Protein 5J72 (pdb70)

Radius of gyration: 35.07 Å; Cα contacts (8 Å, |Δi|>4): 3189; chains: 2; bounding box: 92×95×74 Å

InterPro domains:
  IPR002508 N-acetylmuramoyl-L-alanine amidase, catalytic domain [PF01520] (491-671)
  IPR002508 N-acetylmuramoyl-L-alanine amidase, catalytic domain [SM00646] (552-675)
  IPR002508 N-acetylmuramoyl-L-alanine amidase, catalytic domain [cd02696] (490-670)
  IPR007253 Cell wall binding repeat 2 [PF04122] (172-257)
  IPR007253 Cell wall binding repeat 2 [PF04122] (272-361)
  IPR007253 Cell wall binding repeat 2 [PF04122] (377-457)
  IPR048586 N-acetylmuramoyl-L-alanine amidase Cwp6-like, N-terminal domain [PF21465] (40-147)
  IPR051922 Bacterial Sporulation-Associated [PTHR30032] (166-672)

Organism: Clostridioides difficile (strain 630) (NCBI:txid272563)

Foldseek 3Di:
DQKDKAWLAQEAAAFFKIKIKMAGPDDDQAQWKKWWWDFVHRIFIWIFGQDVVVNIGIDMGTNNDDDPDGFKIWTAWMWGHHPPDIDIQGPVNVVVVPDDRVLRIHGHDYWDFDAPDPPDHDDDDTQTFFAEAEQADPDLQSSLLSLQCRNQVVAAQEEEEFAQVVCLLCLFVLLLCLLRLYFYGYQHLQARDPSRLVSCLSRQHQEYEYQADSVGHNVNHVVRNCVSPVHHYHYQHDPASQVSLLSSQVVLCVRPAAAEEEEWASPPGSLLSLLCLLVCNLVSHTYHHDAQQARDPVSLVVLLVRAHAYYAYREDCVTHNQNHLVSVVVRYVYRHPVRYQYALDSQLSSQRSCVPRVVDQEAQEEEEEEPPDRSQSSRCRSSSSSSVYGYHYYHQQARQLSCQVSLQAHAYNYYYYRYDRRDPLHSRQSRSSRHDGNHDRPSRQVSDVDAAEEEEEQPFFDPGQADWAPPLNIDTFSVLSLLLRSLLCRLLSVVPHGYHYLDNDGDGDDLVSSQVVLQVVVGQEYEYETAAADALPDKFKEKEFWPVQVVHDLRLQLRVLLLVLLCVQDVIDSPYYHFDDDVVRGGPDSSRRRHPHTYMYIRLIHNNHRSRVVQVSDSNSSSSSSNSSSVSVVVRPD/DQKDWAWLAQEAAAFAKIKIKMAGNDDDQAQKKKWWKDFPHRIFIWIFGQDVVVRITIDMGTRNDDDPDGFKIWTAWMWGHHPPDIHIQGPVNVVVSPFDRVLRIHGHDYKDQPVPDDDDDPPSNRQIFQAEAEQADPDLQSSLLSLCCGRQVVAFQEEEEWALVVQLLLLWVLLLCLLRLYFYGYAHQQARDVSSLVSCLSRQYAEYEYGEDCRTHHPNHVVNNCVSHPYDYHYQYDPDSQVSQLSSQVVLCVRPAAQEEEEWASVPGSLLSLLCLLVCNLVSHTYHHDAQQARDPVSLVVLQPRQHQYYAYREDNVTHNQNHLVSCVVRYVYRHPVRYQYALDSQLSSLSSCVPRVVDQEAQEEEEEEPPDRSQSSRNNNSSSSSVYGYHYYHQFARQLSNVVNLQAHAYNYYYYRYDRRDPLHSRLSRSSRHDGNHDPPSSQDTLPPAFEEEEEQPFFAPGQDAWACALNIDTFSVLSLLLSSLLQVLLVVVVHGYHYLDNHGDGDDLVSSQVVCQVSVGQEYEYETAAQSNHFDKFKEKEWWPVQVVHDQRLQLRVLLLVLLVVQDVIDRPYYYFDDDPVRGGPDSSRRSHPHTYMYIRNIHNHYRVRVVQVNDSNSSSSSSNSSSVSVVVRPD

Solvent-accessible surface area: 48685 Å² total; per-residue (Å²): 135,82,5,77,2,54,11,15,22,32,4,0,20,17,18,1,129,0,68,3,33,0,85,13,172,122,186,30,132,12,120,14,0,21,0,40,3,57,1,80,61,35,66,8,110,7,67,0,84,68,44,140,194,58,66,6,8,64,20,63,0,59,1,50,68,22,11,30,70,92,54,42,1,59,2,45,20,0,90,10,44,10,188,127,134,94,116,79,11,78,94,126,54,0,94,95,62,67,20,91,15,115,25,10,26,0,40,8,60,68,45,76,18,66,32,118,66,76,178,88,63,95,60,86,48,68,24,37,5,2,10,63,78,98,5,25,21,98,67,68,18,56,3,1,12,60,3,0,77,22,10,10,82,60,17,16,74,50,0,0,0,1,10,0,112,84,7,22,50,0,4,3,0,1,0,0,0,13,19,23,58,0,1,3,0,0,0,39,99,61,51,13,35,118,22,0,69,47,2,0,102,82,3,112,7,67,37,0,3,0,2,7,65,95,43,8,0,13,113,143,0,8,54,76,0,83,86,7,24,133,6,101,40,56,86,15,25,12,129,50,40,12,68,11,0,12,52,1,0,82,27,0,48,164,106,62,109,1,47,39,0,1,0,0,13,2,131,73,2,49,38,18,0,6,8,0,2,3,30,0,1,46,34,61,14,0,1,0,6,0,69,98,59,40,3,41,119,41,3,59,77,43,0,47,96,42,45,1,84,45,0,36,0,0,2,13,73,128,12,0,15,86,137,0,14,69,40,0,37,153,35,9,167,69,1,72,73,177,7,56,12,35,26,20,36,90,16,33,5,1,6,32,2,2,117,60,22,13,87,94,138,120,11,26,1,1,0,0,0,23,3,70,40,23,1,5,1,2,2,0,0,3,2,0,5,32,2,99,1,1,10,0,2,0,25,80,84,26,6,0,1,19,0,12,35,14,6,17,91,14,22,4,55,3,0,3,11,1,2,81,33,11,107,122,41,4,10,62,4,0,0,9,13,1,19,61,53,53,4,41,31,7,26,28,11,38,38,37,119,84,52,82,30,0,0,0,0,0,0,44,1,23,52,25,32,19,28,75,23,71,43,53,86,46,5,51,6,23,112,30,0,24,67,0,0,14,1,0,0,12,35,0,12,49,104,49,12,17,0,4,10,0,7,21,47,80,75,48,4,12,22,5,17,6,3,21,8,0,42,10,18,121,4,56,0,0,0,0,0,18,5,23,45,70,97,48,85,14,39,0,0,8,0,38,10,14,42,162,10,119,151,45,29,68,1,61,70,0,0,49,31,0,15,134,67,0,49,88,125,9,137,11,109,86,76,21,45,62,24,122,62,6,150,83,44,123,12,26,22,41,2,5,46,54,7,115,56,32,0,0,7,0,23,0,0,6,0,25,17,128,63,2,0,52,57,1,71,63,60,103,76,10,35,38,0,0,34,8,0,0,34,0,0,30,42,29,13,176,92,61,5,80,3,54,10,16,21,37,5,1,19,15,20,1,110,1,66,1,24,0,104,17,168,129,178,36,116,12,87,16,0,5,0,42,3,63,1,81,68,44,72,6,114,8,66,0,88,71,53,147,198,68,84,0,8,61,20,74,0,51,1,45,69,24,11,35,57,101,57,48,0,84,2,43,15,0,70,10,32,12,180,137,125,110,110,80,10,76,92,134,54,0,94,95,42,42,7,97,22,165,23,9,30,0,39,10,60,63,50,87,24,47,16,136,93,87,111,74,53,40,26,40,17,48,23,20,3,2,9,64,78,92,4,27,21,98,70,66,17,60,3,1,15,59,2,0,68,24,12,11,70,56,16,14,69,51,0,0,0,0,6,0,112,90,8,20,37,1,1,3,0,1,0,0,0,14,22,18,68,0,0,2,0,0,0,40,96,53,50,10,35,118,24,0,79,46,4,0,102,81,3,119,7,64,39,0,5,0,0,6,61,94,49,11,0,14,111,140,0,11,57,73,0,95,98,10,14,146,6,106,42,60,81,13,26,10,130,57,60,7,67,12,0,17,55,1,0,77,26,0,47,155,108,60,111,2,39,34,0,1,0,0,12,0,146,69,2,48,37,16,0,2,5,0,2,3,32,0,1,52,36,60,12,0,2,0,2,0,66,93,57,38,2,40,122,44,2,38,86,31,0,54,88,38,56,2,78,46,0,35,0,0,2,8,66,98,9,0,16,73,130,0,13,91,23,0,38,147,31,10,156,90,1,55,73,178,25,58,10,36,15,18,41,92,18,36,4,0,6,42,2,1,135,69,22,14,87,97,109,122,13,27,1,0,0,0,0,23,4,71,43,20,1,6,1,2,2,0,0,3,2,0,7,33,3,108,0,0,8,0,0,0,20,76,76,35,10,1,5,22,0,11,55,7,6,20,62,7,22,4,58,4,0,4,11,2,2,83,27,13,102,119,61,5,10,36,3,0,0,6,8,0,19,66,56,70,5,51,51,41,30,34,17,62,48,48,114,102,27,88,32,0,0,0,1,0,1,43,1,19,58,12,32,15,8,51,23,68,37,54,83,46,4,50,5,23,112,29,0,23,68,0,0,11,6,0,0,12,41,0,28,68,105,39,12,18,3,5,16,7,4,21,30,82,88,50,13,5,21,5,32,5,6,16,33,0,30,10,15,94,4,56,0,0,0,0,0,20,5,18,12,105,108,26,54,43,47,0,0,10,0,41,14,9,35,153,15,116,136,45,29,64,0,66,68,0,0,57,29,0,17,104,56,0,50,99,128,11,137,12,111,85,79,20,47,66,46,114,56,8,147,96,40,115,12,23,20,37,4,4,47,57,7,110,57,37,0,0,6,0,24,0,0,14,0,34,24,125,62,4,0,56,60,1,79,61,65,83,76,12,59,38,0,0,33,10,0,0,37,0,0,24,31,28,13,171

B-factor: mean 33.11, std 17.33, range [12.76, 166.56]

Nearest PDB structures (foldseek):
  5j72-assembly1_A  TM=1.002E+00  e=0.000E+00  Clostridioides difficile 630
  7acy-assembly1_D  TM=8.747E-01  e=2.772E-23  Clostridioides difficile 630
  7acx-assembly2_D  TM=8.332E-01  e=4.360E-23  Clostridioides difficile
  4rn7-assembly1_A  TM=9.007E-01  e=1.044E-15  Clostridioides difficile 630
  5emi-assembly1_A  TM=9.213E-01  e=2.733E-15  Nostoc punctiforme PCC 73102

Sequence (1276 aa):
SDININLQRKSVVLGSKSNASVKFKEKLNADSITLNFMCYDMPLEATLNYNEKTDSYEGVINYNNKDPEYLNVWELQSIKINGKDEQKVLNKEDLESMGLNLKDYDVTQEFIISDANSTKAVNEYMRKTSAPVKKLAGATRFETAVEISKQGWKDGSSKVVIVNGELAADGITATPLASTYDAPILLANKDDIPESTKAELKRLNPSDVIIIGDDGSVSQKAVSQIKSAVNVNVTRIGGVDRHETSLLIAKEIDKYHDVNKIYIANGYAGEYDALNISSKAGEDQQPIILANKDSVPQGTYNWLSSQGLEEAYYIGGSQSLSSKIIDQISKIAKNNGTSKNRVSGADRHETNANVIKTFYPDKELSAMLVAKSDIIVDSITAGPLAAKLKAPILITPKTYVSAYHSTNLSEKTAETVYQIGDGMKDSVINSIASSLSKHNAPTEPDNSGSAAGKTVVIDPGHGGSDSGATSGLNGGAQEKKYTLNTALATTEYLRSKGINVVMTRDTDKTMALGERTALSNTIKPDLFTSIHYNASNGSGNGVEIYYKVKDKNGGTTKTAASNILKRILEKFNMKNRGIKTRTLDNGKDYLYVLRNNNYPAILVECAFIDNKSDMDKLNTAEEKVKTMGTQIGIGIEDTVKSDININLQRKSVVLGSKSNASVKKFKEKLNADSITLNFMCYDMPLEATLNYNEKTDSYEGVINYNKDPEYLNVWELQSIKINGKDEQKVLNKEDLESMGLNLKDYDVTQEFIISDANSTKAVNEYMRKTSAPVKKLAGATRFETAVEISKQGWKDGSSKVVIVNGELAADGITATPLASSTYDAPILLANKDDIPESTKAELKRLNPSDVIIIGDDGSVSQKAVSQIKSAVNVNVTRIGGVDRHETSLLIAKEIDKYHDVNKIYIANGYAGEYDALNISSKAGEDQQPIILANKDSVPQGTYNWLSSQGLEEAYYIGGSQSLSSKIIDQISKIAKNGTSKNRVSGADRHETNANVIKTFYPDKELSAMLVAKSDIIVDSITAGPLAAKLKAPILITPKTYVSAYHSTNLSEKTAETVYQIGDGMKDSVINNSIASSLSKHNAPTEPDNSGSAAGKTVVIDPGHGGSDSGATSGLNGGAQEKKYTLNTALATTEYLRSKGINNVVMTRDTDKTMALGERTALSNTIKPDLFTSIHYNASNGSGNGVEIYYKVKDKNGGTTKTAASNILKRILEKFNMKNRGIKTRTLDNGKDYLYVLRNNNYPAILVECAFIDNKSDMDKLNTAEKVKTMGTQIGIGIEDTVK

Structure (mmCIF, N/CA/C/O backbone):
data_5J72
#
_entry.id   5J72
#
_cell.length_a   91.357
_cell.length_b   212.916
_cell.length_c   84.931
_cell.angle_alpha   90.000
_cell.angle_beta   90.000
_cell.angle_gamma   90.000
#
_symmetry.space_group_name_H-M   'P 21 21 2'
#
loop_
_entity.id
_entity.type
_entity.pdbx_description
1 polymer 'Putative N-acetylmuramoyl-L-alanine amidase,autolysin cwp6'
2 non-polymer 'CALCIUM ION'
3 non-polymer 'SODIUM ION'
4 non-polymer 'CHLORIDE ION'
5 non-polymer 'ZINC ION'
6 non-polymer 'CITRIC ACID'
7 water water
#
loop_
_atom_site.group_PDB
_atom_site.id
_atom_site.type_symbol
_atom_site.label_atom_id
_atom_site.label_alt_id
_atom_site.label_comp_id
_atom_site.label_asym_id
_atom_site.label_entity_id
_atom_site.label_seq_id
_atom_site.pdbx_PDB_ins_code
_atom_site.Cartn_x
_atom_site.Cartn_y
_atom_site.Cartn_z
_atom_site.occupancy
_atom_site.B_iso_or_equiv
_atom_site.auth_seq_id
_atom_site.auth_comp_id
_atom_site.auth_asym_id
_atom_site.auth_atom_id
_atom_site.pdbx_PDB_model_num
ATOM 1 N N . SER A 1 1 ? 41.064 109.221 12.538 1.00 53.97 10 SER A N 1
ATOM 2 C CA . SER A 1 1 ? 40.019 110.161 12.151 1.00 48.38 10 SER A CA 1
ATOM 3 C C . SER A 1 1 ? 39.270 110.747 13.347 1.00 41.27 10 SER A C 1
ATOM 4 O O . SER A 1 1 ? 39.435 110.298 14.463 1.00 40.18 10 SER A O 1
ATOM 7 N N . ASP A 1 2 ? 38.500 111.756 13.125 1.00 36.20 11 ASP A N 1
ATOM 8 C CA . ASP A 1 2 ? 37.763 112.400 14.201 1.00 40.07 11 ASP A CA 1
ATOM 9 C C . ASP A 1 2 ? 36.739 111.476 14.820 1.00 33.87 11 ASP A C 1
ATOM 10 O O . ASP A 1 2 ? 36.501 111.558 16.028 1.00 31.33 11 ASP A O 1
ATOM 15 N N . ILE A 1 3 ? 36.146 110.591 13.989 1.00 29.92 12 ILE A N 1
ATOM 16 C CA . ILE A 1 3 ? 35.147 109.651 14.467 1.00 25.85 12 ILE A CA 1
ATOM 17 C C . ILE A 1 3 ? 35.268 108.370 13.698 1.00 27.86 12 ILE A C 1
ATOM 18 O O . ILE A 1 3 ? 35.417 108.416 12.465 1.00 28.99 12 ILE A O 1
ATOM 23 N N . ASN A 1 4 ? 35.235 107.241 14.377 1.00 22.93 13 ASN A N 1
ATOM 24 C CA . ASN A 1 4 ? 35.316 105.978 13.654 1.00 19.99 13 ASN A CA 1
ATOM 25 C C . ASN A 1 4 ? 34.155 105.130 14.186 1.00 21.59 13 ASN A C 1
ATOM 26 O O . ASN A 1 4 ? 34.002 105.038 15.410 1.00 22.60 13 ASN A O 1
ATOM 31 N N . ILE A 1 5 ? 33.350 104.543 13.325 1.00 19.86 14 ILE A N 1
ATOM 32 C CA . ILE A 1 5 ? 32.246 103.708 13.825 1.00 21.33 14 ILE A CA 1
ATOM 33 C C . ILE A 1 5 ? 32.516 102.246 13.353 1.00 23.52 14 ILE A C 1
ATOM 34 O O . ILE A 1 5 ? 32.532 101.996 12.147 1.00 24.23 14 ILE A O 1
ATOM 39 N N . ASN A 1 6 ? 32.619 101.332 14.255 1.00 17.72 15 ASN A N 1
ATOM 40 C CA . ASN A 1 6 ? 32.915 99.939 13.870 1.00 17.09 15 ASN A CA 1
ATOM 41 C C . ASN A 1 6 ? 31.732 99.038 14.215 1.00 18.79 15 ASN A C 1
ATOM 42 O O . ASN A 1 6 ? 31.502 98.785 15.410 1.00 21.75 15 ASN A O 1
ATOM 47 N N . LEU A 1 7 ? 30.996 98.583 13.189 1.00 17.84 16 LEU A N 1
ATOM 48 C CA . LEU A 1 7 ? 29.827 97.720 13.402 1.00 15.79 16 LEU A CA 1
ATOM 49 C C . LEU A 1 7 ? 30.251 96.275 13.104 1.00 17.49 16 LEU A C 1
ATOM 50 O O . LEU A 1 7 ? 30.941 96.020 12.111 1.00 20.02 16 LEU A O 1
ATOM 55 N N . GLN A 1 8 ? 29.845 95.359 13.952 1.00 17.83 17 GLN A N 1
ATOM 56 C CA . GLN A 1 8 ? 30.277 93.943 13.713 1.00 19.34 17 GLN A CA 1
ATOM 57 C C . GLN A 1 8 ? 29.627 93.277 12.478 1.00 21.89 17 GLN A C 1
ATOM 58 O O . GLN A 1 8 ? 30.320 92.607 11.676 1.00 20.45 17 GLN A O 1
ATOM 64 N N . ARG A 1 9 ? 28.300 93.491 12.282 1.00 20.84 18 ARG A N 1
ATOM 65 C CA . ARG A 1 9 ? 27.516 92.800 11.217 1.00 21.67 18 ARG A CA 1
ATOM 66 C C . ARG A 1 9 ? 26.825 93.766 10.332 1.00 20.23 18 ARG A C 1
ATOM 67 O O . ARG A 1 9 ? 26.290 94.742 10.829 1.00 20.08 18 ARG A O 1
ATOM 75 N N . LYS A 1 10 ? 26.814 93.515 8.999 1.00 19.22 19 LYS A N 1
ATOM 76 C CA . LYS A 1 10 ? 26.122 94.391 8.071 1.00 20.31 19 LYS A CA 1
ATOM 77 C C . LYS A 1 10 ? 24.894 93.658 7.484 1.00 17.35 19 LY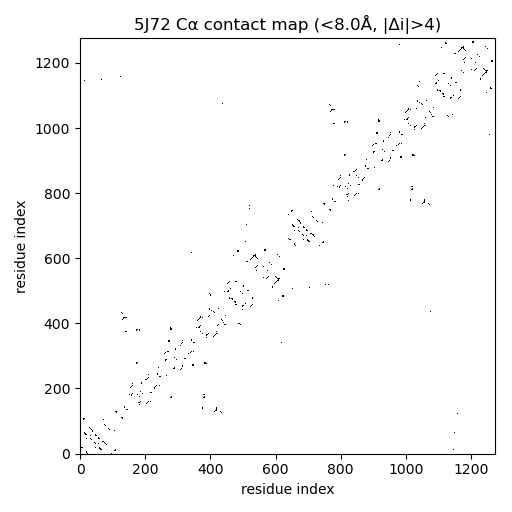S A C 1
ATOM 78 O O . LYS A 1 10 ? 24.088 94.245 6.757 1.00 18.92 19 LYS A O 1
ATOM 84 N N . SER A 1 11 ? 24.768 92.367 7.790 1.00 17.43 20 SER A N 1
ATOM 85 C CA . SER A 1 11 ? 23.596 91.564 7.374 1.00 18.65 20 SER A CA 1
ATOM 86 C C . SER A 1 11 ? 23.075 90.895 8.652 1.00 20.64 20 SER A C 1
ATOM 87 O O . SER A 1 11 ? 23.858 90.212 9.351 1.00 19.73 20 SER A O 1
ATOM 90 N N . VAL A 1 12 ? 21.801 91.103 9.014 1.00 17.57 21 VAL A N 1
ATOM 91 C CA . VAL A 1 12 ? 21.261 90.557 10.259 1.00 17.32 21 VAL A CA 1
ATOM 92 C C . VAL A 1 12 ? 19.854 89.950 9.996 1.00 15.00 21 VAL A C 1
ATOM 93 O O . VAL A 1 12 ? 19.418 89.956 8.847 1.00 15.71 21 VAL A O 1
ATOM 97 N N . VAL A 1 13 ? 19.217 89.460 11.037 1.00 15.75 22 VAL A N 1
ATOM 98 C CA . VAL A 1 13 ? 17.819 88.990 10.942 1.00 15.14 22 VAL A CA 1
ATOM 99 C C . VAL A 1 13 ? 17.189 89.505 12.236 1.00 16.76 22 VAL A C 1
ATOM 100 O O . VAL A 1 13 ? 17.859 89.991 13.118 1.00 16.76 22 VAL A O 1
ATOM 104 N N . LEU A 1 14 ? 15.874 89.381 12.368 1.00 17.83 23 LEU A N 1
ATOM 105 C CA . LEU A 1 14 ? 15.203 89.785 13.617 1.00 17.65 23 LEU A CA 1
ATOM 106 C C . LEU A 1 14 ? 15.787 89.007 14.775 1.00 17.08 23 LEU A C 1
ATOM 107 O O . LEU A 1 14 ? 15.876 87.743 14.694 1.00 17.66 23 LEU A O 1
ATOM 112 N N . GLY A 1 15 ? 16.218 89.707 15.828 1.00 18.41 24 GLY A N 1
ATOM 113 C CA . GLY A 1 15 ? 16.806 89.072 16.991 1.00 22.16 24 GLY A CA 1
ATOM 114 C C . GLY A 1 15 ? 18.339 89.061 16.955 1.00 22.36 24 GLY A C 1
ATOM 115 O O . GLY A 1 15 ? 18.960 88.664 17.933 1.00 20.57 24 GLY A O 1
ATOM 116 N N . SER A 1 16 ? 18.973 89.461 15.845 1.00 19.45 25 SER A N 1
ATOM 117 C CA . SER A 1 16 ? 20.472 89.453 15.858 1.00 18.87 25 SER A CA 1
ATOM 118 C C . SER A 1 16 ? 21.025 90.440 16.846 1.00 19.91 25 SER A C 1
ATOM 119 O O . SER A 1 16 ? 20.387 91.439 17.224 1.00 18.41 25 SER A O 1
ATOM 122 N N . LYS A 1 17 ? 22.292 90.203 17.234 1.00 16.97 26 LYS A N 1
ATOM 123 C CA . LYS A 1 17 ? 23.028 91.128 18.108 1.00 18.69 26 LYS A CA 1
ATOM 124 C C . LYS A 1 17 ? 24.282 91.510 17.333 1.00 18.67 26 LYS A C 1
ATOM 125 O O . LYS A 1 17 ? 24.819 90.665 16.624 1.00 20.18 26 LYS A O 1
ATOM 131 N N . SER A 1 18 ? 24.694 92.750 17.409 1.00 16.83 27 SER A N 1
ATOM 132 C CA . SER A 1 18 ? 25.891 93.162 16.697 1.00 19.33 27 SER A CA 1
ATOM 133 C C . SER A 1 18 ? 26.721 94.073 17.611 1.00 21.53 27 SER A C 1
ATOM 134 O O . SER A 1 18 ? 26.214 95.091 18.114 1.00 20.66 27 SER A O 1
ATOM 137 N N . ASN A 1 19 ? 28.009 93.738 17.831 1.00 18.48 28 ASN A N 1
ATOM 138 C CA . ASN A 1 19 ? 28.787 94.629 18.665 1.00 19.72 28 ASN A CA 1
ATOM 139 C C . ASN A 1 19 ? 29.102 95.927 17.921 1.00 21.40 28 ASN A C 1
ATOM 140 O O . ASN A 1 19 ? 29.442 95.895 16.733 1.00 21.82 28 ASN A O 1
ATOM 145 N N . ALA A 1 20 ? 29.049 97.055 18.623 1.00 20.80 29 ALA A N 1
ATOM 146 C CA . ALA A 1 20 ? 29.374 98.349 18.000 1.00 20.40 29 ALA A CA 1
ATOM 147 C C . ALA A 1 20 ? 30.385 99.079 18.855 1.00 22.19 29 ALA A C 1
ATOM 148 O O . ALA A 1 20 ? 30.303 99.071 20.094 1.00 22.17 29 ALA A O 1
ATOM 150 N N . SER A 1 21 ? 31.306 99.726 18.201 1.00 22.52 30 SER A N 1
ATOM 151 C CA . SER A 1 21 ? 32.324 100.486 18.882 1.00 26.08 30 SER A CA 1
ATOM 152 C C . SER A 1 21 ? 32.490 101.829 18.141 1.00 25.60 30 SER A C 1
ATOM 153 O O . SER A 1 21 ? 32.709 101.823 16.914 1.00 27.82 30 SER A O 1
ATOM 156 N N . VAL A 1 22 ? 32.360 102.954 18.855 1.00 21.91 31 VAL A N 1
ATOM 157 C CA . VAL A 1 22 ? 32.570 104.277 18.307 1.00 21.90 31 VAL A CA 1
ATOM 158 C C . VAL A 1 22 ? 33.737 104.982 19.045 1.00 23.33 31 VAL A C 1
ATOM 159 O O . VAL A 1 22 ? 33.745 105.056 20.278 1.00 21.15 31 VAL A O 1
ATOM 163 N N . LYS A 1 23 ? 34.697 105.506 18.285 1.00 22.34 32 LYS A N 1
ATOM 164 C CA . LYS A 1 23 ? 35.849 106.161 18.896 1.00 21.55 32 LYS A CA 1
ATOM 165 C C . LYS A 1 23 ? 35.900 107.581 18.425 1.00 23.38 32 LYS A C 1
ATOM 166 O O . LYS A 1 23 ? 35.805 107.795 17.201 1.00 24.53 32 LYS A O 1
ATOM 172 N N . PHE A 1 24 ? 36.004 108.549 19.331 1.00 22.59 33 PHE A N 1
ATOM 173 C CA . PHE A 1 24 ? 36.099 109.962 18.946 1.00 23.51 33 PHE A CA 1
ATOM 174 C C . PHE A 1 24 ? 37.520 110.475 19.245 1.00 26.10 33 PHE A C 1
ATOM 175 O O . PHE A 1 24 ? 38.053 110.118 20.293 1.00 26.63 33 PHE A O 1
ATOM 183 N N . LYS A 1 25 ? 38.072 111.297 18.380 1.00 28.96 34 LYS A N 1
ATOM 184 C CA . LYS A 1 25 ? 39.384 111.894 18.651 1.00 37.19 34 LYS A CA 1
ATOM 185 C C . LYS A 1 25 ? 39.212 112.822 19.887 1.00 35.17 34 LYS A C 1
ATOM 186 O O . LYS A 1 25 ? 40.036 112.841 20.802 1.00 34.82 34 LYS A O 1
ATOM 192 N N . GLU A 1 26 ? 38.119 113.565 19.908 1.00 28.38 35 GLU A N 1
ATOM 193 C CA . GLU A 1 26 ? 37.825 114.481 20.984 1.00 28.83 35 GLU A CA 1
ATOM 194 C C . GLU A 1 26 ? 37.411 113.776 22.304 1.00 33.54 35 GLU A C 1
ATOM 195 O O . GLU A 1 26 ? 36.722 112.747 22.269 1.00 31.69 35 GLU A O 1
ATOM 201 N N . LYS A 1 27 ? 37.840 114.307 23.465 1.00 31.10 36 LYS A N 1
ATOM 202 C CA . LYS A 1 27 ? 37.411 113.768 24.774 1.00 34.21 36 LYS A CA 1
ATOM 203 C C . LYS A 1 27 ? 36.047 114.456 25.011 1.00 35.63 36 LYS A C 1
ATOM 204 O O . LYS A 1 27 ? 35.948 115.682 25.035 1.00 34.15 36 LYS A O 1
ATOM 210 N N . LEU A 1 28 ? 34.974 113.661 25.143 1.00 33.98 37 LEU A N 1
ATOM 211 C CA . LEU A 1 28 ? 33.629 114.252 25.223 1.00 32.55 37 LEU A CA 1
ATOM 212 C C . LEU A 1 28 ? 33.101 114.510 26.602 1.00 32.83 37 LEU A C 1
ATOM 213 O O . LEU A 1 28 ? 32.079 115.205 26.713 1.00 35.34 37 LEU A O 1
ATOM 218 N N . ASN A 1 29 ? 33.714 113.973 27.628 1.00 30.95 38 ASN A N 1
ATOM 219 C CA . ASN A 1 29 ? 33.176 114.175 28.976 1.00 35.68 38 ASN A CA 1
ATOM 220 C C . ASN A 1 29 ? 31.758 113.586 29.051 1.00 33.83 38 ASN A C 1
ATOM 221 O O . ASN A 1 29 ? 30.815 114.230 29.491 1.00 33.33 38 ASN A O 1
ATOM 226 N N . ALA A 1 30 ? 31.613 112.348 28.629 1.00 31.24 39 ALA A N 1
ATOM 227 C CA . ALA A 1 30 ? 30.287 111.724 28.639 1.00 28.45 39 ALA A CA 1
ATOM 228 C C . ALA A 1 30 ? 30.471 110.242 28.805 1.00 26.50 39 ALA A C 1
ATOM 229 O O . ALA A 1 30 ? 31.304 109.635 28.126 1.00 26.59 39 ALA A O 1
ATOM 231 N N . ASP A 1 31 ? 29.682 109.644 29.688 1.00 24.70 40 ASP A N 1
ATOM 232 C CA . ASP A 1 31 ? 29.776 108.229 29.939 1.00 26.52 40 ASP A CA 1
ATOM 233 C C . ASP A 1 31 ? 29.165 107.336 28.850 1.00 25.82 40 ASP A C 1
ATOM 234 O O . ASP A 1 31 ? 29.438 106.140 28.824 1.00 23.50 40 ASP A O 1
ATOM 239 N N . SER A 1 32 ? 28.328 107.899 27.958 1.00 23.87 41 SER A N 1
ATOM 240 C CA . SER A 1 32 ? 27.719 107.056 26.919 1.00 21.11 41 SER A CA 1
ATOM 241 C C . SER A 1 32 ? 27.263 107.913 25.774 1.00 20.58 41 SER A C 1
ATOM 242 O O . SER A 1 32 ? 27.187 109.147 25.922 1.00 19.11 41 SER A O 1
ATOM 245 N N . ILE A 1 33 ? 26.982 107.275 24.640 1.00 20.04 42 ILE A N 1
ATOM 246 C CA . ILE A 1 33 ? 26.394 107.924 23.451 1.00 18.77 42 ILE A CA 1
ATOM 247 C C . ILE A 1 33 ? 25.276 107.017 22.982 1.00 17.80 42 ILE A C 1
ATOM 248 O O . ILE A 1 33 ? 25.272 105.831 23.295 1.00 19.93 42 ILE A O 1
ATOM 253 N N . THR A 1 34 ? 24.327 107.565 22.218 1.00 20.08 43 THR A N 1
ATOM 254 C CA . THR A 1 34 ? 23.219 106.807 21.695 1.00 18.39 43 THR A CA 1
ATOM 255 C C . THR A 1 34 ? 23.187 106.965 20.191 1.00 17.89 43 THR A C 1
ATOM 256 O O . THR A 1 34 ? 23.179 108.076 19.686 1.00 19.61 43 THR A O 1
ATOM 260 N N . LEU A 1 35 ? 23.181 105.841 19.483 1.00 13.07 44 LEU A N 1
ATOM 261 C CA . LEU A 1 35 ? 23.125 105.859 18.010 1.00 15.02 44 LEU A CA 1
ATOM 262 C C . LEU A 1 35 ? 21.662 105.686 17.671 1.00 18.43 44 LEU A C 1
ATOM 263 O O . LEU A 1 35 ? 21.000 104.798 18.287 1.00 19.48 44 LEU A O 1
ATOM 268 N N . ASN A 1 36 ? 21.150 106.491 16.728 1.00 16.97 45 ASN A N 1
ATOM 269 C CA . ASN A 1 36 ? 19.758 106.332 16.314 1.00 15.73 45 ASN A CA 1
ATOM 270 C C . ASN A 1 36 ? 19.785 105.929 14.855 1.00 15.16 45 ASN A C 1
ATOM 271 O O . ASN A 1 36 ? 20.470 106.536 14.044 1.00 17.30 45 ASN A O 1
ATOM 276 N N . PHE A 1 37 ? 19.036 104.853 14.523 1.00 14.61 46 PHE A N 1
ATOM 277 C CA . PHE A 1 37 ? 18.920 104.414 13.120 1.00 14.72 46 PHE A CA 1
ATOM 278 C C . PHE A 1 37 ? 17.450 104.450 12.744 1.00 16.86 46 PHE A C 1
ATOM 279 O O . PHE A 1 37 ? 16.598 104.412 13.641 1.00 17.18 46 PHE A O 1
ATOM 287 N N . MET A 1 38 ? 17.138 104.447 11.427 1.00 16.65 47 MET A N 1
ATOM 288 C CA . MET A 1 38 ? 15.736 104.338 11.031 1.00 17.50 47 MET A CA 1
ATOM 289 C C . MET A 1 38 ? 15.656 103.422 9.857 1.00 17.38 47 MET A C 1
ATOM 290 O O . MET A 1 38 ? 16.573 103.400 9.019 1.00 17.81 47 MET A O 1
ATOM 298 N N . CYS A 1 39 ? 14.569 102.654 9.788 1.00 17.01 48 CYS A N 1
ATOM 299 C CA . CYS A 1 39 ? 14.309 101.878 8.588 1.00 17.72 48 CYS A CA 1
ATOM 300 C C . CYS A 1 39 ? 12.849 102.382 8.198 1.00 19.39 48 CYS A C 1
ATOM 301 O O . CYS A 1 39 ? 11.899 102.046 8.902 1.00 17.32 48 CYS A O 1
ATOM 304 N N . TYR A 1 40 ? 12.737 103.184 7.114 1.00 19.06 49 TYR A N 1
ATOM 305 C CA . TYR A 1 40 ? 11.470 103.849 6.699 1.00 19.67 49 TYR A CA 1
ATOM 306 C C . TYR A 1 40 ? 11.032 104.680 7.906 1.00 21.82 49 TYR A C 1
ATOM 307 O O . TYR A 1 40 ? 11.817 105.545 8.311 1.00 21.98 49 TYR A O 1
ATOM 316 N N . ASP A 1 41 ? 9.881 104.429 8.522 1.00 19.23 50 ASP A N 1
ATOM 317 C CA . ASP A 1 41 ? 9.489 105.255 9.670 1.00 20.97 50 ASP A CA 1
ATOM 318 C C . ASP A 1 41 ? 9.705 104.599 11.017 1.00 23.82 50 ASP A C 1
ATOM 319 O O . ASP A 1 41 ? 9.196 105.068 12.034 1.00 23.07 50 ASP A O 1
ATOM 324 N N . MET A 1 42 ? 10.497 103.494 11.083 1.00 21.34 51 MET A N 1
ATOM 325 C CA . MET A 1 42 ? 10.666 102.820 12.374 1.00 15.93 51 MET A CA 1
ATOM 326 C C . MET A 1 42 ? 12.083 103.079 12.951 1.00 19.15 51 MET A C 1
ATOM 327 O O . MET A 1 42 ? 13.060 102.894 12.265 1.00 17.86 51 MET A O 1
ATOM 332 N N . PRO A 1 43 ? 12.175 103.495 14.200 1.00 20.52 52 PRO A N 1
ATOM 333 C CA . PRO A 1 43 ? 13.476 103.776 14.846 1.00 20.85 52 PRO A CA 1
ATOM 334 C C . PRO A 1 43 ? 14.049 102.571 15.559 1.00 21.91 52 PRO A C 1
ATOM 335 O O . PRO A 1 43 ? 13.325 101.667 16.001 1.00 19.64 52 PRO A O 1
ATOM 339 N N . LEU A 1 44 ? 15.363 102.562 15.687 1.00 17.24 53 LEU A N 1
ATOM 340 C CA . LEU A 1 44 ? 16.094 101.504 16.407 1.00 18.19 53 LEU A CA 1
ATOM 341 C C . LEU A 1 44 ? 17.240 102.257 17.100 1.00 18.70 53 LEU A C 1
ATOM 342 O O . LEU A 1 44 ? 17.889 103.077 16.446 1.00 17.85 53 LEU A O 1
ATOM 347 N N . GLU A 1 45 ? 17.483 102.051 18.357 1.00 16.95 54 GLU A N 1
ATOM 348 C CA . GLU A 1 45 ? 18.595 102.772 18.966 1.00 19.75 54 GLU A CA 1
ATOM 349 C C . GLU A 1 45 ? 19.476 101.819 19.776 1.00 20.92 54 GLU A C 1
ATOM 350 O O . GLU A 1 45 ? 19.081 100.692 20.088 1.00 17.90 54 GLU A O 1
ATOM 361 N N . ALA A 1 46 ? 20.715 102.270 20.047 1.00 18.45 55 ALA A N 1
ATOM 362 C CA . ALA A 1 46 ? 21.651 101.475 20.855 1.00 20.20 55 ALA A CA 1
ATOM 363 C C . ALA A 1 46 ? 22.463 102.440 21.687 1.00 19.86 55 ALA A C 1
ATOM 364 O O . ALA A 1 46 ? 22.912 103.489 21.169 1.00 19.50 55 ALA A O 1
ATOM 366 N N . THR A 1 47 ? 22.661 102.124 22.974 1.00 20.70 56 THR A N 1
ATOM 367 C CA . THR A 1 47 ? 23.465 103.009 23.826 1.00 22.30 56 THR A CA 1
ATOM 368 C C . THR A 1 47 ? 24.822 102.354 24.026 1.00 22.49 56 THR A C 1
ATOM 369 O O . THR A 1 47 ? 24.883 101.179 24.358 1.00 23.75 56 THR A O 1
ATOM 373 N N . LEU A 1 48 ? 25.912 103.110 23.780 1.00 19.37 57 LEU A N 1
ATOM 374 C CA . LEU A 1 48 ? 27.277 102.571 23.890 1.00 18.24 57 LEU A CA 1
ATOM 375 C C . LEU A 1 48 ? 27.945 103.269 25.056 1.00 20.69 57 LEU A C 1
ATOM 376 O O . LEU A 1 48 ? 27.915 104.504 25.128 1.00 21.39 57 LEU A O 1
ATOM 381 N N . ASN A 1 49 ? 28.540 102.502 25.972 1.00 21.35 58 ASN A N 1
ATOM 382 C CA . ASN A 1 49 ? 29.176 103.064 27.172 1.00 21.90 58 ASN A CA 1
ATOM 383 C C . ASN A 1 49 ? 30.668 103.214 27.030 1.00 22.22 58 ASN A C 1
ATOM 384 O O . ASN A 1 49 ? 31.316 102.342 26.482 1.00 23.10 58 ASN A O 1
ATOM 389 N N . TYR A 1 50 ? 31.204 104.310 27.564 1.00 24.40 59 TYR A N 1
ATOM 390 C CA . TYR A 1 50 ? 32.616 104.597 27.482 1.00 23.34 59 TYR A CA 1
ATOM 391 C C . TYR A 1 50 ? 33.473 103.543 28.203 1.00 24.93 59 TYR A C 1
ATOM 392 O O . TYR A 1 50 ? 33.202 103.199 29.358 1.00 27.23 59 TYR A O 1
ATOM 401 N N . ASN A 1 51 ? 34.500 103.072 27.532 1.00 26.72 60 ASN A N 1
ATOM 402 C CA . ASN A 1 51 ? 35.398 102.073 28.112 1.00 28.94 60 ASN A CA 1
ATOM 403 C C . ASN A 1 51 ? 36.773 102.761 28.156 1.00 32.31 60 ASN A C 1
ATOM 404 O O . ASN A 1 51 ? 37.375 102.977 27.114 1.00 34.32 60 ASN A O 1
ATOM 409 N N . GLU A 1 52 ? 37.244 103.134 29.369 1.00 38.74 61 GLU A N 1
ATOM 410 C CA . GLU A 1 52 ? 38.551 103.805 29.507 1.00 47.27 61 GLU A CA 1
ATOM 411 C C . GLU A 1 52 ? 39.674 102.922 29.069 1.00 49.05 61 GLU A C 1
ATOM 412 O O . GLU A 1 52 ? 40.652 103.439 28.550 1.00 52.51 61 GLU A O 1
ATOM 418 N N . LYS A 1 53 ? 39.560 101.625 29.203 1.00 49.54 62 LYS A N 1
ATOM 419 C CA . LYS A 1 53 ? 40.659 100.796 28.724 1.00 54.54 62 LYS A CA 1
ATOM 420 C C . LYS A 1 53 ? 40.918 101.108 27.255 1.00 55.23 62 LYS A C 1
ATOM 421 O O . LYS A 1 53 ? 42.054 101.306 26.861 1.00 53.46 62 LYS A O 1
ATOM 427 N N . THR A 1 54 ? 39.854 101.174 26.430 1.00 49.71 63 THR A N 1
ATOM 428 C CA . THR A 1 54 ? 40.048 101.388 25.008 1.00 41.13 63 THR A CA 1
ATOM 429 C C . THR A 1 54 ? 39.781 102.824 24.547 1.00 37.16 63 THR A C 1
ATOM 430 O O . THR A 1 54 ? 39.955 103.079 23.362 1.00 36.64 63 THR A O 1
ATOM 434 N N . ASP A 1 55 ? 39.353 103.743 25.433 1.00 34.09 64 ASP A N 1
ATOM 435 C CA . ASP A 1 55 ? 39.043 105.116 24.999 1.00 34.87 64 ASP A CA 1
ATOM 436 C C . ASP A 1 55 ? 37.962 105.070 23.831 1.00 32.62 64 ASP A C 1
ATOM 437 O O . ASP A 1 55 ? 38.054 105.795 22.846 1.00 29.43 64 ASP A O 1
ATOM 442 N N . SER A 1 56 ? 36.985 104.199 23.969 1.00 28.83 65 SER A N 1
ATOM 443 C CA . SER A 1 56 ? 35.942 103.971 22.923 1.00 29.82 65 SER A CA 1
ATOM 444 C C . SER A 1 56 ? 34.561 103.801 23.584 1.00 29.15 65 SER A C 1
ATOM 445 O O . SER A 1 56 ? 34.500 103.440 24.742 1.00 25.06 65 SER A O 1
ATOM 448 N N . TYR A 1 57 ? 33.485 104.046 22.838 1.00 24.53 66 TYR A N 1
ATOM 449 C CA . TYR A 1 57 ? 32.139 103.820 23.372 1.00 21.25 66 TYR A CA 1
ATOM 450 C C . TYR A 1 57 ? 31.771 102.422 22.794 1.00 20.97 66 TYR A C 1
ATOM 451 O O . TYR A 1 57 ? 31.825 102.227 21.562 1.00 22.29 66 TYR A O 1
ATOM 460 N N . GLU A 1 58 ? 31.403 101.479 23.655 1.00 20.76 67 GLU A N 1
ATOM 461 C CA . GLU A 1 58 ? 31.161 100.116 23.210 1.00 21.01 67 GLU A CA 1
ATOM 462 C C . GLU A 1 58 ? 29.816 99.615 23.679 1.00 21.80 67 GLU A C 1
ATOM 463 O O . GLU A 1 58 ? 29.381 99.951 24.792 1.00 21.52 67 GLU A O 1
ATOM 469 N N . GLY A 1 59 ? 29.159 98.807 22.871 1.00 20.33 68 GLY A N 1
ATOM 470 C CA . GLY A 1 59 ? 27.888 98.258 23.308 1.00 18.71 68 GLY A CA 1
ATOM 471 C C . GLY A 1 59 ? 27.419 97.323 22.234 1.00 23.64 68 GLY A C 1
ATOM 472 O O . GLY A 1 59 ? 28.163 96.939 21.302 1.00 21.96 68 GLY A O 1
ATOM 473 N N . VAL A 1 60 ? 26.124 96.961 22.334 1.00 19.97 69 VAL A N 1
ATOM 474 C CA . VAL A 1 60 ? 25.569 96.003 21.402 1.00 19.43 69 VAL A CA 1
ATOM 475 C C . VAL A 1 60 ? 24.300 96.530 20.724 1.00 20.92 69 VAL A C 1
ATOM 476 O O . VAL A 1 60 ? 23.482 97.093 21.436 1.00 21.90 69 VAL A O 1
ATOM 480 N N . ILE A 1 61 ? 24.140 96.408 19.408 1.00 17.57 70 ILE A N 1
ATOM 481 C CA . ILE A 1 61 ? 22.880 96.809 18.784 1.00 16.54 70 ILE A CA 1
ATOM 482 C C . ILE A 1 61 ? 22.019 95.514 18.799 1.00 20.13 70 ILE A C 1
ATOM 483 O O . ILE A 1 61 ? 22.498 94.456 18.393 1.00 20.63 70 ILE A O 1
ATOM 488 N N . ASN A 1 62 ? 20.764 95.594 19.289 1.00 17.38 71 ASN A N 1
ATOM 489 C CA . ASN A 1 62 ? 19.872 94.426 19.320 1.00 18.33 71 ASN A CA 1
ATOM 490 C C . ASN A 1 62 ? 18.814 94.664 18.229 1.00 17.60 71 ASN A C 1
ATOM 491 O O . ASN A 1 62 ? 18.009 95.572 18.401 1.00 18.65 71 ASN A O 1
ATOM 496 N N . TYR A 1 63 ? 18.833 93.909 17.159 1.00 16.81 72 TYR A N 1
ATOM 497 C CA . TYR A 1 63 ? 17.923 94.103 16.052 1.00 14.95 72 TYR A CA 1
ATOM 498 C C . TYR A 1 63 ? 16.572 93.399 16.395 1.00 18.07 72 TYR A C 1
ATOM 499 O O . TYR A 1 63 ? 16.195 92.425 15.749 1.00 19.78 72 TYR A O 1
ATOM 508 N N A ASN A 1 64 ? 15.873 93.904 17.381 0.48 18.01 73 ASN A N 1
ATOM 509 N N B ASN A 1 64 ? 15.957 94.107 17.347 0.52 14.43 73 ASN A N 1
ATOM 510 C CA A ASN A 1 64 ? 14.640 93.244 17.758 0.48 17.64 73 ASN A CA 1
ATOM 511 C CA B ASN A 1 64 ? 14.719 93.518 17.825 0.52 18.50 73 ASN A CA 1
ATOM 512 C C A ASN A 1 64 ? 13.398 93.980 17.230 0.48 19.06 73 ASN A C 1
ATOM 513 C C B ASN A 1 64 ? 13.489 94.268 17.326 0.52 19.41 73 ASN A C 1
ATOM 514 O O A ASN A 1 64 ? 12.309 93.726 17.758 0.48 18.84 73 ASN A O 1
ATOM 515 O O B ASN A 1 64 ? 12.465 94.220 18.001 0.52 20.34 73 ASN A O 1
ATOM 524 N N . LYS A 1 65 ? 13.549 94.889 16.221 1.00 18.59 74 LYS A N 1
ATOM 525 C CA . LYS A 1 65 ? 12.383 95.581 15.638 1.00 19.21 74 LYS A CA 1
ATOM 526 C C . LYS A 1 65 ? 12.137 95.015 14.246 1.00 21.52 74 LYS A C 1
ATOM 527 O O . LYS A 1 65 ? 13.082 94.785 13.495 1.00 19.58 74 LYS A O 1
ATOM 533 N N . ASP A 1 66 ? 10.862 94.783 13.881 1.00 17.93 75 ASP A N 1
ATOM 534 C CA . ASP A 1 66 ? 10.517 94.220 12.584 1.00 16.50 75 ASP A CA 1
ATOM 535 C C . ASP A 1 66 ? 9.881 95.314 11.733 1.00 20.38 75 ASP A C 1
ATOM 536 O O . ASP A 1 66 ? 8.744 95.700 11.960 1.00 19.49 75 ASP A O 1
ATOM 541 N N . PRO A 1 67 ? 10.571 95.828 10.713 1.00 20.07 76 PRO A N 1
ATOM 542 C CA . PRO A 1 67 ? 10.023 96.909 9.893 1.00 21.24 76 PRO A CA 1
ATOM 543 C C . PRO A 1 67 ? 8.870 96.526 8.972 1.00 18.31 76 PRO A C 1
ATOM 544 O O . PRO A 1 67 ? 8.890 95.481 8.347 1.00 20.16 76 PRO A O 1
ATOM 548 N N . GLU A 1 68 ? 7.863 97.414 8.913 1.00 18.63 77 GLU A N 1
ATOM 549 C CA . GLU A 1 68 ? 6.679 97.172 8.063 1.00 16.02 77 GLU A CA 1
ATOM 550 C C . GLU A 1 68 ? 7.022 97.310 6.586 1.00 15.30 77 GLU A C 1
ATOM 551 O O . GLU A 1 68 ? 6.376 96.689 5.724 1.00 18.15 77 GLU A O 1
ATOM 557 N N . TYR A 1 69 ? 8.057 98.126 6.297 1.00 17.18 78 TYR A N 1
ATOM 558 C CA . TYR A 1 69 ? 8.410 98.346 4.890 1.00 15.36 78 TYR A CA 1
ATOM 559 C C . TYR A 1 69 ? 9.885 98.720 4.871 1.00 14.44 78 TYR A C 1
ATOM 560 O O . TYR A 1 69 ? 10.337 99.435 5.794 1.00 16.03 78 TYR A O 1
ATOM 569 N N . LEU A 1 70 ? 10.587 98.245 3.806 1.00 15.36 79 LEU A N 1
ATOM 570 C CA . LEU A 1 70 ? 12.058 98.390 3.644 1.00 14.39 79 LEU A CA 1
ATOM 571 C C . LEU A 1 70 ? 12.756 97.506 4.689 1.00 17.53 79 LEU A C 1
ATOM 572 O O . LEU A 1 70 ? 12.147 96.976 5.632 1.00 15.84 79 LEU A O 1
ATOM 577 N N . ASN A 1 71 ? 14.055 97.291 4.499 1.00 15.51 80 ASN A N 1
ATOM 578 C CA . ASN A 1 71 ? 14.759 96.425 5.437 1.00 16.00 80 ASN A CA 1
ATOM 579 C C . ASN A 1 71 ? 16.214 96.828 5.585 1.00 18.94 80 ASN A C 1
ATOM 580 O O . ASN A 1 71 ? 17.094 95.968 5.852 1.00 18.65 80 ASN A O 1
ATOM 585 N N . VAL A 1 72 ? 16.486 98.129 5.446 1.00 16.32 81 VAL A N 1
ATOM 586 C CA . VAL A 1 72 ? 17.878 98.584 5.653 1.00 15.66 81 VAL A CA 1
ATOM 587 C C . VAL A 1 72 ? 17.855 99.644 6.757 1.00 17.92 81 VAL A C 1
ATOM 588 O O . VAL A 1 72 ? 17.140 100.660 6.617 1.00 17.57 81 VAL A O 1
ATOM 592 N N . TRP A 1 73 ? 18.591 99.417 7.832 1.00 16.77 82 TRP A N 1
ATOM 593 C CA . TRP A 1 73 ? 18.699 100.345 8.929 1.00 17.20 82 TRP A CA 1
ATOM 594 C C . TRP A 1 73 ? 19.740 101.388 8.561 1.00 17.37 82 TRP A C 1
ATOM 595 O O . TRP A 1 73 ? 20.875 101.015 8.256 1.00 17.03 82 TRP A O 1
ATOM 606 N N . GLU A 1 74 ? 19.377 102.673 8.604 1.00 17.27 83 GLU A N 1
ATOM 607 C CA . GLU A 1 74 ? 20.291 103.767 8.201 1.00 18.70 83 GLU A CA 1
ATOM 608 C C . GLU A 1 74 ? 20.581 104.624 9.393 1.00 19.11 83 GLU A C 1
ATOM 609 O O . GLU A 1 74 ? 19.665 105.024 10.119 1.00 19.12 83 GLU A O 1
ATOM 615 N N . LEU A 1 75 ? 21.849 104.908 9.627 1.00 16.00 84 LEU A N 1
ATOM 616 C CA . LEU A 1 75 ? 22.227 105.705 10.804 1.00 16.46 84 LEU A CA 1
ATOM 617 C C . LEU A 1 75 ? 21.768 107.164 10.637 1.00 16.53 84 LEU A C 1
ATOM 618 O O . LEU A 1 75 ? 22.043 107.774 9.603 1.00 17.58 84 LEU A O 1
ATOM 623 N N . GLN A 1 76 ? 21.056 107.723 11.634 1.00 15.97 85 GLN A N 1
ATOM 624 C CA . GLN A 1 76 ? 20.565 109.129 11.567 1.00 15.25 85 GLN A CA 1
ATOM 625 C C . GLN A 1 76 ? 21.353 110.095 12.427 1.00 16.88 85 GLN A C 1
ATOM 626 O O . GLN A 1 76 ? 21.531 111.243 12.026 1.00 18.88 85 GLN A O 1
ATOM 632 N N . SER A 1 77 ? 21.816 109.665 13.565 1.00 17.43 86 SER A N 1
ATOM 633 C CA . SER A 1 77 ? 22.434 110.606 14.464 1.00 18.94 86 SER A CA 1
ATOM 634 C C . SER A 1 77 ? 23.100 109.939 15.626 1.00 20.29 86 SER A C 1
ATOM 635 O O . SER A 1 77 ? 22.887 108.758 15.913 1.00 18.54 86 SER A O 1
ATOM 638 N N . ILE A 1 78 ? 23.937 110.718 16.326 1.00 18.34 87 ILE A N 1
ATOM 639 C CA . ILE A 1 78 ? 24.553 110.245 17.559 1.00 17.69 87 ILE A CA 1
ATOM 640 C C . ILE A 1 78 ? 24.293 111.280 18.611 1.00 18.53 87 ILE A C 1
ATOM 641 O O . ILE A 1 78 ? 24.569 112.468 18.374 1.00 19.62 87 ILE A O 1
ATOM 646 N N . LYS A 1 79 ? 23.771 110.864 19.768 1.00 18.75 88 LYS A N 1
ATOM 647 C CA . LYS A 1 79 ? 23.539 111.813 20.823 1.00 19.42 88 LYS A CA 1
ATOM 648 C C . LYS A 1 79 ? 24.607 111.555 21.902 1.00 19.79 88 LYS A C 1
ATOM 649 O O . LYS A 1 79 ? 24.765 110.400 22.311 1.00 20.86 88 LYS A O 1
ATOM 655 N N . ILE A 1 80 ? 25.306 112.595 22.328 1.00 20.05 89 ILE A N 1
ATOM 656 C CA . ILE A 1 80 ? 26.328 112.460 23.372 1.00 20.03 89 ILE A CA 1
ATOM 657 C C . ILE A 1 80 ? 25.687 112.740 24.708 1.00 23.45 89 ILE A C 1
ATOM 658 O O . ILE A 1 80 ? 25.209 113.852 24.940 1.00 24.74 89 ILE A O 1
ATOM 663 N N . ASN A 1 81 ? 25.654 111.741 25.564 1.00 21.23 90 ASN A N 1
ATOM 664 C CA . ASN A 1 81 ? 24.940 111.893 26.836 1.00 24.14 90 ASN A CA 1
ATOM 665 C C . ASN A 1 81 ? 25.832 112.514 27.971 1.00 26.71 90 ASN A C 1
ATOM 666 O O . ASN A 1 81 ? 26.066 111.818 28.959 1.00 30.68 90 ASN A O 1
ATOM 671 N N . GLY A 1 82 ? 26.316 113.745 27.850 1.00 29.07 91 GLY A N 1
ATOM 672 C CA . GLY A 1 82 ? 27.073 114.345 28.958 1.00 33.22 91 GLY A CA 1
ATOM 673 C C . GLY A 1 82 ? 26.190 114.578 30.178 1.00 37.74 91 GLY A C 1
ATOM 674 O O . GLY A 1 82 ? 24.966 114.640 30.065 1.00 41.10 91 GLY A O 1
ATOM 675 N N . LYS A 1 83 ? 26.794 114.718 31.356 1.00 44.19 92 LYS A N 1
ATOM 676 C CA . LYS A 1 83 ? 26.045 114.961 32.606 1.00 52.80 92 LYS A CA 1
ATOM 677 C C . LYS A 1 83 ? 25.342 116.320 32.570 1.00 55.60 92 LYS A C 1
ATOM 678 O O . LYS A 1 83 ? 24.145 116.409 32.870 1.00 54.42 92 LYS A O 1
ATOM 684 N N . ASP A 1 84 ? 26.089 117.374 32.183 1.00 53.56 93 ASP A N 1
ATOM 685 C CA . ASP A 1 84 ? 25.519 118.713 32.140 1.00 54.24 93 ASP A CA 1
ATOM 686 C C . ASP A 1 84 ? 25.121 119.161 30.758 1.00 54.95 93 ASP A C 1
ATOM 687 O O . ASP A 1 84 ? 24.219 119.983 30.629 1.00 55.81 93 ASP A O 1
ATOM 692 N N . GLU A 1 85 ? 25.785 118.657 29.728 1.00 51.64 94 GLU A N 1
ATOM 693 C CA . GLU A 1 85 ? 25.438 119.056 28.380 1.00 47.01 94 GLU A CA 1
ATOM 694 C C . GLU A 1 85 ? 25.259 117.838 27.478 1.00 42.40 94 GLU A C 1
ATOM 695 O O . GLU A 1 85 ? 25.985 116.847 27.623 1.00 36.49 94 GLU A O 1
ATOM 701 N N . GLN A 1 86 ? 24.279 117.896 26.565 1.00 32.26 95 GLN A N 1
ATOM 702 C CA . GLN A 1 86 ? 24.080 116.803 25.636 1.00 27.39 95 GLN A CA 1
ATOM 703 C C . GLN A 1 86 ? 24.247 117.425 24.274 1.00 32.19 95 GLN A C 1
ATOM 704 O O . GLN A 1 86 ? 23.806 118.567 24.073 1.00 39.00 95 GLN A O 1
ATOM 710 N N . LYS A 1 87 ? 24.882 116.787 23.386 1.00 28.02 96 LYS A N 1
ATOM 711 C CA . LYS A 1 87 ? 25.065 117.354 22.071 1.00 25.45 96 LYS A CA 1
ATOM 712 C C . LYS A 1 87 ? 24.563 116.308 21.100 1.00 23.40 96 LYS A C 1
ATOM 713 O O . LYS A 1 87 ? 24.782 115.128 21.362 1.00 23.03 96 LYS A O 1
ATOM 719 N N . VAL A 1 88 ? 23.907 116.701 20.017 1.00 21.04 97 VAL A N 1
ATOM 720 C CA . VAL A 1 88 ? 23.435 115.719 19.052 1.00 19.49 97 VAL A CA 1
ATOM 721 C C . VAL A 1 88 ? 24.064 116.009 17.739 1.00 18.73 97 VAL A C 1
ATOM 722 O O . VAL A 1 88 ? 24.042 117.165 17.269 1.00 20.76 97 VAL A O 1
ATOM 726 N N . LEU A 1 89 ? 24.674 114.983 17.147 1.00 16.39 98 LEU A N 1
ATOM 727 C CA . LEU A 1 89 ? 25.224 115.111 15.816 1.00 16.30 98 LEU A CA 1
ATOM 728 C C . LEU A 1 89 ? 24.181 114.515 14.858 1.00 19.18 98 LEU A C 1
ATOM 729 O O . LEU A 1 89 ? 23.939 113.281 14.910 1.00 18.93 98 LEU A O 1
ATOM 734 N N . ASN A 1 90 ? 23.564 115.332 13.998 1.00 19.65 99 ASN A N 1
ATOM 735 C CA . ASN A 1 90 ? 22.601 114.744 13.068 1.00 20.07 99 ASN A CA 1
ATOM 736 C C . ASN A 1 90 ? 23.303 114.358 11.753 1.00 19.53 99 ASN A C 1
ATOM 737 O O . ASN A 1 90 ? 24.550 114.428 11.683 1.00 18.28 99 ASN A O 1
ATOM 742 N N . LYS A 1 91 ? 22.549 113.930 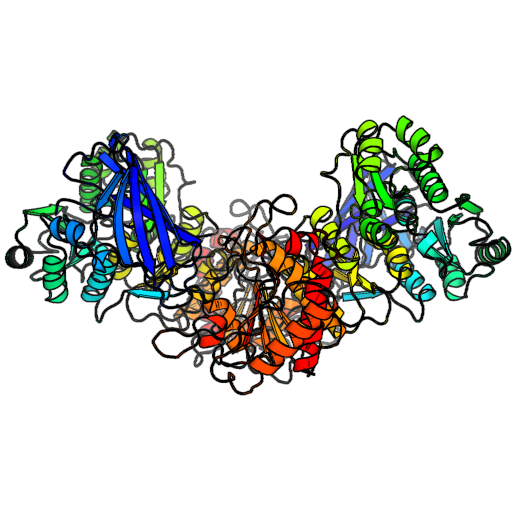10.740 1.00 18.55 100 LYS A N 1
ATOM 743 C CA . LYS A 1 91 ? 23.203 113.466 9.470 1.00 20.20 100 LYS A CA 1
ATOM 744 C C . LYS A 1 91 ? 24.119 114.443 8.894 1.00 22.40 100 LYS A C 1
ATOM 745 O O . LYS A 1 91 ? 25.240 114.099 8.505 1.00 21.49 100 LYS A O 1
ATOM 751 N N . GLU A 1 92 ? 23.663 115.708 8.797 1.00 22.53 101 GLU A N 1
ATOM 752 C CA . GLU A 1 92 ? 24.548 116.729 8.218 1.00 22.52 101 GLU A CA 1
ATOM 753 C C . GLU A 1 92 ? 25.793 116.927 9.043 1.00 21.13 101 GLU A C 1
ATOM 754 O O . GLU A 1 92 ? 26.875 117.103 8.475 1.00 23.68 101 GLU A O 1
ATOM 760 N N . ASP A 1 93 ? 25.702 116.907 10.365 1.00 20.19 102 ASP A N 1
ATOM 761 C CA . ASP A 1 93 ? 26.921 117.095 11.184 1.00 18.80 102 ASP A CA 1
ATOM 762 C C . ASP A 1 93 ? 27.843 115.916 10.955 1.00 22.13 102 ASP A C 1
ATOM 763 O O . ASP A 1 93 ? 29.060 116.086 10.834 1.00 23.10 102 ASP A O 1
ATOM 768 N N . LEU A 1 94 ? 27.284 114.694 10.943 1.00 18.13 103 LEU A N 1
ATOM 769 C CA . LEU A 1 94 ? 28.147 113.524 10.776 1.00 19.79 103 LEU A CA 1
ATOM 770 C C . LEU A 1 94 ? 28.856 113.555 9.392 1.00 20.86 103 LEU A C 1
ATOM 771 O O . LEU A 1 94 ? 30.044 113.192 9.316 1.00 22.79 103 LEU A O 1
ATOM 776 N N . GLU A 1 95 ? 28.156 113.973 8.348 1.00 21.11 104 GLU A N 1
ATOM 777 C CA . GLU A 1 95 ? 28.743 114.081 7.016 1.00 23.14 104 GLU A CA 1
ATOM 778 C C . GLU A 1 95 ? 29.793 115.195 7.003 1.00 28.00 104 GLU A C 1
ATOM 779 O O . GLU A 1 95 ? 30.791 115.065 6.299 1.00 28.20 104 GLU A O 1
ATOM 785 N N . SER A 1 96 ? 29.582 116.273 7.813 1.00 24.63 105 SER A N 1
ATOM 786 C CA . SER A 1 96 ? 30.547 117.375 7.896 1.00 26.02 105 SER A CA 1
ATOM 787 C C . SER A 1 96 ? 31.825 116.872 8.570 1.00 26.24 105 SER A C 1
ATOM 788 O O . SER A 1 96 ? 32.885 117.465 8.387 1.00 25.28 105 SER A O 1
ATOM 791 N N . MET A 1 97 ? 31.722 115.800 9.356 1.00 27.38 106 MET A N 1
ATOM 792 C CA . MET A 1 97 ? 32.906 115.248 10.041 1.00 29.03 106 MET A CA 1
ATOM 793 C C . MET A 1 97 ? 33.548 114.135 9.253 1.00 30.33 106 MET A C 1
ATOM 794 O O . MET A 1 97 ? 34.356 113.394 9.815 1.00 31.02 106 MET A O 1
ATOM 799 N N . GLY A 1 98 ? 33.227 114.014 8.001 1.00 27.41 107 GLY A N 1
ATOM 800 C CA . GLY A 1 98 ? 33.902 113.023 7.185 1.00 34.64 107 GLY A CA 1
ATOM 801 C C . GLY A 1 98 ? 33.230 111.660 6.989 1.00 32.73 107 GLY A C 1
ATOM 802 O O . GLY A 1 98 ? 33.779 110.820 6.281 1.00 32.73 107 GLY A O 1
ATOM 803 N N . LEU A 1 99 ? 32.079 111.423 7.571 1.00 24.57 108 LEU A N 1
ATOM 804 C CA . LEU A 1 99 ? 31.486 110.092 7.411 1.00 22.48 108 LEU A CA 1
ATOM 805 C C . LEU A 1 99 ? 30.661 109.992 6.219 1.00 24.61 108 LEU A C 1
ATOM 806 O O . LEU A 1 99 ? 30.036 110.970 5.803 1.00 23.73 108 LEU A O 1
ATOM 811 N N . ASN A 1 100 ? 30.634 108.795 5.600 1.00 22.19 109 ASN A N 1
ATOM 812 C CA . ASN A 1 100 ? 29.726 108.560 4.505 1.00 24.05 109 ASN A CA 1
ATOM 813 C C . ASN A 1 100 ? 28.687 107.604 5.131 1.00 24.64 109 ASN A C 1
ATOM 814 O O . ASN A 1 100 ? 28.982 106.419 5.310 1.00 22.26 109 ASN A O 1
ATOM 819 N N . LEU A 1 101 ? 27.499 108.104 5.474 1.00 23.85 110 LEU A N 1
ATOM 820 C CA . LEU A 1 101 ? 26.560 107.280 6.253 1.00 22.68 110 LEU A CA 1
ATOM 821 C C . LEU A 1 101 ? 26.109 105.987 5.624 1.00 17.37 110 LEU A C 1
ATOM 822 O O . LEU A 1 101 ? 25.808 105.043 6.362 1.00 18.86 110 LEU A O 1
ATOM 827 N N . LYS A 1 102 ? 26.078 105.881 4.294 1.00 19.52 111 LYS A N 1
ATOM 828 C CA . LYS A 1 102 ? 25.692 104.638 3.724 1.00 21.61 111 LYS A CA 1
ATOM 829 C C . LYS A 1 102 ? 26.689 103.521 4.059 1.00 20.96 111 LYS A C 1
ATOM 830 O O . LYS A 1 102 ? 26.326 102.333 3.963 1.00 18.54 111 LYS A O 1
ATOM 836 N N . ASP A 1 103 ? 27.916 103.879 4.422 1.00 17.24 112 ASP A N 1
ATOM 837 C CA . ASP A 1 103 ? 28.858 102.810 4.780 1.00 19.31 112 ASP A CA 1
ATOM 838 C C . ASP A 1 103 ? 28.375 102.025 6.025 1.00 20.33 112 ASP A C 1
ATOM 839 O O . ASP A 1 103 ? 28.909 100.923 6.293 1.00 20.41 112 ASP A O 1
ATOM 844 N N . TYR A 1 104 ? 27.430 102.571 6.802 1.00 18.04 113 TYR A N 1
ATOM 845 C CA . TYR A 1 104 ? 26.974 101.866 8.009 1.00 18.03 113 TYR A CA 1
ATOM 846 C C . TYR A 1 104 ? 25.592 101.195 7.831 1.00 18.40 113 TYR A C 1
ATOM 847 O O . TYR A 1 104 ? 25.064 100.678 8.799 1.00 18.22 113 TYR A O 1
ATOM 856 N N . ASP A 1 105 ? 25.033 101.189 6.629 1.00 17.38 114 ASP A N 1
ATOM 857 C CA . ASP A 1 105 ? 23.686 100.571 6.449 1.00 16.38 114 ASP A CA 1
ATOM 858 C C . ASP A 1 105 ? 23.710 99.094 6.797 1.00 19.86 114 ASP A C 1
ATOM 859 O O . ASP A 1 105 ? 24.651 98.390 6.392 1.00 18.20 114 ASP A O 1
ATOM 864 N N . VAL A 1 106 ? 22.708 98.606 7.499 1.00 17.32 115 VAL A N 1
ATOM 865 C CA . VAL A 1 106 ? 22.665 97.196 7.897 1.00 15.67 115 VAL A CA 1
ATOM 866 C C . VAL A 1 106 ? 21.406 96.600 7.349 1.00 18.47 115 VAL A C 1
ATOM 867 O O . VAL A 1 106 ? 20.332 97.199 7.571 1.00 18.25 115 VAL A O 1
ATOM 871 N N . THR A 1 107 ? 21.513 95.487 6.586 1.00 16.33 116 THR A N 1
ATOM 872 C CA . THR A 1 107 ? 20.338 94.878 5.982 1.00 16.12 116 THR A CA 1
ATOM 873 C C . THR A 1 107 ? 19.781 93.785 6.886 1.00 20.31 116 THR A C 1
ATOM 874 O O . THR A 1 107 ? 20.517 92.870 7.323 1.00 17.18 116 THR A O 1
ATOM 878 N N . GLN A 1 108 ? 18.480 93.863 7.170 1.00 16.37 117 GLN A N 1
ATOM 879 C CA . GLN A 1 108 ? 17.807 92.854 8.002 1.00 17.39 117 GLN A CA 1
ATOM 880 C C . GLN A 1 108 ? 17.029 91.946 7.083 1.00 17.74 117 GLN A C 1
ATOM 881 O O . GLN A 1 108 ? 15.983 92.311 6.521 1.00 18.26 117 GLN A O 1
ATOM 887 N N . GLU A 1 109 ? 17.516 90.717 6.909 1.00 19.78 118 GLU A N 1
ATOM 888 C CA . GLU A 1 109 ? 16.851 89.756 6.022 1.00 17.87 118 GLU A CA 1
ATOM 889 C C . GLU A 1 109 ? 15.957 88.855 6.867 1.00 18.43 118 GLU A C 1
ATOM 890 O O . GLU A 1 109 ? 15.930 88.962 8.091 1.00 18.67 118 GLU A O 1
ATOM 896 N N . PHE A 1 110 ? 15.228 87.953 6.217 1.00 19.19 119 PHE A N 1
ATOM 897 C CA . PHE A 1 110 ? 14.382 87.024 6.956 1.00 19.70 119 PHE A CA 1
ATOM 898 C C . PHE A 1 110 ? 14.389 85.639 6.325 1.00 18.20 119 PHE A C 1
ATOM 899 O O . PHE A 1 110 ? 14.757 85.508 5.162 1.00 19.95 119 PHE A O 1
ATOM 907 N N . ILE A 1 111 ? 14.027 84.628 7.091 1.00 19.23 120 ILE A N 1
ATOM 908 C CA . ILE A 1 111 ? 13.987 83.216 6.605 1.00 20.96 120 ILE A CA 1
ATOM 909 C C . ILE A 1 111 ? 13.016 83.119 5.461 1.00 24.20 120 ILE A C 1
ATOM 910 O O . ILE A 1 111 ? 11.863 83.562 5.621 1.00 22.90 120 ILE A O 1
ATOM 915 N N . ILE A 1 112 ? 13.421 82.559 4.359 1.00 26.81 121 ILE A N 1
ATOM 916 C CA . ILE A 1 112 ? 12.523 82.486 3.234 1.00 34.62 121 ILE A CA 1
ATOM 917 C C . ILE A 1 112 ? 11.906 81.085 3.110 1.00 41.30 121 ILE A C 1
ATOM 918 O O . ILE A 1 112 ? 12.400 80.120 3.699 1.00 35.82 121 ILE A O 1
ATOM 923 N N . SER A 1 113 ? 10.814 81.005 2.349 1.00 40.87 122 SER A N 1
ATOM 924 C CA . SER A 1 113 ? 10.096 79.759 2.138 1.00 49.61 122 SER A CA 1
ATOM 925 C C . SER A 1 113 ? 10.133 79.459 0.654 1.00 53.70 122 SER A C 1
ATOM 926 O O . SER A 1 113 ? 9.804 80.336 -0.123 1.00 54.72 122 SER A O 1
ATOM 929 N N . ASP A 1 114 ? 10.531 78.264 0.233 1.00 59.52 123 ASP A N 1
ATOM 930 C CA . ASP A 1 114 ? 10.582 78.050 -1.227 1.00 68.65 123 ASP A CA 1
ATOM 931 C C . ASP A 1 114 ? 10.453 76.610 -1.644 1.00 71.54 123 ASP A C 1
ATOM 932 O O . ASP A 1 114 ? 9.808 76.320 -2.660 1.00 71.92 123 ASP A O 1
ATOM 937 N N . ALA A 1 115 ? 11.073 75.708 -0.868 0.00 0.00 124 ALA A N 1
ATOM 938 C CA . ALA A 1 115 ? 11.123 74.288 -1.192 0.00 0.00 124 ALA A CA 1
ATOM 939 C C . ALA A 1 115 ? 11.945 74.188 -2.477 0.00 0.00 124 ALA A C 1
ATOM 940 O O . ALA A 1 115 ? 12.672 75.130 -2.794 0.00 0.00 124 ALA A O 1
ATOM 942 N N . ASN A 1 116 ? 11.864 73.088 -3.211 0.00 0.00 125 ASN A N 1
ATOM 943 C CA . ASN A 1 116 ? 12.630 73.024 -4.452 0.00 0.00 125 ASN A CA 1
ATOM 944 C C . ASN A 1 116 ? 11.705 73.183 -5.651 0.00 0.00 125 ASN A C 1
ATOM 945 O O . ASN A 1 116 ? 12.180 73.365 -6.770 0.00 0.00 125 ASN A O 1
ATOM 950 N N . SER A 1 117 ? 10.386 73.125 -5.426 0.00 0.00 126 SER A N 1
ATOM 951 C CA . SER A 1 117 ? 9.434 73.259 -6.520 0.00 0.00 126 SER A CA 1
ATOM 952 C C . SER A 1 117 ? 8.018 73.544 -6.031 0.00 0.00 126 SER A C 1
ATOM 953 O O . SER A 1 117 ? 7.254 72.612 -5.787 0.00 0.00 126 SER A O 1
ATOM 956 N N . THR A 1 118 ? 7.660 74.824 -5.883 0.00 0.00 127 THR A N 1
ATOM 957 C CA . THR A 1 118 ? 6.306 75.170 -5.463 0.00 0.00 127 THR A CA 1
ATOM 958 C C . THR A 1 118 ? 5.449 75.357 -6.722 0.00 0.00 127 THR A C 1
ATOM 959 O O . THR A 1 118 ? 4.759 76.364 -6.873 0.00 0.00 127 THR A O 1
ATOM 963 N N . LYS A 1 119 ? 5.516 74.382 -7.643 0.00 0.00 128 LYS A N 1
ATOM 964 C CA . LYS A 1 119 ? 4.722 74.422 -8.866 0.00 0.00 128 LYS A CA 1
ATOM 965 C C . LYS A 1 119 ? 3.285 74.183 -8.439 0.00 0.00 128 LYS A C 1
ATOM 966 O O . LYS A 1 119 ? 2.866 73.034 -8.301 0.00 0.00 128 LYS A O 1
ATOM 972 N N . ALA A 1 120 ? 2.538 75.275 -8.218 0.00 0.00 129 ALA A N 1
ATOM 973 C CA . ALA A 1 120 ? 1.165 75.223 -7.725 0.00 0.00 129 ALA A CA 1
ATOM 974 C C . ALA A 1 120 ? 1.241 74.763 -6.266 0.00 0.00 129 ALA A C 1
ATOM 975 O O . ALA A 1 120 ? 2.330 74.782 -5.691 0.00 0.00 129 ALA A O 1
ATOM 977 N N . VAL A 1 121 ? 0.130 74.356 -5.654 0.00 0.00 130 VAL A N 1
ATOM 978 C CA . VAL A 1 121 ? 0.209 73.920 -4.261 0.00 0.00 130 VAL A CA 1
ATOM 979 C C . VAL A 1 121 ? -0.588 72.635 -4.068 0.00 0.00 130 VAL A C 1
ATOM 980 O O . VAL A 1 121 ? -1.750 72.562 -4.460 0.00 0.00 130 VAL A O 1
ATOM 984 N N . ASN A 1 122 ? 0.045 71.618 -3.467 0.00 0.00 131 ASN A N 1
ATOM 985 C CA . ASN A 1 122 ? -0.595 70.322 -3.233 0.00 0.00 131 ASN A CA 1
ATOM 986 C C . ASN A 1 122 ? -0.826 70.046 -1.746 0.00 0.00 131 ASN A C 1
ATOM 987 O O . ASN A 1 122 ? -1.756 69.327 -1.391 0.00 0.00 131 ASN A O 1
ATOM 992 N N . GLU A 1 123 ? 0.016 70.616 -0.882 0.00 0.00 132 GLU A N 1
ATOM 993 C CA . GLU A 1 123 ? -0.081 70.432 0.565 0.00 0.00 132 GLU A CA 1
ATOM 994 C C . GLU A 1 123 ? 0.384 71.712 1.238 0.00 0.00 132 GLU A C 1
ATOM 995 O O . GLU A 1 123 ? 0.847 72.613 0.540 0.00 0.00 132 GLU A O 1
ATOM 1001 N N . TYR A 1 124 ? 0.285 71.822 2.566 1.00 114.24 133 TYR A N 1
ATOM 1002 C CA . TYR A 1 124 ? 0.740 73.073 3.155 1.00 113.48 133 TYR A CA 1
ATOM 1003 C C . TYR A 1 124 ? 1.829 72.926 4.203 1.00 113.51 133 TYR A C 1
ATOM 1004 O O . TYR A 1 124 ? 1.536 72.856 5.386 1.00 114.51 133 TYR A O 1
ATOM 1013 N N . MET A 1 125 ? 3.085 72.883 3.763 1.00 112.50 134 MET A N 1
ATOM 1014 C CA . MET A 1 125 ? 4.266 72.818 4.627 1.00 109.33 134 MET A CA 1
ATOM 1015 C C . MET A 1 125 ? 5.434 73.277 3.751 1.00 107.29 134 MET A C 1
ATOM 1016 O O . MET A 1 125 ? 5.939 72.497 2.946 1.00 107.03 134 MET A O 1
ATOM 1021 N N . ARG A 1 126 ? 5.849 74.544 3.882 1.00 103.72 135 ARG A N 1
ATOM 1022 C CA . ARG A 1 126 ? 6.936 75.040 3.040 1.00 96.81 135 ARG A CA 1
ATOM 1023 C C . ARG A 1 126 ? 8.314 74.822 3.686 1.00 89.91 135 ARG A C 1
ATOM 1024 O O . ARG A 1 126 ? 8.442 74.940 4.907 1.00 86.98 135 ARG A O 1
ATOM 1032 N N . LYS A 1 127 ? 9.332 74.473 2.872 1.00 81.02 136 LYS A N 1
ATOM 1033 C CA . LYS A 1 127 ? 10.683 74.298 3.384 1.00 69.03 136 LYS A CA 1
ATOM 1034 C C . LYS A 1 127 ? 11.265 75.715 3.589 1.00 58.60 136 LYS A C 1
ATOM 1035 O O . LYS A 1 127 ? 11.190 76.541 2.693 1.00 55.13 136 LYS A O 1
ATOM 1041 N N . THR A 1 128 ? 11.810 75.990 4.745 1.00 50.66 137 THR A N 1
ATOM 1042 C CA . THR A 1 128 ? 12.351 77.317 5.003 1.00 41.47 137 THR A CA 1
ATOM 1043 C C . THR A 1 128 ? 13.859 77.329 4.934 1.00 38.77 137 THR A C 1
ATOM 1044 O O . THR A 1 128 ? 14.470 76.271 5.158 1.00 32.78 137 THR A O 1
ATOM 1048 N N . SER A 1 129 ? 14.472 78.491 4.655 1.00 29.74 138 SER A N 1
ATOM 1049 C CA . SER A 1 129 ? 15.931 78.514 4.678 1.00 29.11 138 SER A CA 1
ATOM 1050 C C . SER A 1 129 ? 16.456 79.832 5.236 1.00 27.97 138 SER A C 1
ATOM 1051 O O . SER A 1 129 ? 15.823 80.883 5.060 1.00 24.70 138 SER A O 1
ATOM 1054 N N . ALA A 1 130 ? 17.605 79.756 5.957 1.00 26.66 139 ALA A N 1
ATOM 1055 C CA . ALA A 1 130 ? 18.265 80.958 6.491 1.00 23.72 139 ALA A CA 1
ATOM 1056 C C . ALA A 1 130 ? 18.652 81.804 5.334 1.00 22.95 139 ALA A C 1
ATOM 1057 O O . ALA A 1 130 ? 18.995 81.288 4.266 1.00 23.93 139 ALA A O 1
ATOM 1059 N N . PRO A 1 131 ? 18.594 83.150 5.438 1.00 21.59 140 PRO A N 1
ATOM 1060 C CA . PRO A 1 131 ? 18.984 83.958 4.273 1.00 20.51 140 PRO A CA 1
ATOM 1061 C C . PRO A 1 131 ? 20.482 83.755 3.883 1.00 23.04 140 PRO A C 1
ATOM 1062 O O . PRO A 1 131 ? 21.329 83.600 4.770 1.00 24.67 140 PRO A O 1
ATOM 1066 N N . VAL A 1 132 ? 20.779 83.783 2.593 1.00 22.93 141 VAL A N 1
ATOM 1067 C CA . VAL A 1 132 ? 22.137 83.576 2.113 1.00 26.14 141 VAL A CA 1
ATOM 1068 C C . VAL A 1 132 ? 22.688 84.865 1.570 1.00 27.41 141 VAL A C 1
ATOM 1069 O O . VAL A 1 132 ? 22.045 85.523 0.732 1.00 24.32 141 VAL A O 1
ATOM 1073 N N . LYS A 1 133 ? 23.896 85.241 2.022 1.00 23.36 142 LYS A N 1
ATOM 1074 C CA . LYS A 1 133 ? 24.561 86.425 1.462 1.00 24.83 142 LYS A CA 1
ATOM 1075 C C . LYS A 1 133 ? 25.734 85.890 0.634 1.00 24.58 142 LYS A C 1
ATOM 1076 O O . LYS A 1 133 ? 26.631 85.262 1.191 1.00 23.50 142 LYS A O 1
ATOM 1082 N N . LYS A 1 134 ? 25.762 86.101 -0.665 1.00 22.81 143 LYS A N 1
ATOM 1083 C CA . LYS A 1 134 ? 26.849 85.564 -1.473 1.00 23.20 143 LYS A CA 1
ATOM 1084 C C . LYS A 1 134 ? 27.993 86.600 -1.647 1.00 25.92 143 LYS A C 1
ATOM 1085 O O . LYS A 1 134 ? 27.731 87.727 -2.030 1.00 24.06 143 LYS A O 1
ATOM 1091 N N . LEU A 1 135 ? 29.232 86.216 -1.343 1.00 24.83 144 LEU A N 1
ATOM 1092 C CA . LEU A 1 135 ? 30.414 87.112 -1.444 1.00 21.17 144 LEU A CA 1
ATOM 1093 C C . LEU A 1 135 ? 31.315 86.455 -2.427 1.00 21.72 144 LEU A C 1
ATOM 1094 O O . LEU A 1 135 ? 32.070 85.530 -2.081 1.00 21.92 144 LEU A O 1
ATOM 1099 N N . ALA A 1 136 ? 31.269 86.900 -3.676 1.00 21.48 145 ALA A N 1
ATOM 1100 C CA . ALA A 1 136 ? 32.061 86.198 -4.663 1.00 23.35 145 ALA A CA 1
ATOM 1101 C C . ALA A 1 136 ? 32.262 86.996 -5.911 1.00 22.94 145 ALA A C 1
ATOM 1102 O O . ALA A 1 136 ? 31.406 87.829 -6.224 1.00 25.38 145 ALA A O 1
ATOM 1104 N N . GLY A 1 137 ? 33.351 86.724 -6.631 1.00 23.15 146 GLY A N 1
ATOM 1105 C CA . GLY A 1 137 ? 33.595 87.338 -7.934 1.00 26.90 146 GLY A CA 1
ATOM 1106 C C . GLY A 1 137 ? 34.095 86.265 -8.911 1.00 31.69 146 GLY A C 1
ATOM 1107 O O . GLY A 1 137 ? 34.040 85.070 -8.589 1.00 32.10 146 GLY A O 1
ATOM 1108 N N . ALA A 1 138 ? 34.601 86.667 -10.085 1.00 34.40 147 ALA A N 1
ATOM 1109 C CA . ALA A 1 138 ? 35.085 85.759 -11.137 1.00 38.02 147 ALA A CA 1
ATOM 1110 C C . ALA A 1 138 ? 36.236 84.893 -10.696 1.00 39.63 147 ALA A C 1
ATOM 1111 O O . ALA A 1 138 ? 36.282 83.727 -11.054 1.00 39.79 147 ALA A O 1
ATOM 1113 N N . THR A 1 139 ? 37.187 85.444 -9.933 1.00 38.03 148 THR A N 1
ATOM 1114 C CA . THR A 1 139 ? 38.307 84.668 -9.433 1.00 38.03 148 THR A CA 1
ATOM 1115 C C . THR A 1 139 ? 38.479 84.920 -7.935 1.00 35.76 148 THR A C 1
ATOM 1116 O O . THR A 1 139 ? 37.765 85.749 -7.343 1.00 33.04 148 THR A O 1
ATOM 1120 N N . ARG A 1 140 ? 39.427 84.216 -7.355 1.00 32.40 149 ARG A N 1
ATOM 1121 C CA . ARG A 1 140 ? 39.741 84.343 -5.964 1.00 28.94 149 ARG A CA 1
ATOM 1122 C C . ARG A 1 140 ? 40.055 85.845 -5.619 1.00 27.37 149 ARG A C 1
ATOM 1123 O O . ARG A 1 140 ? 39.734 86.277 -4.509 1.00 24.36 149 ARG A O 1
ATOM 1131 N N . PHE A 1 141 ? 40.688 86.587 -6.532 1.00 25.52 150 PHE A N 1
ATOM 1132 C CA . PHE A 1 141 ? 41.025 88.008 -6.273 1.00 25.10 150 PHE A CA 1
ATOM 1133 C C . PHE A 1 141 ? 39.744 88.821 -6.092 1.00 25.30 150 PHE A C 1
ATOM 1134 O O . PHE A 1 141 ? 39.685 89.601 -5.160 1.00 24.06 150 PHE A O 1
ATOM 1142 N N . GLU A 1 142 ? 38.724 88.648 -7.002 1.00 22.12 151 GLU A N 1
ATOM 1143 C CA . GLU A 1 142 ? 37.498 89.415 -6.855 1.00 25.29 151 GLU A CA 1
ATOM 1144 C C . GLU A 1 142 ? 36.704 88.927 -5.687 1.00 23.01 151 GLU A C 1
ATOM 1145 O O . GLU A 1 142 ? 35.981 89.728 -5.086 1.00 23.68 151 GLU A O 1
ATOM 1151 N N . THR A 1 143 ? 36.787 87.623 -5.358 1.00 19.90 152 THR A N 1
ATOM 1152 C CA . THR A 1 143 ? 36.048 87.149 -4.194 1.00 17.79 152 THR A CA 1
ATOM 1153 C C . THR A 1 143 ? 36.643 87.821 -2.912 1.00 20.25 152 THR A C 1
ATOM 1154 O O . THR A 1 143 ? 35.850 88.222 -2.052 1.00 19.17 152 THR A O 1
ATOM 1158 N N . ALA A 1 144 ? 37.985 87.938 -2.811 1.00 19.72 153 ALA A N 1
ATOM 1159 C CA . ALA A 1 144 ? 38.578 88.582 -1.628 1.00 19.89 153 ALA A CA 1
ATOM 1160 C C . ALA A 1 144 ? 38.068 90.064 -1.543 1.00 21.28 153 ALA A C 1
ATOM 1161 O O . ALA A 1 144 ? 37.810 90.582 -0.451 1.00 18.00 153 ALA A O 1
ATOM 1163 N N . VAL A 1 145 ? 37.884 90.704 -2.680 1.00 19.79 154 VAL A N 1
ATOM 1164 C CA . VAL A 1 145 ? 37.373 92.088 -2.660 1.00 18.89 154 VAL A CA 1
ATOM 1165 C C . VAL A 1 145 ? 35.946 92.122 -2.148 1.00 20.13 154 VAL A C 1
ATOM 1166 O O . VAL A 1 145 ? 35.580 93.037 -1.386 1.00 18.47 154 VAL A O 1
ATOM 1170 N N . GLU A 1 146 ? 35.078 91.141 -2.538 1.00 19.50 155 GLU A N 1
ATOM 1171 C CA . GLU A 1 146 ? 33.714 91.229 -2.036 1.00 18.17 155 GLU A CA 1
ATOM 1172 C C . GLU A 1 146 ? 33.672 91.010 -0.535 1.00 16.75 155 GLU A C 1
ATOM 1173 O O . GLU A 1 146 ? 32.799 91.546 0.131 1.00 17.29 155 GLU A O 1
ATOM 1179 N N . ILE A 1 147 ? 34.611 90.208 -0.004 1.00 15.82 156 ILE A N 1
ATOM 1180 C CA . ILE A 1 147 ? 34.660 89.953 1.441 1.00 15.54 156 ILE A CA 1
ATOM 1181 C C . ILE A 1 147 ? 35.081 91.258 2.170 1.00 15.61 156 ILE A C 1
ATOM 1182 O O . ILE A 1 147 ? 34.539 91.617 3.214 1.00 17.34 156 ILE A O 1
ATOM 1187 N N . SER A 1 148 ? 36.070 91.900 1.621 1.00 17.41 157 SER A N 1
ATOM 1188 C CA . SER A 1 148 ? 36.613 93.167 2.125 1.00 12.76 157 SER A CA 1
ATOM 1189 C C . SER A 1 148 ? 35.478 94.244 2.190 1.00 15.26 157 SER A C 1
ATOM 1190 O O . SER A 1 148 ? 35.283 94.916 3.208 1.00 16.57 157 SER A O 1
ATOM 1193 N N . LYS A 1 149 ? 34.683 94.355 1.125 1.00 15.87 158 LYS A N 1
ATOM 1194 C CA . LYS A 1 149 ? 33.553 95.334 1.095 1.00 19.30 158 LYS A CA 1
ATOM 1195 C C . LYS A 1 149 ? 32.522 95.001 2.079 1.00 20.16 158 LYS A C 1
ATOM 1196 O O . LYS A 1 149 ? 31.857 95.883 2.616 1.00 20.10 158 LYS A O 1
ATOM 1202 N N . GLN A 1 150 ? 32.337 93.714 2.360 1.00 18.05 159 GLN A N 1
ATOM 1203 C CA . GLN A 1 150 ? 31.346 93.341 3.366 1.00 17.22 159 GLN A CA 1
ATOM 1204 C C . GLN A 1 150 ? 31.739 93.699 4.764 1.00 20.87 159 GLN A C 1
ATOM 1205 O O . GLN A 1 150 ? 30.910 94.248 5.512 1.00 19.58 159 GLN A O 1
ATOM 1211 N N . GLY A 1 151 ? 32.985 93.411 5.201 1.00 18.53 160 GLY A N 1
ATOM 1212 C CA . GLY A 1 151 ? 33.263 93.692 6.610 1.00 16.71 160 GLY A CA 1
ATOM 1213 C C . GLY A 1 151 ? 33.988 95.023 6.847 1.00 17.57 160 GLY A C 1
ATOM 1214 O O . GLY A 1 151 ? 34.150 95.472 7.996 1.00 18.36 160 GLY A O 1
ATOM 1215 N N . TRP A 1 152 ? 34.433 95.662 5.739 1.00 16.53 161 TRP A N 1
ATOM 1216 C CA . TRP A 1 152 ? 35.247 96.926 5.850 1.00 17.64 161 TRP A CA 1
ATOM 1217 C C . TRP A 1 152 ? 34.717 97.922 4.835 1.00 17.53 161 TRP A C 1
ATOM 1218 O O . TRP A 1 152 ? 35.465 98.556 4.069 1.00 16.79 161 TRP A O 1
ATOM 1229 N N . LYS A 1 153 ? 33.392 98.120 4.840 1.00 16.29 162 LYS A N 1
ATOM 1230 C CA . LYS A 1 153 ? 32.802 99.041 3.856 1.00 16.94 162 LYS A CA 1
ATOM 1231 C C . LYS A 1 153 ? 33.318 100.467 4.113 1.00 18.97 162 LYS A C 1
ATOM 1232 O O . LYS A 1 153 ? 33.545 101.250 3.177 1.00 17.10 162 LYS A O 1
ATOM 1238 N N . ASP A 1 154 ? 33.550 100.773 5.371 1.00 14.48 163 ASP A N 1
ATOM 1239 C CA . ASP A 1 154 ? 34.014 102.114 5.709 1.00 20.21 163 ASP A CA 1
ATOM 1240 C C . ASP A 1 154 ? 35.535 102.224 5.650 1.00 23.17 163 ASP A C 1
ATOM 1241 O O . ASP A 1 154 ? 36.092 103.244 6.099 1.00 20.13 163 ASP A O 1
ATOM 1246 N N . GLY A 1 155 ? 36.206 101.199 5.171 1.00 17.41 164 GLY A N 1
ATOM 1247 C CA . GLY A 1 155 ? 37.661 101.299 4.999 1.00 16.70 164 GLY A CA 1
ATOM 1248 C C . GLY A 1 155 ? 38.442 100.501 6.026 1.00 20.47 164 GLY A C 1
ATOM 1249 O O . GLY A 1 155 ? 37.872 99.898 6.933 1.00 18.41 164 GLY A O 1
ATOM 1250 N N . SER A 1 156 ? 39.779 100.507 5.905 1.00 17.66 165 SER A N 1
ATOM 1251 C CA . SER A 1 156 ? 40.601 99.771 6.879 1.00 17.09 165 SER A CA 1
ATOM 1252 C C . SER A 1 156 ? 41.979 100.421 6.931 1.00 19.51 165 SER A C 1
ATOM 1253 O O . SER A 1 156 ? 42.545 100.651 5.845 1.00 20.61 165 SER A O 1
ATOM 1256 N N . SER A 1 157 ? 42.548 100.669 8.130 1.00 18.30 166 SER A N 1
ATOM 1257 C CA . SER A 1 157 ? 43.878 101.319 8.091 1.00 18.44 166 SER A CA 1
ATOM 1258 C C . SER A 1 157 ? 44.968 100.317 7.722 1.00 19.40 166 SER A C 1
ATOM 1259 O O . SER A 1 157 ? 46.028 100.717 7.267 1.00 18.38 166 SER A O 1
ATOM 1262 N N . LYS A 1 158 ? 44.716 99.025 7.903 1.00 18.73 167 LYS A N 1
ATOM 1263 C CA . LYS A 1 158 ? 45.680 97.987 7.521 1.00 16.27 167 LYS A CA 1
ATOM 1264 C C . LYS A 1 158 ? 45.030 96.992 6.557 1.00 20.09 167 LYS A C 1
ATOM 1265 O O . LYS A 1 158 ? 43.801 96.770 6.619 1.00 18.67 167 LYS A O 1
ATOM 1271 N N . VAL A 1 159 ? 45.818 96.428 5.669 1.00 17.78 168 VAL A N 1
ATOM 1272 C CA . VAL A 1 159 ? 45.395 95.375 4.757 1.00 16.28 168 VAL A CA 1
ATOM 1273 C C . VAL A 1 159 ? 46.498 94.334 4.782 1.00 20.65 168 VAL A C 1
ATOM 1274 O O . VAL A 1 159 ? 47.679 94.700 4.669 1.00 18.88 168 VAL A O 1
ATOM 1278 N N . VAL A 1 160 ? 46.122 93.046 4.902 1.00 18.68 169 VAL A N 1
ATOM 1279 C CA . VAL A 1 160 ? 47.094 91.966 4.845 1.00 17.50 169 VAL A CA 1
ATOM 1280 C C . VAL A 1 160 ? 47.100 91.458 3.429 1.00 19.58 169 VAL A C 1
ATOM 1281 O O . VAL A 1 160 ? 46.052 91.292 2.799 1.00 21.05 169 VAL A O 1
ATOM 1285 N N . ILE A 1 161 ? 48.288 91.170 2.904 1.00 18.78 170 ILE A N 1
ATOM 1286 C CA . ILE A 1 161 ? 48.333 90.666 1.532 1.00 17.12 170 ILE A CA 1
ATOM 1287 C C . ILE A 1 161 ? 49.071 89.309 1.536 1.00 22.41 170 ILE A C 1
ATOM 1288 O O . ILE A 1 161 ? 50.079 89.178 2.215 1.00 22.98 170 ILE A O 1
ATOM 1293 N N . VAL A 1 162 ? 48.562 88.376 0.805 1.00 21.33 171 VAL A N 1
ATOM 1294 C CA . VAL A 1 162 ? 49.131 87.015 0.685 1.00 23.02 171 VAL A CA 1
ATOM 1295 C C . VAL A 1 162 ? 49.149 86.770 -0.804 1.00 22.36 171 VAL A C 1
ATOM 1296 O O . VAL A 1 162 ? 48.334 87.314 -1.518 1.00 23.37 171 VAL A O 1
ATOM 1300 N N . ASN A 1 163 ? 50.090 85.965 -1.268 1.00 24.31 172 ASN A N 1
ATOM 1301 C CA . ASN A 1 163 ? 50.123 85.574 -2.667 1.00 24.49 172 ASN A CA 1
ATOM 1302 C C . ASN A 1 163 ? 48.946 84.691 -2.931 1.00 28.66 172 ASN A C 1
ATOM 1303 O O . ASN A 1 163 ? 48.834 83.651 -2.255 1.00 32.63 172 ASN A O 1
ATOM 1308 N N . GLY A 1 164 ? 48.090 85.032 -3.908 1.00 28.60 173 GLY A N 1
ATOM 1309 C CA . GLY A 1 164 ? 46.859 84.288 -4.137 1.00 32.28 173 GLY A CA 1
ATOM 1310 C C . GLY A 1 164 ? 46.985 82.891 -4.712 1.00 38.51 173 GLY A C 1
ATOM 1311 O O . GLY A 1 164 ? 46.048 82.116 -4.581 1.00 37.68 173 GLY A O 1
ATOM 1312 N N . GLU A 1 165 ? 48.112 82.562 -5.369 1.00 43.64 174 GLU A N 1
ATOM 1313 C CA . GLU A 1 165 ? 48.274 81.206 -5.936 1.00 48.79 174 GLU A CA 1
ATOM 1314 C C . GLU A 1 165 ? 49.162 80.397 -5.006 1.00 48.26 174 GLU A C 1
ATOM 1315 O O . GLU A 1 165 ? 49.341 79.225 -5.244 1.00 50.43 174 GLU A O 1
ATOM 1321 N N . LEU A 1 166 ? 49.738 80.997 -3.960 1.00 44.73 175 LEU A N 1
ATOM 1322 C CA . LEU A 1 166 ? 50.494 80.258 -2.962 1.00 47.38 175 LEU A CA 1
ATOM 1323 C C . LEU A 1 166 ? 49.723 80.457 -1.675 1.00 50.98 175 LEU A C 1
ATOM 1324 O O . LEU A 1 166 ? 50.329 80.692 -0.610 1.00 52.05 175 LEU A O 1
ATOM 1329 N N . ALA A 1 167 ? 48.415 80.378 -1.736 1.00 50.05 176 ALA A N 1
ATOM 1330 C CA . ALA A 1 167 ? 47.633 80.659 -0.548 1.00 53.02 176 ALA A CA 1
ATOM 1331 C C . ALA A 1 167 ? 48.008 79.803 0.678 1.00 56.67 176 ALA A C 1
ATOM 1332 O O . ALA A 1 167 ? 47.853 80.285 1.798 1.00 57.67 176 ALA A O 1
ATOM 1334 N N . ALA A 1 168 ? 48.522 78.557 0.493 1.00 58.72 177 ALA A N 1
ATOM 1335 C CA . ALA A 1 168 ? 48.861 77.697 1.642 1.00 59.64 177 ALA A CA 1
ATOM 1336 C C . ALA A 1 168 ? 49.809 78.403 2.555 1.00 62.72 177 ALA A C 1
ATOM 1337 O O . ALA A 1 168 ? 49.903 78.057 3.733 1.00 64.88 177 ALA A O 1
ATOM 1339 N N . ASP A 1 169 ? 50.500 79.408 2.035 1.00 62.73 178 ASP A N 1
ATOM 1340 C CA . ASP A 1 169 ? 51.428 80.169 2.843 1.00 61.99 178 ASP A CA 1
ATOM 1341 C C . ASP A 1 169 ? 50.738 81.141 3.779 1.00 60.45 178 ASP A C 1
ATOM 1342 O O . ASP A 1 169 ? 51.274 81.434 4.836 1.00 60.85 178 ASP A O 1
ATOM 1347 N N . GLY A 1 170 ? 49.565 81.650 3.418 1.00 55.37 179 GLY A N 1
ATOM 1348 C CA . GLY A 1 170 ? 48.878 82.577 4.302 1.00 50.35 179 GLY A CA 1
ATOM 1349 C C . GLY A 1 170 ? 47.904 81.887 5.232 1.00 42.80 179 GLY A C 1
ATOM 1350 O O . GLY A 1 170 ? 47.044 82.520 5.810 1.00 40.77 179 GLY A O 1
ATOM 1351 N N . ILE A 1 171 ? 48.039 80.547 5.404 1.00 32.33 180 ILE A N 1
ATOM 1352 C CA . ILE A 1 171 ? 47.109 79.837 6.228 1.00 28.38 180 ILE A CA 1
ATOM 1353 C C . ILE A 1 171 ? 47.218 80.208 7.710 1.00 31.69 180 ILE A C 1
ATOM 1354 O O . ILE A 1 171 ? 46.342 79.801 8.462 1.00 39.32 180 ILE A O 1
ATOM 1363 N N . THR A 1 172 ? 48.260 80.885 8.174 1.00 22.43 181 THR A N 1
ATOM 1364 C CA . THR A 1 172 ? 48.266 81.251 9.606 1.00 18.40 181 THR A CA 1
ATOM 1365 C C . THR A 1 172 ? 48.049 82.800 9.711 1.00 20.01 181 THR A C 1
ATOM 1366 O O . THR A 1 172 ? 48.139 83.362 10.814 1.00 23.42 181 THR A O 1
ATOM 1370 N N . ALA A 1 173 ? 47.743 83.448 8.592 1.00 22.79 182 ALA A N 1
ATOM 1371 C CA . ALA A 1 173 ? 47.513 84.915 8.540 1.00 21.80 182 ALA A CA 1
ATOM 1372 C C . ALA A 1 173 ? 46.200 85.327 9.161 1.00 20.25 182 ALA A C 1
ATOM 1373 O O . ALA A 1 173 ? 46.139 86.446 9.625 1.00 19.97 182 ALA A O 1
ATOM 1375 N N . THR A 1 174 ? 45.137 84.444 9.238 1.00 21.12 183 THR A N 1
ATOM 1376 C CA . THR A 1 174 ? 43.856 84.932 9.779 1.00 18.93 183 THR A CA 1
ATOM 1377 C C . THR A 1 174 ? 43.912 85.455 11.159 1.00 18.66 183 THR A C 1
ATOM 1378 O O . THR A 1 174 ? 43.327 86.501 11.403 1.00 17.55 183 THR A O 1
ATOM 1382 N N . PRO A 1 175 ? 44.587 84.803 12.141 1.00 20.17 184 PRO A N 1
ATOM 1383 C CA . PRO A 1 175 ? 44.609 85.366 13.498 1.00 18.14 184 PRO A CA 1
ATOM 1384 C C . PRO A 1 175 ? 45.289 86.760 13.583 1.00 16.72 184 PRO A C 1
ATOM 1385 O O . PRO A 1 175 ? 44.957 87.574 14.434 1.00 20.45 184 PRO A O 1
ATOM 1389 N N . LEU A 1 176 ? 46.268 86.988 12.699 1.00 18.49 185 LEU A N 1
ATOM 1390 C CA . LEU A 1 176 ? 46.922 88.314 12.699 1.00 18.37 185 LEU A CA 1
ATOM 1391 C C . LEU A 1 176 ? 45.995 89.339 12.026 1.00 16.93 185 LEU A C 1
ATOM 1392 O O . LEU A 1 176 ? 45.853 90.448 12.524 1.00 19.42 185 LEU A O 1
ATOM 1397 N N . ALA A 1 177 ? 45.407 88.992 10.844 1.00 17.42 186 ALA A N 1
ATOM 1398 C CA . ALA A 1 177 ? 44.447 89.914 10.238 1.00 16.86 186 ALA A CA 1
ATOM 1399 C C . ALA A 1 177 ? 43.336 90.243 11.225 1.00 17.33 186 ALA A C 1
ATOM 1400 O O . ALA A 1 177 ? 42.901 91.401 11.271 1.00 17.69 186 ALA A O 1
ATOM 1402 N N . SER A 1 178 ? 42.904 89.265 12.033 1.00 19.70 187 SER A N 1
ATOM 1403 C CA . SER A 1 178 ? 41.848 89.508 13.009 1.00 18.38 187 SER A CA 1
ATOM 1404 C C . SER A 1 178 ? 42.347 90.403 14.129 1.00 22.50 187 SER A C 1
ATOM 1405 O O . SER A 1 178 ? 41.590 91.246 14.637 1.00 22.43 187 SER A O 1
ATOM 1409 N N . THR A 1 179 ? 43.621 90.239 14.534 1.00 18.99 188 THR A N 1
ATOM 1410 C CA . THR A 1 179 ? 44.156 91.106 15.571 1.00 17.95 188 THR A CA 1
ATOM 1411 C C . THR A 1 179 ? 44.208 92.567 15.062 1.00 20.32 188 THR A C 1
ATOM 1412 O O . THR A 1 179 ? 43.950 93.495 15.840 1.00 23.90 188 THR A O 1
ATOM 1416 N N . TYR A 1 180 ? 44.540 92.752 13.772 1.00 19.52 189 TYR A N 1
ATOM 1417 C CA . TYR A 1 180 ? 44.528 94.095 13.180 1.00 23.21 189 TYR A CA 1
ATOM 1418 C C . TYR A 1 180 ? 43.092 94.559 12.812 1.00 27.09 189 TYR A C 1
ATOM 1419 O O . TYR A 1 180 ? 42.892 95.745 12.528 1.00 29.89 189 TYR A O 1
ATOM 1428 N N . ASP A 1 181 ? 42.150 93.628 12.751 1.00 26.12 190 ASP A N 1
ATOM 1429 C CA . ASP A 1 181 ? 40.763 93.875 12.269 1.00 27.89 190 ASP A CA 1
ATOM 1430 C C . ASP A 1 181 ? 40.928 94.390 10.823 1.00 27.39 190 ASP A C 1
ATOM 1431 O O . ASP A 1 181 ? 40.529 95.486 10.458 1.00 24.06 190 ASP A O 1
ATOM 1436 N N . ALA A 1 182 ? 41.557 93.552 9.999 1.00 19.80 191 ALA A N 1
ATOM 1437 C CA . ALA A 1 182 ? 41.871 93.880 8.621 1.00 17.89 191 ALA A CA 1
ATOM 1438 C C . ALA A 1 182 ? 41.494 92.761 7.669 1.00 18.39 191 ALA A C 1
ATOM 1439 O O . ALA A 1 182 ? 41.491 91.607 8.064 1.00 19.61 191 ALA A O 1
ATOM 1441 N N . PRO A 1 183 ? 41.176 93.098 6.431 1.00 15.19 192 PRO A N 1
ATOM 1442 C CA . PRO A 1 183 ? 40.873 92.062 5.474 1.00 15.59 192 PRO A CA 1
ATOM 1443 C C . PRO A 1 183 ? 42.203 91.530 4.844 1.00 18.34 192 PRO A C 1
ATOM 1444 O O . PRO A 1 183 ? 43.264 92.199 4.931 1.00 17.62 192 PRO A O 1
ATOM 1448 N N . ILE A 1 184 ? 42.119 90.379 4.206 1.00 16.85 193 ILE A N 1
ATOM 1449 C CA . ILE A 1 184 ? 43.250 89.841 3.493 1.00 18.25 193 ILE A CA 1
ATOM 1450 C C . ILE A 1 184 ? 42.889 90.012 1.995 1.00 16.18 193 ILE A C 1
ATOM 1451 O O . ILE A 1 184 ? 41.818 89.570 1.541 1.00 18.25 193 ILE A O 1
ATOM 1456 N N . LEU A 1 185 ? 43.753 90.683 1.240 1.00 17.03 194 LEU A N 1
ATOM 1457 C CA . LEU A 1 185 ? 43.533 90.770 -0.207 1.00 16.75 194 LEU A CA 1
ATOM 1458 C C . LEU A 1 185 ? 44.697 89.962 -0.873 1.00 20.15 194 LEU A C 1
ATOM 1459 O O . LEU A 1 185 ? 45.683 89.655 -0.216 1.00 20.32 194 LEU A O 1
ATOM 1464 N N . LEU A 1 186 ? 44.579 89.708 -2.155 1.00 20.01 195 LEU A N 1
ATOM 1465 C CA . LEU A 1 186 ? 45.562 88.839 -2.795 1.00 21.94 195 LEU A CA 1
ATOM 1466 C C . LEU A 1 186 ? 46.422 89.486 -3.873 1.00 23.59 195 LEU A C 1
ATOM 1467 O O . LEU A 1 186 ? 45.944 90.315 -4.652 1.00 23.76 195 LEU A O 1
ATOM 1472 N N . ALA A 1 187 ? 47.688 89.045 -3.918 1.00 24.79 196 ALA A N 1
ATOM 1473 C CA . ALA A 1 187 ? 48.674 89.520 -4.884 1.00 26.03 196 ALA A CA 1
ATOM 1474 C C . ALA A 1 187 ? 49.239 88.318 -5.695 1.00 31.60 196 ALA A C 1
ATOM 1475 O O . ALA A 1 187 ? 48.991 87.157 -5.349 1.00 29.81 196 ALA A O 1
ATOM 1477 N N . ASN A 1 188 ? 49.971 88.647 -6.772 1.00 32.58 197 ASN A N 1
ATOM 1478 C CA . ASN A 1 188 ? 50.733 87.684 -7.545 1.00 35.37 197 ASN A CA 1
ATOM 1479 C C . ASN A 1 188 ? 52.146 87.930 -7.066 1.00 36.49 197 ASN A C 1
ATOM 1480 O O . ASN A 1 188 ? 52.391 88.896 -6.325 1.00 33.18 197 ASN A O 1
ATOM 1485 N N . LYS A 1 189 ? 53.107 87.100 -7.457 1.00 33.83 198 LYS A N 1
ATOM 1486 C CA . LYS A 1 189 ? 54.451 87.321 -6.936 1.00 32.99 198 LYS A CA 1
ATOM 1487 C C . LYS A 1 189 ? 55.046 88.654 -7.338 1.00 31.20 198 LYS A C 1
ATOM 1488 O O . LYS A 1 189 ? 55.762 89.276 -6.529 1.00 32.39 198 LYS A O 1
ATOM 1494 N N . ASP A 1 190 ? 54.775 89.102 -8.570 1.00 32.22 199 ASP A N 1
ATOM 1495 C CA . ASP A 1 190 ? 55.404 90.348 -9.021 1.00 40.77 199 ASP A CA 1
ATOM 1496 C C . ASP A 1 190 ? 54.423 91.460 -9.417 1.00 44.38 199 ASP A C 1
ATOM 1497 O O . ASP A 1 190 ? 54.852 92.481 -9.941 1.00 43.17 199 ASP A O 1
ATOM 1502 N N . ASP A 1 191 ? 53.123 91.283 -9.185 1.00 43.92 200 ASP A N 1
ATOM 1503 C CA . ASP A 1 191 ? 52.131 92.317 -9.539 1.00 43.97 200 ASP A CA 1
ATOM 1504 C C . ASP A 1 191 ? 50.864 92.168 -8.697 1.00 41.25 200 ASP A C 1
ATOM 1505 O O . ASP A 1 191 ? 50.711 91.155 -8.003 1.00 37.52 200 ASP A O 1
ATOM 1510 N N . ILE A 1 192 ? 49.966 93.152 -8.759 1.00 36.53 201 ILE A N 1
ATOM 1511 C CA . ILE A 1 192 ? 48.675 92.974 -8.136 1.00 33.87 201 ILE A CA 1
ATOM 1512 C C . ILE A 1 192 ? 47.705 93.208 -9.233 1.00 32.31 201 ILE A C 1
ATOM 1513 O O . ILE A 1 192 ? 47.932 94.094 -10.058 1.00 31.35 201 ILE A O 1
ATOM 1518 N N . PRO A 1 193 ? 46.619 92.422 -9.331 1.00 33.22 202 PRO A N 1
ATOM 1519 C CA . PRO A 1 193 ? 45.654 92.674 -10.404 1.00 31.91 202 PRO A CA 1
ATOM 1520 C C . PRO A 1 193 ? 44.824 93.932 -10.104 1.00 33.04 202 PRO A C 1
ATOM 1521 O O . PRO A 1 193 ? 44.828 94.456 -8.993 1.00 28.36 202 PRO A O 1
ATOM 1525 N N . GLU A 1 194 ? 44.082 94.385 -11.097 1.00 29.78 203 GLU A N 1
ATOM 1526 C CA . GLU A 1 194 ? 43.289 95.573 -10.983 1.00 26.92 203 GLU A CA 1
ATOM 1527 C C . GLU A 1 194 ? 42.259 95.486 -9.847 1.00 30.96 203 GLU A C 1
ATOM 1528 O O . GLU A 1 194 ? 42.008 96.483 -9.182 1.00 27.61 203 GLU A O 1
ATOM 1534 N N . SER A 1 195 ? 41.639 94.306 -9.659 1.00 27.65 204 SER A N 1
ATOM 1535 C CA . SER A 1 195 ? 40.662 94.099 -8.607 1.00 27.17 204 SER A CA 1
ATOM 1536 C C . SER A 1 195 ? 41.351 94.461 -7.245 1.00 23.74 204 SER A C 1
ATOM 1537 O O . SER A 1 195 ? 40.793 95.288 -6.515 1.00 24.64 204 SER A O 1
ATOM 1540 N N . THR A 1 196 ? 42.526 93.935 -6.937 1.00 20.32 205 THR A N 1
ATOM 1541 C CA . THR A 1 196 ? 43.201 94.255 -5.658 1.00 20.76 205 THR A CA 1
ATOM 1542 C C . THR A 1 196 ? 43.625 95.767 -5.605 1.00 21.97 205 THR A C 1
ATOM 1543 O O . THR A 1 196 ? 43.462 96.424 -4.589 1.00 20.96 205 THR A O 1
ATOM 1547 N N . LYS A 1 197 ? 44.170 96.293 -6.733 1.00 21.12 206 LYS A N 1
ATOM 1548 C CA . LYS A 1 197 ? 44.584 97.700 -6.772 1.00 24.44 206 LYS A CA 1
ATOM 1549 C C . LYS A 1 197 ? 43.381 98.607 -6.436 1.00 23.67 206 LYS A C 1
ATOM 1550 O O . LYS A 1 197 ? 43.530 99.518 -5.647 1.00 23.14 206 LYS A O 1
ATOM 1556 N N . ALA A 1 198 ? 42.198 98.356 -7.014 1.00 21.24 207 ALA A N 1
ATOM 1557 C CA . ALA A 1 198 ? 41.060 99.237 -6.781 1.00 22.43 207 ALA A CA 1
ATOM 1558 C C . ALA A 1 198 ? 40.543 99.098 -5.363 1.00 20.99 207 ALA A C 1
ATOM 1559 O O . ALA A 1 198 ? 40.077 100.096 -4.790 1.00 20.68 207 ALA A O 1
ATOM 1561 N N . GLU A 1 199 ? 40.587 97.873 -4.778 1.00 18.74 208 GLU A N 1
ATOM 1562 C CA . GLU A 1 199 ? 40.065 97.764 -3.421 1.00 19.85 208 GLU A CA 1
ATOM 1563 C C . GLU A 1 199 ? 41.063 98.381 -2.423 1.00 19.73 208 GLU A C 1
ATOM 1564 O O . GLU A 1 199 ? 40.635 98.945 -1.423 1.00 18.73 208 GLU A O 1
ATOM 1570 N N . LEU A 1 200 ? 42.398 98.241 -2.648 1.00 18.84 209 LEU A N 1
ATOM 1571 C CA . LEU A 1 200 ? 43.364 98.904 -1.794 1.00 19.85 209 LEU A CA 1
ATOM 1572 C C . LEU A 1 200 ? 43.050 100.436 -1.851 1.00 19.85 209 LEU A C 1
ATOM 1573 O O . LEU A 1 200 ? 43.024 101.107 -0.827 1.00 18.91 209 LEU A O 1
ATOM 1578 N N . LYS A 1 201 ? 42.797 100.982 -3.037 1.00 16.68 210 LYS A N 1
ATOM 1579 C CA . LYS A 1 201 ? 42.481 102.425 -3.079 1.00 19.01 210 LYS A CA 1
ATOM 1580 C C . LYS A 1 201 ? 41.191 102.769 -2.308 1.00 21.23 210 LYS A C 1
ATOM 1581 O O . LYS A 1 201 ? 41.126 103.771 -1.560 1.00 20.15 210 LYS A O 1
ATOM 1587 N N . ARG A 1 202 ? 40.182 101.944 -2.479 1.00 18.13 211 ARG A N 1
ATOM 1588 C CA . ARG A 1 202 ? 38.895 102.196 -1.802 1.00 14.48 211 ARG A CA 1
ATOM 1589 C C . ARG A 1 202 ? 39.042 102.129 -0.273 1.00 14.73 211 ARG A C 1
ATOM 1590 O O . ARG A 1 202 ? 38.453 102.960 0.415 1.00 16.88 211 ARG A O 1
ATOM 1598 N N . LEU A 1 203 ? 39.806 101.152 0.237 1.00 15.57 212 LEU A N 1
ATOM 1599 C CA . LEU A 1 203 ? 39.975 100.995 1.719 1.00 14.14 212 LEU A CA 1
ATOM 1600 C C . LEU A 1 203 ? 40.798 102.127 2.318 1.00 17.18 212 LEU A C 1
ATOM 1601 O O . LEU A 1 203 ? 40.726 102.310 3.536 1.00 15.66 212 LEU A O 1
ATOM 1606 N N . ASN A 1 204 ? 41.610 102.802 1.496 1.00 18.18 213 ASN A N 1
ATOM 1607 C CA . ASN A 1 204 ? 42.513 103.910 1.906 1.00 17.88 213 ASN A CA 1
ATOM 1608 C C . ASN A 1 204 ? 43.362 103.528 3.163 1.00 19.76 213 ASN A C 1
ATOM 1609 O O . ASN A 1 204 ? 43.325 104.197 4.195 1.00 20.76 213 ASN A O 1
ATOM 1614 N N . PRO A 1 205 ? 44.074 102.420 3.104 1.00 17.65 214 PRO A N 1
ATOM 1615 C CA . PRO A 1 205 ? 44.870 102.040 4.286 1.00 15.20 214 PRO A CA 1
ATOM 1616 C C . PRO A 1 205 ? 46.104 102.914 4.433 1.00 19.18 214 PRO A C 1
ATOM 1617 O O . PRO A 1 205 ? 46.531 103.567 3.471 1.00 19.80 214 PRO A O 1
ATOM 1621 N N . SER A 1 206 ? 46.688 102.873 5.598 1.00 18.78 215 SER A N 1
ATOM 1622 C CA . SER A 1 206 ? 47.979 103.537 5.920 1.00 22.19 215 SER A CA 1
ATOM 1623 C C . SER A 1 206 ? 49.081 102.474 5.842 1.00 23.73 215 SER A C 1
ATOM 1624 O O . SER A 1 206 ? 50.250 102.804 5.645 1.00 21.69 215 SER A O 1
ATOM 1627 N N . ASP A 1 207 ? 48.723 101.181 6.021 1.00 19.87 216 ASP A N 1
ATOM 1628 C CA . ASP A 1 207 ? 49.767 100.137 6.093 1.00 21.64 216 ASP A CA 1
ATOM 1629 C C . ASP A 1 207 ? 49.339 98.860 5.424 1.00 21.66 216 ASP A C 1
ATOM 1630 O O . ASP A 1 207 ? 48.175 98.444 5.579 1.00 21.08 216 ASP A O 1
ATOM 1635 N N . VAL A 1 208 ? 50.217 98.230 4.671 1.00 19.19 217 VAL A N 1
ATOM 1636 C CA . VAL A 1 208 ? 49.965 96.912 4.091 1.00 17.92 217 VAL A CA 1
ATOM 1637 C C . VAL A 1 208 ? 50.988 95.946 4.757 1.00 23.33 217 VAL A C 1
ATOM 1638 O O . VAL A 1 208 ? 52.194 96.277 4.903 1.00 23.15 217 VAL A O 1
ATOM 1642 N N . ILE A 1 209 ? 50.508 94.759 5.177 1.00 18.73 218 ILE A N 1
ATOM 1643 C CA . ILE A 1 209 ? 51.364 93.786 5.852 1.00 19.35 218 ILE A CA 1
ATOM 1644 C C . ILE A 1 209 ? 51.372 92.596 4.903 1.00 22.60 218 ILE A C 1
ATOM 1645 O O . ILE A 1 209 ? 50.353 91.939 4.592 1.00 20.88 218 ILE A O 1
ATOM 1650 N N . ILE A 1 210 ? 52.560 92.324 4.363 1.00 20.26 219 ILE A N 1
ATOM 1651 C CA . ILE A 1 210 ? 52.732 91.209 3.464 1.00 23.19 219 ILE A CA 1
ATOM 1652 C C . ILE A 1 210 ? 53.175 89.967 4.270 1.00 24.30 219 ILE A C 1
ATOM 1653 O O . ILE A 1 210 ? 54.048 90.069 5.128 1.00 25.22 219 ILE A O 1
ATOM 1658 N N . ILE A 1 211 ? 52.537 88.838 4.009 1.00 26.10 220 ILE A N 1
ATOM 1659 C CA . ILE A 1 211 ? 52.886 87.578 4.683 1.00 29.81 220 ILE A CA 1
ATOM 1660 C C . ILE A 1 211 ? 53.641 86.777 3.632 1.00 32.01 220 ILE A C 1
ATOM 1661 O O . ILE A 1 211 ? 53.092 86.504 2.565 1.00 32.92 220 ILE A O 1
ATOM 1666 N N . GLY A 1 212 ? 54.875 86.400 3.930 1.00 32.23 221 GLY A N 1
ATOM 1667 C CA . GLY A 1 212 ? 55.663 85.663 2.945 1.00 36.71 221 GLY A CA 1
ATOM 1668 C C . GLY A 1 212 ? 56.964 86.421 2.678 1.00 42.34 221 GLY A C 1
ATOM 1669 O O . GLY A 1 212 ? 57.037 87.659 2.798 1.00 39.17 221 GLY A O 1
ATOM 1670 N N . ASP A 1 213 ? 58.033 85.697 2.330 1.00 43.88 222 ASP A N 1
ATOM 1671 C CA . ASP A 1 213 ? 59.302 86.410 2.056 1.00 45.46 222 ASP A CA 1
ATOM 1672 C C . ASP A 1 213 ? 59.282 86.906 0.579 1.00 42.42 222 ASP A C 1
ATOM 1673 O O . ASP A 1 213 ? 58.291 86.647 -0.118 1.00 38.65 222 ASP A O 1
ATOM 1678 N N . ASP A 1 214 ? 60.352 87.583 0.084 1.00 41.28 223 ASP A N 1
ATOM 1679 C CA . ASP A 1 214 ? 60.277 88.143 -1.279 1.00 46.36 223 ASP A CA 1
ATOM 1680 C C . ASP A 1 214 ? 60.133 87.113 -2.344 1.00 48.28 223 ASP A C 1
ATOM 1681 O O . ASP A 1 214 ? 59.785 87.442 -3.484 1.00 45.51 223 ASP A O 1
ATOM 1686 N N . GLY A 1 215 ? 60.365 85.840 -1.991 1.00 46.89 224 GLY A N 1
ATOM 1687 C CA . GLY A 1 215 ? 60.163 84.780 -2.962 1.00 44.64 224 GLY A CA 1
ATOM 1688 C C . GLY A 1 215 ? 58.678 84.583 -3.210 1.00 45.38 224 GLY A C 1
ATOM 1689 O O . GLY A 1 215 ? 58.285 84.169 -4.291 1.00 44.84 224 GLY A O 1
ATOM 1690 N N . SER A 1 216 ? 57.829 84.900 -2.188 1.00 42.93 225 SER A N 1
ATOM 1691 C CA . SER A 1 216 ? 56.360 84.754 -2.303 1.00 41.12 225 SER A CA 1
ATOM 1692 C C . SER A 1 216 ? 55.716 86.014 -2.914 1.00 37.27 225 SER A C 1
ATOM 1693 O O . SER A 1 216 ? 54.945 85.947 -3.881 1.00 37.94 225 SER A O 1
ATOM 1696 N N . VAL A 1 217 ? 56.073 87.154 -2.341 1.00 36.41 226 VAL A N 1
ATOM 1697 C CA . VAL A 1 217 ? 55.601 88.454 -2.826 1.00 36.11 226 VAL A CA 1
ATOM 1698 C C . VAL A 1 217 ? 56.849 89.339 -2.914 1.00 29.46 226 VAL A C 1
ATOM 1699 O O . VAL A 1 217 ? 57.406 89.739 -1.889 1.00 32.31 226 VAL A O 1
ATOM 1703 N N . SER A 1 218 ? 57.256 89.636 -4.124 1.00 33.95 227 SER A N 1
ATOM 1704 C CA . SER A 1 218 ? 58.525 90.363 -4.390 1.00 37.85 227 SER A CA 1
ATOM 1705 C C . SER A 1 218 ? 58.427 91.877 -4.296 1.00 39.80 227 SER A C 1
ATOM 1706 O O . SER A 1 218 ? 57.340 92.436 -4.123 1.00 38.92 227 SER A O 1
ATOM 1709 N N . GLN A 1 219 ? 59.575 92.542 -4.428 1.00 39.35 228 GLN A N 1
ATOM 1710 C CA . GLN A 1 219 ? 59.637 93.994 -4.434 1.00 40.43 228 GLN A CA 1
ATOM 1711 C C . GLN A 1 219 ? 58.851 94.523 -5.627 1.00 39.04 228 GLN A C 1
ATOM 1712 O O . GLN A 1 219 ? 58.401 95.666 -5.612 1.00 39.13 228 GLN A O 1
ATOM 1718 N N . LYS A 1 220 ? 58.710 93.724 -6.690 1.00 35.33 229 LYS A N 1
ATOM 1719 C CA . LYS A 1 220 ? 57.969 94.228 -7.841 1.00 35.86 229 LYS A CA 1
ATOM 1720 C C . LYS A 1 220 ? 56.502 94.358 -7.444 1.00 36.77 229 LYS A C 1
ATOM 1721 O O . LYS A 1 220 ? 55.838 95.297 -7.875 1.00 35.05 229 LYS A O 1
ATOM 1727 N N . ALA A 1 221 ? 55.996 93.390 -6.652 1.00 33.67 230 ALA A N 1
ATOM 1728 C CA . ALA A 1 221 ? 54.614 93.538 -6.200 1.00 31.01 230 ALA A CA 1
ATOM 1729 C C . ALA A 1 221 ? 54.593 94.689 -5.193 1.00 27.30 230 ALA A C 1
ATOM 1730 O O . ALA A 1 221 ? 53.624 95.446 -5.184 1.00 30.42 230 ALA A O 1
ATOM 1732 N N . VAL A 1 222 ? 55.606 94.841 -4.353 1.00 26.59 231 VAL A N 1
ATOM 1733 C CA . VAL A 1 222 ? 55.577 95.926 -3.397 1.00 29.83 231 VAL A CA 1
ATOM 1734 C C . VAL A 1 222 ? 55.435 97.250 -4.164 1.00 33.98 231 VAL A C 1
ATOM 1735 O O . VAL A 1 222 ? 54.641 98.087 -3.742 1.00 30.44 231 VAL A O 1
ATOM 1739 N N . SER A 1 223 ? 56.158 97.441 -5.298 1.00 32.42 232 SER A N 1
ATOM 1740 C CA . SER A 1 223 ? 56.021 98.721 -5.998 1.00 32.89 232 SER A CA 1
ATOM 1741 C C . SER A 1 223 ? 54.690 98.883 -6.561 1.00 30.68 232 SER A C 1
ATOM 1742 O O . SER A 1 223 ? 54.192 100.011 -6.539 1.00 31.62 232 SER A O 1
ATOM 1745 N N . GLN A 1 224 ? 54.057 97.838 -7.074 1.00 28.62 233 GLN A N 1
ATOM 1746 C CA . GLN A 1 224 ? 52.713 98.082 -7.623 1.00 29.09 233 GLN A CA 1
ATOM 1747 C C . GLN A 1 224 ? 51.690 98.408 -6.487 1.00 25.50 233 GLN A C 1
ATOM 1748 O O . GLN A 1 224 ? 50.746 99.153 -6.706 1.00 26.11 233 GLN A O 1
ATOM 1754 N N . ILE A 1 225 ? 51.912 97.859 -5.292 1.00 25.60 234 ILE A N 1
ATOM 1755 C CA . ILE A 1 225 ? 51.002 98.171 -4.186 1.00 23.51 234 ILE A CA 1
ATOM 1756 C C . ILE A 1 225 ? 51.192 99.656 -3.853 1.00 25.43 234 ILE A C 1
ATOM 1757 O O . ILE A 1 225 ? 50.204 100.372 -3.729 1.00 26.60 234 ILE A O 1
ATOM 1762 N N . LYS A 1 226 ? 52.448 100.117 -3.719 1.00 23.07 235 LYS A N 1
ATOM 1763 C CA . LYS A 1 226 ? 52.636 101.552 -3.355 1.00 28.24 235 LYS A CA 1
ATOM 1764 C C . LYS A 1 226 ? 52.164 102.482 -4.473 1.00 29.03 235 LYS A C 1
ATOM 1765 O O . LYS A 1 226 ? 51.834 103.646 -4.209 1.00 28.48 235 LYS A O 1
ATOM 1771 N N . SER A 1 227 ? 52.117 102.005 -5.721 1.00 27.49 236 SER A N 1
ATOM 1772 C CA . SER A 1 227 ? 51.607 102.872 -6.782 1.00 28.76 236 SER A CA 1
ATOM 1773 C C . SER A 1 227 ? 50.163 102.997 -6.625 1.00 28.70 236 SER A C 1
ATOM 1774 O O . SER A 1 227 ? 49.594 104.018 -7.010 1.00 29.85 236 SER A O 1
ATOM 1777 N N . ALA A 1 228 ? 49.524 101.985 -6.079 1.00 26.76 237 ALA A N 1
ATOM 1778 C CA . ALA A 1 228 ? 48.090 102.098 -5.880 1.00 26.30 237 ALA A CA 1
ATOM 1779 C C . ALA A 1 228 ? 47.804 103.027 -4.725 1.00 26.71 237 ALA A C 1
ATOM 1780 O O . ALA A 1 228 ? 46.983 103.935 -4.877 1.00 26.32 237 ALA A O 1
ATOM 1782 N N . VAL A 1 229 ? 48.448 102.809 -3.565 1.00 23.91 238 VAL A N 1
ATOM 1783 C CA . VAL A 1 229 ? 48.244 103.621 -2.363 1.00 23.53 238 VAL A CA 1
ATOM 1784 C C . VAL A 1 229 ? 49.608 103.668 -1.726 1.00 24.22 238 VAL A C 1
ATOM 1785 O O . VAL A 1 229 ? 50.206 102.601 -1.519 1.00 21.51 238 VAL A O 1
ATOM 1792 N N . ASN A 1 230 ? 50.132 104.895 -1.424 1.00 18.87 239 ASN A N 1
ATOM 1793 C CA . ASN A 1 230 ? 51.492 105.009 -0.909 1.00 18.42 239 ASN A CA 1
ATOM 1794 C C . ASN A 1 230 ? 51.588 104.666 0.553 1.00 19.02 239 ASN A C 1
ATOM 1795 O O . ASN A 1 230 ? 51.937 105.502 1.393 1.00 20.77 239 ASN A O 1
ATOM 1800 N N . VAL A 1 231 ? 51.309 103.380 0.862 1.00 21.67 240 VAL A N 1
ATOM 1801 C CA . VAL A 1 231 ? 51.347 102.925 2.246 1.00 19.34 240 VAL A CA 1
ATOM 1802 C C . VAL A 1 231 ? 52.749 102.525 2.744 1.00 20.16 240 VAL A C 1
ATOM 1803 O O . VAL A 1 231 ? 53.656 102.334 1.956 1.00 22.42 240 VAL A O 1
ATOM 1807 N N . ASN A 1 232 ? 52.873 102.372 4.064 1.00 20.63 241 ASN A N 1
ATOM 1808 C CA . ASN A 1 232 ? 54.039 101.766 4.671 1.00 23.77 241 ASN A CA 1
ATOM 1809 C C . ASN A 1 232 ? 53.868 100.285 4.472 1.00 26.32 241 ASN A C 1
ATOM 1810 O O . ASN A 1 232 ? 52.771 99.755 4.779 1.00 24.64 241 ASN A O 1
ATOM 1815 N N . VAL A 1 233 ? 54.892 99.586 3.967 1.00 24.52 242 VAL A N 1
ATOM 1816 C CA . VAL A 1 233 ? 54.742 98.161 3.783 1.00 25.87 242 VAL A CA 1
ATOM 1817 C C . VAL A 1 233 ? 55.544 97.360 4.829 1.00 30.19 242 VAL A C 1
ATOM 1818 O O . VAL A 1 233 ? 56.783 97.482 4.883 1.00 27.61 242 VAL A O 1
ATOM 1822 N N . THR A 1 234 ? 54.870 96.560 5.673 1.00 26.86 243 THR A N 1
ATOM 1823 C CA . THR A 1 234 ? 55.548 95.721 6.665 1.00 23.31 243 THR A CA 1
ATOM 1824 C C . THR A 1 234 ? 55.646 94.362 6.076 1.00 25.14 243 THR A C 1
ATOM 1825 O O . THR A 1 234 ? 54.785 93.947 5.267 1.00 26.51 243 THR A O 1
ATOM 1829 N N . ARG A 1 235 ? 56.674 93.579 6.438 1.00 25.50 244 ARG A N 1
ATOM 1830 C CA . ARG A 1 235 ? 56.746 92.230 5.865 1.00 28.20 244 ARG A CA 1
ATOM 1831 C C . ARG A 1 235 ? 57.053 91.271 7.003 1.00 27.65 244 ARG A C 1
ATOM 1832 O O . ARG A 1 235 ? 57.907 91.564 7.853 1.00 25.64 244 ARG A O 1
ATOM 1840 N N . ILE A 1 236 ? 56.337 90.165 7.035 1.00 27.47 245 ILE A N 1
ATOM 1841 C CA . ILE A 1 236 ? 56.492 89.130 8.068 1.00 29.99 245 ILE A CA 1
ATOM 1842 C C . ILE A 1 236 ? 56.642 87.878 7.249 1.00 30.10 245 ILE A C 1
ATOM 1843 O O . ILE A 1 236 ? 55.710 87.455 6.583 1.00 29.71 245 ILE A O 1
ATOM 1848 N N . GLY A 1 237 ? 57.829 87.267 7.271 1.00 32.30 246 GLY A N 1
ATOM 1849 C CA . GLY A 1 237 ? 58.046 86.069 6.457 1.00 38.11 246 GLY A CA 1
ATOM 1850 C C . GLY A 1 237 ? 59.360 85.442 6.888 1.00 43.22 246 GLY A C 1
ATOM 1851 O O . GLY A 1 237 ? 60.366 86.141 6.979 1.00 43.23 246 GLY A O 1
ATOM 1852 N N . GLY A 1 238 ? 59.343 84.140 7.191 1.00 42.56 247 GLY A N 1
ATOM 1853 C CA . GLY A 1 238 ? 60.553 83.462 7.620 1.00 41.80 247 GLY A CA 1
ATOM 1854 C C . GLY A 1 238 ? 61.044 82.547 6.521 1.00 41.51 247 GLY A C 1
ATOM 1855 O O . GLY A 1 238 ? 60.541 82.607 5.402 1.00 40.44 247 GLY A O 1
ATOM 1856 N N . VAL A 1 239 ? 62.025 81.649 6.868 1.00 45.47 248 VAL A N 1
ATOM 1857 C CA . VAL A 1 239 ? 62.630 80.704 5.907 1.00 48.50 248 VAL A CA 1
ATOM 1858 C C . VAL A 1 239 ? 61.641 79.656 5.414 1.00 44.98 248 VAL A C 1
ATOM 1859 O O . VAL A 1 239 ? 61.775 79.155 4.311 1.00 43.06 248 VAL A O 1
ATOM 1863 N N . ASP A 1 240 ? 60.637 79.318 6.231 1.00 38.72 249 ASP A N 1
ATOM 1864 C CA . ASP A 1 240 ? 59.663 78.312 5.851 1.00 32.03 249 ASP A CA 1
ATOM 1865 C C . ASP A 1 240 ? 58.348 78.625 6.592 1.00 28.12 249 ASP A C 1
ATOM 1866 O O . ASP A 1 240 ? 58.331 79.563 7.377 1.00 30.43 249 ASP A O 1
ATOM 1871 N N . ARG A 1 241 ? 57.311 77.867 6.362 1.00 31.22 250 ARG A N 1
ATOM 1872 C CA . ARG A 1 241 ? 55.994 78.065 7.030 1.00 30.96 250 ARG A CA 1
ATOM 1873 C C . ARG A 1 241 ? 56.110 78.028 8.515 1.00 28.62 250 ARG A C 1
ATOM 1874 O O . ARG A 1 241 ? 55.411 78.769 9.173 1.00 27.85 250 ARG A O 1
ATOM 1882 N N . HIS A 1 242 ? 56.975 77.165 9.096 1.00 27.92 251 HIS A N 1
ATOM 1883 C CA . HIS A 1 242 ? 57.014 77.094 10.569 1.00 25.41 251 HIS A CA 1
ATOM 1884 C C . HIS A 1 242 ? 57.514 78.345 11.143 1.00 28.51 251 HIS A C 1
ATOM 1885 O O . HIS A 1 242 ? 56.937 78.827 12.124 1.00 26.84 251 HIS A O 1
ATOM 1892 N N . GLU A 1 243 ? 58.604 78.927 10.563 1.00 29.09 252 GLU A N 1
ATOM 1893 C CA . GLU A 1 243 ? 59.131 80.157 11.122 1.00 31.28 252 GLU A CA 1
ATOM 1894 C C . GLU A 1 243 ? 58.137 81.336 10.874 1.00 23.68 252 GLU A C 1
ATOM 1895 O O . GLU A 1 243 ? 57.991 82.163 11.731 1.00 27.51 252 GLU A O 1
ATOM 1901 N N . THR A 1 244 ? 57.541 81.400 9.712 1.00 27.02 253 THR A N 1
ATOM 1902 C CA . THR A 1 244 ? 56.550 82.460 9.469 1.00 25.06 253 THR A CA 1
ATOM 1903 C C . THR A 1 244 ? 55.414 82.393 10.506 1.00 21.79 253 THR A C 1
ATOM 1904 O O . THR A 1 244 ? 55.021 83.437 10.999 1.00 23.70 253 THR A O 1
ATOM 1908 N N . SER A 1 245 ? 54.919 81.161 10.876 1.00 21.09 254 SER A N 1
ATOM 1909 C CA . SER A 1 245 ? 53.855 81.077 11.876 1.00 22.96 254 SER A CA 1
ATOM 1910 C C . SER A 1 245 ? 54.393 81.577 13.187 1.00 23.24 254 SER A C 1
ATOM 1911 O O . SER A 1 245 ? 53.693 82.224 13.968 1.00 21.68 254 SER A O 1
ATOM 1914 N N . LEU A 1 246 ? 55.708 81.317 13.464 1.00 23.71 255 LEU A N 1
ATOM 1915 C CA . LEU A 1 246 ? 56.293 81.852 14.707 1.00 20.92 255 LEU A CA 1
ATOM 1916 C C . LEU A 1 246 ? 56.353 83.372 14.630 1.00 17.64 255 LEU A C 1
ATOM 1917 O O . LEU A 1 246 ? 56.019 84.067 15.599 1.00 21.32 255 LEU A O 1
ATOM 1922 N N . LEU A 1 247 ? 56.786 83.906 13.497 1.00 20.19 256 LEU A N 1
ATOM 1923 C CA . LEU A 1 247 ? 56.912 85.389 13.395 1.00 22.00 256 LEU A CA 1
ATOM 1924 C C . LEU A 1 247 ? 55.524 86.063 13.499 1.00 20.52 256 LEU A C 1
ATOM 1925 O O . LEU A 1 247 ? 55.393 87.139 14.078 1.00 18.34 256 LEU A O 1
ATOM 1930 N N . ILE A 1 248 ? 54.484 85.391 12.978 1.00 20.62 257 ILE A N 1
ATOM 1931 C CA . ILE A 1 248 ? 53.118 85.945 13.108 1.00 18.04 257 ILE A CA 1
ATOM 1932 C C . ILE A 1 248 ? 52.710 85.918 14.569 1.00 20.74 257 ILE A C 1
ATOM 1933 O O . ILE A 1 248 ? 52.140 86.869 15.100 1.00 20.69 257 ILE A O 1
ATOM 1938 N N . ALA A 1 249 ? 53.039 84.810 15.250 1.00 21.01 258 ALA A N 1
ATOM 1939 C CA . ALA A 1 249 ? 52.696 84.734 16.668 1.00 19.91 258 ALA A CA 1
ATOM 1940 C C . ALA A 1 249 ? 53.409 85.861 17.462 1.00 21.14 258 ALA A C 1
ATOM 1941 O O . ALA A 1 249 ? 52.817 86.431 18.391 1.00 20.77 258 ALA A O 1
ATOM 1943 N N . LYS A 1 250 ? 54.689 86.147 17.143 1.00 22.26 259 LYS A N 1
ATOM 1944 C CA . LYS A 1 250 ? 55.371 87.235 17.875 1.00 21.11 259 LYS A CA 1
ATOM 1945 C C . LYS A 1 250 ? 54.732 88.590 17.556 1.00 20.89 259 LYS A C 1
ATOM 1946 O O . LYS A 1 250 ? 54.689 89.493 18.410 1.00 24.04 259 LYS A O 1
ATOM 1952 N N . GLU A 1 251 ? 54.233 88.730 16.315 1.00 21.60 260 GLU A N 1
ATOM 1953 C CA . GLU A 1 251 ? 53.575 89.995 15.964 1.00 22.45 260 GLU A CA 1
ATOM 1954 C C . GLU A 1 251 ? 52.268 90.137 16.776 1.00 22.55 260 GLU A C 1
ATOM 1955 O O . GLU A 1 251 ? 51.983 91.194 17.331 1.00 21.71 260 GLU A O 1
ATOM 1961 N N . ILE A 1 252 ? 51.473 89.030 16.888 1.00 21.19 261 ILE A N 1
ATOM 1962 C CA . ILE A 1 252 ? 50.257 89.137 17.681 1.00 18.91 261 ILE A CA 1
ATOM 1963 C C . ILE A 1 252 ? 50.611 89.516 19.143 1.00 19.45 261 ILE A C 1
ATOM 1964 O O . ILE A 1 252 ? 49.919 90.320 19.773 1.00 20.71 261 ILE A O 1
ATOM 1969 N N . ASP A 1 253 ? 51.693 88.934 19.661 1.00 20.71 262 ASP A N 1
ATOM 1970 C CA . ASP A 1 253 ? 52.105 89.194 21.047 1.00 24.40 262 ASP A CA 1
ATOM 1971 C C . ASP A 1 253 ? 52.455 90.703 21.308 1.00 26.51 262 ASP A C 1
ATOM 1972 O O . ASP A 1 253 ? 52.479 91.128 22.466 1.00 28.46 262 ASP A O 1
ATOM 1977 N N . LYS A 1 254 ? 52.694 91.483 20.253 1.00 26.00 263 LYS A N 1
ATOM 1978 C CA . LYS A 1 254 ? 52.936 92.932 20.431 1.00 22.57 263 LYS A CA 1
ATOM 1979 C C . LYS A 1 254 ? 51.633 93.629 20.718 1.00 27.83 263 LYS A C 1
ATOM 1980 O O . LYS A 1 254 ? 51.643 94.756 21.239 1.00 30.31 263 LYS A O 1
ATOM 1986 N N . TYR A 1 255 ? 50.476 92.994 20.377 1.00 23.53 264 TYR A N 1
ATOM 1987 C CA . TYR A 1 255 ? 49.150 93.606 20.633 1.00 23.82 264 TYR A CA 1
ATOM 1988 C C . TYR A 1 255 ? 48.520 93.139 21.920 1.00 25.85 264 TYR A C 1
ATOM 1989 O O . TYR A 1 255 ? 47.921 93.938 22.638 1.00 25.79 264 TYR A O 1
ATOM 1998 N N . HIS A 1 256 ? 48.604 91.819 22.210 1.00 26.58 265 HIS A N 1
ATOM 1999 C CA . HIS A 1 256 ? 48.046 91.301 23.464 1.00 26.58 265 HIS A CA 1
ATOM 2000 C C . HIS A 1 256 ? 48.769 89.989 23.729 1.00 26.84 265 HIS A C 1
ATOM 2001 O O . HIS A 1 256 ? 49.389 89.431 22.824 1.00 27.21 265 HIS A O 1
ATOM 2008 N N . ASP A 1 257 ? 48.682 89.487 24.954 1.00 26.11 266 ASP A N 1
ATOM 2009 C CA . ASP A 1 257 ? 49.450 88.288 25.239 1.00 27.8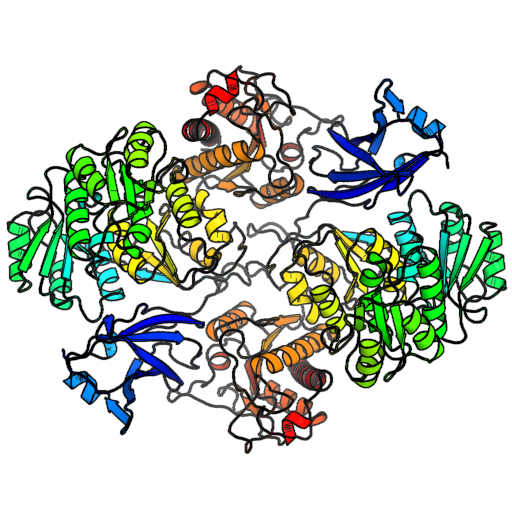9 266 ASP A CA 1
ATOM 2010 C C . ASP A 1 257 ? 49.046 87.049 24.479 1.00 25.83 266 ASP A C 1
ATOM 2011 O O . ASP A 1 257 ? 47.856 86.740 24.376 1.00 27.95 266 ASP A O 1
ATOM 2016 N N . VAL A 1 258 ? 50.025 86.344 23.985 1.00 26.50 267 VAL A N 1
ATOM 2017 C CA . VAL A 1 258 ? 49.748 85.061 23.390 1.00 27.08 267 VAL A CA 1
ATOM 2018 C C . VAL A 1 258 ? 49.756 84.027 24.542 1.00 31.15 267 VAL A C 1
ATOM 2019 O O . VAL A 1 258 ? 50.792 83.836 25.173 1.00 32.37 267 VAL A O 1
ATOM 2023 N N . ASN A 1 259 ? 48.615 83.389 24.828 1.00 29.06 268 ASN A N 1
ATOM 2024 C CA . ASN A 1 259 ? 48.606 82.379 25.888 1.00 30.85 268 ASN A CA 1
ATOM 2025 C C . ASN A 1 259 ? 47.895 81.093 25.476 1.00 28.43 268 ASN A C 1
ATOM 2026 O O . ASN A 1 259 ? 47.693 80.216 26.291 1.00 27.38 268 ASN A O 1
ATOM 2031 N N . LYS A 1 260 ? 47.531 80.980 24.208 1.00 24.36 269 LYS A N 1
ATOM 2032 C CA . LYS A 1 260 ? 46.874 79.786 23.700 1.00 24.08 269 LYS A CA 1
ATOM 2033 C C . LYS A 1 260 ? 47.394 79.540 22.280 1.00 23.34 269 LYS A C 1
ATOM 2034 O O . LYS A 1 260 ? 47.616 80.515 21.541 1.00 24.17 269 LYS A O 1
ATOM 2040 N N . ILE A 1 261 ? 47.624 78.283 21.891 1.00 19.96 270 ILE A N 1
ATOM 2041 C CA . ILE A 1 261 ? 48.040 78.028 20.526 1.00 17.89 270 ILE A CA 1
ATOM 2042 C C . ILE A 1 261 ? 47.223 76.872 19.948 1.00 23.06 270 ILE A C 1
ATOM 2043 O O . ILE A 1 261 ? 46.747 75.997 20.661 1.00 21.66 270 ILE A O 1
ATOM 2048 N N . TYR A 1 262 ? 47.027 76.919 18.636 1.00 18.91 271 TYR A N 1
ATOM 2049 C CA . TYR A 1 262 ? 46.353 75.884 17.905 1.00 19.01 271 TYR A CA 1
ATOM 2050 C C . TYR A 1 262 ? 47.436 75.359 17.009 1.00 18.84 271 TYR A C 1
ATOM 2051 O O . TYR A 1 262 ? 47.906 76.071 16.146 1.00 20.60 271 TYR A O 1
ATOM 2060 N N . ILE A 1 263 ? 47.832 74.069 17.184 1.00 19.18 272 ILE A N 1
ATOM 2061 C CA . ILE A 1 263 ? 48.931 73.514 16.383 1.00 20.02 272 ILE A CA 1
ATOM 2062 C C . ILE A 1 263 ? 48.426 72.693 15.205 1.00 21.24 272 ILE A C 1
ATOM 2063 O O . ILE A 1 263 ? 47.449 71.912 15.339 1.00 20.52 272 ILE A O 1
ATOM 2068 N N . ALA A 1 264 ? 49.057 72.836 14.068 1.00 17.07 273 ALA A N 1
ATOM 2069 C CA . ALA A 1 264 ? 48.748 71.995 12.900 1.00 20.46 273 ALA A CA 1
ATOM 2070 C C . ALA A 1 264 ? 50.105 71.607 12.270 1.00 22.98 273 ALA A C 1
ATOM 2071 O O . ALA A 1 264 ? 51.124 72.301 12.492 1.00 21.11 273 ALA A O 1
ATOM 2073 N N . ASN A 1 265 ? 50.111 70.506 11.490 1.00 24.83 274 ASN A N 1
ATOM 2074 C CA . ASN A 1 265 ? 51.341 70.076 10.808 1.00 25.69 274 ASN A CA 1
ATOM 2075 C C . ASN A 1 265 ? 51.537 71.037 9.619 1.00 24.39 274 ASN A C 1
ATOM 2076 O O . ASN A 1 265 ? 50.663 71.145 8.804 1.00 24.72 274 ASN A O 1
ATOM 2081 N N . GLY A 1 266 ? 52.678 71.757 9.577 1.00 23.34 275 GLY A N 1
ATOM 2082 C CA . GLY A 1 266 ? 52.924 72.766 8.550 1.00 23.87 275 GLY A CA 1
ATOM 2083 C C . GLY A 1 266 ? 52.753 72.293 7.138 1.00 26.66 275 GLY A C 1
ATOM 2084 O O . GLY A 1 266 ? 52.080 72.937 6.338 1.00 23.83 275 GLY A O 1
ATOM 2085 N N . TYR A 1 267 ? 53.391 71.142 6.788 1.00 27.21 276 TYR A N 1
ATOM 2086 C CA . TYR A 1 267 ? 53.325 70.683 5.412 1.00 29.23 276 TYR A CA 1
ATOM 2087 C C . TYR A 1 267 ? 52.301 69.565 5.209 1.00 31.46 276 TYR A C 1
ATOM 2088 O O . TYR A 1 267 ? 51.804 69.381 4.094 1.00 32.83 276 TYR A O 1
ATOM 2097 N N . ALA A 1 268 ? 51.958 68.830 6.255 1.00 30.83 277 ALA A N 1
ATOM 2098 C CA . ALA A 1 268 ? 50.987 67.777 6.003 1.00 31.91 277 ALA A CA 1
ATOM 2099 C C . ALA A 1 268 ? 49.604 68.150 6.561 1.00 37.36 277 ALA A C 1
ATOM 2100 O O . ALA A 1 268 ? 48.676 67.363 6.399 1.00 38.59 277 ALA A O 1
ATOM 2102 N N . GLY A 1 269 ? 49.439 69.342 7.213 1.00 34.55 278 GLY A N 1
ATOM 2103 C CA . GLY A 1 269 ? 48.129 69.661 7.765 1.00 30.31 278 GLY A CA 1
ATOM 2104 C C . GLY A 1 269 ? 47.617 71.010 7.339 1.00 28.20 278 GLY A C 1
ATOM 2105 O O . GLY A 1 269 ? 47.148 71.805 8.159 1.00 26.77 278 GLY A O 1
ATOM 2106 N N . GLU A 1 270 ? 47.723 71.280 6.043 1.00 28.21 279 GLU A N 1
ATOM 2107 C CA . GLU A 1 270 ? 47.250 72.550 5.511 1.00 30.62 279 GLU A CA 1
ATOM 2108 C C . GLU A 1 270 ? 45.745 72.708 5.794 1.00 28.97 279 GLU A C 1
ATOM 2109 O O . GLU A 1 270 ? 45.310 73.792 6.193 1.00 26.04 279 GLU A O 1
ATOM 2115 N N . TYR A 1 271 ? 44.939 71.624 5.554 1.00 27.81 280 TYR A N 1
ATOM 2116 C CA . TYR A 1 271 ? 43.503 71.725 5.817 1.00 25.45 280 TYR A CA 1
ATOM 2117 C C . TYR A 1 271 ? 43.243 71.699 7.308 1.00 23.25 280 TYR A C 1
ATOM 2118 O O . TYR A 1 271 ? 42.223 72.207 7.735 1.00 22.53 280 TYR A O 1
ATOM 2127 N N . ASP A 1 272 ? 44.133 71.150 8.119 1.00 21.79 281 ASP A N 1
ATOM 2128 C CA . ASP A 1 272 ? 43.937 71.235 9.571 1.00 20.99 281 ASP A CA 1
ATOM 2129 C C . ASP A 1 272 ? 44.059 72.727 9.979 1.00 23.54 281 ASP A C 1
ATOM 2130 O O . ASP A 1 272 ? 43.258 73.262 10.772 1.00 19.65 281 ASP A O 1
ATOM 2135 N N . ALA A 1 273 ? 45.108 73.406 9.443 1.00 20.92 282 ALA A N 1
ATOM 2136 C CA . ALA A 1 273 ? 45.339 74.830 9.754 1.00 22.34 282 ALA A CA 1
ATOM 2137 C C . ALA A 1 273 ? 44.089 75.654 9.246 1.00 21.70 282 ALA A C 1
ATOM 2138 O O . ALA A 1 273 ? 43.530 76.488 9.962 1.00 20.42 282 ALA A O 1
ATOM 2140 N N . LEU A 1 274 ? 43.674 75.411 8.034 1.00 20.29 283 LEU A N 1
ATOM 2141 C CA . LEU A 1 274 ? 42.514 76.110 7.487 1.00 21.41 283 LEU A CA 1
ATOM 2142 C C . LEU A 1 274 ? 41.274 75.862 8.323 1.00 22.08 283 LEU A C 1
ATOM 2143 O O . LEU A 1 274 ? 40.543 76.803 8.648 1.00 19.52 283 LEU A O 1
ATOM 2152 N N . ASN A 1 275 ? 41.032 74.588 8.706 1.00 18.18 284 ASN A N 1
ATOM 2153 C CA . ASN A 1 275 ? 39.836 74.294 9.499 1.00 20.88 284 ASN A CA 1
ATOM 2154 C C . ASN A 1 275 ? 39.791 75.013 10.865 1.00 18.94 284 ASN A C 1
ATOM 2155 O O . ASN A 1 275 ? 38.709 75.272 11.321 1.00 19.68 284 ASN A O 1
ATOM 2160 N N . ILE A 1 276 ? 40.967 75.311 11.533 1.00 18.35 285 ILE A N 1
ATOM 2161 C CA . ILE A 1 276 ? 40.900 75.971 12.847 1.00 17.94 285 ILE A CA 1
ATOM 2162 C C . ILE A 1 276 ? 41.071 77.526 12.723 1.00 19.07 285 ILE A C 1
ATOM 2163 O O . ILE A 1 276 ? 41.016 78.242 13.714 1.00 18.08 285 ILE A O 1
ATOM 2168 N N . SER A 1 277 ? 41.247 78.010 11.493 1.00 18.03 286 SER A N 1
ATOM 2169 C CA . SER A 1 277 ? 41.512 79.435 11.209 1.00 20.14 286 SER A CA 1
ATOM 2170 C C . SER A 1 277 ? 40.442 80.385 11.756 1.00 21.81 286 SER A C 1
ATOM 2171 O O . SER A 1 277 ? 40.763 81.425 12.367 1.00 18.91 286 SER A O 1
ATOM 2174 N N . SER A 1 278 ? 39.159 80.052 11.562 1.00 20.26 287 SER A N 1
ATOM 2175 C CA . SER A 1 278 ? 38.159 81.007 12.023 1.00 19.08 287 SER A CA 1
ATOM 2176 C C . SER A 1 278 ? 38.158 81.054 13.522 1.00 19.04 287 SER A C 1
ATOM 2177 O O . SER A 1 278 ? 37.891 82.120 14.084 1.00 19.59 287 SER A O 1
ATOM 2180 N N . LYS A 1 279 ? 38.481 79.958 14.164 1.00 16.80 288 LYS A N 1
ATOM 2181 C CA . LYS A 1 279 ? 38.400 79.955 15.614 1.00 15.06 288 LYS A CA 1
ATOM 2182 C C . LYS A 1 279 ? 39.660 80.670 16.207 1.00 18.01 288 LYS A C 1
ATOM 2183 O O . LYS A 1 279 ? 39.548 81.503 17.128 1.00 17.84 288 LYS A O 1
ATOM 2189 N N . ALA A 1 280 ? 40.825 80.324 15.681 1.00 16.39 289 ALA A N 1
ATOM 2190 C CA . ALA A 1 280 ? 42.070 80.994 16.091 1.00 14.67 289 ALA A CA 1
ATOM 2191 C C . ALA A 1 280 ? 41.878 82.543 15.834 1.00 18.53 289 ALA A C 1
ATOM 2192 O O . ALA A 1 280 ? 42.353 83.381 16.590 1.00 18.11 289 ALA A O 1
ATOM 2194 N N . GLY A 1 281 ? 41.175 82.893 14.700 1.00 16.70 290 GLY A N 1
ATOM 2195 C CA . GLY A 1 281 ? 40.950 84.314 14.392 1.00 18.87 290 GLY A CA 1
ATOM 2196 C C . GLY A 1 281 ? 40.034 84.969 15.401 1.00 18.99 290 GLY A C 1
ATOM 2197 O O . GLY A 1 281 ? 40.294 86.096 15.836 1.00 17.95 290 GLY A O 1
ATOM 2198 N N . GLU A 1 282 ? 38.959 84.313 15.765 1.00 16.24 291 GLU A N 1
ATOM 2199 C CA . GLU A 1 282 ? 38.025 84.894 16.756 1.00 18.61 291 GLU A CA 1
ATOM 2200 C C . GLU A 1 282 ? 38.738 85.082 18.112 1.00 20.74 291 GLU A C 1
ATOM 2201 O O . GLU A 1 282 ? 38.534 86.091 18.766 1.00 19.34 291 GLU A O 1
ATOM 2207 N N . ASP A 1 283 ? 39.588 84.122 18.494 1.00 20.74 292 ASP A N 1
ATOM 2208 C CA . ASP A 1 283 ? 40.330 84.219 19.759 1.00 21.26 292 ASP A CA 1
ATOM 2209 C C . ASP A 1 283 ? 41.533 85.155 19.633 1.00 19.98 292 ASP A C 1
ATOM 2210 O O . ASP A 1 283 ? 42.068 85.557 20.638 1.00 19.10 292 ASP A O 1
ATOM 2215 N N . GLN A 1 284 ? 41.956 85.481 18.376 1.00 17.24 293 GLN A N 1
ATOM 2216 C CA . GLN A 1 284 ? 43.184 86.282 18.134 1.00 21.56 293 GLN A CA 1
ATOM 2217 C C . GLN A 1 284 ? 44.349 85.609 18.811 1.00 22.21 293 GLN A C 1
ATOM 2218 O O . GLN A 1 284 ? 45.163 86.274 19.491 1.00 20.74 293 GLN A O 1
ATOM 2224 N N . GLN A 1 285 ? 44.436 84.288 18.654 1.00 18.46 294 GLN A N 1
ATOM 2225 C CA . GLN A 1 285 ? 45.575 83.538 19.241 1.00 19.24 294 GLN A CA 1
ATOM 2226 C C . GLN A 1 285 ? 46.139 82.803 18.051 1.00 19.75 294 GLN A C 1
ATOM 2227 O O . GLN A 1 285 ? 45.435 82.382 17.106 1.00 20.77 294 GLN A O 1
ATOM 2233 N N . PRO A 1 286 ? 47.460 82.617 18.022 1.00 19.73 295 PRO A N 1
ATOM 2234 C CA . PRO A 1 286 ? 48.040 81.974 16.844 1.00 17.79 295 PRO A CA 1
ATOM 2235 C C . PRO A 1 286 ? 47.895 80.496 16.526 1.00 20.73 295 PRO A C 1
ATOM 2236 O O . PRO A 1 286 ? 47.703 79.649 17.385 1.00 18.72 295 PRO A O 1
ATOM 2240 N N . ILE A 1 287 ? 48.033 80.245 15.232 1.00 16.86 296 ILE A N 1
ATOM 2241 C CA . ILE A 1 287 ? 48.139 78.879 14.705 1.00 19.16 296 ILE A CA 1
ATOM 2242 C C . ILE A 1 287 ? 49.664 78.657 14.590 1.00 22.23 296 ILE A C 1
ATOM 2243 O O . ILE A 1 287 ? 50.375 79.443 13.943 1.00 20.38 296 ILE A O 1
ATOM 2248 N N . ILE A 1 288 ? 50.160 77.619 15.272 1.00 20.82 297 ILE A N 1
ATOM 2249 C CA . ILE A 1 288 ? 51.590 77.342 15.282 1.00 22.20 297 ILE A CA 1
ATOM 2250 C C . ILE A 1 288 ? 51.771 76.142 14.413 1.00 23.74 297 ILE A C 1
ATOM 2251 O O . ILE A 1 288 ? 51.136 75.101 14.630 1.00 22.89 297 ILE A O 1
ATOM 2256 N N . LEU A 1 289 ? 52.602 76.262 13.394 1.00 24.98 298 LEU A N 1
ATOM 2257 C CA . LEU A 1 289 ? 52.824 75.133 12.526 1.00 22.05 298 LEU A CA 1
ATOM 2258 C C . LEU A 1 289 ? 54.024 74.261 13.022 1.00 24.71 298 LEU A C 1
ATOM 2259 O O . LEU A 1 289 ? 55.077 74.779 13.385 1.00 27.60 298 LEU A O 1
ATOM 2264 N N . ALA A 1 290 ? 53.850 72.965 12.985 1.00 27.35 299 ALA A N 1
ATOM 2265 C CA . ALA A 1 290 ? 54.850 72.042 13.530 1.00 29.56 299 ALA A CA 1
ATOM 2266 C C . ALA A 1 290 ? 55.176 70.893 12.591 1.00 27.59 299 ALA A C 1
ATOM 2267 O O . ALA A 1 290 ? 54.613 70.727 11.500 1.00 26.55 299 ALA A O 1
ATOM 2269 N N . ASN A 1 291 ? 56.183 70.082 13.047 1.00 28.78 300 ASN A N 1
ATOM 2270 C CA . ASN A 1 291 ? 56.536 68.841 12.382 1.00 30.49 300 ASN A CA 1
ATOM 2271 C C . ASN A 1 291 ? 55.711 67.759 13.089 1.00 31.80 300 ASN A C 1
ATOM 2272 O O . ASN A 1 291 ? 55.095 68.026 14.121 1.00 30.43 300 ASN A O 1
ATOM 2277 N N . LYS A 1 292 ? 55.720 66.543 12.589 1.00 31.99 301 LYS A N 1
ATOM 2278 C CA . LYS A 1 292 ? 54.954 65.480 13.215 1.00 31.38 301 LYS A CA 1
ATOM 2279 C C . LYS A 1 292 ? 55.292 65.244 14.680 1.00 31.98 301 LYS A C 1
ATOM 2280 O O . LYS A 1 292 ? 54.375 65.065 15.483 1.00 30.47 301 LYS A O 1
ATOM 2286 N N . ASP A 1 293 ? 56.585 65.244 15.070 1.00 33.14 302 ASP A N 1
ATOM 2287 C CA . ASP A 1 293 ? 56.905 64.970 16.484 1.00 35.01 302 ASP A CA 1
ATOM 2288 C C . ASP A 1 293 ? 57.342 66.139 17.293 1.00 33.43 302 ASP A C 1
ATOM 2289 O O . ASP A 1 293 ? 57.618 65.955 18.489 1.00 34.26 302 ASP A O 1
ATOM 2294 N N . SER A 1 294 ? 57.426 67.336 16.743 1.00 30.55 303 SER A N 1
ATOM 2295 C CA . SER A 1 294 ? 57.850 68.431 17.615 1.00 30.38 303 SER A CA 1
ATOM 2296 C C . SER A 1 294 ? 57.646 69.782 16.877 1.00 29.24 303 SER A C 1
ATOM 2297 O O . SER A 1 294 ? 57.529 69.800 15.636 1.00 27.73 303 SER A O 1
ATOM 2300 N N . VAL A 1 295 ? 57.612 70.863 17.625 1.00 28.48 304 VAL A N 1
ATOM 2301 C CA . VAL A 1 295 ? 57.661 72.157 16.929 1.00 34.69 304 VAL A CA 1
ATOM 2302 C C . VAL A 1 295 ? 59.200 72.428 16.783 1.00 37.97 304 VAL A C 1
ATOM 2303 O O . VAL A 1 295 ? 59.970 71.879 17.584 1.00 35.02 304 VAL A O 1
ATOM 2307 N N . PRO A 1 296 ? 59.679 73.235 15.823 1.00 37.30 305 PRO A N 1
ATOM 2308 C CA . PRO A 1 296 ? 61.131 73.521 15.678 1.00 37.98 305 PRO A CA 1
ATOM 2309 C C . PRO A 1 296 ? 61.650 74.172 16.939 1.00 37.20 305 PRO A C 1
ATOM 2310 O O . PRO A 1 296 ? 60.887 74.768 17.714 1.00 33.91 305 PRO A O 1
ATOM 2314 N N . GLN A 1 297 ? 62.980 74.123 17.151 1.00 36.12 306 GLN A N 1
ATOM 2315 C CA . GLN A 1 297 ? 63.548 74.652 18.380 1.00 36.27 306 GLN A CA 1
ATOM 2316 C C . GLN A 1 297 ? 63.258 76.109 18.625 1.00 32.89 306 GLN A C 1
ATOM 2317 O O . GLN A 1 297 ? 63.016 76.506 19.763 1.00 29.96 306 GLN A O 1
ATOM 2323 N N . GLY A 1 298 ? 63.335 76.943 17.565 1.00 31.73 307 GLY A N 1
ATOM 2324 C CA . GLY A 1 298 ? 63.084 78.363 17.757 1.00 32.45 307 GLY A CA 1
ATOM 2325 C C . GLY A 1 298 ? 61.677 78.586 18.292 1.00 28.78 307 GLY A C 1
ATOM 2326 O O . GLY A 1 298 ? 61.475 79.386 19.212 1.00 29.91 307 GLY A O 1
ATOM 2327 N N . THR A 1 299 ? 60.709 77.886 17.718 1.00 29.46 308 THR A N 1
ATOM 2328 C CA . THR A 1 299 ? 59.304 78.000 18.202 1.00 29.74 308 THR A CA 1
ATOM 2329 C C . THR A 1 299 ? 59.214 77.542 19.638 1.00 27.84 308 THR A C 1
ATOM 2330 O O . THR A 1 299 ? 58.667 78.237 20.513 1.00 28.15 308 THR A O 1
ATOM 2334 N N . TYR A 1 300 ? 59.801 76.356 19.906 1.00 30.34 309 TYR A N 1
ATOM 2335 C CA . TYR A 1 300 ? 59.791 75.822 21.273 1.00 27.63 309 TYR A CA 1
ATOM 2336 C C . TYR A 1 300 ? 60.382 76.809 22.261 1.00 28.70 309 TYR A C 1
ATOM 2337 O O . TYR A 1 300 ? 59.813 77.033 23.334 1.00 30.15 309 TYR A O 1
ATOM 2346 N N . ASN A 1 301 ? 61.535 77.464 21.930 1.00 30.48 310 ASN A N 1
ATOM 2347 C CA . ASN A 1 301 ? 62.123 78.384 22.923 1.00 30.55 310 ASN A CA 1
ATOM 2348 C C . ASN A 1 301 ? 61.236 79.564 23.196 1.00 30.57 310 ASN A C 1
ATOM 2349 O O . ASN A 1 301 ? 61.120 79.995 24.338 1.00 29.89 310 ASN A O 1
ATOM 2354 N N . TRP A 1 302 ? 60.590 80.104 22.172 1.00 29.91 311 TRP A N 1
ATOM 2355 C CA . TRP A 1 302 ? 59.701 81.268 22.405 1.00 27.34 311 TRP A CA 1
ATOM 2356 C C . TRP A 1 302 ? 58.443 80.808 23.166 1.00 25.71 311 TRP A C 1
ATOM 2357 O O . TRP A 1 302 ? 58.065 81.450 24.147 1.00 26.75 311 TRP A O 1
ATOM 2368 N N . LEU A 1 303 ? 57.805 79.706 22.743 1.00 26.60 312 LEU A N 1
ATOM 2369 C CA . LEU A 1 303 ? 56.595 79.226 23.438 1.00 23.58 312 LEU A CA 1
ATOM 2370 C C . LEU A 1 303 ? 56.907 78.922 24.905 1.00 25.23 312 LEU A C 1
ATOM 2371 O O . LEU A 1 303 ? 56.083 79.184 25.776 1.00 26.36 312 LEU A O 1
ATOM 2376 N N . SER A 1 304 ? 58.126 78.366 25.180 1.00 26.63 313 SER A N 1
ATOM 2377 C CA . SER A 1 304 ? 58.467 78.044 26.572 1.00 28.75 313 SER A CA 1
ATOM 2378 C C . SER A 1 304 ? 58.441 79.277 27.410 1.00 31.49 313 SER A C 1
ATOM 2379 O O . SER A 1 304 ? 58.055 79.202 28.568 1.00 32.51 313 SER A O 1
ATOM 2382 N N . SER A 1 305 ? 58.823 80.442 26.848 1.00 30.28 314 SER A N 1
ATOM 2383 C CA . SER A 1 305 ? 58.807 81.652 27.657 1.00 36.59 314 SER A CA 1
ATOM 2384 C C . SER A 1 305 ? 57.462 82.414 27.633 1.00 36.18 314 SER A C 1
ATOM 2385 O O . SER A 1 305 ? 57.352 83.460 28.287 1.00 33.67 314 SER A O 1
ATOM 2388 N N . GLN A 1 306 ? 56.460 81.914 26.916 1.00 33.68 315 GLN A N 1
ATOM 2389 C CA . GLN A 1 306 ? 55.164 82.602 26.885 1.00 36.15 315 GLN A CA 1
ATOM 2390 C C . GLN A 1 306 ? 54.247 82.257 28.024 1.00 37.26 315 GLN A C 1
ATOM 2391 O O . GLN A 1 306 ? 53.272 82.971 28.225 1.00 40.13 315 GLN A O 1
ATOM 2397 N N . GLY A 1 307 ? 54.521 81.185 28.783 1.00 36.99 316 GLY A N 1
ATOM 2398 C CA . GLY A 1 307 ? 53.589 80.799 29.836 1.00 37.62 316 GLY A CA 1
ATOM 2399 C C . GLY A 1 307 ? 52.218 80.444 29.253 1.00 36.06 316 GLY A C 1
ATOM 2400 O O . GLY A 1 307 ? 51.191 80.971 29.682 1.00 35.47 316 GLY A O 1
ATOM 2401 N N . LEU A 1 308 ? 52.201 79.563 28.262 1.00 32.42 317 LEU A N 1
ATOM 2402 C CA . LEU A 1 308 ? 50.936 79.157 27.629 1.00 31.75 317 LEU A CA 1
ATOM 2403 C C . LEU A 1 308 ? 49.923 78.571 28.602 1.00 32.64 317 LEU A C 1
ATOM 2404 O O . LEU A 1 308 ? 50.276 77.753 29.489 1.00 29.07 317 LEU A O 1
ATOM 2409 N N . GLU A 1 309 ? 48.679 78.972 28.446 1.00 25.53 318 GLU A N 1
ATOM 2410 C CA . GLU A 1 309 ? 47.624 78.418 29.246 1.00 25.83 318 GLU A CA 1
ATOM 2411 C C . GLU A 1 309 ? 47.042 77.197 28.558 1.00 29.69 318 GLU A C 1
ATOM 2412 O O . GLU A 1 309 ? 46.682 76.246 29.247 1.00 31.00 318 GLU A O 1
ATOM 2418 N N . GLU A 1 310 ? 46.976 77.186 27.211 1.00 23.62 319 GLU A N 1
ATOM 2419 C CA . GLU A 1 310 ? 46.302 76.092 26.508 1.00 24.16 319 GLU A CA 1
ATOM 2420 C C . GLU A 1 310 ? 46.926 75.827 25.180 1.00 22.23 319 GLU A C 1
ATOM 2421 O O . GLU A 1 310 ? 47.381 76.767 24.559 1.00 23.46 319 GLU A O 1
ATOM 2427 N N . ALA A 1 311 ? 47.000 74.537 24.766 1.00 19.86 320 ALA A N 1
ATOM 2428 C CA . ALA A 1 311 ? 47.494 74.148 23.443 1.00 19.40 320 ALA A CA 1
ATOM 2429 C C . ALA A 1 311 ? 46.491 73.138 22.882 1.00 22.24 320 ALA A C 1
ATOM 2430 O O . ALA A 1 311 ? 46.057 72.216 23.593 1.00 23.80 320 ALA A O 1
ATOM 2432 N N . TYR A 1 312 ? 46.126 73.290 21.628 1.00 22.03 321 TYR A N 1
ATOM 2433 C CA . TYR A 1 312 ? 45.210 72.374 20.959 1.00 21.76 321 TYR A CA 1
ATOM 2434 C C . TYR A 1 312 ? 45.933 71.800 19.799 1.00 22.43 321 TYR A C 1
ATOM 2435 O O . TYR A 1 312 ? 46.803 72.454 19.259 1.00 21.03 321 TYR A O 1
ATOM 2444 N N . TYR A 1 313 ? 45.627 70.552 19.435 1.00 19.40 322 TYR A N 1
ATOM 2445 C CA . TYR A 1 313 ? 46.284 69.868 18.315 1.00 19.53 322 TYR A CA 1
ATOM 2446 C C . TYR A 1 313 ? 45.252 69.532 17.264 1.00 22.07 322 TYR A C 1
ATOM 2447 O O . TYR A 1 313 ? 44.354 68.715 17.532 1.00 23.27 322 TYR A O 1
ATOM 2456 N N . ILE A 1 314 ? 45.371 70.089 16.067 1.00 20.02 323 ILE A N 1
ATOM 2457 C CA . ILE A 1 314 ? 44.392 69.839 15.029 1.00 22.16 323 ILE A CA 1
ATOM 2458 C C . ILE A 1 314 ? 45.024 68.881 14.051 1.00 24.07 323 ILE A C 1
ATOM 2459 O O . ILE A 1 314 ? 45.953 69.268 13.362 1.00 24.28 323 ILE A O 1
ATOM 2464 N N . GLY A 1 315 ? 44.555 67.650 13.980 1.00 21.06 324 GLY A N 1
ATOM 2465 C CA . GLY A 1 315 ? 45.195 66.683 13.090 1.00 25.18 324 GLY A CA 1
ATOM 2466 C C . GLY A 1 315 ? 45.265 65.324 13.792 1.00 28.05 324 GLY A C 1
ATOM 2467 O O . GLY A 1 315 ? 45.294 65.280 15.020 1.00 26.53 324 GLY A O 1
ATOM 2468 N N . GLY A 1 316 ? 45.294 64.226 13.026 1.00 28.18 325 GLY A N 1
ATOM 2469 C CA . GLY A 1 316 ? 45.377 62.891 13.627 1.00 29.60 325 GLY A CA 1
ATOM 2470 C C . GLY A 1 316 ? 46.813 62.544 14.003 1.00 31.86 325 GLY A C 1
ATOM 2471 O O . GLY A 1 316 ? 47.737 63.350 13.851 1.00 28.22 325 GLY A O 1
ATOM 2472 N N . SER A 1 317 ? 46.993 61.307 14.507 1.00 29.13 326 SER A N 1
ATOM 2473 C CA . SER A 1 317 ? 48.265 60.729 14.972 1.00 34.71 326 SER A CA 1
ATOM 2474 C C . SER A 1 317 ? 49.357 60.742 13.928 1.00 32.62 326 SER A C 1
ATOM 2475 O O . SER A 1 317 ? 50.533 60.883 14.263 1.00 35.14 326 SER A O 1
ATOM 2478 N N . GLN A 1 318 ? 48.984 60.585 12.687 1.00 31.87 327 GLN A N 1
ATOM 2479 C CA . GLN A 1 318 ? 49.943 60.595 11.617 1.00 35.86 327 GLN A CA 1
ATOM 2480 C C . GLN A 1 318 ? 50.436 61.986 11.306 1.00 37.95 327 GLN A C 1
ATOM 2481 O O . GLN A 1 318 ? 51.463 62.112 10.628 1.00 36.18 327 GLN A O 1
ATOM 2487 N N . SER A 1 319 ? 49.708 63.049 11.742 1.00 32.51 328 SER A N 1
ATOM 2488 C CA . SER A 1 319 ? 50.165 64.421 11.466 1.00 30.59 328 SER A CA 1
ATOM 2489 C C . SER A 1 319 ? 50.829 65.025 12.649 1.00 26.99 328 SER A C 1
ATOM 2490 O O . SER A 1 319 ? 51.759 65.790 12.479 1.00 27.27 328 SER A O 1
ATOM 2493 N N . LEU A 1 320 ? 50.305 64.723 13.874 1.00 26.65 329 LEU A N 1
ATOM 2494 C CA . LEU A 1 320 ? 50.834 65.238 15.146 1.00 25.61 329 LEU A CA 1
ATOM 2495 C C . LEU A 1 320 ? 50.865 64.039 16.041 1.00 26.92 329 LEU A C 1
ATOM 2496 O O . LEU A 1 320 ? 49.809 63.560 16.455 1.00 26.83 329 LEU A O 1
ATOM 2501 N N . SER A 1 321 ? 52.075 63.528 16.365 1.00 26.16 330 SER A N 1
ATOM 2502 C CA . SER A 1 321 ? 52.118 62.279 17.146 1.00 29.23 330 SER A CA 1
ATOM 2503 C C . SER A 1 321 ? 52.074 62.576 18.644 1.00 32.54 330 SER A C 1
ATOM 2504 O O . SER A 1 321 ? 52.086 63.738 19.056 1.00 29.48 330 SER A O 1
ATOM 2507 N N . SER A 1 322 ? 52.082 61.508 19.482 1.00 29.24 331 SER A N 1
ATOM 2508 C CA . SER A 1 322 ? 52.084 61.692 20.926 1.00 31.83 331 SER A CA 1
ATOM 2509 C C . SER A 1 322 ? 53.362 62.400 21.371 1.00 31.02 331 SER A C 1
ATOM 2510 O O . SER A 1 322 ? 53.402 62.950 22.468 1.00 30.26 331 SER A O 1
ATOM 2513 N N . LYS A 1 323 ? 54.404 62.399 20.529 1.00 29.58 332 LYS A N 1
ATOM 2514 C CA . LYS A 1 323 ? 55.652 63.051 20.919 1.00 32.87 332 LYS A CA 1
ATOM 2515 C C . LYS A 1 323 ? 55.472 64.584 20.950 1.00 32.05 332 LYS A C 1
ATOM 2516 O O . LYS A 1 323 ? 55.971 65.245 21.873 1.00 28.67 332 LYS A O 1
ATOM 2522 N N . ILE A 1 324 ? 54.727 65.162 19.973 1.00 28.12 333 ILE A N 1
ATOM 2523 C CA . ILE A 1 324 ? 54.575 66.641 20.068 1.00 24.44 333 ILE A CA 1
ATOM 2524 C C . ILE A 1 324 ? 53.622 66.962 21.204 1.00 27.31 333 ILE A C 1
ATOM 2525 O O . ILE A 1 324 ? 53.796 67.978 21.867 1.00 28.52 333 ILE A O 1
ATOM 2530 N N . ILE A 1 325 ? 52.607 66.110 21.475 1.00 26.07 334 ILE A N 1
ATOM 2531 C CA . ILE A 1 325 ? 51.740 66.416 22.620 1.00 28.13 334 ILE A CA 1
ATOM 2532 C C . ILE A 1 325 ? 52.563 66.390 23.934 1.00 29.41 334 ILE A C 1
ATOM 2533 O O . ILE A 1 325 ? 52.387 67.220 24.813 1.00 29.23 334 ILE A O 1
ATOM 2538 N N . ASP A 1 326 ? 53.456 65.431 24.055 1.00 31.71 335 ASP A N 1
ATOM 2539 C CA . ASP A 1 326 ? 54.308 65.349 25.223 1.00 35.32 335 ASP A CA 1
ATOM 2540 C C . ASP A 1 326 ? 55.161 66.600 25.347 1.00 34.18 335 ASP A C 1
ATOM 2541 O O . ASP A 1 326 ? 55.286 67.138 26.447 1.00 34.33 335 ASP A O 1
ATOM 2546 N N . GLN A 1 327 ? 55.777 67.039 24.239 1.00 30.01 336 GLN A N 1
ATOM 2547 C CA . GLN A 1 327 ? 56.634 68.244 24.225 1.00 28.07 336 GLN A CA 1
ATOM 2548 C C . GLN A 1 327 ? 55.864 69.474 24.680 1.00 29.63 336 GLN A C 1
ATOM 2549 O O . GLN A 1 327 ? 56.303 70.184 25.590 1.00 27.89 336 GLN A O 1
ATOM 2555 N N . ILE A 1 328 ? 54.681 69.696 24.067 1.00 26.56 337 ILE A N 1
ATOM 2556 C CA . ILE A 1 328 ? 53.907 70.898 24.364 1.00 25.16 337 ILE A CA 1
ATOM 2557 C C . ILE A 1 328 ? 53.159 70.806 25.667 1.00 26.61 337 ILE A C 1
ATOM 2558 O O . ILE A 1 328 ? 53.030 71.803 26.401 1.00 27.95 337 ILE A O 1
ATOM 2563 N N . SER A 1 329 ? 52.642 69.615 25.993 1.00 28.20 338 SER A N 1
ATOM 2564 C CA . SER A 1 329 ? 51.981 69.453 27.268 1.00 27.62 338 SER A CA 1
ATOM 2565 C C . SER A 1 329 ? 52.898 69.886 28.409 1.00 26.31 338 SER A C 1
ATOM 2566 O O . SER A 1 329 ? 52.412 70.367 29.430 1.00 27.39 338 SER A O 1
ATOM 2569 N N . LYS A 1 330 ? 54.210 69.671 28.272 1.00 25.78 339 LYS A N 1
ATOM 2570 C CA . LYS A 1 330 ? 55.179 70.033 29.342 1.00 27.32 339 LYS A CA 1
ATOM 2571 C C . LYS A 1 330 ? 55.348 71.547 29.498 1.00 31.48 339 LYS A C 1
ATOM 2572 O O . LYS A 1 330 ? 55.766 72.011 30.576 1.00 30.99 339 LYS A O 1
ATOM 2578 N N . ILE A 1 331 ? 55.017 72.329 28.453 1.00 29.54 340 ILE A N 1
ATOM 2579 C CA . ILE A 1 331 ? 55.185 73.792 28.583 1.00 31.69 340 ILE A CA 1
ATOM 2580 C C . ILE A 1 331 ? 53.839 74.556 28.539 1.00 33.83 340 ILE A C 1
ATOM 2581 O O . ILE A 1 331 ? 53.862 75.770 28.612 1.00 35.79 340 ILE A O 1
ATOM 2586 N N . ALA A 1 332 ? 52.684 73.874 28.441 1.00 30.08 341 ALA A N 1
ATOM 2587 C CA . ALA A 1 332 ? 51.387 74.558 28.471 1.00 27.65 341 ALA A CA 1
ATOM 2588 C C . ALA A 1 332 ? 50.615 74.102 29.740 1.00 28.19 341 ALA A C 1
ATOM 2589 O O . ALA A 1 332 ? 50.779 72.952 30.121 1.00 26.30 341 ALA A O 1
ATOM 2591 N N . LYS A 1 333 ? 49.803 74.933 30.384 1.00 25.99 342 LYS A N 1
ATOM 2592 C CA . LYS A 1 333 ? 49.100 74.468 31.559 1.00 26.65 342 LYS A CA 1
ATOM 2593 C C . LYS A 1 333 ? 48.114 73.382 31.179 1.00 31.02 342 LYS A C 1
ATOM 2594 O O . LYS A 1 333 ? 47.971 72.401 31.929 1.00 27.93 342 LYS A O 1
ATOM 2600 N N A ASN A 1 334 ? 47.459 73.515 30.006 0.77 27.62 343 ASN A N 1
ATOM 2601 N N B ASN A 1 334 ? 47.471 73.527 30.027 0.23 32.48 343 ASN A N 1
ATOM 2602 C CA A ASN A 1 334 ? 46.445 72.545 29.562 0.77 28.53 343 ASN A CA 1
ATOM 2603 C CA B ASN A 1 334 ? 46.502 72.540 29.569 0.23 34.08 343 ASN A CA 1
ATOM 2604 C C A ASN A 1 334 ? 46.731 72.203 28.094 0.77 28.83 343 ASN A C 1
ATOM 2605 C C B ASN A 1 334 ? 46.780 72.184 28.111 0.23 34.26 343 ASN A C 1
ATOM 2606 O O A ASN A 1 334 ? 46.233 72.856 27.187 0.77 26.76 343 ASN A O 1
ATOM 2607 O O B ASN A 1 334 ? 46.288 72.847 27.201 0.23 32.79 343 ASN A O 1
ATOM 2616 N N . GLY A 1 335 ? 47.550 71.171 27.874 1.00 27.12 344 GLY A N 1
ATOM 2617 C CA . GLY A 1 335 ? 47.955 70.777 26.523 1.00 26.21 344 GLY A CA 1
ATOM 2618 C C . GLY A 1 335 ? 48.023 69.274 26.359 1.00 25.91 344 GLY A C 1
ATOM 2619 O O . GLY A 1 335 ? 48.894 68.781 25.668 1.00 26.32 344 GLY A O 1
ATOM 2620 N N . THR A 1 336 ? 47.111 68.519 27.025 1.00 27.80 345 THR A N 1
ATOM 2621 C CA . THR A 1 336 ? 47.133 67.057 26.892 1.00 27.76 345 THR A CA 1
ATOM 2622 C C . THR A 1 336 ? 46.410 66.626 25.637 1.00 30.59 345 THR A C 1
ATOM 2623 O O . THR A 1 336 ? 45.816 67.462 24.936 1.00 27.61 345 THR A O 1
ATOM 2627 N N . SER A 1 337 ? 46.421 65.313 25.376 1.00 28.61 346 SER A N 1
ATOM 2628 C CA . SER A 1 337 ? 45.798 64.725 24.192 1.00 27.94 346 SER A CA 1
ATOM 2629 C C . SER A 1 337 ? 44.343 64.933 24.175 1.00 26.78 346 SER A C 1
ATOM 2630 O O . SER A 1 337 ? 43.707 64.747 23.128 1.00 29.35 346 SER A O 1
ATOM 2633 N N . LYS A 1 338 ? 43.754 65.302 25.300 1.00 25.05 347 LYS A N 1
ATOM 2634 C CA . LYS A 1 338 ? 42.325 65.599 25.336 1.00 29.24 347 LYS A CA 1
ATOM 2635 C C . LYS A 1 338 ? 42.007 66.796 24.363 1.00 30.40 347 LYS A C 1
ATOM 2636 O O . LYS A 1 338 ? 40.871 66.995 23.935 1.00 26.07 347 LYS A O 1
ATOM 2642 N N . ASN A 1 339 ? 43.042 67.600 24.062 1.00 27.58 348 ASN A N 1
ATOM 2643 C CA . ASN A 1 339 ? 42.866 68.796 23.228 1.00 25.87 348 ASN A CA 1
ATOM 2644 C C . ASN A 1 339 ? 43.127 68.497 21.773 1.00 25.56 348 ASN A C 1
ATOM 2645 O O . ASN A 1 339 ? 43.271 69.430 20.969 1.00 24.96 348 ASN A O 1
ATOM 2650 N N . ARG A 1 340 ? 43.202 67.209 21.398 1.00 20.78 349 ARG A N 1
ATOM 2651 C CA . ARG A 1 340 ? 43.353 66.885 19.986 1.00 23.10 349 ARG A CA 1
ATOM 2652 C C . ARG A 1 340 ? 42.000 66.866 19.274 1.00 23.66 349 ARG A C 1
ATOM 2653 O O . ARG A 1 340 ? 41.026 66.336 19.794 1.00 24.00 349 ARG A O 1
ATOM 2661 N N . VAL A 1 341 ? 41.920 67.434 18.077 1.00 21.28 350 VAL A N 1
ATOM 2662 C CA . VAL A 1 341 ? 40.680 67.378 17.329 1.00 19.96 350 VAL A CA 1
ATOM 2663 C C . VAL A 1 341 ? 41.078 66.862 15.963 1.00 20.94 350 VAL A C 1
ATOM 2664 O O . VAL A 1 341 ? 42.000 67.414 15.341 1.00 23.52 350 VAL A O 1
ATOM 2668 N N . SER A 1 342 ? 40.446 65.817 15.468 1.00 23.77 351 SER A N 1
ATOM 2669 C CA . SER A 1 342 ? 40.910 65.327 14.153 1.00 28.94 351 SER A CA 1
ATOM 2670 C C . SER A 1 342 ? 39.774 64.826 13.317 1.00 27.80 351 SER A C 1
ATOM 2671 O O . SER A 1 342 ? 38.643 65.186 13.579 1.00 28.41 351 SER A O 1
ATOM 2674 N N . GLY A 1 343 ? 40.058 64.068 12.268 1.00 27.08 352 GLY A N 1
ATOM 2675 C CA . GLY A 1 343 ? 38.997 63.581 11.397 1.00 24.60 352 GLY A CA 1
ATOM 2676 C C . GLY A 1 343 ? 39.622 62.721 10.320 1.00 27.29 352 GLY A C 1
ATOM 2677 O O . GLY A 1 343 ? 40.784 62.840 10.036 1.00 25.46 352 GLY A O 1
ATOM 2678 N N . ALA A 1 344 ? 38.810 61.839 9.703 1.00 28.86 353 ALA A N 1
ATOM 2679 C CA . ALA A 1 344 ? 39.274 60.946 8.634 1.00 30.80 353 ALA A CA 1
ATOM 2680 C C . ALA A 1 344 ? 39.728 61.747 7.428 1.00 30.78 353 ALA A C 1
ATOM 2681 O O . ALA A 1 344 ? 40.581 61.311 6.672 1.00 27.68 353 ALA A O 1
ATOM 2683 N N . ASP A 1 345 ? 39.127 62.942 7.222 1.00 25.35 354 ASP A N 1
ATOM 2684 C CA . ASP A 1 345 ? 39.526 63.764 6.125 1.00 23.45 354 ASP A CA 1
ATOM 2685 C C . ASP A 1 345 ? 39.196 65.280 6.407 1.00 23.62 354 ASP A C 1
ATOM 2686 O O . ASP A 1 345 ? 38.773 65.578 7.522 1.00 24.76 354 ASP A O 1
ATOM 2691 N N . ARG A 1 346 ? 39.404 66.167 5.427 1.00 23.11 355 ARG A N 1
ATOM 2692 C CA . ARG A 1 346 ? 39.217 67.626 5.655 1.00 21.83 355 ARG A CA 1
ATOM 2693 C C . ARG A 1 346 ? 37.765 67.945 6.072 1.00 22.47 355 ARG A C 1
ATOM 2694 O O . ARG A 1 346 ? 37.566 68.894 6.839 1.00 19.89 355 ARG A O 1
ATOM 2702 N N . HIS A 1 347 ? 36.747 67.140 5.611 1.00 20.07 356 HIS A N 1
ATOM 2703 C CA . HIS A 1 347 ? 35.365 67.447 5.944 1.00 20.91 356 HIS A CA 1
ATOM 2704 C C . HIS A 1 347 ? 35.028 66.987 7.295 1.00 21.25 356 HIS A C 1
ATOM 2705 O O . HIS A 1 347 ? 34.375 67.723 8.032 1.00 20.77 356 HIS A O 1
ATOM 2712 N N . GLU A 1 348 ? 35.472 65.742 7.683 1.00 19.82 357 GLU A N 1
ATOM 2713 C CA . GLU A 1 348 ? 35.223 65.321 9.065 1.00 18.72 357 GLU A CA 1
ATOM 2714 C C . GLU A 1 348 ? 35.976 66.200 10.001 1.00 18.26 357 GLU A C 1
ATOM 2715 O O . GLU A 1 348 ? 35.457 66.518 11.082 1.00 18.62 357 GLU A O 1
ATOM 2721 N N . THR A 1 349 ? 37.186 66.629 9.637 1.00 18.58 358 THR A N 1
ATOM 2722 C CA . THR A 1 349 ? 37.900 67.494 10.610 1.00 18.78 358 THR A CA 1
ATOM 2723 C C . THR A 1 349 ? 37.151 68.898 10.736 1.00 16.68 358 THR A C 1
ATOM 2724 O O . THR A 1 349 ? 37.020 69.432 11.809 1.00 17.40 358 THR A O 1
ATOM 2728 N N . ASN A 1 350 ? 36.674 69.399 9.604 1.00 16.84 359 ASN A N 1
ATOM 2729 C CA . ASN A 1 350 ? 35.892 70.662 9.636 1.00 18.02 359 ASN A CA 1
ATOM 2730 C C . ASN A 1 350 ? 34.684 70.492 10.564 1.00 18.52 359 ASN A C 1
ATOM 2731 O O . ASN A 1 350 ? 34.416 71.333 11.445 1.00 16.75 359 ASN A O 1
ATOM 2736 N N . ALA A 1 351 ? 33.944 69.333 10.431 1.00 18.41 360 ALA A N 1
ATOM 2737 C CA . ALA A 1 351 ? 32.755 69.127 11.292 1.00 19.47 360 ALA A CA 1
ATOM 2738 C C . ALA A 1 351 ? 33.164 68.968 12.736 1.00 18.77 360 ALA A C 1
ATOM 2739 O O . ALA A 1 351 ? 32.448 69.478 13.627 1.00 20.72 360 ALA A O 1
ATOM 2741 N N . ASN A 1 352 ? 34.314 68.302 13.031 1.00 18.07 361 ASN A N 1
ATOM 2742 C CA . ASN A 1 352 ? 34.670 68.139 14.455 1.00 17.75 361 ASN A CA 1
ATOM 2743 C C . ASN A 1 352 ? 35.137 69.469 15.061 1.00 18.33 361 ASN A C 1
ATOM 2744 O O . ASN A 1 352 ? 34.945 69.705 16.281 1.00 19.44 361 ASN A O 1
ATOM 2749 N N . VAL A 1 353 ? 35.792 70.309 14.251 1.00 19.59 362 VAL A N 1
ATOM 2750 C CA . VAL A 1 353 ? 36.185 71.639 14.803 1.00 17.54 362 VAL A CA 1
ATOM 2751 C C . VAL A 1 353 ? 34.908 72.440 15.113 1.00 16.85 362 VAL A C 1
ATOM 2752 O O . VAL A 1 353 ? 34.825 73.105 16.133 1.00 20.23 362 VAL A O 1
ATOM 2756 N N . ILE A 1 354 ? 33.945 72.437 14.162 1.00 18.40 363 ILE A N 1
ATOM 2757 C CA . ILE A 1 354 ? 32.699 73.173 14.428 1.00 19.86 363 ILE A CA 1
ATOM 2758 C C . ILE A 1 354 ? 32.044 72.585 15.670 1.00 20.46 363 ILE A C 1
ATOM 2759 O O . ILE A 1 354 ? 31.639 73.322 16.565 1.00 19.86 363 ILE A O 1
ATOM 2764 N N . LYS A 1 355 ? 31.964 71.244 15.768 1.00 17.87 364 LYS A N 1
ATOM 2765 C CA . LYS A 1 355 ? 31.328 70.684 16.959 1.00 22.10 364 LYS A CA 1
ATOM 2766 C C . LYS A 1 355 ? 32.049 71.037 18.239 1.00 24.55 364 LYS A C 1
ATOM 2767 O O . LYS A 1 355 ? 31.406 71.349 19.251 1.00 23.22 364 LYS A O 1
ATOM 2773 N N . THR A 1 356 ? 33.372 71.032 18.222 1.00 20.06 365 THR A N 1
ATOM 2774 C CA . THR A 1 356 ? 34.118 71.291 19.446 1.00 18.42 365 THR A CA 1
ATOM 2775 C C . THR A 1 356 ? 34.271 72.746 19.823 1.00 22.33 365 THR A C 1
ATOM 2776 O O . THR A 1 356 ? 34.113 73.093 21.004 1.00 21.74 365 THR A O 1
ATOM 2780 N N . PHE A 1 357 ? 34.585 73.588 18.855 1.00 19.88 366 PHE A N 1
ATOM 2781 C CA . PHE A 1 357 ? 34.883 75.024 19.134 1.00 21.20 366 PHE A CA 1
ATOM 2782 C C . PHE A 1 357 ? 33.733 75.963 18.932 1.00 19.13 366 PHE A C 1
ATOM 2783 O O . PHE A 1 357 ? 33.872 77.144 19.298 1.00 19.08 366 PHE A O 1
ATOM 2791 N N . TYR A 1 358 ? 32.597 75.513 18.362 1.00 18.59 367 TYR A N 1
ATOM 2792 C CA . TYR A 1 358 ? 31.404 76.348 18.193 1.00 19.12 367 TYR A CA 1
ATOM 2793 C C . TYR A 1 358 ? 30.216 75.465 18.782 1.00 21.25 367 TYR A C 1
ATOM 2794 O O . TYR A 1 358 ? 29.308 75.072 18.046 1.00 20.46 367 TYR A O 1
ATOM 2803 N N . PRO A 1 359 ? 30.247 75.184 20.073 1.00 23.17 368 PRO A N 1
ATOM 2804 C CA . PRO A 1 359 ? 29.255 74.375 20.772 1.00 26.58 368 PRO A CA 1
ATOM 2805 C C . PRO A 1 359 ? 27.849 74.949 20.809 1.00 29.73 368 PRO A C 1
ATOM 2806 O O . PRO A 1 359 ? 26.907 74.187 20.965 1.00 30.23 368 PRO A O 1
ATOM 2810 N N . ASP A 1 360 ? 27.686 76.262 20.700 1.00 27.66 369 ASP A N 1
ATOM 2811 C CA . ASP A 1 360 ? 26.346 76.811 20.761 1.00 27.13 369 ASP A CA 1
ATOM 2812 C C . ASP A 1 360 ? 25.423 76.205 19.715 1.00 29.17 369 ASP A C 1
ATOM 2813 O O . ASP A 1 360 ? 25.829 75.961 18.579 1.00 29.24 369 ASP A O 1
ATOM 2818 N N . LYS A 1 361 ? 24.137 75.955 20.091 1.00 27.18 370 LYS A N 1
ATOM 2819 C CA . LYS A 1 361 ? 23.199 75.443 19.106 1.00 29.70 370 LYS A CA 1
ATOM 2820 C C . LYS A 1 361 ? 22.705 76.541 18.186 1.00 27.16 370 LYS A C 1
ATOM 2821 O O . LYS A 1 361 ? 22.192 76.233 17.114 1.00 27.58 370 LYS A O 1
ATOM 2827 N N . GLU A 1 362 ? 22.844 77.810 18.562 1.00 27.66 371 GLU A N 1
ATOM 2828 C CA . GLU A 1 362 ? 22.398 78.912 17.671 1.00 28.17 371 GLU A CA 1
ATOM 2829 C C . GLU A 1 362 ? 23.606 79.751 17.271 1.00 26.54 371 GLU A C 1
ATOM 2830 O O . GLU A 1 362 ? 24.169 80.457 18.104 1.00 30.22 371 GLU A O 1
ATOM 2836 N N . LEU A 1 363 ? 24.029 79.648 16.035 1.00 25.12 372 LEU A N 1
ATOM 2837 C CA . LEU A 1 363 ? 25.203 80.415 15.619 1.00 24.44 372 LEU A CA 1
ATOM 2838 C C . LEU A 1 363 ? 24.739 81.779 15.077 1.00 24.69 372 LEU A C 1
ATOM 2839 O O . LEU A 1 363 ? 23.598 81.899 14.634 1.00 24.06 372 LEU A O 1
ATOM 2844 N N . SER A 1 364 ? 25.603 82.775 15.095 1.00 24.59 373 SER A N 1
ATOM 2845 C CA . SER A 1 364 ? 25.211 84.064 14.516 1.00 26.28 373 SER A CA 1
ATOM 2846 C C . SER A 1 364 ? 25.315 83.940 12.994 1.00 26.79 373 SER A C 1
ATOM 2847 O O . SER A 1 364 ? 24.655 84.670 12.268 1.00 24.82 373 SER A O 1
ATOM 2850 N N . ALA A 1 365 ? 26.168 83.030 12.495 1.00 21.06 374 ALA A N 1
ATOM 2851 C CA . ALA A 1 365 ? 26.310 82.894 11.046 1.00 17.23 374 ALA A CA 1
ATOM 2852 C C . ALA A 1 365 ? 27.066 81.641 10.689 1.00 18.70 374 ALA A C 1
ATOM 2853 O O . ALA A 1 365 ? 27.609 81.001 11.582 1.00 19.26 374 ALA A O 1
ATOM 2855 N N . MET A 1 366 ? 27.109 81.307 9.396 1.00 18.69 375 MET A N 1
ATOM 2856 C CA . MET A 1 366 ? 27.929 80.180 8.944 1.00 18.59 375 MET A CA 1
ATOM 2857 C C . MET A 1 366 ? 28.459 80.604 7.680 1.00 20.73 375 MET A C 1
ATOM 2858 O O . MET A 1 366 ? 27.695 81.018 6.829 1.00 20.48 375 MET A O 1
ATOM 2867 N N . LEU A 1 367 ? 29.790 80.569 7.506 1.00 16.45 376 LEU A N 1
ATOM 2868 C CA . LEU A 1 367 ? 30.359 80.965 6.219 1.00 16.69 376 LEU A CA 1
ATOM 2869 C C . LEU A 1 367 ? 30.683 79.693 5.465 1.00 19.26 376 LEU A C 1
ATOM 2870 O O . LEU A 1 367 ? 31.408 78.854 5.999 1.00 21.89 376 LEU A O 1
ATOM 2875 N N . VAL A 1 368 ? 30.252 79.579 4.193 1.00 17.80 377 VAL A N 1
ATOM 2876 C CA . VAL A 1 368 ? 30.438 78.301 3.485 1.00 19.70 377 VAL A CA 1
ATOM 2877 C C . VAL A 1 368 ? 31.347 78.445 2.303 1.00 21.40 377 VAL A C 1
ATOM 2878 O O . VAL A 1 368 ? 31.040 79.198 1.393 1.00 21.47 377 VAL A O 1
ATOM 2882 N N . ALA A 1 369 ? 32.496 77.726 2.316 1.00 19.02 378 ALA A N 1
ATOM 2883 C CA . ALA A 1 369 ? 33.464 77.789 1.255 1.00 19.30 378 ALA A CA 1
ATOM 2884 C C . ALA A 1 369 ? 33.653 76.382 0.621 1.00 22.35 378 ALA A C 1
ATOM 2885 O O . ALA A 1 369 ? 33.387 75.354 1.249 1.00 20.59 378 ALA A O 1
ATOM 2887 N N . LYS A 1 370 ? 34.099 76.376 -0.627 1.00 22.86 379 LYS A N 1
ATOM 2888 C CA . LYS A 1 370 ? 34.382 75.151 -1.345 1.00 25.17 379 LYS A CA 1
ATOM 2889 C C . LYS A 1 370 ? 35.562 74.492 -0.704 1.00 22.59 379 LYS A C 1
ATOM 2890 O O . LYS A 1 370 ? 36.528 75.188 -0.408 1.00 23.54 379 LYS A O 1
ATOM 2896 N N . SER A 1 371 ? 35.589 73.161 -0.544 1.00 20.60 380 SER A N 1
ATOM 2897 C CA . SER A 1 371 ? 36.741 72.543 0.128 1.00 23.20 380 SER A CA 1
ATOM 2898 C C . SER A 1 371 ? 37.839 72.160 -0.830 1.00 28.70 380 SER A C 1
ATOM 2899 O O . SER A 1 371 ? 38.849 71.622 -0.375 1.00 29.66 380 SER A O 1
ATOM 2902 N N . ASP A 1 372 ? 37.674 72.396 -2.135 1.00 27.95 381 ASP A N 1
ATOM 2903 C CA . ASP A 1 372 ? 38.750 72.018 -3.068 1.00 32.38 381 ASP A CA 1
ATOM 2904 C C . ASP A 1 372 ? 39.846 73.045 -3.188 1.00 35.55 381 ASP A C 1
ATOM 2905 O O . ASP A 1 372 ? 40.866 72.749 -3.790 1.00 37.24 381 ASP A O 1
ATOM 2910 N N . ILE A 1 373 ? 39.682 74.215 -2.641 1.00 35.61 382 ILE A N 1
ATOM 2911 C CA . ILE A 1 373 ? 40.756 75.193 -2.743 1.00 39.04 382 ILE A CA 1
ATOM 2912 C C . ILE A 1 373 ? 41.065 75.671 -1.344 1.00 37.90 382 ILE A C 1
ATOM 2913 O O . ILE A 1 373 ? 40.261 75.428 -0.430 1.00 39.34 382 ILE A O 1
ATOM 2918 N N . ILE A 1 374 ? 42.176 76.279 -1.141 1.00 28.97 383 ILE A N 1
ATOM 2919 C CA . ILE A 1 374 ? 42.476 76.756 0.202 1.00 31.52 383 ILE A CA 1
ATOM 2920 C C . ILE A 1 374 ? 42.182 78.289 0.324 1.00 29.08 383 ILE A C 1
ATOM 2921 O O . ILE A 1 374 ? 41.760 78.745 1.367 1.00 24.68 383 ILE A O 1
ATOM 2926 N N . VAL A 1 375 ? 42.425 79.037 -0.772 1.00 27.53 384 VAL A N 1
ATOM 2927 C CA . VAL A 1 375 ? 42.425 80.502 -0.670 1.00 24.43 384 VAL A CA 1
ATOM 2928 C C . VAL A 1 375 ? 41.088 81.114 -0.257 1.00 24.91 384 VAL A C 1
ATOM 2929 O O . VAL A 1 375 ? 41.137 82.093 0.467 1.00 24.68 384 VAL A O 1
ATOM 2933 N N . ASP A 1 376 ? 39.933 80.559 -0.669 1.00 23.38 385 ASP A N 1
ATOM 2934 C CA . ASP A 1 376 ? 38.672 81.226 -0.307 1.00 23.71 385 ASP A CA 1
ATOM 2935 C C . ASP A 1 376 ? 38.472 81.163 1.200 1.00 22.13 385 ASP A C 1
ATOM 2936 O O . ASP A 1 376 ? 37.862 82.073 1.764 1.00 21.13 385 ASP A O 1
ATOM 2941 N N . SER A 1 377 ? 38.927 80.065 1.857 1.00 21.20 386 SER A N 1
ATOM 2942 C CA . SER A 1 377 ? 38.738 79.984 3.322 1.00 19.27 386 SER A CA 1
ATOM 2943 C C . SER A 1 377 ? 39.719 80.947 3.990 1.00 21.21 386 SER A C 1
ATOM 2944 O O . SER A 1 377 ? 39.443 81.476 5.058 1.00 22.51 386 SER A O 1
ATOM 2947 N N . ILE A 1 378 ? 40.894 81.151 3.372 1.00 21.46 387 ILE A N 1
ATOM 2948 C CA . ILE A 1 378 ? 41.858 82.104 3.961 1.00 22.24 387 ILE A CA 1
ATOM 2949 C C . ILE A 1 378 ? 41.278 83.536 3.890 1.00 19.19 387 ILE A C 1
ATOM 2950 O O . ILE A 1 378 ? 41.281 84.233 4.884 1.00 21.63 387 ILE A O 1
ATOM 2955 N N . THR A 1 379 ? 40.747 83.935 2.719 1.00 18.80 388 THR A N 1
ATOM 2956 C CA . THR A 1 379 ? 40.241 85.320 2.665 1.00 20.38 388 THR A CA 1
ATOM 2957 C C . THR A 1 379 ? 38.942 85.463 3.475 1.00 20.19 388 THR A C 1
ATOM 2958 O O . THR A 1 379 ? 38.653 86.537 3.964 1.00 19.71 388 THR A O 1
ATOM 2962 N N . ALA A 1 380 ? 38.157 84.386 3.640 1.00 19.92 389 ALA A N 1
ATOM 2963 C CA . ALA A 1 380 ? 36.940 84.504 4.455 1.00 16.28 389 ALA A CA 1
ATOM 2964 C C . ALA A 1 380 ? 37.291 84.549 5.919 1.00 17.94 389 ALA A C 1
ATOM 2965 O O . ALA A 1 380 ? 36.508 85.017 6.731 1.00 17.44 389 ALA A O 1
ATOM 2967 N N . GLY A 1 381 ? 38.485 84.050 6.276 1.00 15.54 390 GLY A N 1
ATOM 2968 C CA . GLY A 1 381 ? 38.832 83.947 7.700 1.00 15.72 390 GLY A CA 1
ATOM 2969 C C . GLY A 1 381 ? 38.678 85.201 8.527 1.00 16.40 390 GLY A C 1
ATOM 2970 O O . GLY A 1 381 ? 38.087 85.153 9.623 1.00 15.03 390 GLY A O 1
ATOM 2971 N N . PRO A 1 382 ? 39.224 86.358 8.082 1.00 17.70 391 PRO A N 1
ATOM 2972 C CA . PRO A 1 382 ? 39.110 87.625 8.873 1.00 19.83 391 PRO A CA 1
ATOM 2973 C C . PRO A 1 382 ? 37.632 88.031 9.129 1.00 14.77 391 PRO A C 1
ATOM 2974 O O . PRO A 1 382 ?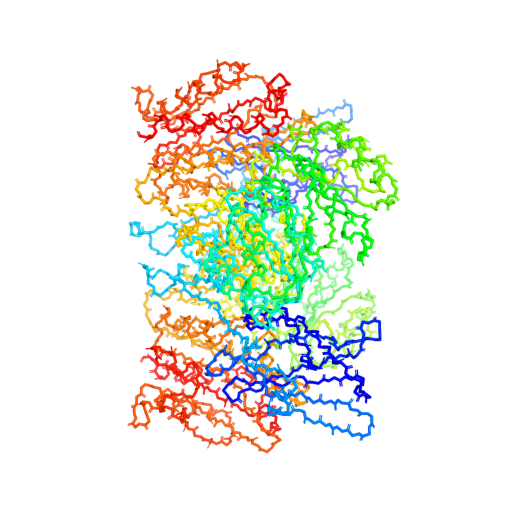 37.282 88.589 10.139 1.00 16.15 391 PRO A O 1
ATOM 2978 N N . LEU A 1 383 ? 36.807 87.750 8.126 1.00 13.26 392 LEU A N 1
ATOM 2979 C CA . LEU A 1 383 ? 35.367 88.089 8.257 1.00 14.34 392 LEU A CA 1
ATOM 2980 C C . LEU A 1 383 ? 34.677 87.133 9.171 1.00 13.54 392 LEU A C 1
ATOM 2981 O O . LEU A 1 383 ? 33.901 87.544 10.052 1.00 15.51 392 LEU A O 1
ATOM 2986 N N . ALA A 1 384 ? 34.988 85.815 9.040 1.00 14.90 393 ALA A N 1
ATOM 2987 C CA . ALA A 1 384 ? 34.410 84.827 9.966 1.00 15.19 393 ALA A CA 1
ATOM 2988 C C . ALA A 1 384 ? 34.836 85.203 11.422 1.00 16.06 393 ALA A C 1
ATOM 2989 O O . ALA A 1 384 ? 34.073 85.166 12.386 1.00 16.06 393 ALA A O 1
ATOM 2991 N N . ALA A 1 385 ? 36.115 85.603 11.577 1.00 15.34 394 ALA A N 1
ATOM 2992 C CA . ALA A 1 385 ? 36.573 85.961 12.935 1.00 16.03 394 ALA A CA 1
ATOM 2993 C C . ALA A 1 385 ? 35.801 87.229 13.472 1.00 17.03 394 ALA A C 1
ATOM 2994 O O . ALA A 1 385 ? 35.410 87.260 14.619 1.00 18.82 394 ALA A O 1
ATOM 2996 N N . LYS A 1 386 ? 35.634 88.233 12.635 1.00 16.33 395 LYS A N 1
ATOM 2997 C CA . LYS A 1 386 ? 34.896 89.485 13.005 1.00 15.70 395 LYS A CA 1
ATOM 2998 C C . LYS A 1 386 ? 33.423 89.111 13.428 1.00 16.84 395 LYS A C 1
ATOM 2999 O O . LYS A 1 386 ? 32.901 89.582 14.429 1.00 18.91 395 LYS A O 1
ATOM 3005 N N . LEU A 1 387 ? 32.799 88.255 12.656 1.00 16.06 396 LEU A N 1
ATOM 3006 C CA . LEU A 1 387 ? 31.412 87.806 12.931 1.00 17.17 396 LEU A CA 1
ATOM 3007 C C . LEU A 1 387 ? 31.323 86.767 14.056 1.00 19.07 396 LEU A C 1
ATOM 3008 O O . LEU A 1 387 ? 30.205 86.431 14.494 1.00 19.67 396 LEU A O 1
ATOM 3013 N N . LYS A 1 388 ? 32.484 86.243 14.530 1.00 17.05 397 LYS A N 1
ATOM 3014 C CA . LYS A 1 388 ? 32.592 85.212 15.564 1.00 18.25 397 LYS A CA 1
ATOM 3015 C C . LYS A 1 388 ? 31.735 83.993 15.119 1.00 20.31 397 LYS A C 1
ATOM 3016 O O . LYS A 1 388 ? 30.891 83.492 15.896 1.00 19.78 397 LYS A O 1
ATOM 3022 N N . ALA A 1 389 ? 31.961 83.566 13.900 1.00 19.85 398 ALA A N 1
ATOM 3023 C CA . ALA A 1 389 ? 31.221 82.497 13.216 1.00 21.19 398 ALA A CA 1
ATOM 3024 C C . ALA A 1 389 ? 32.191 81.514 12.542 1.00 19.93 398 ALA A C 1
ATOM 3025 O O . ALA A 1 389 ? 33.310 81.865 12.196 1.00 18.03 398 ALA A O 1
ATOM 3027 N N . PRO A 1 390 ? 31.785 80.262 12.370 1.00 18.51 399 PRO A N 1
ATOM 3028 C CA . PRO A 1 390 ? 32.649 79.257 11.737 1.00 15.39 399 PRO A CA 1
ATOM 3029 C C . PRO A 1 390 ? 32.625 79.263 10.241 1.00 17.83 399 PRO A C 1
ATOM 3030 O O . PRO A 1 390 ? 31.684 79.744 9.596 1.00 17.64 399 PRO A O 1
ATOM 3034 N N . ILE A 1 391 ? 33.693 78.690 9.664 1.00 16.60 400 ILE A N 1
ATOM 3035 C CA . ILE A 1 391 ? 33.695 78.447 8.231 1.00 15.21 400 ILE A CA 1
ATOM 3036 C C . ILE A 1 391 ? 33.420 76.926 8.051 1.00 19.11 400 ILE A C 1
ATOM 3037 O O . ILE A 1 391 ? 34.086 76.092 8.675 1.00 19.71 400 ILE A O 1
ATOM 3042 N N . LEU A 1 392 ? 32.447 76.603 7.218 1.00 19.84 401 LEU A N 1
ATOM 3043 C CA . LEU A 1 392 ? 32.137 75.221 6.850 1.00 18.63 401 LEU A CA 1
ATOM 3044 C C . LEU A 1 392 ? 32.686 75.001 5.479 1.00 19.01 401 LEU A C 1
ATOM 3045 O O . LEU A 1 392 ? 32.485 75.857 4.615 1.00 20.50 401 LEU A O 1
ATOM 3050 N N . ILE A 1 393 ? 33.410 73.870 5.234 1.00 17.38 402 ILE A N 1
ATOM 3051 C CA . ILE A 1 393 ? 33.874 73.634 3.884 1.00 16.98 402 ILE A CA 1
ATOM 3052 C C . ILE A 1 393 ? 33.183 72.354 3.338 1.00 20.00 402 ILE A C 1
ATOM 3053 O O . ILE A 1 393 ? 32.954 71.427 4.102 1.00 20.26 402 ILE A O 1
ATOM 3058 N N . THR A 1 394 ? 32.894 72.331 2.048 1.00 21.03 403 THR A N 1
ATOM 3059 C CA . THR A 1 394 ? 32.227 71.159 1.484 1.00 21.15 403 THR A CA 1
ATOM 3060 C C . THR A 1 394 ? 32.482 71.242 0.020 1.00 24.03 403 THR A C 1
ATOM 3061 O O . THR A 1 394 ? 32.783 72.305 -0.525 1.00 22.77 403 THR A O 1
ATOM 3065 N N . PRO A 1 395 ? 32.415 70.093 -0.684 1.00 25.08 404 PRO A N 1
ATOM 3066 C CA . PRO A 1 395 ? 32.668 70.198 -2.122 1.00 24.70 404 PRO A CA 1
ATOM 3067 C C . PRO A 1 395 ? 31.580 70.992 -2.856 1.00 23.01 404 PRO A C 1
ATOM 3068 O O . PRO A 1 395 ? 30.486 71.171 -2.352 1.00 23.20 404 PRO A O 1
ATOM 3072 N N . LYS A 1 396 ? 31.874 71.385 -4.081 1.00 24.86 405 LYS A N 1
ATOM 3073 C CA . LYS A 1 396 ? 30.920 72.196 -4.860 1.00 29.20 405 LYS A CA 1
ATOM 3074 C C . LYS A 1 396 ? 29.613 71.474 -5.153 1.00 31.47 405 LYS A C 1
ATOM 3075 O O . LYS A 1 396 ? 28.580 72.114 -5.228 1.00 30.92 405 LYS A O 1
ATOM 3081 N N . THR A 1 397 ? 29.651 70.124 -5.303 1.00 31.60 406 THR A N 1
ATOM 3082 C CA . THR A 1 397 ? 28.434 69.419 -5.718 1.00 30.78 406 THR A CA 1
ATOM 3083 C C . THR A 1 397 ? 27.699 68.651 -4.651 1.00 31.10 406 THR A C 1
ATOM 3084 O O . THR A 1 397 ? 26.657 68.102 -4.973 1.00 33.03 406 THR A O 1
ATOM 3088 N N . TYR A 1 398 ? 28.162 68.572 -3.391 1.00 25.94 407 TYR A N 1
ATOM 3089 C CA . TYR A 1 398 ? 27.343 67.909 -2.389 1.00 24.57 407 TYR A CA 1
ATOM 3090 C C . TYR A 1 398 ? 27.657 68.356 -0.982 1.00 26.73 407 TYR A C 1
ATOM 3091 O O . TYR A 1 398 ? 28.751 68.875 -0.738 1.00 28.92 407 TYR A O 1
ATOM 3100 N N . VAL A 1 399 ? 26.734 68.193 -0.079 1.00 22.71 408 VAL A N 1
ATOM 3101 C CA . VAL A 1 399 ? 26.986 68.502 1.306 1.00 20.05 408 VAL A CA 1
ATOM 3102 C C . VAL A 1 399 ? 27.676 67.268 1.878 1.00 25.12 408 VAL A C 1
ATOM 3103 O O . VAL A 1 399 ? 27.113 66.160 1.828 1.00 25.66 408 VAL A O 1
ATOM 3107 N N . SER A 1 400 ? 28.871 67.412 2.392 1.00 23.67 409 SER A N 1
ATOM 3108 C CA . SER A 1 400 ? 29.503 66.270 3.009 1.00 26.20 409 SER A CA 1
ATOM 3109 C C . SER A 1 400 ? 28.659 65.627 4.123 1.00 24.92 409 SER A C 1
ATOM 3110 O O . SER A 1 400 ? 28.024 66.267 4.969 1.00 22.49 409 SER A O 1
ATOM 3113 N N . ALA A 1 401 ? 28.651 64.264 4.148 1.00 24.80 410 ALA A N 1
ATOM 3114 C CA . ALA A 1 401 ? 27.894 63.541 5.178 1.00 24.40 410 ALA A CA 1
ATOM 3115 C C . ALA A 1 401 ? 28.371 63.820 6.574 1.00 21.51 410 ALA A C 1
ATOM 3116 O O . ALA A 1 401 ? 27.621 63.728 7.540 1.00 23.78 410 ALA A O 1
ATOM 3118 N N . TYR A 1 402 ? 29.643 64.208 6.720 1.00 20.93 411 TYR A N 1
ATOM 3119 C CA . TYR A 1 402 ? 30.157 64.465 8.088 1.00 18.90 411 TYR A CA 1
ATOM 3120 C C . TYR A 1 402 ? 29.497 65.732 8.709 1.00 21.11 411 TYR A C 1
ATOM 3121 O O . TYR A 1 402 ? 29.539 65.887 9.930 1.00 21.87 411 TYR A O 1
ATOM 3130 N N . HIS A 1 403 ? 28.902 66.590 7.874 1.00 23.39 412 HIS A N 1
ATOM 3131 C CA . HIS A 1 403 ? 28.211 67.807 8.381 1.00 24.59 412 HIS A CA 1
ATOM 3132 C C . HIS A 1 403 ? 26.790 67.532 8.815 1.00 26.51 412 HIS A C 1
ATOM 3133 O O . HIS A 1 403 ? 26.168 68.387 9.432 1.00 22.92 412 HIS A O 1
ATOM 3140 N N . SER A 1 404 ? 26.267 66.301 8.560 1.00 27.62 413 SER A N 1
ATOM 3141 C CA . SER A 1 404 ? 24.843 66.089 8.832 1.00 31.63 413 SER A CA 1
ATOM 3142 C C . SER A 1 404 ? 24.390 66.412 10.186 1.00 27.52 413 SER A C 1
ATOM 3143 O O . SER A 1 404 ? 23.362 67.073 10.340 1.00 28.88 413 SER A O 1
ATOM 3146 N N . THR A 1 405 ? 25.077 65.940 11.193 1.00 27.08 414 THR A N 1
ATOM 3147 C CA . THR A 1 405 ? 24.635 66.199 12.562 1.00 29.68 414 THR A CA 1
ATOM 3148 C C . THR A 1 405 ? 24.669 67.683 12.985 1.00 31.55 414 THR A C 1
ATOM 3149 O O . THR A 1 405 ? 23.720 68.195 13.581 1.00 29.18 414 THR A O 1
ATOM 3153 N N . ASN A 1 406 ? 25.808 68.358 12.738 1.00 26.64 415 ASN A N 1
ATOM 3154 C CA . ASN A 1 406 ? 25.914 69.774 13.076 1.00 22.67 415 ASN A CA 1
ATOM 3155 C C . ASN A 1 406 ? 24.815 70.560 12.305 1.00 22.68 415 ASN A C 1
ATOM 3156 O O . ASN A 1 406 ? 24.178 71.403 12.898 1.00 23.96 415 ASN A O 1
ATOM 3161 N N . LEU A 1 407 ? 24.637 70.301 10.983 1.00 22.99 416 LEU A N 1
ATOM 3162 C CA . LEU A 1 407 ? 23.646 71.087 10.215 1.00 23.21 416 LEU A CA 1
ATOM 3163 C C . LEU A 1 407 ? 22.211 70.829 10.768 1.00 27.90 416 LEU A C 1
ATOM 3164 O O . LEU A 1 407 ? 21.432 71.770 10.940 1.00 27.07 416 LEU A O 1
ATOM 3169 N N . SER A 1 408 ? 21.897 69.568 11.104 1.00 27.97 417 SER A N 1
ATOM 3170 C CA . SER A 1 408 ? 20.612 69.265 11.717 1.00 27.36 417 SER A CA 1
ATOM 3171 C C . SER A 1 408 ? 20.446 69.928 13.063 1.00 26.93 417 SER A C 1
ATOM 3172 O O . SER A 1 408 ? 19.466 70.659 13.269 1.00 29.62 417 SER A O 1
ATOM 3175 N N . GLU A 1 409 ? 21.355 69.758 13.975 1.00 27.02 418 GLU A N 1
ATOM 3176 C CA . GLU A 1 409 ? 21.108 70.304 15.306 1.00 25.69 418 GLU A CA 1
ATOM 3177 C C . GLU A 1 409 ? 21.151 71.812 15.430 1.00 28.14 418 GLU A C 1
ATOM 3178 O O . GLU A 1 409 ? 20.387 72.377 16.196 1.00 27.15 418 GLU A O 1
ATOM 3184 N N . LYS A 1 410 ? 22.047 72.475 14.689 1.00 23.75 419 LYS A N 1
ATOM 3185 C CA . LYS A 1 410 ? 22.195 73.938 14.905 1.00 22.47 419 LYS A CA 1
ATOM 3186 C C . LYS A 1 410 ? 21.379 74.798 13.976 1.00 24.52 419 LYS A C 1
ATOM 3187 O O . LYS A 1 410 ? 20.821 74.335 12.984 1.00 24.29 419 LYS A O 1
ATOM 3193 N N . THR A 1 411 ? 21.323 76.097 14.312 1.00 26.52 420 THR A N 1
ATOM 3194 C CA . THR A 1 411 ? 20.744 77.049 13.363 1.00 26.02 420 THR A CA 1
ATOM 3195 C C . THR A 1 411 ? 21.816 78.149 13.223 1.00 22.74 420 THR A C 1
ATOM 3196 O O . THR A 1 411 ? 22.686 78.245 14.090 1.00 21.26 420 THR A O 1
ATOM 3200 N N . ALA A 1 412 ? 21.782 78.896 12.153 1.00 21.57 421 ALA A N 1
ATOM 3201 C CA . ALA A 1 412 ? 22.687 80.037 11.945 1.00 19.94 421 ALA A CA 1
ATOM 3202 C C . ALA A 1 412 ? 21.745 81.152 11.453 1.00 21.99 421 ALA A C 1
ATOM 3203 O O . ALA A 1 412 ? 20.893 80.890 10.592 1.00 24.03 421 ALA A O 1
ATOM 3205 N N . GLU A 1 413 ? 21.929 82.402 11.941 1.00 22.61 422 GLU A N 1
ATOM 3206 C CA . GLU A 1 413 ? 21.045 83.503 11.463 1.00 20.79 422 GLU A CA 1
ATOM 3207 C C . GLU A 1 413 ? 21.264 83.827 10.031 1.00 21.95 422 GLU A C 1
ATOM 3208 O O . GLU A 1 413 ? 20.304 84.022 9.301 1.00 22.47 422 GLU A O 1
ATOM 3214 N N . THR A 1 414 ? 22.526 83.865 9.580 1.00 20.84 423 THR A N 1
ATOM 3215 C CA . THR A 1 414 ? 22.859 84.197 8.213 1.00 21.42 423 THR A CA 1
ATOM 3216 C C . THR A 1 414 ? 23.880 83.208 7.645 1.00 22.00 423 THR A C 1
ATOM 3217 O O . THR A 1 414 ? 24.827 82.842 8.369 1.00 25.38 423 THR A O 1
ATOM 3221 N N . VAL A 1 415 ? 23.733 82.856 6.389 1.00 21.89 424 VAL A N 1
ATOM 3222 C CA . VAL A 1 415 ? 24.666 81.951 5.771 1.00 21.56 424 VAL A CA 1
ATOM 3223 C C . VAL A 1 415 ? 25.372 82.756 4.731 1.00 22.70 424 VAL A C 1
ATOM 3224 O O . VAL A 1 415 ? 24.736 83.399 3.884 1.00 22.82 424 VAL A O 1
ATOM 3228 N N . TYR A 1 416 ? 26.714 82.786 4.770 1.00 19.51 425 TYR A N 1
ATOM 3229 C CA . TYR A 1 416 ? 27.423 83.489 3.749 1.00 17.41 425 TYR A CA 1
ATOM 3230 C C . TYR A 1 416 ? 28.000 82.520 2.781 1.00 21.73 425 TYR A C 1
ATOM 3231 O O . TYR A 1 416 ? 28.705 81.600 3.214 1.00 23.88 425 TYR A O 1
ATOM 3240 N N . GLN A 1 417 ? 27.752 82.687 1.515 1.00 19.85 426 GLN A N 1
ATOM 3241 C CA . GLN A 1 417 ? 28.328 81.795 0.510 1.00 21.41 426 GLN A CA 1
ATOM 3242 C C . GLN A 1 417 ? 29.575 82.458 -0.055 1.00 22.25 426 GLN A C 1
ATOM 3243 O O . GLN A 1 417 ? 29.532 83.516 -0.687 1.00 24.50 426 GLN A O 1
ATOM 3249 N N . ILE A 1 418 ? 30.719 81.834 0.171 1.00 21.07 427 ILE A N 1
ATOM 3250 C CA . ILE A 1 418 ? 31.998 82.374 -0.284 1.00 18.43 427 ILE A CA 1
ATOM 3251 C C . ILE A 1 418 ? 32.415 81.846 -1.625 1.00 24.98 427 ILE A C 1
ATOM 3252 O O . ILE A 1 418 ? 32.510 80.632 -1.817 1.00 23.93 427 ILE A O 1
ATOM 3257 N N . GLY A 1 419 ? 32.678 82.723 -2.559 1.00 21.76 428 GLY A N 1
ATOM 3258 C CA . GLY A 1 419 ? 33.134 82.261 -3.838 1.00 20.47 428 GLY A CA 1
ATOM 3259 C C . GLY A 1 419 ? 31.987 81.774 -4.705 1.00 23.66 428 GLY A C 1
ATOM 3260 O O . GLY A 1 419 ? 30.864 81.579 -4.298 1.00 24.84 428 GLY A O 1
ATOM 3261 N N . ASP A 1 420 ? 32.334 81.605 -5.965 1.00 28.66 429 ASP A N 1
ATOM 3262 C CA . ASP A 1 420 ? 31.417 81.139 -6.983 1.00 33.74 429 ASP A CA 1
ATOM 3263 C C . ASP A 1 420 ? 31.752 79.665 -7.370 1.00 35.49 429 ASP A C 1
ATOM 3264 O O . ASP A 1 420 ? 32.925 79.289 -7.397 1.00 35.13 429 ASP A O 1
ATOM 3269 N N . GLY A 1 421 ? 30.746 78.854 -7.659 1.00 36.33 430 GLY A N 1
ATOM 3270 C CA . GLY A 1 421 ? 31.020 77.484 -8.088 1.00 37.58 430 GLY A CA 1
ATOM 3271 C C . GLY A 1 421 ? 30.259 76.439 -7.310 1.00 37.10 430 GLY A C 1
ATOM 3272 O O . GLY A 1 421 ? 30.049 75.349 -7.831 1.00 34.50 430 GLY A O 1
ATOM 3273 N N . MET A 1 422 ? 29.873 76.737 -6.062 1.00 31.16 431 MET A N 1
ATOM 3274 C CA . MET A 1 422 ? 29.120 75.786 -5.293 1.00 30.69 431 MET A CA 1
ATOM 3275 C C . MET A 1 422 ? 27.701 75.707 -5.885 1.00 34.20 431 MET A C 1
ATOM 3276 O O . MET A 1 422 ? 27.122 76.748 -6.199 1.00 33.26 431 MET A O 1
ATOM 3281 N N . LYS A 1 423 ? 27.135 74.499 -6.043 1.00 31.58 432 LYS A N 1
ATOM 3282 C CA . LYS A 1 423 ? 25.795 74.385 -6.639 1.00 32.61 432 LYS A CA 1
ATOM 3283 C C . LYS A 1 423 ? 24.729 74.989 -5.778 1.00 33.81 432 LYS A C 1
ATOM 3284 O O . LYS A 1 423 ? 24.817 74.931 -4.559 1.00 29.87 432 LYS A O 1
ATOM 3290 N N . ASP A 1 424 ? 23.676 75.549 -6.408 1.00 32.62 433 ASP A N 1
ATOM 3291 C CA . ASP A 1 424 ? 22.576 76.160 -5.665 1.00 35.27 433 ASP A CA 1
ATOM 3292 C C . ASP A 1 424 ? 22.002 75.196 -4.746 1.00 34.01 433 ASP A C 1
ATOM 3293 O O . ASP A 1 424 ? 21.574 75.483 -3.636 1.00 34.93 433 ASP A O 1
ATOM 3298 N N . SER A 1 425 ? 21.945 73.978 -5.252 1.00 36.17 434 SER A N 1
ATOM 3299 C CA . SER A 1 425 ? 21.420 72.818 -4.567 1.00 35.43 434 SER A CA 1
ATOM 3300 C C . SER A 1 425 ? 22.105 72.615 -3.169 1.00 32.46 434 SER A C 1
ATOM 3301 O O . SER A 1 425 ? 21.460 72.385 -2.148 1.00 32.39 434 SER A O 1
ATOM 3304 N N . VAL A 1 426 ? 23.418 72.689 -3.169 1.00 29.85 435 VAL A N 1
ATOM 3305 C CA . VAL A 1 426 ? 24.238 72.494 -1.962 1.00 29.53 435 VAL A CA 1
ATOM 3306 C C . VAL A 1 426 ? 24.099 73.636 -0.941 1.00 24.65 435 VAL A C 1
ATOM 3307 O O . VAL A 1 426 ? 23.825 73.373 0.230 1.00 23.86 435 VAL A O 1
ATOM 3311 N N . ILE A 1 427 ? 24.271 74.886 -1.406 1.00 27.31 436 ILE A N 1
ATOM 3312 C CA . ILE A 1 427 ? 24.165 76.011 -0.456 1.00 28.82 436 ILE A CA 1
ATOM 3313 C C . ILE A 1 427 ? 22.703 76.078 0.108 1.00 25.41 436 ILE A C 1
ATOM 3314 O O . ILE A 1 427 ? 22.490 76.291 1.318 1.00 24.10 436 ILE A O 1
ATOM 3319 N N . ASN A 1 428 ? 21.701 75.818 -0.745 1.00 27.21 437 ASN A N 1
ATOM 3320 C CA . ASN A 1 428 ? 20.320 75.868 -0.258 1.00 31.75 437 ASN A CA 1
ATOM 3321 C C . ASN A 1 428 ? 20.037 74.780 0.719 1.00 28.50 437 ASN A C 1
ATOM 3322 O O . ASN A 1 428 ? 19.277 74.975 1.656 1.00 28.12 437 ASN A O 1
ATOM 3327 N N . SER A 1 429 ? 20.680 73.586 0.542 1.00 27.01 438 SER A N 1
ATOM 3328 C CA . SER A 1 429 ? 20.486 72.497 1.505 1.00 22.66 438 SER A CA 1
ATOM 3329 C C . SER A 1 429 ? 21.020 72.923 2.854 1.00 22.19 438 SER A C 1
ATOM 3330 O O . SER A 1 429 ? 20.411 72.711 3.900 1.00 23.34 438 SER A O 1
ATOM 3333 N N . ILE A 1 430 ? 22.240 73.516 2.838 1.00 24.37 439 ILE A N 1
ATOM 3334 C CA . ILE A 1 430 ? 22.828 73.957 4.102 1.00 21.38 439 ILE A CA 1
ATOM 3335 C C . ILE A 1 430 ? 21.976 75.074 4.777 1.00 20.03 439 ILE A C 1
ATOM 3336 O O . ILE A 1 430 ? 21.749 75.049 5.995 1.00 19.38 439 ILE A O 1
ATOM 3341 N N . ALA A 1 431 ? 21.562 76.046 3.970 1.00 22.12 440 ALA A N 1
ATOM 3342 C CA . ALA A 1 431 ? 20.734 77.178 4.471 1.0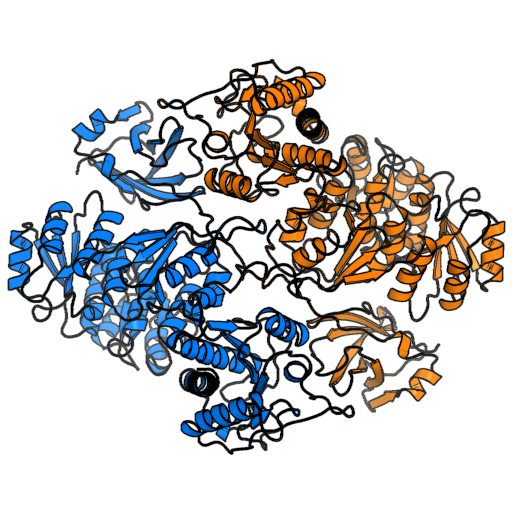0 25.12 440 ALA A CA 1
ATOM 3343 C C . ALA A 1 431 ? 19.383 76.631 5.028 1.00 25.33 440 ALA A C 1
ATOM 3344 O O . ALA A 1 431 ? 18.912 77.124 6.059 1.00 27.09 440 ALA A O 1
ATOM 3346 N N . SER A 1 432 ? 18.795 75.546 4.396 1.00 27.46 441 SER A N 1
ATOM 3347 C CA . SER A 1 432 ? 17.527 74.965 4.974 1.00 26.09 441 SER A CA 1
ATOM 3348 C C . SER A 1 432 ? 17.789 74.299 6.291 1.00 27.01 441 SER A C 1
ATOM 3349 O O . SER A 1 432 ? 17.083 74.542 7.266 1.00 26.35 441 SER A O 1
ATOM 3352 N N . SER A 1 433 ? 18.881 73.436 6.386 1.00 23.52 442 SER A N 1
ATOM 3353 C CA . SER A 1 433 ? 19.131 72.835 7.710 1.00 23.59 442 SER A CA 1
ATOM 3354 C C . SER A 1 433 ? 19.358 73.809 8.778 1.00 22.98 442 SER A C 1
ATOM 3355 O O . SER A 1 433 ? 19.050 73.559 9.979 1.00 22.35 442 SER A O 1
ATOM 3358 N N . LEU A 1 434 ? 19.990 74.952 8.410 1.00 23.70 443 LEU A N 1
ATOM 3359 C CA . LEU A 1 434 ? 20.353 75.891 9.479 1.00 25.07 443 LEU A CA 1
ATOM 3360 C C . LEU A 1 434 ? 19.201 76.857 9.867 1.00 24.76 443 LEU A C 1
ATOM 3361 O O . LEU A 1 434 ? 19.414 77.777 10.670 1.00 25.83 443 LEU A O 1
ATOM 3366 N N . SER A 1 435 ? 17.981 76.647 9.280 1.00 27.17 444 SER A N 1
ATOM 3367 C CA . SER A 1 435 ? 16.818 77.493 9.661 1.00 28.34 444 SER A CA 1
ATOM 3368 C C . SER A 1 435 ? 16.098 76.857 10.824 1.00 32.45 444 SER A C 1
ATOM 3369 O O . SER A 1 435 ? 15.254 77.499 11.429 1.00 30.18 444 SER A O 1
ATOM 3372 N N . LYS A 1 436 ? 16.417 75.587 11.207 1.00 30.11 445 LYS A N 1
ATOM 3373 C CA . LYS A 1 436 ? 15.738 75.000 12.402 1.00 32.63 445 LYS A CA 1
ATOM 3374 C C . LYS A 1 436 ? 16.567 73.959 13.194 1.00 35.26 445 LYS A C 1
ATOM 3375 O O . LYS A 1 436 ? 17.437 73.291 12.635 1.00 35.62 445 LYS A O 1
ATOM 3381 N N . HIS A 1 437 ? 16.292 73.857 14.481 1.00 35.52 446 HIS A N 1
ATOM 3382 C CA . HIS A 1 437 ? 16.910 72.873 15.345 1.00 39.55 446 HIS A CA 1
ATOM 3383 C C . HIS A 1 437 ? 16.338 71.492 15.020 1.00 41.63 446 HIS A C 1
ATOM 3384 O O . HIS A 1 437 ? 15.165 71.392 14.672 1.00 38.44 446 HIS A O 1
ATOM 3391 N N . ASN A 1 438 ? 17.161 70.430 15.103 1.00 42.00 447 ASN A N 1
ATOM 3392 C CA . ASN A 1 438 ? 16.688 69.076 14.817 1.00 44.35 447 ASN A CA 1
ATOM 3393 C C . ASN A 1 438 ? 16.091 69.047 13.458 1.00 45.71 447 ASN A C 1
ATOM 3394 O O . ASN A 1 438 ? 15.079 68.374 13.227 1.00 44.26 447 ASN A O 1
ATOM 3399 N N . ALA A 1 439 ? 16.679 69.805 12.546 1.00 44.74 448 ALA A N 1
ATOM 3400 C CA . ALA A 1 439 ? 16.199 69.831 11.180 1.00 47.97 448 ALA A CA 1
ATOM 3401 C C . ALA A 1 439 ? 16.267 68.428 10.544 1.00 56.79 448 ALA A C 1
ATOM 3402 O O . ALA A 1 439 ? 17.185 67.659 10.827 1.00 58.71 448 ALA A O 1
ATOM 3404 N N . PRO A 1 440 ? 15.301 68.071 9.682 1.00 68.67 449 PRO A N 1
ATOM 3405 C CA . PRO A 1 440 ? 15.386 66.741 9.074 1.00 78.15 449 PRO A CA 1
ATOM 3406 C C . PRO A 1 440 ? 16.588 66.689 8.136 1.00 87.29 449 PRO A C 1
ATOM 3407 O O . PRO A 1 440 ? 17.038 67.725 7.648 1.00 90.27 449 PRO A O 1
ATOM 3411 N N . THR A 1 441 ? 17.092 65.492 7.882 1.00 96.94 450 THR A N 1
ATOM 3412 C CA . THR A 1 441 ? 18.227 65.279 6.995 1.00 110.83 450 THR A CA 1
ATOM 3413 C C . THR A 1 441 ? 17.660 64.884 5.625 1.00 119.31 450 THR A C 1
ATOM 3414 O O . THR A 1 441 ? 17.322 63.706 5.443 1.00 123.08 450 THR A O 1
ATOM 3418 N N . GLU A 1 442 ? 17.545 65.827 4.662 1.00 125.63 451 GLU A N 1
ATOM 3419 C CA . GLU A 1 442 ? 16.958 65.446 3.374 1.00 133.93 451 GLU A CA 1
ATOM 3420 C C . GLU A 1 442 ? 17.416 66.272 2.130 1.00 138.75 451 GLU A C 1
ATOM 3421 O O . GLU A 1 442 ? 17.656 65.668 1.079 1.00 140.59 451 GLU A O 1
ATOM 3427 N N . PRO A 1 443 ? 17.549 67.610 2.155 1.00 144.07 452 PRO A N 1
ATOM 3428 C CA . PRO A 1 443 ? 17.996 68.295 0.920 1.00 150.29 452 PRO A CA 1
ATOM 3429 C C . PRO A 1 443 ? 19.371 67.784 0.408 1.00 154.54 452 PRO A C 1
ATOM 3430 O O . PRO A 1 443 ? 19.651 67.816 -0.801 1.00 156.32 452 PRO A O 1
ATOM 3434 N N . ASP A 1 444 ? 20.219 67.322 1.354 1.00 158.41 453 ASP A N 1
ATOM 3435 C CA . ASP A 1 444 ? 21.546 66.750 1.090 1.00 162.11 453 ASP A CA 1
ATOM 3436 C C . ASP A 1 444 ? 21.482 65.677 -0.021 1.00 164.28 453 ASP A C 1
ATOM 3437 O O . ASP A 1 444 ? 22.505 65.359 -0.623 1.00 164.03 453 ASP A O 1
ATOM 3442 N N . ASN A 1 445 ? 20.288 65.097 -0.262 1.00 164.91 454 ASN A N 1
ATOM 3443 C CA . ASN A 1 445 ? 20.099 64.137 -1.347 1.00 165.14 454 ASN A CA 1
ATOM 3444 C C . ASN A 1 445 ? 19.270 64.808 -2.425 1.00 165.46 454 ASN A C 1
ATOM 3445 O O . ASN A 1 445 ? 19.533 64.600 -3.608 1.00 165.50 454 ASN A O 1
ATOM 3450 N N . SER A 1 446 ? 18.275 65.631 -2.021 1.00 166.17 455 SER A N 1
ATOM 3451 C CA . SER A 1 446 ? 17.418 66.351 -2.979 1.00 166.56 455 SER A CA 1
ATOM 3452 C C . SER A 1 446 ? 18.234 66.969 -4.112 1.00 166.21 455 SER A C 1
ATOM 3453 O O . SER A 1 446 ? 17.711 67.183 -5.204 1.00 166.10 455 SER A O 1
ATOM 3456 N N . GLY A 1 447 ? 19.517 67.262 -3.825 1.00 164.53 456 GLY A N 1
ATOM 3457 C CA . GLY A 1 447 ? 20.429 67.846 -4.801 1.00 160.95 456 GLY A CA 1
ATOM 3458 C C . GLY A 1 447 ? 20.241 67.439 -6.245 1.00 157.32 456 GLY A C 1
ATOM 3459 O O . GLY A 1 447 ? 20.257 68.289 -7.135 1.00 156.32 456 GLY A O 1
ATOM 3460 N N . SER A 1 448 ? 20.079 66.136 -6.492 1.00 154.81 457 SER A N 1
ATOM 3461 C CA . SER A 1 448 ? 19.863 65.671 -7.859 1.00 150.91 457 SER A CA 1
ATOM 3462 C C . SER A 1 448 ? 18.380 65.781 -8.211 1.00 148.08 457 SER A C 1
ATOM 3463 O O . SER A 1 448 ? 17.544 65.235 -7.491 1.00 147.14 457 SER A O 1
ATOM 3466 N N . ALA A 1 449 ? 18.049 66.488 -9.303 1.00 144.57 458 ALA A N 1
ATOM 3467 C CA . ALA A 1 449 ? 16.656 66.610 -9.736 1.00 139.13 458 ALA A CA 1
ATOM 3468 C C . ALA A 1 449 ? 16.131 65.212 -10.068 1.00 134.06 458 ALA A C 1
ATOM 3469 O O . ALA A 1 449 ? 14.941 64.928 -9.941 1.00 131.70 458 ALA A O 1
ATOM 3471 N N . ALA A 1 450 ? 17.058 64.342 -10.486 1.00 127.66 459 ALA A N 1
ATOM 3472 C CA . ALA A 1 450 ? 16.823 62.946 -10.838 1.00 117.54 459 ALA A CA 1
ATOM 3473 C C . ALA A 1 450 ? 18.136 62.192 -10.582 1.00 110.07 459 ALA A C 1
ATOM 3474 O O . ALA A 1 450 ? 19.143 62.837 -10.282 1.00 107.25 459 ALA A O 1
ATOM 3476 N N . GLY A 1 451 ? 18.152 60.863 -10.688 1.00 100.70 460 GLY A N 1
ATOM 3477 C CA . GLY A 1 451 ? 19.389 60.128 -10.456 1.00 86.12 460 GLY A CA 1
ATOM 3478 C C . GLY A 1 451 ? 19.127 58.913 -9.596 1.00 70.18 460 GLY A C 1
ATOM 3479 O O . GLY A 1 451 ? 17.991 58.616 -9.273 1.00 66.69 460 GLY A O 1
ATOM 3480 N N . LYS A 1 452 ? 20.164 58.206 -9.231 1.00 59.65 461 LYS A N 1
ATOM 3481 C CA . LYS A 1 452 ? 20.000 57.017 -8.406 1.00 47.69 461 LYS A CA 1
ATOM 3482 C C . LYS A 1 452 ? 19.923 57.397 -6.908 1.00 41.90 461 LYS A C 1
ATOM 3483 O O . LYS A 1 452 ? 20.548 58.390 -6.495 1.00 39.37 461 LYS A O 1
ATOM 3489 N N . THR A 1 453 ? 19.142 56.633 -6.115 1.00 35.90 462 THR A N 1
ATOM 3490 C CA . THR A 1 453 ? 18.996 56.847 -4.682 1.00 34.91 462 THR A CA 1
ATOM 3491 C C . THR A 1 453 ? 19.357 55.583 -3.901 1.00 33.94 462 THR A C 1
ATOM 3492 O O . THR A 1 453 ? 18.903 54.498 -4.243 1.00 31.28 462 THR A O 1
ATOM 3496 N N . VAL A 1 454 ? 20.174 55.720 -2.860 1.00 28.66 463 VAL A N 1
ATOM 3497 C CA . VAL A 1 454 ? 20.586 54.565 -2.049 1.00 25.07 463 VAL A CA 1
ATOM 3498 C C . VAL A 1 454 ? 20.271 54.921 -0.592 1.00 26.35 463 VAL A C 1
ATOM 3499 O O . VAL A 1 454 ? 20.409 56.076 -0.198 1.00 25.32 463 VAL A O 1
ATOM 3503 N N . VAL A 1 455 ? 19.855 53.941 0.185 1.00 22.70 464 VAL A N 1
ATOM 3504 C CA . VAL A 1 455 ? 19.657 54.153 1.607 1.00 19.77 464 VAL A CA 1
ATOM 3505 C C . VAL A 1 455 ? 20.804 53.403 2.238 1.00 21.52 464 VAL A C 1
ATOM 3506 O O . VAL A 1 455 ? 21.064 52.237 1.922 1.00 21.37 464 VAL A O 1
ATOM 3510 N N . ILE A 1 456 ? 21.565 54.098 3.141 1.00 21.39 465 ILE A N 1
ATOM 3511 C CA . ILE A 1 456 ? 22.679 53.487 3.853 1.00 18.44 465 ILE A CA 1
ATOM 3512 C C . ILE A 1 456 ? 22.224 53.351 5.332 1.00 19.45 465 ILE A C 1
ATOM 3513 O O . ILE A 1 456 ? 21.760 54.323 5.912 1.00 19.44 465 ILE A O 1
ATOM 3518 N N . ASP A 1 457 ? 22.384 52.152 5.907 1.00 18.79 466 ASP A N 1
ATOM 3519 C CA . ASP A 1 457 ? 21.936 51.920 7.286 1.00 17.90 466 ASP A CA 1
ATOM 3520 C C . ASP A 1 457 ? 23.057 51.401 8.187 1.00 19.88 466 ASP A C 1
ATOM 3521 O O . ASP A 1 457 ? 23.424 50.222 8.148 1.00 19.69 466 ASP A O 1
ATOM 3526 N N . PRO A 1 458 ? 23.657 52.254 9.005 1.00 19.41 467 PRO A N 1
ATOM 3527 C CA . PRO A 1 458 ? 24.734 51.866 9.960 1.00 20.10 467 PRO A CA 1
ATOM 3528 C C . PRO A 1 458 ? 24.036 51.041 11.084 1.00 19.06 467 PRO A C 1
ATOM 3529 O O . PRO A 1 458 ? 23.195 51.616 11.779 1.00 20.83 467 PRO A O 1
ATOM 3533 N N . GLY A 1 459 ? 24.371 49.767 11.267 1.00 19.28 468 GLY A N 1
ATOM 3534 C CA . GLY A 1 459 ? 23.627 48.936 12.214 1.00 19.62 468 GLY A CA 1
ATOM 3535 C C . GLY A 1 459 ? 23.771 49.402 13.649 1.00 20.81 468 GLY A C 1
ATOM 3536 O O . GLY A 1 459 ? 24.781 50.017 14.001 1.00 19.57 468 GLY A O 1
ATOM 3537 N N . HIS A 1 460 ? 22.730 49.096 14.446 1.00 20.27 469 HIS A N 1
ATOM 3538 C CA . HIS A 1 460 ? 22.704 49.375 15.889 1.00 23.70 469 HIS A CA 1
ATOM 3539 C C . HIS A 1 460 ? 22.791 50.853 16.147 1.00 27.11 469 HIS A C 1
ATOM 3540 O O . HIS A 1 460 ? 22.498 51.640 15.245 1.00 23.40 469 HIS A O 1
ATOM 3547 N N . GLY A 1 461 ? 23.135 51.242 17.388 1.00 21.64 470 GLY A N 1
ATOM 3548 C CA . GLY A 1 461 ? 23.212 52.661 17.752 1.00 23.17 470 GLY A CA 1
ATOM 3549 C C . GLY A 1 461 ? 22.477 52.927 19.078 1.00 25.24 470 GLY A C 1
ATOM 3550 O O . GLY A 1 461 ? 21.531 52.209 19.426 1.00 25.06 470 GLY A O 1
ATOM 3551 N N . GLY A 1 462 ? 22.900 53.955 19.779 1.00 24.61 471 GLY A N 1
ATOM 3552 C CA . GLY A 1 462 ? 22.235 54.367 21.031 1.00 29.94 471 GLY A CA 1
ATOM 3553 C C . GLY A 1 462 ? 22.249 53.273 22.090 1.00 25.94 471 GLY A C 1
ATOM 3554 O O . GLY A 1 462 ? 23.318 52.764 22.451 1.00 29.91 471 GLY A O 1
ATOM 3555 N N . SER A 1 463 ? 21.070 52.881 22.561 1.00 30.23 472 SER A N 1
ATOM 3556 C CA . SER A 1 463 ? 20.940 51.824 23.587 1.00 33.74 472 SER A CA 1
ATOM 3557 C C . SER A 1 463 ? 21.503 50.460 23.130 1.00 36.61 472 SER A C 1
ATOM 3558 O O . SER A 1 463 ? 21.815 49.601 23.983 1.00 36.75 472 SER A O 1
ATOM 3561 N N . ASP A 1 464 ? 21.603 50.226 21.779 1.00 35.13 473 ASP A N 1
ATOM 3562 C CA . ASP A 1 464 ? 22.134 48.945 21.284 1.00 33.25 473 ASP A CA 1
ATOM 3563 C C . ASP A 1 464 ? 23.540 49.125 20.748 1.00 32.11 473 ASP A C 1
ATOM 3564 O O . ASP A 1 464 ? 23.719 49.710 19.671 1.00 31.55 473 ASP A O 1
ATOM 3569 N N . SER A 1 465 ? 24.558 48.641 21.440 1.00 32.42 474 SER A N 1
ATOM 3570 C CA . SER A 1 465 ? 25.931 48.859 20.946 1.00 35.06 474 SER A CA 1
ATOM 3571 C C . SER A 1 465 ? 26.343 47.830 19.870 1.00 33.44 474 SER A C 1
ATOM 3572 O O . SER A 1 465 ? 27.363 48.024 19.232 1.00 31.27 474 SER A O 1
ATOM 3575 N N . GLY A 1 466 ? 25.543 46.739 19.700 1.00 32.06 475 GLY A N 1
ATOM 3576 C CA . GLY A 1 466 ? 25.887 45.677 18.761 1.00 32.26 475 GLY A CA 1
ATOM 3577 C C . GLY A 1 466 ? 27.072 44.906 19.322 1.00 35.83 475 GLY A C 1
ATOM 3578 O O . GLY A 1 466 ? 27.359 45.042 20.515 1.00 33.81 475 GLY A O 1
ATOM 3579 N N . ALA A 1 467 ? 27.786 44.112 18.503 1.00 33.30 476 ALA A N 1
ATOM 3580 C CA . ALA A 1 467 ? 28.942 43.370 19.031 1.00 33.77 476 ALA A CA 1
ATOM 3581 C C . ALA A 1 467 ? 30.030 44.316 19.548 1.00 35.59 476 ALA A C 1
ATOM 3582 O O . ALA A 1 467 ? 30.157 45.444 19.071 1.00 34.36 476 ALA A O 1
ATOM 3584 N N . THR A 1 468 ? 30.811 43.864 20.550 1.00 37.81 477 THR A N 1
ATOM 3585 C CA . THR A 1 468 ? 31.922 44.669 21.077 1.00 36.45 477 THR A CA 1
ATOM 3586 C C . THR A 1 468 ? 33.161 43.783 21.207 1.00 36.89 477 THR A C 1
ATOM 3587 O O . THR A 1 468 ? 33.060 42.556 21.107 1.00 36.51 477 THR A O 1
ATOM 3591 N N . SER A 1 469 ? 34.331 44.386 21.411 1.00 34.75 478 SER A N 1
ATOM 3592 C CA . SER A 1 469 ? 35.552 43.610 21.531 1.00 34.88 478 SER A CA 1
ATOM 3593 C C . SER A 1 469 ? 36.603 44.511 22.180 1.00 35.92 478 SER A C 1
ATOM 3594 O O . SER A 1 469 ? 36.412 45.726 22.276 1.00 34.34 478 SER A O 1
ATOM 3597 N N . GLY A 1 470 ? 37.709 43.902 22.621 1.00 40.32 479 GLY A N 1
ATOM 3598 C CA . GLY A 1 470 ? 38.772 44.668 23.241 1.00 40.78 479 GLY A CA 1
ATOM 3599 C C . GLY A 1 470 ? 39.840 45.059 22.240 1.00 46.67 479 GLY A C 1
ATOM 3600 O O . GLY A 1 470 ? 40.825 45.680 22.635 1.00 48.92 479 GLY A O 1
ATOM 3601 N N . LEU A 1 471 ? 39.675 44.704 20.930 1.00 48.21 480 LEU A N 1
ATOM 3602 C CA . LEU A 1 471 ? 40.696 45.092 19.922 1.00 45.99 480 LEU A CA 1
ATOM 3603 C C . LEU A 1 471 ? 40.657 46.625 19.576 1.00 42.40 480 LEU A C 1
ATOM 3604 O O . LEU A 1 471 ? 39.625 47.313 19.776 1.00 38.84 480 LEU A O 1
ATOM 3609 N N . ASN A 1 472 ? 41.779 47.150 19.053 1.00 39.37 481 ASN A N 1
ATOM 3610 C CA . ASN A 1 472 ? 41.880 48.559 18.640 1.00 41.03 481 ASN A CA 1
ATOM 3611 C C . ASN A 1 472 ? 41.491 49.501 19.748 1.00 43.45 481 ASN A C 1
ATOM 3612 O O . ASN A 1 472 ? 40.836 50.516 19.507 1.00 44.03 481 ASN A O 1
ATOM 3617 N N . GLY A 1 473 ? 41.924 49.180 21.005 1.00 44.27 482 GLY A N 1
ATOM 3618 C CA . GLY A 1 473 ? 41.623 50.041 22.144 1.00 43.97 482 GLY A CA 1
ATOM 3619 C C . GLY A 1 473 ? 40.172 49.990 22.588 1.00 48.65 482 GLY A C 1
ATOM 3620 O O . GLY A 1 473 ? 39.704 50.896 23.268 1.00 49.38 482 GLY A O 1
ATOM 3621 N N . GLY A 1 474 ? 39.445 48.907 22.240 1.00 48.37 483 GLY A N 1
ATOM 3622 C CA . GLY A 1 474 ? 38.031 48.827 22.599 1.00 46.62 483 GLY A CA 1
ATOM 3623 C C . GLY A 1 474 ? 37.248 49.179 21.345 1.00 45.97 483 GLY A C 1
ATOM 3624 O O . GLY A 1 474 ? 37.475 50.218 20.702 1.00 41.43 483 GLY A O 1
ATOM 3625 N N . ALA A 1 475 ? 36.333 48.320 20.989 1.00 40.49 484 ALA A N 1
ATOM 3626 C CA . ALA A 1 475 ? 35.582 48.532 19.783 1.00 35.93 484 ALA A CA 1
ATOM 3627 C C . ALA A 1 475 ? 34.150 48.179 20.001 1.00 37.36 484 ALA A C 1
ATOM 3628 O O . ALA A 1 475 ? 33.814 47.166 20.666 1.00 34.04 484 ALA A O 1
ATOM 3630 N N . GLN A 1 476 ? 33.277 49.028 19.435 1.00 33.90 485 GLN A N 1
ATOM 3631 C CA . GLN A 1 476 ? 31.845 48.821 19.493 1.00 32.05 485 GLN A CA 1
ATOM 3632 C C . GLN A 1 476 ? 31.335 48.828 18.079 1.00 30.50 485 GLN A C 1
ATOM 3633 O O . GLN A 1 476 ? 31.607 49.788 17.344 1.00 31.82 485 GLN A O 1
ATOM 3639 N N . GLU A 1 477 ? 30.574 47.800 17.687 1.00 30.61 486 GLU A N 1
ATOM 3640 C CA . GLU A 1 477 ? 30.026 47.738 16.333 1.00 26.29 486 GLU A CA 1
ATOM 3641 C C . GLU A 1 477 ? 29.271 49.056 15.939 1.00 29.39 486 GLU A C 1
ATOM 3642 O O . GLU A 1 477 ? 29.433 49.539 14.798 1.00 28.80 486 GLU A O 1
ATOM 3648 N N . LYS A 1 478 ? 28.435 49.615 16.840 1.00 25.66 487 LYS A N 1
ATOM 3649 C CA . LYS A 1 478 ? 27.650 50.818 16.500 1.00 24.75 487 LYS A CA 1
ATOM 3650 C C . LYS A 1 478 ? 28.528 52.015 16.093 1.00 25.88 487 LYS A C 1
ATOM 3651 O O . LYS A 1 478 ? 28.093 52.869 15.299 1.00 24.54 487 LYS A O 1
ATOM 3657 N N . LYS A 1 479 ? 29.747 52.096 16.582 1.00 25.34 488 LYS A N 1
ATOM 3658 C CA . LYS A 1 479 ? 30.542 53.247 16.151 1.00 23.68 488 LYS A CA 1
ATOM 3659 C C . LYS A 1 479 ? 31.322 52.932 14.837 1.00 25.38 488 LYS A C 1
ATOM 3660 O O . LYS A 1 479 ? 31.564 53.826 14.023 1.00 26.57 488 LYS A O 1
ATOM 3666 N N . TYR A 1 480 ? 31.732 51.668 14.671 1.00 25.00 489 TYR A N 1
ATOM 3667 C CA . TYR A 1 480 ? 32.465 51.344 13.461 1.00 26.69 489 TYR A CA 1
ATOM 3668 C C . TYR A 1 480 ? 31.463 51.349 12.329 1.00 26.03 489 TYR A C 1
ATOM 3669 O O . TYR A 1 480 ? 31.845 51.714 11.199 1.00 23.00 489 TYR A O 1
ATOM 3678 N N . THR A 1 481 ? 30.186 50.959 12.605 1.00 20.55 490 THR A N 1
ATOM 3679 C CA . THR A 1 481 ? 29.278 50.971 11.443 1.00 23.76 490 THR A CA 1
ATOM 3680 C C . THR A 1 481 ? 29.008 52.404 11.085 1.00 22.85 490 THR A C 1
ATOM 3681 O O . THR A 1 481 ? 28.891 52.715 9.883 1.00 20.59 490 THR A O 1
ATOM 3685 N N . LEU A 1 482 ? 28.843 53.290 12.088 1.00 19.43 491 LEU A N 1
ATOM 3686 C CA . LEU A 1 482 ? 28.590 54.696 11.719 1.00 21.37 491 LEU A CA 1
ATOM 3687 C C . LEU A 1 482 ? 29.788 55.334 10.923 1.00 20.79 491 LEU A C 1
ATOM 3688 O O . LEU A 1 482 ? 29.573 56.002 9.915 1.00 20.78 491 LEU A O 1
ATOM 3693 N N . ASN A 1 483 ? 31.028 55.140 11.395 1.00 21.19 492 ASN A N 1
ATOM 3694 C CA . ASN A 1 483 ? 32.196 55.719 10.681 1.00 23.36 492 ASN A CA 1
ATOM 3695 C C . ASN A 1 483 ? 32.323 55.087 9.254 1.00 24.40 492 ASN A C 1
ATOM 3696 O O . ASN A 1 483 ? 32.638 55.794 8.322 1.00 20.87 492 ASN A O 1
ATOM 3701 N N . THR A 1 484 ? 32.045 53.775 9.128 1.00 22.65 493 THR A N 1
ATOM 3702 C CA . THR A 1 484 ? 32.123 53.142 7.808 1.00 22.10 493 THR A CA 1
ATOM 3703 C C . THR A 1 484 ? 31.037 53.744 6.896 1.00 19.72 493 THR A C 1
ATOM 3704 O O . THR A 1 484 ? 31.309 54.142 5.758 1.00 19.91 493 THR A O 1
ATOM 3708 N N . ALA A 1 485 ? 29.793 53.854 7.429 1.00 18.82 494 ALA A N 1
ATOM 3709 C CA . ALA A 1 485 ? 28.666 54.328 6.658 1.00 16.89 494 ALA A CA 1
ATOM 3710 C C . ALA A 1 485 ? 28.822 55.765 6.232 1.00 17.08 494 ALA A C 1
ATOM 3711 O O . ALA A 1 485 ? 28.364 56.125 5.118 1.00 18.42 494 ALA A O 1
ATOM 3713 N N . LEU A 1 486 ? 29.420 56.591 7.036 1.00 17.75 495 LEU A N 1
ATOM 3714 C CA . LEU A 1 486 ? 29.596 58.015 6.638 1.00 17.55 495 LEU A CA 1
ATOM 3715 C C . LEU A 1 486 ? 30.531 58.027 5.397 1.00 16.48 495 LEU A C 1
ATOM 3716 O O . LEU A 1 486 ? 30.308 58.810 4.474 1.00 19.61 495 LEU A O 1
ATOM 3721 N N . ALA A 1 487 ? 31.553 57.190 5.430 1.00 17.90 496 ALA A N 1
ATOM 3722 C CA . ALA A 1 487 ? 32.518 57.172 4.294 1.00 21.35 496 ALA A CA 1
ATOM 3723 C C . ALA A 1 487 ? 31.843 56.628 3.025 1.00 22.55 496 ALA A C 1
ATOM 3724 O O . ALA A 1 487 ? 32.115 57.109 1.925 1.00 21.53 496 ALA A O 1
ATOM 3726 N N . THR A 1 488 ? 30.971 55.601 3.157 1.00 21.81 497 THR A N 1
ATOM 3727 C CA . THR A 1 488 ? 30.234 55.115 1.999 1.00 17.88 497 THR A CA 1
ATOM 3728 C C . THR A 1 488 ? 29.345 56.206 1.435 1.00 22.13 497 THR A C 1
ATOM 3729 O O . THR A 1 488 ? 29.219 56.394 0.213 1.00 20.14 497 THR A O 1
ATOM 3733 N N . THR A 1 489 ? 28.644 56.930 2.345 1.00 19.21 498 THR A N 1
ATOM 3734 C CA . THR A 1 489 ? 27.761 57.992 1.881 1.00 20.57 498 THR A CA 1
ATOM 3735 C C . THR A 1 489 ? 28.571 59.068 1.133 1.00 19.16 498 THR A C 1
ATOM 3736 O O . THR A 1 489 ? 28.156 59.563 0.071 1.00 20.17 498 THR A O 1
ATOM 3740 N N . GLU A 1 490 ? 29.692 59.416 1.704 1.00 19.39 499 GLU A N 1
ATOM 3741 C CA . GLU A 1 490 ? 30.536 60.477 1.130 1.00 19.55 499 GLU A CA 1
ATOM 3742 C C . GLU A 1 490 ? 30.973 60.050 -0.331 1.00 24.87 499 GLU A C 1
ATOM 3743 O O . GLU A 1 490 ? 30.918 60.848 -1.248 1.00 22.88 499 GLU A O 1
ATOM 3749 N N . TYR A 1 491 ? 31.371 58.774 -0.496 1.00 23.30 500 TYR A N 1
ATOM 3750 C CA . TYR A 1 491 ? 31.777 58.325 -1.846 1.00 23.95 500 TYR A CA 1
ATOM 3751 C C . TYR A 1 491 ? 30.615 58.389 -2.775 1.00 26.17 500 TYR A C 1
ATOM 3752 O O . TYR A 1 491 ? 30.730 58.947 -3.880 1.00 23.53 500 TYR A O 1
ATOM 3761 N N . LEU A 1 492 ? 29.447 57.866 -2.371 1.00 22.61 501 LEU A N 1
ATOM 3762 C CA . LEU A 1 492 ? 28.302 57.892 -3.288 1.00 23.77 501 LEU A CA 1
ATOM 3763 C C . LEU A 1 492 ? 27.899 59.305 -3.687 1.00 26.08 501 LEU A C 1
ATOM 3764 O O . LEU A 1 492 ? 27.564 59.567 -4.858 1.00 23.75 501 LEU A O 1
ATOM 3769 N N . ARG A 1 493 ? 27.896 60.229 -2.712 1.00 22.17 502 ARG A N 1
ATOM 3770 C CA . ARG A 1 493 ? 27.495 61.592 -3.049 1.00 24.67 502 ARG A CA 1
ATOM 3771 C C . ARG A 1 493 ? 28.489 62.234 -3.995 1.00 22.63 502 ARG A C 1
ATOM 3772 O O . ARG A 1 493 ? 28.064 63.027 -4.836 1.00 24.62 502 ARG A O 1
ATOM 3780 N N . SER A 1 494 ? 29.761 61.954 -3.835 1.00 24.01 503 SER A N 1
ATOM 3781 C CA . SER A 1 494 ? 30.772 62.544 -4.706 1.00 28.37 503 SER A CA 1
ATOM 3782 C C . SER A 1 494 ? 30.606 62.030 -6.171 1.00 34.00 503 SER A C 1
ATOM 3783 O O . SER A 1 494 ? 31.165 62.642 -7.088 1.00 30.61 503 SER A O 1
ATOM 3786 N N . LYS A 1 495 ? 29.863 60.921 -6.383 1.00 31.19 504 LYS A N 1
ATOM 3787 C CA . LYS A 1 495 ? 29.614 60.399 -7.750 1.00 27.38 504 LYS A CA 1
ATOM 3788 C C . LYS A 1 495 ? 28.213 60.751 -8.199 1.00 29.18 504 LYS A C 1
ATOM 3789 O O . LYS A 1 495 ? 27.744 60.192 -9.184 1.00 31.22 504 LYS A O 1
ATOM 3795 N N . GLY A 1 496 ? 27.517 61.663 -7.511 1.00 26.27 505 GLY A N 1
ATOM 3796 C CA . GLY A 1 496 ? 26.197 62.084 -7.966 1.00 28.86 505 GLY A CA 1
ATOM 3797 C C . GLY A 1 496 ? 25.038 61.168 -7.608 1.00 33.67 505 GLY A C 1
ATOM 3798 O O . GLY A 1 496 ? 23.961 61.298 -8.178 1.00 33.31 505 GLY A O 1
ATOM 3799 N N . ILE A 1 497 ? 25.234 60.221 -6.652 1.00 30.79 506 ILE A N 1
ATOM 3800 C CA . ILE A 1 497 ? 24.142 59.335 -6.240 1.00 27.15 506 ILE A CA 1
ATOM 3801 C C . ILE A 1 497 ? 23.493 59.933 -4.979 1.00 28.09 506 ILE A C 1
ATOM 3802 O O . ILE A 1 497 ? 24.220 60.372 -4.109 1.00 29.72 506 ILE A O 1
ATOM 3807 N N . ASN A 1 498 ? 22.201 59.991 -4.898 1.00 26.70 507 ASN A N 1
ATOM 3808 C CA . ASN A 1 498 ? 21.509 60.516 -3.738 1.00 29.93 507 ASN A CA 1
ATOM 3809 C C . ASN A 1 498 ? 21.559 59.501 -2.628 1.00 32.85 507 ASN A C 1
ATOM 3810 O O . ASN A 1 498 ? 21.270 58.340 -2.889 1.00 29.62 507 ASN A O 1
ATOM 3815 N N . VAL A 1 499 ? 21.882 59.929 -1.397 1.00 30.55 508 VAL A N 1
ATOM 3816 C CA . VAL A 1 499 ? 21.972 58.995 -0.294 1.00 28.55 508 VAL A CA 1
ATOM 3817 C C . VAL A 1 499 ? 21.178 59.446 0.841 1.00 28.76 508 VAL A C 1
ATOM 3818 O O . VAL A 1 499 ? 21.279 60.613 1.220 1.00 27.95 508 VAL A O 1
ATOM 3822 N N . VAL A 1 500 ? 20.358 58.561 1.401 1.00 26.64 509 VAL A N 1
ATOM 3823 C CA . VAL A 1 500 ? 19.650 58.903 2.632 1.00 25.57 509 VAL A CA 1
ATOM 3824 C C . VAL A 1 500 ? 20.240 57.972 3.706 1.00 25.63 509 VAL A C 1
ATOM 3825 O O . VAL A 1 500 ? 20.238 56.751 3.500 1.00 23.99 509 VAL A O 1
ATOM 3829 N N . MET A 1 501 ? 20.713 58.489 4.833 1.00 21.42 510 MET A N 1
ATOM 3830 C CA . MET A 1 501 ? 21.235 57.590 5.860 1.00 20.45 510 MET A CA 1
ATOM 3831 C C . MET A 1 501 ? 20.126 57.321 6.877 1.00 22.48 510 MET A C 1
ATOM 3832 O O . MET A 1 501 ? 19.416 58.249 7.238 1.00 22.89 510 MET A O 1
ATOM 3837 N N . THR A 1 502 ? 19.966 56.108 7.368 1.00 22.73 511 THR A N 1
ATOM 3838 C CA . THR A 1 502 ? 18.907 55.890 8.366 1.00 22.37 511 THR A CA 1
ATOM 3839 C C . THR A 1 502 ? 19.241 56.700 9.640 1.00 19.84 511 THR A C 1
ATOM 3840 O O . THR A 1 502 ? 18.345 57.207 10.289 1.00 22.30 511 THR A O 1
ATOM 3844 N N . ARG A 1 503 ? 20.521 56.817 9.977 1.00 21.96 512 ARG A N 1
ATOM 3845 C CA . ARG A 1 503 ? 20.978 57.654 11.076 1.00 23.22 512 ARG A CA 1
ATOM 3846 C C . ARG A 1 503 ? 22.360 58.192 10.698 1.00 25.43 512 ARG A C 1
ATOM 3847 O O . ARG A 1 503 ? 23.135 57.489 9.998 1.00 24.65 512 ARG A O 1
ATOM 3855 N N . ASP A 1 504 ? 22.682 59.410 11.122 1.00 24.61 513 ASP A N 1
ATOM 3856 C CA . ASP A 1 504 ? 24.011 59.936 10.794 1.00 25.84 513 ASP A CA 1
ATOM 3857 C C . ASP A 1 504 ? 24.711 60.284 12.082 1.00 28.50 513 ASP A C 1
ATOM 3858 O O . ASP A 1 504 ? 25.766 60.922 12.073 1.00 29.57 513 ASP A O 1
ATOM 3863 N N . THR A 1 505 ? 24.143 59.868 13.190 1.00 28.20 514 THR A N 1
ATOM 3864 C CA . THR A 1 505 ? 24.753 60.080 14.475 1.00 28.83 514 THR A CA 1
ATOM 3865 C C . THR A 1 505 ? 24.423 58.919 15.400 1.00 28.09 514 THR A C 1
ATOM 3866 O O . THR A 1 505 ? 23.641 58.027 15.044 1.00 26.14 514 THR A O 1
ATOM 3870 N N . ASP A 1 506 ? 24.987 58.918 16.602 1.00 27.20 515 ASP A N 1
ATOM 3871 C CA . ASP A 1 506 ? 24.689 57.854 17.532 1.00 31.49 515 ASP A CA 1
ATOM 3872 C C . ASP A 1 506 ? 23.279 58.050 18.025 1.00 37.13 515 ASP A C 1
ATOM 3873 O O . ASP A 1 506 ? 23.002 59.066 18.645 1.00 38.44 515 ASP A O 1
ATOM 3878 N N . LYS A 1 507 ? 22.361 57.139 17.692 1.00 33.47 516 LYS A N 1
ATOM 3879 C CA . LYS A 1 507 ? 21.008 57.208 18.218 1.00 33.51 516 LYS A CA 1
ATOM 3880 C C . LYS A 1 507 ? 20.345 55.852 18.157 1.00 31.24 516 LYS A C 1
ATOM 3881 O O . LYS A 1 507 ? 20.745 55.017 17.372 1.00 26.06 516 LYS A O 1
ATOM 3887 N N . THR A 1 508 ? 19.352 55.630 19.018 1.00 29.46 517 THR A N 1
ATOM 3888 C CA . THR A 1 508 ? 18.600 54.371 19.048 1.00 27.20 517 THR A CA 1
ATOM 3889 C C . THR A 1 508 ? 17.645 54.334 17.851 1.00 26.33 517 THR A C 1
ATOM 3890 O O . THR A 1 508 ? 16.904 55.288 17.620 1.00 24.69 517 THR A O 1
ATOM 3894 N N . MET A 1 509 ? 17.643 53.254 17.084 1.00 22.91 518 MET A N 1
ATOM 3895 C CA . MET A 1 509 ? 16.731 53.235 15.966 1.00 21.37 518 MET A CA 1
ATOM 3896 C C . MET A 1 509 ? 16.336 51.765 15.675 1.00 21.70 518 MET A C 1
ATOM 3897 O O . MET A 1 509 ? 17.235 50.943 15.455 1.00 21.88 518 MET A O 1
ATOM 3902 N N . ALA A 1 510 ? 15.035 51.459 15.650 1.00 21.53 519 ALA A N 1
ATOM 3903 C CA . ALA A 1 510 ? 14.593 50.067 15.467 1.00 23.09 519 ALA A CA 1
ATOM 3904 C C . ALA A 1 510 ? 14.660 49.604 14.003 1.00 23.01 519 ALA A C 1
ATOM 3905 O O . ALA A 1 510 ? 14.571 50.414 13.079 1.00 22.10 519 ALA A O 1
ATOM 3907 N N . LEU A 1 511 ? 14.728 48.268 13.809 1.00 22.43 520 LEU A N 1
ATOM 3908 C CA . LEU A 1 511 ? 14.766 47.687 12.488 1.00 22.38 520 LEU A CA 1
ATOM 3909 C C . LEU A 1 511 ? 13.539 48.124 11.698 1.00 23.17 520 LEU A C 1
ATOM 3910 O O . LEU A 1 511 ? 13.617 48.418 10.504 1.00 24.09 520 LEU A O 1
ATOM 3915 N N . GLY A 1 512 ? 12.379 48.172 12.371 1.00 24.16 521 GLY A N 1
ATOM 3916 C CA . GLY A 1 512 ? 11.141 48.541 11.714 1.00 25.41 521 GLY A CA 1
ATOM 3917 C C . GLY A 1 512 ? 11.142 49.984 11.274 1.00 25.90 521 GLY A C 1
ATOM 3918 O O . GLY A 1 512 ? 10.491 50.342 10.287 1.00 27.89 521 GLY A O 1
ATOM 3919 N N . GLU A 1 513 ? 11.886 50.831 11.992 1.00 25.83 522 GLU A N 1
ATOM 3920 C CA . GLU A 1 513 ? 11.953 52.246 11.537 1.00 26.69 522 GLU A CA 1
ATOM 3921 C C . GLU A 1 513 ? 12.901 52.363 10.271 1.00 24.85 522 GLU A C 1
ATOM 3922 O O . GLU A 1 513 ? 12.596 53.061 9.297 1.00 25.81 522 GLU A O 1
ATOM 3928 N N . ARG A 1 514 ? 14.034 51.641 10.303 1.00 25.60 523 ARG A N 1
ATOM 3929 C CA . ARG A 1 514 ? 14.979 51.646 9.173 1.00 22.11 523 ARG A CA 1
ATOM 3930 C C . ARG A 1 514 ? 14.285 51.127 7.976 1.00 23.78 523 ARG A C 1
ATOM 3931 O O . ARG A 1 514 ? 14.453 51.662 6.873 1.00 24.98 523 ARG A O 1
ATOM 3939 N N . THR A 1 515 ? 13.491 50.033 8.139 1.00 24.23 524 THR A N 1
ATOM 3940 C CA . THR A 1 515 ? 12.794 49.491 6.979 1.00 24.77 524 THR A CA 1
ATOM 3941 C C . THR A 1 515 ? 11.689 50.405 6.496 1.00 27.27 524 THR A C 1
ATOM 3942 O O . THR A 1 515 ? 11.525 50.567 5.276 1.00 30.31 524 THR A O 1
ATOM 3946 N N . ALA A 1 516 ? 10.929 51.024 7.411 1.00 31.85 525 ALA A N 1
ATOM 3947 C CA . ALA A 1 516 ? 9.849 51.940 6.973 1.00 33.77 525 ALA A CA 1
ATOM 3948 C C . ALA A 1 516 ? 10.455 53.053 6.147 1.00 33.54 525 ALA A C 1
ATOM 3949 O O . ALA A 1 516 ? 9.894 53.447 5.127 1.00 32.75 525 ALA A O 1
ATOM 3951 N N . LEU A 1 517 ? 11.637 53.542 6.575 1.00 31.61 526 LEU A N 1
ATOM 3952 C CA . LEU A 1 517 ? 12.322 54.603 5.857 1.00 31.12 526 LEU A CA 1
ATOM 3953 C C . LEU A 1 517 ? 12.632 54.134 4.486 1.00 29.65 526 LEU A C 1
ATOM 3954 O O . LEU A 1 517 ? 12.398 54.862 3.507 1.00 31.46 526 LEU A O 1
ATOM 3959 N N . SER A 1 518 ? 13.181 52.924 4.365 1.00 29.37 527 SER A N 1
ATOM 3960 C CA . SER A 1 518 ? 13.515 52.391 3.024 1.00 26.43 527 SER A CA 1
ATOM 3961 C C . SER A 1 518 ? 12.275 52.348 2.138 1.00 28.59 527 SER A C 1
ATOM 3962 O O . SER A 1 518 ? 12.307 52.743 0.981 1.00 29.61 527 SER A O 1
ATOM 3965 N N . ASN A 1 519 ? 11.170 51.849 2.690 1.00 33.13 528 ASN A N 1
ATOM 3966 C CA . ASN A 1 519 ? 9.902 51.727 1.945 1.00 37.35 528 ASN A CA 1
ATOM 3967 C C . ASN A 1 519 ? 9.317 53.098 1.574 1.00 38.56 528 ASN A C 1
ATOM 3968 O O . ASN A 1 519 ? 8.572 53.201 0.598 1.00 38.22 528 ASN A O 1
ATOM 3973 N N . THR A 1 520 ? 9.643 54.134 2.336 1.00 36.02 529 THR A N 1
ATOM 3974 C CA . THR A 1 520 ? 9.174 55.478 2.044 1.00 35.99 529 THR A CA 1
ATOM 3975 C C . THR A 1 520 ? 10.050 56.085 0.948 1.00 39.63 529 THR A C 1
ATOM 3976 O O . THR A 1 520 ? 9.561 56.770 0.064 1.00 40.46 529 THR A O 1
ATOM 3980 N N . ILE A 1 521 ? 11.365 55.824 0.988 1.00 37.46 530 ILE A N 1
ATOM 3981 C CA . ILE A 1 521 ? 12.305 56.396 0.033 1.00 35.83 530 ILE A CA 1
ATOM 3982 C C . ILE A 1 521 ? 12.259 55.698 -1.285 1.00 33.87 530 ILE A C 1
ATOM 3983 O O . ILE A 1 521 ? 12.517 56.348 -2.303 1.00 33.35 530 ILE A O 1
ATOM 3988 N N . LYS A 1 522 ? 11.956 54.381 -1.299 1.00 33.74 531 LYS A N 1
ATOM 3989 C CA . LYS A 1 522 ? 11.909 53.554 -2.527 1.00 35.00 531 LYS A CA 1
ATOM 3990 C C . LYS A 1 522 ? 13.250 53.597 -3.227 1.00 37.47 531 LYS A C 1
ATOM 3991 O O . LYS A 1 522 ? 13.342 53.914 -4.424 1.00 35.09 531 LYS A O 1
ATOM 3997 N N . PRO A 1 523 ? 14.346 53.256 -2.510 1.00 35.77 532 PRO A N 1
ATOM 3998 C CA . PRO A 1 523 ? 15.646 53.313 -3.187 1.00 34.85 532 PRO A CA 1
ATOM 3999 C C . PRO A 1 523 ? 15.906 52.288 -4.228 1.00 34.24 532 PRO A C 1
ATOM 4000 O O . PRO A 1 523 ? 15.251 51.261 -4.305 1.00 30.61 532 PRO A O 1
ATOM 4004 N N . ASP A 1 524 ? 16.967 52.564 -5.006 1.00 31.33 533 ASP A N 1
ATOM 4005 C CA . ASP A 1 524 ? 17.463 51.614 -5.955 1.00 32.15 533 ASP A CA 1
ATOM 4006 C C . ASP A 1 524 ? 18.101 50.485 -5.129 1.00 32.93 533 ASP A C 1
ATOM 4007 O O . ASP A 1 524 ? 18.077 49.321 -5.526 1.00 27.94 533 ASP A O 1
ATOM 4012 N N . LEU A 1 525 ? 18.711 50.820 -3.957 1.00 26.92 534 LEU A N 1
ATOM 4013 C CA . LEU A 1 525 ? 19.343 49.770 -3.123 1.00 26.56 534 LEU A CA 1
ATOM 4014 C C . LEU A 1 525 ? 19.454 50.266 -1.688 1.00 26.52 534 LEU A C 1
ATOM 4015 O O . LEU A 1 525 ? 19.749 51.443 -1.484 1.00 26.02 534 LEU A O 1
ATOM 4020 N N . PHE A 1 526 ? 19.201 49.383 -0.731 1.00 25.98 535 PHE A N 1
ATOM 4021 C CA . PHE A 1 526 ? 19.298 49.624 0.701 1.00 21.62 535 PHE A CA 1
ATOM 4022 C C . PHE A 1 526 ? 20.440 48.791 1.159 1.00 23.21 535 PHE A C 1
ATOM 4023 O O . PHE A 1 526 ? 20.443 47.566 0.925 1.00 24.26 535 PHE A O 1
ATOM 4031 N N . THR A 1 527 ? 21.448 49.398 1.831 1.00 20.27 536 THR A N 1
ATOM 4032 C CA . THR A 1 527 ? 22.580 48.645 2.303 1.00 17.78 536 THR A CA 1
ATOM 4033 C C . THR A 1 527 ? 22.742 48.826 3.821 1.00 23.40 536 THR A C 1
ATOM 4034 O O . THR A 1 527 ? 23.007 49.941 4.263 1.00 20.42 536 THR A O 1
ATOM 4038 N N . SER A 1 528 ? 22.602 47.736 4.588 1.00 21.27 537 SER A N 1
ATOM 4039 C CA . SER A 1 528 ? 22.813 47.778 6.021 1.00 22.18 537 SER A CA 1
ATOM 4040 C C . SER A 1 528 ? 24.253 47.419 6.266 1.00 22.64 537 SER A C 1
ATOM 4041 O O . SER A 1 528 ? 24.776 46.493 5.632 1.00 23.80 537 SER A O 1
ATOM 4044 N N . ILE A 1 529 ? 24.954 48.129 7.167 1.00 18.11 538 ILE A N 1
ATOM 4045 C CA . ILE A 1 529 ? 26.358 47.900 7.387 1.00 19.20 538 ILE A CA 1
ATOM 4046 C C . ILE A 1 529 ? 26.539 47.468 8.813 1.00 23.08 538 ILE A C 1
ATOM 4047 O O . ILE A 1 529 ? 26.142 48.188 9.738 1.00 22.12 538 ILE A O 1
ATOM 4052 N N . HIS A 1 530 ? 27.152 46.311 8.990 1.00 22.47 539 HIS A N 1
ATOM 4053 C CA . HIS A 1 530 ? 27.352 45.688 10.293 1.00 22.18 539 HIS A CA 1
ATOM 4054 C C . HIS A 1 530 ? 28.765 45.108 10.439 1.00 27.53 539 HIS A C 1
ATOM 4055 O O . HIS A 1 530 ? 29.514 45.058 9.461 1.00 25.95 539 HIS A O 1
ATOM 4062 N N . TYR A 1 531 ? 29.147 44.703 11.671 1.00 26.96 540 TYR A N 1
ATOM 4063 C CA . TYR A 1 531 ? 30.435 44.043 11.917 1.00 30.06 540 TYR A CA 1
ATOM 4064 C C . TYR A 1 531 ? 30.113 42.690 12.596 1.00 34.68 540 TYR A C 1
ATOM 4065 O O . TYR A 1 531 ? 29.187 42.637 13.412 1.00 33.88 540 TYR A O 1
ATOM 4074 N N . ASN A 1 532 ? 30.815 41.601 12.217 1.00 32.75 541 ASN A N 1
ATOM 4075 C CA . ASN A 1 532 ? 30.551 40.245 12.741 1.00 33.96 541 ASN A CA 1
ATOM 4076 C C . ASN A 1 532 ? 31.269 39.991 14.037 1.00 34.73 541 ASN A C 1
ATOM 4077 O O . ASN A 1 532 ? 32.086 40.804 14.477 1.00 31.97 541 ASN A O 1
ATOM 4082 N N . ALA A 1 533 ? 30.959 38.830 14.643 1.00 34.81 542 ALA A N 1
ATOM 4083 C CA . ALA A 1 533 ? 31.574 38.380 15.915 1.00 41.50 542 ALA A CA 1
ATOM 4084 C C . ALA A 1 533 ? 31.264 36.884 16.085 1.00 39.58 542 ALA A C 1
ATOM 4085 O O . ALA A 1 533 ? 30.349 36.381 15.463 1.00 37.20 542 ALA A O 1
ATOM 4087 N N . SER A 1 534 ? 32.023 36.211 16.902 1.00 42.94 543 SER A N 1
ATOM 4088 C CA . SER A 1 534 ? 31.825 34.816 17.262 1.00 49.06 543 SER A CA 1
ATOM 4089 C C . SER A 1 534 ? 32.684 34.731 18.543 1.00 55.45 543 SER A C 1
ATOM 4090 O O . SER A 1 534 ? 32.164 34.803 19.643 1.00 59.36 543 SER A O 1
ATOM 4093 N N . ASN A 1 535 ? 33.992 34.622 18.371 1.00 62.52 544 ASN A N 1
ATOM 4094 C CA . ASN A 1 535 ? 35.021 34.635 19.420 1.00 68.12 544 ASN A CA 1
ATOM 4095 C C . ASN A 1 535 ? 36.233 35.129 18.623 1.00 73.41 544 ASN A C 1
ATOM 4096 O O . ASN A 1 535 ? 36.001 35.729 17.595 1.00 77.87 544 ASN A O 1
ATOM 4101 N N . GLY A 1 536 ? 37.483 34.937 19.001 1.00 77.46 545 GLY A N 1
ATOM 4102 C CA . GLY A 1 536 ? 38.527 35.478 18.131 1.00 76.04 545 GLY A CA 1
ATOM 4103 C C . GLY A 1 536 ? 38.612 34.702 16.830 1.00 74.00 545 GLY A C 1
ATOM 4104 O O . GLY A 1 536 ? 39.189 35.162 15.850 1.00 71.92 545 GLY A O 1
ATOM 4105 N N . SER A 1 537 ? 37.995 33.493 16.845 1.00 71.46 546 SER A N 1
ATOM 4106 C CA . SER A 1 537 ? 37.940 32.510 15.761 1.00 66.79 546 SER A CA 1
ATOM 4107 C C . SER A 1 537 ? 37.461 33.043 14.375 1.00 62.83 546 SER A C 1
ATOM 4108 O O . SER A 1 537 ? 38.292 33.194 13.464 1.00 61.16 546 SER A O 1
ATOM 4111 N N . GLY A 1 538 ? 36.140 33.297 14.208 1.00 59.41 547 GLY A N 1
ATOM 4112 C CA . GLY A 1 538 ? 35.625 33.790 12.930 1.00 55.19 547 GLY A CA 1
ATOM 4113 C C . GLY A 1 538 ? 36.401 35.003 12.445 1.00 49.14 547 GLY A C 1
ATOM 4114 O O . GLY A 1 538 ? 36.911 35.797 13.226 1.00 43.54 547 GLY A O 1
ATOM 4115 N N . ASN A 1 539 ? 36.513 35.134 11.125 1.00 48.75 548 ASN A N 1
ATOM 4116 C CA . ASN A 1 539 ? 37.219 36.251 10.492 1.00 48.67 548 ASN A CA 1
ATOM 4117 C C . ASN A 1 539 ? 36.774 36.276 9.032 1.00 45.32 548 ASN A C 1
ATOM 4118 O O . ASN A 1 539 ? 36.305 35.252 8.515 1.00 42.60 548 ASN A O 1
ATOM 4123 N N . GLY A 1 540 ? 36.901 37.446 8.381 1.00 42.27 549 GLY A N 1
ATOM 4124 C CA . GLY A 1 540 ? 36.500 37.588 6.988 1.00 41.63 549 GLY A CA 1
ATOM 4125 C C . GLY A 1 540 ? 35.266 38.462 6.808 1.00 41.06 549 GLY A C 1
ATOM 4126 O O . GLY A 1 540 ? 34.718 39.009 7.772 1.00 35.37 549 GLY A O 1
ATOM 4127 N N . VAL A 1 541 ? 34.822 38.567 5.540 1.00 38.06 550 VAL A N 1
ATOM 4128 C CA . VAL A 1 541 ? 33.689 39.390 5.125 1.00 35.04 550 VAL A CA 1
ATOM 4129 C C . VAL A 1 541 ? 32.635 38.494 4.463 1.00 35.22 550 VAL A C 1
ATOM 4130 O O . VAL A 1 541 ? 32.977 37.525 3.757 1.00 32.85 550 VAL A O 1
ATOM 4134 N N . GLU A 1 542 ? 31.348 38.799 4.698 1.00 30.01 551 GLU A N 1
ATOM 4135 C CA . GLU A 1 542 ? 30.227 38.090 4.081 1.00 31.36 551 GLU A CA 1
ATOM 4136 C C . GLU A 1 542 ? 29.118 39.074 3.915 1.00 28.67 551 GLU A C 1
ATOM 4137 O O . GLU A 1 542 ? 29.060 40.045 4.665 1.00 29.61 551 GLU A O 1
ATOM 4143 N N . ILE A 1 543 ? 28.262 38.853 2.960 1.00 29.35 552 ILE A N 1
ATOM 4144 C CA . ILE A 1 543 ? 27.163 39.759 2.772 1.00 29.15 552 ILE A CA 1
ATOM 4145 C C . ILE A 1 543 ? 25.914 38.905 2.629 1.00 31.84 552 ILE A C 1
ATOM 4146 O O . ILE A 1 543 ? 25.945 37.914 1.906 1.00 32.06 552 ILE A O 1
ATOM 4151 N N . TYR A 1 544 ? 24.823 39.289 3.268 1.00 31.21 553 TYR A N 1
ATOM 4152 C CA . TYR A 1 544 ? 23.555 38.597 3.128 1.00 30.02 553 TYR A CA 1
ATOM 4153 C C . TYR A 1 544 ? 22.726 39.250 2.104 1.00 30.46 553 TYR A C 1
ATOM 4154 O O . TYR A 1 544 ? 22.695 40.498 2.048 1.00 27.45 553 TYR A O 1
ATOM 4163 N N . TYR A 1 545 ? 22.007 38.483 1.292 1.00 26.54 554 TYR A N 1
ATOM 4164 C CA . TYR A 1 545 ? 21.150 39.109 0.306 1.00 25.55 554 TYR A CA 1
ATOM 4165 C C . TYR A 1 545 ? 19.774 38.379 0.339 1.00 27.68 554 TYR A C 1
ATOM 4166 O O . TYR A 1 545 ? 19.661 37.443 1.110 1.00 28.43 554 TYR A O 1
ATOM 4175 N N . LYS A 1 546 ? 18.773 38.809 -0.433 1.00 27.58 555 LYS A N 1
ATOM 4176 C CA . LYS A 1 546 ? 17.436 38.217 -0.299 1.00 28.59 555 LYS A CA 1
ATOM 4177 C C . LYS A 1 546 ? 17.382 36.791 -0.917 1.00 35.97 555 LYS A C 1
ATOM 4178 O O . LYS A 1 546 ? 17.888 36.572 -2.022 1.00 34.94 555 LYS A O 1
ATOM 4184 N N . VAL A 1 547 ? 16.776 35.841 -0.200 1.00 40.35 556 VAL A N 1
ATOM 4185 C CA . VAL A 1 547 ? 16.701 34.460 -0.677 1.00 40.82 556 VAL A CA 1
ATOM 4186 C C . VAL A 1 547 ? 16.020 34.396 -2.041 1.00 40.69 556 VAL A C 1
ATOM 4187 O O . VAL A 1 547 ? 16.430 33.597 -2.855 1.00 43.68 556 VAL A O 1
ATOM 4191 N N . LYS A 1 548 ? 15.023 35.232 -2.313 1.00 40.94 557 LYS A N 1
ATOM 4192 C CA . LYS A 1 548 ? 14.334 35.225 -3.595 1.00 42.77 557 LYS A CA 1
ATOM 4193 C C . LYS A 1 548 ? 15.292 35.386 -4.792 1.00 44.30 557 LYS A C 1
ATOM 4194 O O . LYS A 1 548 ? 14.949 34.995 -5.909 1.00 42.50 557 LYS A O 1
ATOM 4200 N N . ASP A 1 549 ? 16.488 35.977 -4.567 1.00 43.70 558 ASP A N 1
ATOM 4201 C CA . ASP A 1 549 ? 17.494 36.200 -5.628 1.00 44.65 558 ASP A CA 1
ATOM 4202 C C . ASP A 1 549 ? 18.609 35.155 -5.525 1.00 42.09 558 ASP A C 1
ATOM 4203 O O . ASP A 1 549 ? 19.676 35.355 -6.102 1.00 41.29 558 ASP A O 1
ATOM 4208 N N . LYS A 1 550 ? 18.385 34.034 -4.794 1.00 43.46 559 LYS A N 1
ATOM 4209 C CA . LYS A 1 550 ? 19.444 33.022 -4.629 1.00 44.80 559 LYS A CA 1
ATOM 4210 C C . LYS A 1 550 ? 20.029 32.527 -5.974 1.00 46.30 559 LYS A C 1
ATOM 4211 O O . LYS A 1 550 ? 21.203 32.139 -6.045 1.00 44.62 559 LYS A O 1
ATOM 4217 N N . ASN A 1 551 ? 19.224 32.550 -7.024 1.00 45.91 560 ASN A N 1
ATOM 4218 C CA . ASN A 1 551 ? 19.700 32.070 -8.298 1.00 49.13 560 ASN A CA 1
ATOM 4219 C C . ASN A 1 551 ? 19.830 33.226 -9.301 1.00 50.55 560 ASN A C 1
ATOM 4220 O O . ASN A 1 551 ? 19.853 33.004 -10.515 1.00 48.91 560 ASN A O 1
ATOM 4225 N N . GLY A 1 552 ? 19.911 34.486 -8.767 1.00 48.69 561 GLY A N 1
ATOM 4226 C CA . GLY A 1 552 ? 20.042 35.684 -9.586 1.00 44.70 561 GLY A CA 1
ATOM 4227 C C . GLY A 1 552 ? 19.039 36.789 -9.262 1.00 45.66 561 GLY A C 1
ATOM 4228 O O . GLY A 1 552 ? 17.847 36.526 -9.110 1.00 42.92 561 GLY A O 1
ATOM 4229 N N . GLY A 1 553 ? 19.529 38.078 -9.161 1.00 42.06 562 GLY A N 1
ATOM 4230 C CA . GLY A 1 553 ? 18.658 39.237 -8.894 1.00 38.51 562 GLY A CA 1
ATOM 4231 C C . GLY A 1 553 ? 19.495 40.414 -8.378 1.00 34.56 562 GLY A C 1
ATOM 4232 O O . GLY A 1 553 ? 20.676 40.243 -8.066 1.00 32.55 562 GLY A O 1
ATOM 4233 N N . THR A 1 554 ? 18.883 41.600 -8.301 1.00 36.50 563 THR A N 1
ATOM 4234 C CA . THR A 1 554 ? 19.565 42.819 -7.864 1.00 37.51 563 THR A CA 1
ATOM 4235 C C . THR A 1 554 ? 20.354 42.623 -6.575 1.00 33.17 563 THR A C 1
ATOM 4236 O O . THR A 1 554 ? 21.496 43.046 -6.538 1.00 29.67 563 THR A O 1
ATOM 4240 N N . THR A 1 555 ? 19.799 41.956 -5.531 1.00 30.41 564 THR A N 1
ATOM 4241 C CA . THR A 1 555 ? 20.560 41.865 -4.272 1.00 29.42 564 THR A CA 1
ATOM 4242 C C . THR A 1 555 ? 21.684 40.913 -4.358 1.00 26.62 564 THR A C 1
ATOM 4243 O O . THR A 1 555 ? 22.680 41.044 -3.657 1.00 25.02 564 THR A O 1
ATOM 4247 N N . LYS A 1 556 ? 21.574 39.906 -5.215 1.00 30.72 565 LYS A N 1
ATOM 4248 C CA . LYS A 1 556 ? 22.726 39.005 -5.375 1.00 31.34 565 LYS A CA 1
ATOM 4249 C C . LYS A 1 556 ? 23.882 39.761 -6.140 1.00 26.92 565 LYS A C 1
ATOM 4250 O O . LYS A 1 556 ? 25.046 39.584 -5.824 1.00 27.08 565 LYS A O 1
ATOM 4256 N N . THR A 1 557 ? 23.528 40.547 -7.163 1.00 30.08 566 THR A N 1
ATOM 4257 C CA . THR A 1 557 ? 24.540 41.302 -7.910 1.00 29.59 566 THR A CA 1
ATOM 4258 C C . THR A 1 557 ? 25.185 42.333 -6.949 1.00 29.47 566 THR A C 1
ATOM 4259 O O . THR A 1 557 ? 26.417 42.481 -6.920 1.00 31.22 566 THR A O 1
ATOM 4263 N N . ALA A 1 558 ? 24.340 43.014 -6.178 1.00 29.84 567 ALA A N 1
ATOM 4264 C CA . ALA A 1 558 ? 24.819 44.029 -5.207 1.00 28.01 567 ALA A CA 1
ATOM 4265 C C . ALA A 1 558 ? 25.777 43.374 -4.253 1.00 24.39 567 ALA A C 1
ATOM 4266 O O . ALA A 1 558 ? 26.880 43.861 -4.053 1.00 27.87 567 ALA A O 1
ATOM 4268 N N . ALA A 1 559 ? 25.425 42.215 -3.668 1.00 26.22 568 ALA A N 1
ATOM 4269 C CA . ALA A 1 559 ? 26.330 41.601 -2.687 1.00 23.24 568 ALA A CA 1
ATOM 4270 C C . ALA A 1 559 ? 27.647 41.141 -3.308 1.00 27.75 568 ALA A C 1
ATOM 4271 O O . ALA A 1 559 ? 28.709 41.223 -2.678 1.00 25.63 568 ALA A O 1
ATOM 4273 N N . SER A 1 560 ? 27.586 40.628 -4.585 1.00 29.08 569 SER A N 1
ATOM 4274 C CA . SER A 1 560 ? 28.810 40.162 -5.280 1.00 30.24 569 SER A CA 1
ATOM 4275 C C . SER A 1 560 ? 29.729 41.347 -5.579 1.00 28.33 569 SER A C 1
ATOM 4276 O O . SER A 1 560 ? 30.929 41.258 -5.299 1.00 26.39 569 SER A O 1
ATOM 4279 N N . ASN A 1 561 ? 29.148 42.454 -6.104 1.00 28.84 570 ASN A N 1
ATOM 4280 C CA . ASN A 1 561 ? 29.952 43.671 -6.400 1.00 23.45 570 ASN A CA 1
ATOM 4281 C C . ASN A 1 561 ? 30.627 44.201 -5.151 1.00 25.31 570 ASN A C 1
ATOM 4282 O O . ASN A 1 561 ? 31.830 44.462 -5.159 1.00 26.83 570 ASN A O 1
ATOM 4287 N N . ILE A 1 562 ? 29.872 44.367 -4.026 1.00 25.54 571 ILE A N 1
ATOM 4288 C CA . ILE A 1 562 ? 30.494 44.934 -2.780 1.00 24.22 571 ILE A CA 1
ATOM 4289 C C . ILE A 1 562 ? 31.527 44.028 -2.232 1.00 21.17 571 ILE A C 1
ATOM 4290 O O . ILE A 1 562 ? 32.608 44.462 -1.804 1.00 23.93 571 ILE A O 1
ATOM 4295 N N . LEU A 1 563 ? 31.255 42.729 -2.218 1.00 21.83 572 LEU A N 1
ATOM 4296 C CA . LEU A 1 563 ? 32.252 41.790 -1.686 1.00 23.93 572 LEU A CA 1
ATOM 4297 C C . LEU A 1 563 ? 33.560 41.893 -2.530 1.00 24.58 572 LEU A C 1
ATOM 4298 O O . LEU A 1 563 ? 34.655 41.929 -2.014 1.00 24.79 572 LEU A O 1
ATOM 4303 N N . LYS A 1 564 ? 33.398 41.925 -3.866 1.00 27.17 573 LYS A N 1
ATOM 4304 C CA . LYS A 1 564 ? 34.572 42.071 -4.752 1.00 26.97 573 LYS A CA 1
ATOM 4305 C C . LYS A 1 564 ? 35.326 43.366 -4.373 1.00 28.47 573 LYS A C 1
ATOM 4306 O O . LYS A 1 564 ? 36.537 43.322 -4.130 1.00 31.58 573 LYS A O 1
ATOM 4312 N N . ARG A 1 565 ? 34.597 44.526 -4.279 1.00 25.51 574 ARG A N 1
ATOM 4313 C CA . ARG A 1 565 ? 35.349 45.786 -3.979 1.00 24.39 574 ARG A CA 1
ATOM 4314 C C . ARG A 1 565 ? 36.032 45.760 -2.628 1.00 23.50 574 ARG A C 1
ATOM 4315 O O . ARG A 1 565 ? 37.147 46.247 -2.501 1.00 26.02 574 ARG A O 1
ATOM 4323 N N . ILE A 1 566 ? 35.389 45.173 -1.598 1.00 26.65 575 ILE A N 1
ATOM 4324 C CA . ILE A 1 566 ? 36.039 45.154 -0.304 1.00 21.29 575 ILE A CA 1
ATOM 4325 C C . ILE A 1 566 ? 37.334 44.370 -0.385 1.00 27.20 575 ILE A C 1
ATOM 4326 O O . ILE A 1 566 ? 38.394 44.797 0.108 1.00 27.34 575 ILE A O 1
ATOM 4331 N N . LEU A 1 567 ? 37.239 43.180 -1.018 1.00 30.38 576 LEU A N 1
ATOM 4332 C CA . LEU A 1 567 ? 38.399 42.311 -1.125 1.00 33.51 576 LEU A CA 1
ATOM 4333 C C . LEU A 1 567 ? 39.504 42.957 -1.982 1.00 35.94 576 LEU A C 1
ATOM 4334 O O . LEU A 1 567 ? 40.652 42.588 -1.804 1.00 38.70 576 LEU A O 1
ATOM 4339 N N . GLU A 1 568 ? 39.178 43.922 -2.877 1.00 35.92 577 GLU A N 1
ATOM 4340 C CA . GLU A 1 568 ? 40.227 44.601 -3.665 1.00 37.83 577 GLU A CA 1
ATOM 4341 C C . GLU A 1 568 ? 41.170 45.393 -2.745 1.00 40.69 577 GLU A C 1
ATOM 4342 O O . GLU A 1 568 ? 42.302 45.635 -3.151 1.00 40.41 577 GLU A O 1
ATOM 4348 N N . LYS A 1 569 ? 40.757 45.788 -1.496 1.00 38.72 578 LYS A N 1
ATOM 4349 C CA . LYS A 1 569 ? 41.637 46.592 -0.608 1.00 34.89 578 LYS A CA 1
ATOM 4350 C C . LYS A 1 569 ? 41.909 45.941 0.694 1.00 32.90 578 LYS A C 1
ATOM 4351 O O . LYS A 1 569 ? 42.695 46.450 1.469 1.00 33.93 578 LYS A O 1
ATOM 4357 N N . PHE A 1 570 ? 41.248 44.845 0.964 1.00 34.85 579 PHE A N 1
ATOM 4358 C CA . PHE A 1 570 ? 41.403 44.184 2.239 1.00 35.20 579 PHE A CA 1
ATOM 4359 C C . PHE A 1 570 ? 41.682 42.691 2.050 1.00 38.21 579 PHE A C 1
ATOM 4360 O O . PHE A 1 570 ? 40.809 42.003 1.508 1.00 39.20 579 PHE A O 1
ATOM 4368 N N . ASN A 1 571 ? 42.837 42.180 2.505 1.00 42.38 580 ASN A N 1
ATOM 4369 C CA . ASN A 1 571 ? 43.096 40.751 2.335 1.00 51.44 580 ASN A CA 1
ATOM 4370 C C . ASN A 1 571 ? 42.489 39.972 3.495 1.00 53.46 580 ASN A C 1
ATOM 4371 O O . ASN A 1 571 ? 43.216 39.513 4.367 1.00 51.84 580 ASN A O 1
ATOM 4376 N N . MET A 1 572 ? 41.157 39.834 3.502 1.00 50.14 581 MET A N 1
ATOM 4377 C CA . MET A 1 572 ? 40.421 39.094 4.533 1.00 51.10 581 MET A CA 1
ATOM 4378 C C . MET A 1 572 ? 39.814 37.860 3.916 1.00 50.10 581 MET A C 1
ATOM 4379 O O . MET A 1 572 ? 39.658 37.803 2.694 1.00 49.33 581 MET A O 1
ATOM 4384 N N . LYS A 1 573 ? 39.450 36.880 4.719 1.00 47.22 582 LYS A N 1
ATOM 4385 C CA . LYS A 1 573 ? 38.854 35.702 4.141 1.00 46.31 582 LYS A CA 1
ATOM 4386 C C . LYS A 1 573 ? 37.531 36.035 3.447 1.00 47.75 582 LYS A C 1
ATOM 4387 O O . LYS A 1 573 ? 36.687 36.784 3.971 1.00 46.60 582 LYS A O 1
ATOM 4393 N N . ASN A 1 574 ? 37.349 35.467 2.257 1.00 44.76 583 ASN A N 1
ATOM 4394 C CA . ASN A 1 574 ? 36.140 35.679 1.501 1.00 42.45 583 ASN A CA 1
ATOM 4395 C C . ASN A 1 574 ? 35.118 34.644 1.968 1.00 44.34 583 ASN A C 1
ATOM 4396 O O . ASN A 1 574 ? 35.190 33.480 1.554 1.00 42.48 583 ASN A O 1
ATOM 4401 N N . ARG A 1 575 ? 34.164 35.043 2.843 1.00 39.98 584 ARG A N 1
ATOM 4402 C CA . ARG A 1 575 ? 33.171 34.093 3.312 1.00 35.52 584 ARG A CA 1
ATOM 4403 C C . ARG A 1 575 ? 32.004 33.986 2.352 1.00 37.70 584 ARG A C 1
ATOM 4404 O O . ARG A 1 575 ? 31.095 33.185 2.565 1.00 38.08 584 ARG A O 1
ATOM 4412 N N . GLY A 1 576 ? 32.010 34.777 1.282 1.00 35.57 585 GLY A N 1
ATOM 4413 C CA . GLY A 1 576 ? 30.976 34.657 0.269 1.00 34.46 585 GLY A CA 1
ATOM 4414 C C . GLY A 1 576 ? 29.727 35.443 0.576 1.00 33.22 585 GLY A C 1
ATOM 4415 O O . GLY A 1 576 ? 29.656 36.081 1.617 1.00 32.49 585 GLY A O 1
ATOM 4416 N N . ILE A 1 577 ? 28.755 35.399 -0.348 1.00 29.79 586 ILE A N 1
ATOM 4417 C CA . ILE A 1 577 ? 27.476 36.047 -0.186 1.00 31.60 586 ILE A CA 1
ATOM 4418 C C . ILE A 1 577 ? 26.559 34.936 0.385 1.00 39.76 586 ILE A C 1
ATOM 4419 O O . ILE A 1 577 ? 26.720 33.765 0.001 1.00 39.99 586 ILE A O 1
ATOM 4424 N N . LYS A 1 578 ? 25.635 35.262 1.280 1.00 37.70 587 LYS A N 1
ATOM 4425 C CA . LYS A 1 578 ? 24.815 34.246 1.930 1.00 35.85 587 LYS A CA 1
ATOM 4426 C C . LYS A 1 578 ? 23.350 34.585 2.028 1.00 38.05 587 LYS A C 1
ATOM 4427 O O . LYS A 1 578 ? 22.969 35.761 1.944 1.00 36.44 587 LYS A O 1
ATOM 4433 N N . THR A 1 579 ? 22.481 33.558 2.145 1.00 38.10 588 THR A N 1
ATOM 4434 C CA . THR A 1 579 ? 21.083 33.823 2.389 1.00 38.07 588 THR A CA 1
ATOM 4435 C C . THR A 1 579 ? 20.794 33.086 3.707 1.00 41.94 588 THR A C 1
ATOM 4436 O O . THR A 1 579 ? 21.550 32.200 4.115 1.00 40.64 588 THR A O 1
ATOM 4440 N N . ARG A 1 580 ? 19.729 33.482 4.390 1.00 42.40 589 ARG A N 1
ATOM 4441 C CA . ARG A 1 580 ? 19.367 32.867 5.652 1.00 41.55 589 ARG A CA 1
ATOM 4442 C C . ARG A 1 580 ? 17.863 33.040 5.798 1.00 40.11 589 ARG A C 1
ATOM 4443 O O . ARG A 1 580 ? 17.319 34.115 5.541 1.00 36.37 589 ARG A O 1
ATOM 4451 N N . THR A 1 581 ? 17.170 31.948 6.181 1.00 37.85 590 THR A N 1
ATOM 4452 C CA . THR A 1 581 ? 15.713 32.011 6.259 1.00 40.03 590 THR A CA 1
ATOM 4453 C C . THR A 1 581 ? 15.148 31.585 7.605 1.00 40.77 590 THR A C 1
ATOM 4454 O O . THR A 1 581 ? 15.831 30.982 8.441 1.00 38.83 590 THR A O 1
ATOM 4458 N N . LEU A 1 582 ? 13.899 31.966 7.816 1.00 41.57 591 LEU A N 1
ATOM 4459 C CA . LEU A 1 582 ? 13.126 31.557 8.999 1.00 41.71 591 LEU A CA 1
ATOM 4460 C C . LEU A 1 582 ? 12.469 30.214 8.562 1.00 43.91 591 LEU A C 1
ATOM 4461 O O . LEU A 1 582 ? 12.416 29.927 7.359 1.00 44.22 591 LEU A O 1
ATOM 4466 N N . ASP A 1 583 ? 11.908 29.439 9.497 1.00 49.46 592 ASP A N 1
ATOM 4467 C CA . ASP A 1 583 ? 11.194 28.206 9.094 1.00 52.24 592 ASP A CA 1
ATOM 4468 C C . ASP A 1 583 ? 10.142 28.509 8.090 1.00 50.50 592 ASP A C 1
ATOM 4469 O O . ASP A 1 583 ? 9.819 27.651 7.281 1.00 50.48 592 ASP A O 1
ATOM 4474 N N . ASN A 1 584 ? 9.587 29.705 8.077 1.00 45.60 593 ASN A N 1
ATOM 4475 C CA . ASN A 1 584 ? 8.565 29.884 7.070 1.00 43.15 593 ASN A CA 1
ATOM 4476 C C . ASN A 1 584 ? 9.082 30.152 5.666 1.00 41.07 593 ASN A C 1
ATOM 4477 O O . ASN A 1 584 ? 8.285 30.450 4.779 1.00 43.07 593 ASN A O 1
ATOM 4482 N N . GLY A 1 585 ? 10.390 30.084 5.440 1.00 42.55 594 GLY A N 1
ATOM 4483 C CA . GLY A 1 585 ? 10.885 30.297 4.090 1.00 43.65 594 GLY A CA 1
ATOM 4484 C C . GLY A 1 585 ? 11.344 31.713 3.761 1.00 46.14 594 GLY A C 1
ATOM 4485 O O . GLY A 1 585 ? 12.106 31.897 2.799 1.00 43.81 594 GLY A O 1
ATOM 4486 N N . LYS A 1 586 ? 10.894 32.727 4.550 1.00 42.48 595 LYS A N 1
ATOM 4487 C CA . LYS A 1 586 ? 11.257 34.135 4.304 1.00 38.66 595 LYS A CA 1
ATOM 4488 C C . LYS A 1 586 ? 12.629 34.449 4.870 1.00 32.96 595 LYS A C 1
ATOM 4489 O O . LYS A 1 586 ? 13.171 33.678 5.635 1.00 30.71 595 LYS A O 1
ATOM 4495 N N . ASP A 1 587 ? 13.226 35.601 4.456 1.00 29.73 596 ASP A N 1
ATOM 4496 C CA . ASP A 1 587 ? 14.551 36.002 4.946 1.00 26.07 596 ASP A CA 1
ATOM 4497 C C . ASP A 1 587 ? 14.529 36.197 6.445 1.00 23.73 596 ASP A C 1
ATOM 4498 O O . ASP A 1 587 ? 13.544 36.727 6.989 1.00 28.05 596 ASP A O 1
ATOM 4503 N N . TYR A 1 588 ? 15.555 35.767 7.067 1.00 26.24 597 TYR A N 1
ATOM 4504 C CA . TYR A 1 588 ? 15.700 35.880 8.516 1.00 24.08 597 TYR A CA 1
ATOM 4505 C C . TYR A 1 588 ? 15.859 37.359 8.959 1.00 26.40 597 TYR A C 1
ATOM 4506 O O . TYR A 1 588 ? 15.265 37.778 9.953 1.00 26.02 597 TYR A O 1
ATOM 4515 N N . LEU A 1 589 ? 16.697 38.122 8.236 1.00 27.62 598 LEU A N 1
ATOM 4516 C CA . LEU A 1 589 ? 16.961 39.521 8.609 1.00 24.01 598 LEU A CA 1
ATOM 4517 C C . LEU A 1 589 ? 15.782 40.398 8.316 1.00 22.39 598 LEU A C 1
ATOM 4518 O O . LEU A 1 589 ? 15.282 40.493 7.188 1.00 24.62 598 LEU A O 1
ATOM 4523 N N . TYR A 1 590 ? 15.322 41.086 9.345 1.00 22.58 599 TYR A N 1
ATOM 4524 C CA . TYR A 1 590 ? 14.193 42.011 9.223 1.00 22.46 599 TYR A CA 1
ATOM 4525 C C . TYR A 1 590 ? 14.380 43.003 8.085 1.00 23.84 599 TYR A C 1
ATOM 4526 O O . TYR A 1 590 ? 13.444 43.242 7.296 1.00 24.41 599 TYR A O 1
ATOM 4535 N N . VAL A 1 591 ? 15.610 43.584 7.948 1.00 24.66 600 VAL A N 1
ATOM 4536 C CA . VAL A 1 591 ? 15.700 44.664 6.890 1.00 21.98 600 VAL A CA 1
ATOM 4537 C C . VAL A 1 591 ? 15.678 44.094 5.486 1.00 25.97 600 VAL A C 1
ATOM 4538 O O . VAL A 1 591 ? 15.539 44.862 4.520 1.00 26.83 600 VAL A O 1
ATOM 4542 N N . LEU A 1 592 ? 15.814 42.757 5.368 1.00 25.96 601 LEU A N 1
ATOM 4543 C CA . LEU A 1 592 ? 15.715 42.129 4.046 1.00 27.74 601 LEU A CA 1
ATOM 4544 C C . LEU A 1 592 ? 14.252 41.686 3.832 1.00 29.18 601 LEU A C 1
ATOM 4545 O O . LEU A 1 592 ? 13.613 42.042 2.858 1.00 31.02 601 LEU A O 1
ATOM 4550 N N . ARG A 1 593 ? 13.712 40.957 4.802 1.00 31.22 602 ARG A N 1
ATOM 4551 C CA . ARG A 1 593 ? 12.359 40.395 4.684 1.00 29.66 602 ARG A CA 1
ATOM 4552 C C . ARG A 1 593 ? 11.302 41.432 4.538 1.00 30.55 602 ARG A C 1
ATOM 4553 O O . ARG A 1 593 ? 10.365 41.253 3.766 1.00 31.83 602 ARG A O 1
ATOM 4561 N N . ASN A 1 594 ? 11.424 42.548 5.239 1.00 30.18 603 ASN A N 1
ATOM 4562 C CA . ASN A 1 594 ? 10.365 43.544 5.191 1.00 29.77 603 ASN A CA 1
ATOM 4563 C C . ASN A 1 594 ? 10.632 44.731 4.292 1.00 31.56 603 ASN A C 1
ATOM 4564 O O . ASN A 1 594 ? 9.897 45.718 4.314 1.00 29.58 603 ASN A O 1
ATOM 4569 N N . ASN A 1 595 ? 11.672 44.655 3.520 1.00 32.46 604 ASN A N 1
ATOM 4570 C CA . ASN A 1 595 ? 11.993 45.756 2.604 1.00 34.26 604 ASN A CA 1
ATOM 4571 C C . ASN A 1 595 ? 11.309 45.522 1.219 1.00 35.97 604 ASN A C 1
ATOM 4572 O O . ASN A 1 595 ? 11.506 44.456 0.641 1.00 35.98 604 ASN A O 1
ATOM 4577 N N . ASN A 1 596 ? 10.568 46.490 0.690 1.00 33.76 605 ASN A N 1
ATOM 4578 C CA . ASN A 1 596 ? 9.956 46.297 -0.636 1.00 37.05 605 ASN A CA 1
ATOM 4579 C C . ASN A 1 596 ? 10.977 46.628 -1.725 1.00 37.74 605 ASN A C 1
ATOM 4580 O O . ASN A 1 596 ? 10.640 46.554 -2.900 1.00 38.12 605 ASN A O 1
ATOM 4585 N N . TYR A 1 597 ? 12.225 47.014 -1.340 1.00 34.07 606 TYR A N 1
ATOM 4586 C CA . TYR A 1 597 ? 13.246 47.382 -2.312 1.00 29.58 606 TYR A CA 1
ATOM 4587 C C . TYR A 1 597 ? 14.448 46.518 -2.149 1.00 28.25 606 TYR A C 1
ATOM 4588 O O . TYR A 1 597 ? 14.593 45.844 -1.120 1.00 29.27 606 TYR A O 1
ATOM 4597 N N . PRO A 1 598 ? 15.332 46.468 -3.147 1.00 28.63 607 PRO A N 1
ATOM 4598 C CA . PRO A 1 598 ? 16.530 45.624 -3.038 1.00 28.66 607 PRO A CA 1
ATOM 4599 C C . PRO A 1 598 ? 17.352 46.010 -1.761 1.00 30.24 607 PRO A C 1
ATOM 4600 O O . PRO A 1 598 ? 17.623 47.181 -1.542 1.00 29.36 607 PRO A O 1
ATOM 4604 N N . ALA A 1 599 ? 17.765 45.006 -0.985 1.00 29.33 608 ALA A N 1
ATOM 4605 C CA . ALA A 1 599 ? 18.434 45.213 0.292 1.00 29.68 608 ALA A CA 1
ATOM 4606 C C . ALA A 1 599 ? 19.425 44.165 0.582 1.00 27.50 608 ALA A C 1
ATOM 4607 O O . ALA A 1 599 ? 19.187 43.008 0.257 1.00 26.99 608 ALA A O 1
ATOM 4609 N N . ILE A 1 600 ? 20.559 44.525 1.175 1.00 24.53 609 ILE A N 1
ATOM 4610 C CA . ILE A 1 600 ? 21.590 43.582 1.557 1.00 20.66 609 ILE A CA 1
ATOM 4611 C C . ILE A 1 600 ? 22.118 44.016 2.891 1.00 23.59 609 ILE A C 1
ATOM 4612 O O . ILE A 1 600 ? 21.889 45.168 3.321 1.00 22.90 609 ILE A O 1
ATOM 4617 N N . LEU A 1 601 ? 22.855 43.132 3.537 1.00 22.75 610 LEU A N 1
ATOM 4618 C CA . LEU A 1 601 ? 23.467 43.443 4.798 1.00 22.83 610 LEU A CA 1
ATOM 4619 C C . LEU A 1 601 ? 24.892 43.003 4.746 1.00 24.12 610 LEU A C 1
ATOM 4620 O O . LEU A 1 601 ? 25.209 41.824 4.601 1.00 24.72 610 LEU A O 1
ATOM 4625 N N . VAL A 1 602 ? 25.790 43.970 4.868 1.00 21.87 611 VAL A N 1
ATOM 4626 C CA . VAL A 1 602 ? 27.213 43.742 4.801 1.00 21.31 611 VAL A CA 1
ATOM 4627 C C . VAL A 1 602 ? 27.795 43.525 6.156 1.00 25.27 611 VAL A C 1
ATOM 4628 O O . VAL A 1 602 ? 27.608 44.364 7.025 1.00 25.17 611 VAL A O 1
ATOM 4632 N N . GLU A 1 603 ? 28.517 42.378 6.367 1.00 25.61 612 GLU A N 1
ATOM 4633 C CA . GLU A 1 603 ? 29.240 42.159 7.620 1.00 26.11 612 GLU A CA 1
ATOM 4634 C C . GLU A 1 603 ? 30.664 42.426 7.211 1.00 29.45 612 GLU A C 1
ATOM 4635 O O . GLU A 1 603 ? 31.358 41.493 6.736 1.00 26.55 612 GLU A O 1
ATOM 4641 N N . CYS A 1 604 ? 31.124 43.696 7.352 1.00 27.32 613 CYS A N 1
ATOM 4642 C CA . CYS A 1 604 ? 32.443 44.136 6.878 1.00 26.35 613 CYS A CA 1
ATOM 4643 C C . CYS A 1 604 ? 33.621 43.288 7.267 1.00 29.33 613 CYS A C 1
ATOM 4644 O O . CYS A 1 604 ? 34.525 43.065 6.467 1.00 30.47 613 CYS A O 1
ATOM 4647 N N . ALA A 1 605 ? 33.639 42.882 8.544 1.00 30.43 614 ALA A N 1
ATOM 4648 C CA . ALA A 1 605 ? 34.754 42.149 9.117 1.00 30.17 614 ALA A CA 1
ATOM 4649 C C . ALA A 1 605 ? 34.309 41.682 10.513 1.00 31.85 614 ALA A C 1
ATOM 4650 O O . ALA A 1 605 ? 33.235 42.094 10.983 1.00 29.65 614 ALA A O 1
ATOM 4652 N N . PHE A 1 606 ? 35.111 40.803 11.156 1.00 32.74 615 PHE A N 1
ATOM 4653 C CA . PHE A 1 606 ? 34.809 40.321 12.507 1.00 33.89 615 PHE A CA 1
ATOM 4654 C C . PHE A 1 606 ? 35.457 41.296 13.400 1.00 33.60 615 PHE A C 1
ATOM 4655 O O . PHE A 1 606 ? 36.677 41.416 13.385 1.00 34.03 615 PHE A O 1
ATOM 4663 N N . ILE A 1 607 ? 34.642 42.020 14.200 1.00 34.26 616 ILE A N 1
ATOM 4664 C CA . ILE A 1 607 ? 35.163 43.066 15.098 1.00 34.70 616 ILE A CA 1
ATOM 4665 C C . ILE A 1 607 ? 35.968 42.475 16.293 1.00 34.34 616 ILE A C 1
ATOM 4666 O O . ILE A 1 607 ? 36.674 43.229 16.972 1.00 33.84 616 ILE A O 1
ATOM 4671 N N . ASP A 1 608 ? 35.878 41.141 16.506 1.00 34.90 617 ASP A N 1
ATOM 4672 C CA . ASP A 1 608 ? 36.603 40.414 17.573 1.00 34.70 617 ASP A CA 1
ATOM 4673 C C . ASP A 1 608 ? 37.717 39.568 16.938 1.00 38.73 617 ASP A C 1
ATOM 4674 O O . ASP A 1 608 ? 38.249 38.680 17.597 1.00 40.25 617 ASP A O 1
ATOM 4679 N N . ASN A 1 609 ? 38.074 39.808 15.660 1.00 40.39 618 ASN A N 1
ATOM 4680 C CA . ASN A 1 609 ? 39.202 39.051 15.071 1.00 42.49 618 ASN A CA 1
ATOM 4681 C C . ASN A 1 609 ? 40.391 40.016 14.871 1.00 42.15 618 ASN A C 1
ATOM 4682 O O . ASN A 1 609 ? 40.278 40.989 14.129 1.00 40.80 618 ASN A O 1
ATOM 4687 N N . LYS A 1 610 ? 41.528 39.755 15.532 1.00 40.87 619 LYS A N 1
ATOM 4688 C CA . LYS A 1 610 ? 42.691 40.646 15.442 1.00 40.26 619 LYS A CA 1
ATOM 4689 C C . LYS A 1 610 ? 43.229 40.852 14.028 1.00 41.48 619 LYS A C 1
ATOM 4690 O O . LYS A 1 610 ? 43.603 41.973 13.676 1.00 41.39 619 LYS A O 1
ATOM 4696 N N . SER A 1 611 ? 43.301 39.800 13.228 1.00 42.63 620 SER A N 1
ATOM 4697 C CA . SER A 1 611 ? 43.814 39.975 11.866 1.00 48.76 620 SER A CA 1
ATOM 4698 C C . SER A 1 611 ? 42.906 40.982 11.035 1.00 47.65 620 SER A C 1
ATOM 4699 O O . SER A 1 611 ? 43.432 41.866 10.362 1.00 45.29 620 SER A O 1
ATOM 4702 N N . ASP A 1 612 ? 41.559 40.835 11.125 1.00 47.53 621 ASP A N 1
ATOM 4703 C CA . ASP A 1 612 ? 40.587 41.711 10.447 1.00 43.50 621 ASP A CA 1
ATOM 4704 C C . ASP A 1 612 ? 40.706 43.125 10.978 1.00 41.32 621 ASP A C 1
ATOM 4705 O O . ASP A 1 612 ? 40.856 44.061 10.203 1.00 40.29 621 ASP A O 1
ATOM 4710 N N . MET A 1 613 ? 40.652 43.291 12.328 1.00 39.04 622 MET A N 1
ATOM 4711 C CA . MET A 1 613 ? 40.705 44.617 12.968 1.00 37.88 622 MET A CA 1
ATOM 4712 C C . MET A 1 613 ? 42.026 45.340 12.771 1.00 37.86 622 MET A C 1
ATOM 4713 O O . MET A 1 613 ? 42.061 46.575 12.788 1.00 35.32 622 MET A O 1
ATOM 4718 N N . ASP A 1 614 ? 43.135 44.579 12.584 1.00 39.09 623 ASP A N 1
ATOM 4719 C CA . ASP A 1 614 ? 44.431 45.222 12.315 1.00 41.79 623 ASP A CA 1
ATOM 4720 C C . ASP A 1 614 ? 44.346 46.016 10.942 1.00 41.52 623 ASP A C 1
ATOM 4721 O O . ASP A 1 614 ? 45.068 46.996 10.730 1.00 38.56 623 ASP A O 1
ATOM 4726 N N . LYS A 1 615 ? 43.468 45.577 10.029 1.00 38.44 624 LYS A N 1
ATOM 4727 C CA . LYS A 1 615 ? 43.317 46.276 8.757 1.00 42.19 624 LYS A CA 1
ATOM 4728 C C . LYS A 1 615 ? 42.305 47.455 8.893 1.00 40.17 624 LYS A C 1
ATOM 4729 O O . LYS A 1 615 ? 42.068 48.181 7.915 1.00 35.15 624 LYS A O 1
ATOM 4735 N N . LEU A 1 616 ? 41.720 47.632 10.087 1.00 36.80 625 LEU A N 1
ATOM 4736 C CA . LEU A 1 616 ? 40.752 48.724 10.337 1.00 36.18 625 LEU A CA 1
ATOM 4737 C C . LEU A 1 616 ? 41.111 49.521 11.618 1.00 38.89 625 LEU A C 1
ATOM 4738 O O . LEU A 1 616 ? 40.229 50.079 12.279 1.00 33.93 625 LEU A O 1
ATOM 4743 N N . ASN A 1 617 ? 42.396 49.612 11.937 1.00 39.62 626 ASN A N 1
ATOM 4744 C CA . ASN A 1 617 ? 42.773 50.272 13.188 1.00 42.35 626 ASN A CA 1
ATOM 4745 C C . ASN A 1 617 ? 43.097 51.772 13.097 1.00 42.65 626 ASN A C 1
ATOM 4746 O O . ASN A 1 617 ? 43.717 52.290 13.995 1.00 41.89 626 ASN A O 1
ATOM 4751 N N . THR A 1 618 ? 42.680 52.476 12.028 1.00 41.95 627 THR A N 1
ATOM 4752 C CA . THR A 1 618 ? 42.851 53.933 11.932 1.00 36.45 627 THR A CA 1
ATOM 4753 C C . THR A 1 618 ? 41.576 54.462 11.240 1.00 35.19 627 THR A C 1
ATOM 4754 O O . THR A 1 618 ? 40.903 53.686 10.556 1.00 30.74 627 THR A O 1
ATOM 4758 N N . ALA A 1 619 ? 41.267 55.743 11.374 1.00 32.31 628 ALA A N 1
ATOM 4759 C CA . ALA A 1 619 ? 40.058 56.302 10.802 1.00 32.50 628 ALA A CA 1
ATOM 4760 C C . ALA A 1 619 ? 40.207 56.219 9.292 1.00 34.74 628 ALA A C 1
ATOM 4761 O O . ALA A 1 619 ? 39.235 56.019 8.585 1.00 34.73 628 ALA A O 1
ATOM 4763 N N A GLU A 1 620 ? 41.459 56.322 8.808 0.42 34.01 629 GLU A N 1
ATOM 4764 N N B GLU A 1 620 ? 41.386 56.348 8.776 0.58 33.11 629 GLU A N 1
ATOM 4765 C CA A GLU A 1 620 ? 41.772 56.247 7.379 0.42 33.15 629 GLU A CA 1
ATOM 4766 C CA B GLU A 1 620 ? 41.572 56.329 7.334 0.58 32.59 629 GLU A CA 1
ATOM 4767 C C A GLU A 1 620 ? 41.319 54.899 6.770 0.42 32.56 629 GLU A C 1
ATOM 4768 C C B GLU A 1 620 ? 41.290 54.923 6.747 0.58 33.31 629 GLU A C 1
ATOM 4769 O O A GLU A 1 620 ? 40.634 54.867 5.736 0.42 31.69 629 GLU A O 1
ATOM 4770 O O B GLU A 1 620 ? 40.717 54.821 5.648 0.58 31.87 629 GLU A O 1
ATOM 4781 N N . LYS A 1 621 ? 41.701 53.806 7.423 1.00 30.40 630 LYS A N 1
ATOM 4782 C CA . LYS A 1 621 ? 41.380 52.455 7.000 1.00 32.88 630 LYS A CA 1
ATOM 4783 C C . LYS A 1 621 ? 39.871 52.194 7.062 1.00 33.39 630 LYS A C 1
ATOM 4784 O O . LYS A 1 621 ? 39.318 51.542 6.170 1.00 28.40 630 LYS A O 1
ATOM 4790 N N . VAL A 1 622 ? 39.193 52.711 8.117 1.00 30.55 631 VAL A N 1
ATOM 4791 C CA . VAL A 1 622 ? 37.741 52.538 8.184 1.00 27.65 631 VAL A CA 1
ATOM 4792 C C . VAL A 1 622 ? 37.117 53.310 7.045 1.00 26.05 631 VAL A C 1
ATOM 4793 O O . VAL A 1 622 ? 36.151 52.867 6.433 1.00 24.17 631 VAL A O 1
ATOM 4797 N N . LYS A 1 623 ? 37.687 54.500 6.742 1.00 25.22 632 LYS A N 1
ATOM 4798 C CA . LYS A 1 623 ? 37.150 55.272 5.633 1.00 29.61 632 LYS A CA 1
ATOM 4799 C C . LYS A 1 623 ? 37.340 54.440 4.296 1.00 24.55 632 LYS A C 1
ATOM 4800 O O . LYS A 1 623 ? 36.460 54.431 3.456 1.00 24.75 632 LYS A O 1
ATOM 4811 N N . THR A 1 624 ? 38.452 53.722 4.149 1.00 23.18 633 THR A N 1
ATOM 4812 C CA . THR A 1 624 ? 38.665 52.921 2.923 1.00 27.52 633 THR A CA 1
ATOM 4813 C C . THR A 1 624 ? 37.599 51.813 2.834 1.00 25.31 633 THR A C 1
ATOM 4814 O O . THR A 1 624 ? 37.057 51.545 1.768 1.00 24.20 633 THR A O 1
ATOM 4818 N N . MET A 1 625 ? 37.286 51.198 3.966 1.00 24.91 634 MET A N 1
ATOM 4819 C CA . MET A 1 625 ? 36.235 50.175 3.985 1.00 24.46 634 MET A CA 1
ATOM 4820 C C . MET A 1 625 ? 34.946 50.775 3.497 1.00 23.78 634 MET A C 1
ATOM 4821 O O . MET A 1 625 ? 34.277 50.176 2.644 1.00 21.42 634 MET A O 1
ATOM 4826 N N . GLY A 1 626 ? 34.549 52.003 3.995 1.00 18.40 635 GLY A N 1
ATOM 4827 C CA . GLY A 1 626 ? 33.292 52.574 3.527 1.00 18.99 635 GLY A CA 1
ATOM 4828 C C . GLY A 1 626 ? 33.347 52.936 2.043 1.00 18.91 635 GLY A C 1
ATOM 4829 O O . GLY A 1 626 ? 32.366 52.774 1.311 1.00 20.48 635 GLY A O 1
ATOM 4830 N N . THR A 1 627 ? 34.477 53.486 1.622 1.00 19.58 636 THR A N 1
ATOM 4831 C CA . THR A 1 627 ? 34.606 53.855 0.216 1.00 20.41 636 THR A CA 1
ATOM 4832 C C . THR A 1 627 ? 34.411 52.599 -0.716 1.00 19.18 636 THR A C 1
ATOM 4833 O O . THR A 1 627 ? 33.678 52.690 -1.708 1.00 23.56 636 THR A O 1
ATOM 4837 N N . GLN A 1 628 ? 35.065 51.481 -0.393 1.00 23.05 637 GLN A N 1
ATOM 4838 C CA . GLN A 1 628 ? 34.920 50.265 -1.229 1.00 25.99 637 GLN A CA 1
ATOM 4839 C C . GLN A 1 628 ? 33.468 49.821 -1.276 1.00 26.25 637 GLN A C 1
ATOM 4840 O O . GLN A 1 628 ? 32.938 49.414 -2.331 1.00 23.68 637 GLN A O 1
ATOM 4846 N N . ILE A 1 629 ? 32.777 49.896 -0.110 1.00 21.29 638 ILE A N 1
ATOM 4847 C CA . ILE A 1 629 ? 31.398 49.534 -0.156 1.00 17.70 638 ILE A CA 1
ATOM 4848 C C . ILE A 1 629 ? 30.645 50.475 -1.087 1.00 21.28 638 ILE A C 1
ATOM 4849 O O . ILE A 1 629 ? 29.785 50.029 -1.841 1.00 21.29 638 ILE A O 1
ATOM 4854 N N . GLY A 1 630 ? 30.981 51.812 -1.038 1.00 20.52 639 GLY A N 1
ATOM 4855 C CA . GLY A 1 630 ? 30.287 52.753 -1.903 1.00 20.07 639 GLY A CA 1
ATOM 4856 C C . GLY A 1 630 ? 30.593 52.427 -3.379 1.00 20.51 639 GLY A C 1
ATOM 4857 O O . GLY A 1 630 ? 29.703 52.562 -4.234 1.00 19.96 639 GLY A O 1
ATOM 4858 N N . ILE A 1 631 ? 31.812 52.029 -3.661 1.00 20.69 640 ILE A N 1
ATOM 4859 C CA . ILE A 1 631 ? 32.161 51.727 -5.090 1.00 23.86 640 ILE A CA 1
ATOM 4860 C C . ILE A 1 631 ? 31.319 50.501 -5.538 1.00 23.56 640 ILE A C 1
ATOM 4861 O O . ILE A 1 631 ? 30.753 50.512 -6.640 1.00 26.19 640 ILE A O 1
ATOM 4866 N N . GLY A 1 632 ? 31.242 49.470 -4.680 1.00 24.27 641 GLY A N 1
ATOM 4867 C CA . GLY A 1 632 ? 30.429 48.293 -5.006 1.00 22.45 641 GLY A CA 1
ATOM 4868 C C . GLY A 1 632 ? 28.989 48.673 -5.230 1.00 25.10 641 GLY A C 1
ATOM 4869 O O . GLY A 1 632 ? 28.316 48.131 -6.093 1.00 24.92 641 GLY A O 1
ATOM 4870 N N . ILE A 1 633 ? 28.443 49.614 -4.416 1.00 22.21 642 ILE A N 1
ATOM 4871 C CA . ILE A 1 633 ? 27.066 50.046 -4.611 1.00 20.60 642 ILE A CA 1
ATOM 4872 C C . ILE A 1 633 ? 26.912 50.794 -5.967 1.00 21.60 642 ILE A C 1
ATOM 4873 O O . ILE A 1 633 ? 25.923 50.573 -6.693 1.00 26.36 642 ILE A O 1
ATOM 4878 N N . GLU A 1 634 ? 27.843 51.700 -6.253 1.00 24.44 643 GLU A N 1
ATOM 4879 C CA . GLU A 1 634 ? 27.815 52.459 -7.515 1.00 26.59 643 GLU A CA 1
ATOM 4880 C C . GLU A 1 634 ? 27.872 51.431 -8.711 1.00 28.21 643 GLU A C 1
ATOM 4881 O O . GLU A 1 634 ? 27.130 51.609 -9.695 1.00 31.00 643 GLU A O 1
ATOM 4887 N N . ASP A 1 635 ? 28.722 50.418 -8.618 1.00 25.44 644 ASP A N 1
ATOM 4888 C CA . ASP A 1 635 ? 28.776 49.355 -9.621 1.00 30.16 644 ASP A CA 1
ATOM 4889 C C . ASP A 1 635 ? 27.420 48.819 -9.893 1.00 32.19 644 ASP A C 1
ATOM 4890 O O . ASP A 1 635 ? 27.062 48.559 -11.053 1.00 30.78 644 ASP A O 1
ATOM 4895 N N . THR A 1 636 ? 26.657 48.636 -8.844 1.00 27.76 645 THR A N 1
ATOM 4896 C CA . THR A 1 636 ? 25.346 48.064 -8.925 1.00 28.48 645 THR A CA 1
ATOM 4897 C C . THR A 1 636 ? 24.265 48.983 -9.419 1.00 33.01 645 THR A C 1
ATOM 4898 O O . THR A 1 636 ? 23.493 48.551 -10.290 1.00 33.65 645 THR A O 1
ATOM 4902 N N . VAL A 1 637 ? 24.179 50.237 -8.950 1.00 32.07 646 VAL A N 1
ATOM 4903 C CA . VAL A 1 637 ? 23.030 51.056 -9.336 1.00 37.42 646 VAL A CA 1
ATOM 4904 C C . VAL A 1 637 ? 23.249 52.012 -10.510 1.00 38.20 646 VAL A C 1
ATOM 4905 O O . VAL A 1 637 ? 22.257 52.555 -11.003 1.00 40.65 646 VAL A O 1
ATOM 4909 N N . LYS A 1 638 ? 24.465 52.228 -10.964 1.00 41.06 647 LYS A N 1
ATOM 4910 C CA . LYS A 1 638 ? 24.602 53.286 -11.980 1.00 48.62 647 LYS A CA 1
ATOM 4911 C C . LYS A 1 638 ? 23.950 52.973 -13.350 1.00 53.11 647 LYS A C 1
ATOM 4912 O O . LYS A 1 638 ? 23.942 51.815 -13.777 1.00 53.85 647 LYS A O 1
ATOM 4919 N N . SER B 1 1 ? -1.484 31.616 44.393 1.00 48.02 10 SER B N 1
ATOM 4920 C CA . SER B 1 1 ? -0.243 31.711 43.616 1.00 48.17 10 SER B CA 1
ATOM 4921 C C . SER B 1 1 ? 0.948 31.962 44.548 1.00 40.98 10 SER B C 1
ATOM 4922 O O . SER B 1 1 ? 0.879 32.791 45.443 1.00 39.71 10 SER B O 1
ATOM 4925 N N . ASP B 1 2 ? 2.042 31.259 44.324 1.00 33.86 11 ASP B N 1
ATOM 4926 C CA . ASP B 1 2 ? 3.208 31.389 45.197 1.00 34.64 11 ASP B CA 1
ATOM 4927 C C . ASP B 1 2 ? 4.207 32.456 44.722 1.00 33.85 11 ASP B C 1
ATOM 4928 O O . ASP B 1 2 ? 5.204 32.715 45.390 1.00 28.95 11 ASP B O 1
ATOM 4933 N N . ILE B 1 3 ? 3.927 33.065 43.538 1.00 30.74 12 ILE B N 1
ATOM 4934 C CA . ILE B 1 3 ? 4.812 34.115 43.021 1.00 27.46 12 ILE B CA 1
ATOM 4935 C C . ILE B 1 3 ? 3.918 35.197 42.422 1.00 27.00 12 ILE B C 1
ATOM 4936 O O . ILE B 1 3 ? 2.888 34.860 41.819 1.00 28.24 12 ILE B O 1
ATOM 4945 N N . ASN B 1 4 ? 4.270 36.457 42.615 1.00 26.23 13 ASN B N 1
ATOM 4946 C CA . ASN B 1 4 ? 3.555 37.582 41.986 1.00 23.81 13 ASN B CA 1
ATOM 4947 C C . ASN B 1 4 ? 4.648 38.353 41.171 1.00 25.53 13 ASN B C 1
ATOM 4948 O O . ASN B 1 4 ? 5.698 38.685 41.725 1.00 24.36 13 ASN B O 1
ATOM 4953 N N . ILE B 1 5 ? 4.407 38.557 39.850 1.00 22.61 14 ILE B N 1
ATOM 4954 C CA . ILE B 1 5 ? 5.354 39.314 38.990 1.00 21.20 14 ILE B CA 1
ATOM 4955 C C . ILE B 1 5 ? 4.609 40.602 38.572 1.00 20.14 14 ILE B C 1
ATOM 4956 O O . ILE B 1 5 ? 3.607 40.529 37.838 1.00 22.57 14 ILE B O 1
ATOM 4961 N N . ASN B 1 6 ? 5.079 41.727 39.046 1.00 19.92 15 ASN B N 1
ATOM 4962 C CA . ASN B 1 6 ? 4.446 43.005 38.761 1.00 22.69 15 ASN B CA 1
ATOM 4963 C C . ASN B 1 6 ? 5.342 43.760 37.769 1.00 20.47 15 ASN B C 1
ATOM 4964 O O . ASN B 1 6 ? 6.369 44.279 38.177 1.00 20.21 15 ASN B O 1
ATOM 4969 N N . LEU B 1 7 ? 4.983 43.715 36.466 1.00 20.56 16 LEU B N 1
ATOM 4970 C CA . LEU B 1 7 ? 5.743 44.444 35.427 1.00 20.67 16 LEU B CA 1
ATOM 4971 C C . LEU B 1 7 ? 5.082 45.782 35.236 1.00 18.97 16 LEU B C 1
ATOM 4972 O O . LEU B 1 7 ? 3.854 45.873 35.228 1.00 21.10 16 LEU B O 1
ATOM 4977 N N . GLN B 1 8 ? 5.872 46.808 35.111 1.00 18.72 17 GLN B N 1
ATOM 4978 C CA . GLN B 1 8 ? 5.293 48.160 34.979 1.00 17.46 17 GLN B CA 1
ATOM 4979 C C . GLN B 1 8 ? 4.649 48.364 33.617 1.00 18.17 17 GLN B C 1
ATOM 4980 O O . GLN B 1 8 ? 3.593 49.006 33.546 1.00 18.38 17 GLN B O 1
ATOM 4986 N N . ARG B 1 9 ? 5.271 47.861 32.569 1.00 20.60 18 ARG B N 1
ATOM 4987 C CA . ARG B 1 9 ? 4.788 48.163 31.183 1.00 22.11 18 ARG B CA 1
ATOM 4988 C C . ARG B 1 9 ? 4.601 46.929 30.358 1.00 21.01 18 ARG B C 1
ATOM 4989 O O . ARG B 1 9 ? 5.432 46.029 30.432 1.00 22.87 18 ARG B O 1
ATOM 5004 N N . LYS B 1 10 ? 3.540 46.843 29.537 1.00 19.17 19 LYS B N 1
ATOM 5005 C CA . LYS B 1 10 ? 3.370 45.673 28.644 1.00 19.46 19 LYS B CA 1
ATOM 5006 C C . LYS B 1 10 ? 3.492 46.081 27.163 1.00 20.82 19 LYS B C 1
ATOM 5007 O O . LYS B 1 10 ? 3.388 45.245 26.304 1.00 19.99 19 LYS B O 1
ATOM 5013 N N . SER B 1 11 ? 3.679 47.369 26.921 1.00 21.26 20 SER B N 1
ATOM 5014 C CA . SER B 1 11 ? 3.915 47.910 25.588 1.00 20.40 20 SER B CA 1
ATOM 5015 C C . SER B 1 11 ? 5.195 48.776 25.730 1.00 20.62 20 SER B C 1
ATOM 5016 O O . SER B 1 11 ? 5.247 49.661 26.589 1.00 20.10 20 SER B O 1
ATOM 5019 N N . VAL B 1 12 ? 6.230 48.484 24.955 1.00 19.73 21 VAL B N 1
ATOM 5020 C CA . VAL B 1 12 ? 7.503 49.195 25.101 1.00 17.86 21 VAL B CA 1
ATOM 5021 C C . VAL B 1 12 ? 8.078 49.451 23.686 1.00 17.64 21 VAL B C 1
ATOM 5022 O O . VAL B 1 12 ? 7.440 49.075 22.700 1.00 18.99 21 VAL B O 1
ATOM 5026 N N . VAL B 1 13 ? 9.256 50.097 23.629 1.00 17.80 22 VAL B N 1
ATOM 5027 C CA . VAL B 1 13 ? 9.954 50.282 22.347 1.00 19.48 22 VAL B CA 1
ATOM 5028 C C . VAL B 1 13 ? 11.408 49.975 22.589 1.00 22.08 22 VAL B C 1
ATOM 5029 O O . VAL B 1 13 ? 11.833 49.777 23.721 1.00 19.46 22 VAL B O 1
ATOM 5033 N N . LEU B 1 14 ? 12.212 49.919 21.516 1.00 19.64 23 LEU B N 1
ATOM 5034 C CA . LEU B 1 14 ? 13.634 49.707 21.740 1.00 18.80 23 LEU B CA 1
ATOM 5035 C C . LEU B 1 14 ? 14.139 50.832 22.637 1.00 20.71 23 LEU B C 1
ATOM 5036 O O . LEU B 1 14 ? 13.894 52.024 22.369 1.00 20.01 23 LEU B O 1
ATOM 5041 N N . GLY B 1 15 ? 14.853 50.474 23.723 1.00 22.95 24 GLY B N 1
ATOM 5042 C CA . GLY B 1 15 ? 15.384 51.466 24.646 1.00 25.66 24 GLY B CA 1
ATOM 5043 C C . GLY B 1 15 ? 14.552 51.711 25.892 1.00 26.25 24 GLY B C 1
ATOM 5044 O O . GLY B 1 15 ? 15.016 52.388 26.796 1.00 24.61 24 GLY B O 1
ATOM 5045 N N . SER B 1 16 ? 13.315 51.180 25.940 1.00 24.50 25 SER B N 1
ATOM 5046 C CA . SER B 1 16 ? 12.422 51.342 27.105 1.00 23.83 25 SER B CA 1
ATOM 5047 C C . SER B 1 16 ? 13.021 50.741 28.378 1.00 22.79 25 SER B C 1
ATOM 5048 O O . SER B 1 16 ? 13.817 49.795 28.320 1.00 22.07 25 SER B O 1
ATOM 5051 N N . LYS B 1 17 ? 12.599 51.295 29.510 1.00 22.31 26 LYS B N 1
ATOM 5052 C CA . LYS B 1 17 ? 12.960 50.775 30.831 1.00 23.90 26 LYS B CA 1
ATOM 5053 C C . LYS B 1 17 ? 11.624 50.483 31.482 1.00 24.37 26 LYS B C 1
ATOM 5054 O O . LYS B 1 17 ? 10.651 51.252 31.335 1.00 22.91 26 LYS B O 1
ATOM 5060 N N . SER B 1 18 ? 11.540 49.376 32.199 1.00 21.54 27 SER B N 1
ATOM 5061 C CA . SER B 1 18 ? 10.303 49.030 32.867 1.00 20.80 27 SER B CA 1
ATOM 5062 C C . SER B 1 18 ? 10.659 48.512 34.259 1.00 21.89 27 SER B C 1
ATOM 5063 O O . SER B 1 18 ? 11.482 47.590 34.355 1.00 23.64 27 SER B O 1
ATOM 5066 N N . ASN B 1 19 ? 10.070 49.055 35.303 1.00 19.73 28 ASN B N 1
ATOM 5067 C CA . ASN B 1 19 ? 10.364 48.514 36.646 1.00 23.23 28 ASN B CA 1
ATOM 5068 C C . ASN B 1 19 ? 9.731 47.131 36.810 1.00 25.43 28 ASN B C 1
ATOM 5069 O O . ASN B 1 19 ? 8.601 46.907 36.340 1.00 23.66 28 ASN B O 1
ATOM 5074 N N . ALA B 1 20 ? 10.402 46.214 37.507 1.00 21.64 29 ALA B N 1
ATOM 5075 C CA . ALA B 1 20 ? 9.833 44.873 37.715 1.00 19.18 29 ALA B CA 1
ATOM 5076 C C . ALA B 1 20 ? 9.920 44.620 39.239 1.00 20.58 29 ALA B C 1
ATOM 5077 O O . ALA B 1 20 ? 10.946 44.927 39.842 1.00 21.41 29 ALA B O 1
ATOM 5079 N N . SER B 1 21 ? 8.861 44.069 39.818 1.00 20.82 30 SER B N 1
ATOM 5080 C CA . SER B 1 21 ? 8.842 43.794 41.254 1.00 23.07 30 SER B CA 1
ATOM 5081 C C . SER B 1 21 ? 8.313 42.345 41.363 1.00 24.97 30 SER B C 1
ATOM 5082 O O . SER B 1 21 ? 7.204 42.057 40.872 1.00 22.56 30 SER B O 1
ATOM 5085 N N . VAL B 1 22 ? 9.102 41.424 41.982 1.00 22.43 31 VAL B N 1
ATOM 5086 C CA . VAL B 1 22 ? 8.683 40.015 42.070 1.00 21.18 31 VAL B CA 1
ATOM 5087 C C . VAL B 1 22 ? 8.645 39.638 43.568 1.00 22.91 31 VAL B C 1
ATOM 5088 O O . VAL B 1 22 ? 9.625 39.874 44.246 1.00 23.11 31 VAL B O 1
ATOM 5092 N N A LYS B 1 23 ? 7.514 39.083 44.029 0.46 22.71 32 LYS B N 1
ATOM 5093 N N B LYS B 1 23 ? 7.454 39.060 43.972 0.54 21.70 32 LYS B N 1
ATOM 5094 C CA A LYS B 1 23 ? 7.310 38.697 45.422 0.46 24.16 32 LYS B CA 1
ATOM 5095 C CA B LYS B 1 23 ? 7.334 38.660 45.373 0.54 24.13 32 LYS B CA 1
ATOM 5096 C C A LYS B 1 23 ? 7.018 37.201 45.482 0.46 23.30 32 LYS B C 1
ATOM 5097 C C B LYS B 1 23 ? 7.021 37.169 45.437 0.54 23.13 32 LYS B C 1
ATOM 5098 O O A LYS B 1 23 ? 6.172 36.713 44.741 0.46 23.29 32 LYS B O 1
ATOM 5099 O O B LYS B 1 23 ? 6.217 36.659 44.663 0.54 22.51 32 LYS B O 1
ATOM 5110 N N . PHE B 1 24 ? 7.747 36.482 46.335 1.00 23.83 33 PHE B N 1
ATOM 5111 C CA . PHE B 1 24 ? 7.560 35.023 46.555 1.00 22.61 33 PHE B CA 1
ATOM 5112 C C . PHE B 1 24 ? 6.943 34.840 47.948 1.00 23.38 33 PHE B C 1
ATOM 5113 O O . PHE B 1 24 ? 7.354 35.515 48.900 1.00 25.52 33 PHE B O 1
ATOM 5121 N N . LYS B 1 25 ? 6.000 33.944 48.085 1.00 24.79 34 LYS B N 1
ATOM 5122 C CA . LYS B 1 25 ? 5.433 33.656 49.416 1.00 28.37 34 LYS B CA 1
ATOM 5123 C C . LYS B 1 25 ? 6.481 32.906 50.300 1.00 29.88 34 LYS B C 1
ATOM 5124 O O . LYS B 1 25 ? 6.417 32.987 51.523 1.00 31.01 34 LYS B O 1
ATOM 5130 N N . GLU B 1 26 ? 7.415 32.193 49.695 1.00 29.87 35 GLU B N 1
ATOM 5131 C CA . GLU B 1 26 ? 8.445 31.487 50.476 1.00 30.87 35 GLU B CA 1
ATOM 5132 C C . GLU B 1 26 ? 9.784 32.217 50.429 1.00 33.89 35 GLU B C 1
ATOM 5133 O O . GLU B 1 26 ? 10.052 32.972 49.482 1.00 32.50 35 GLU B O 1
ATOM 5139 N N . LYS B 1 27 ? 10.632 32.023 51.428 1.00 27.99 36 LYS B N 1
ATOM 5140 C CA . LYS B 1 27 ? 11.947 32.626 51.425 1.00 27.96 36 LYS B CA 1
ATOM 5141 C C . LYS B 1 27 ? 12.813 31.832 50.426 1.00 30.33 36 LYS B C 1
ATOM 5142 O O . LYS B 1 27 ? 12.796 30.586 50.453 1.00 29.54 36 LYS B O 1
ATOM 5148 N N . LEU B 1 28 ? 13.570 32.501 49.540 1.00 28.62 37 LEU B N 1
ATOM 5149 C CA . LEU B 1 28 ? 14.352 31.742 48.565 1.00 28.89 37 LEU B CA 1
ATOM 5150 C C . LEU B 1 28 ? 15.804 31.502 48.971 1.00 29.45 37 LEU B C 1
ATOM 5151 O O . LEU B 1 28 ? 16.426 30.693 48.301 1.00 28.74 37 LEU B O 1
ATOM 5156 N N . ASN B 1 29 ? 16.329 32.176 50.010 1.00 28.69 38 ASN B N 1
ATOM 5157 C CA . ASN B 1 29 ? 17.761 32.094 50.393 1.00 32.29 38 ASN B CA 1
ATOM 5158 C C . ASN B 1 29 ? 18.580 32.584 49.137 1.00 32.28 38 ASN B C 1
ATOM 5159 O O . ASN B 1 29 ? 19.523 31.943 48.701 1.00 31.01 38 ASN B O 1
ATOM 5164 N N . ALA B 1 30 ? 18.183 33.744 48.567 1.00 28.79 39 ALA B N 1
ATOM 5165 C CA . ALA B 1 30 ? 18.855 34.283 47.375 1.00 26.52 39 ALA B CA 1
ATOM 5166 C C . ALA B 1 30 ? 18.797 35.807 47.420 1.00 25.65 39 ALA B C 1
ATOM 5167 O O . ALA B 1 30 ? 17.726 36.377 47.644 1.00 26.36 39 ALA B O 1
ATOM 5169 N N . ASP B 1 31 ? 19.948 36.464 47.257 1.00 23.74 40 ASP B N 1
ATOM 5170 C CA . ASP B 1 31 ? 19.956 37.921 47.257 1.00 24.24 40 ASP B CA 1
ATOM 5171 C C . ASP B 1 31 ? 19.434 38.476 45.907 1.00 26.43 40 ASP B C 1
ATOM 5172 O O . ASP B 1 31 ? 19.184 39.685 45.828 1.00 26.15 40 ASP B O 1
ATOM 5177 N N . SER B 1 32 ? 19.317 37.653 44.870 1.00 23.61 41 SER B N 1
ATOM 5178 C CA . SER B 1 32 ? 18.769 38.182 43.604 1.00 24.84 41 SER B CA 1
ATOM 5179 C C . SER B 1 32 ? 18.218 37.099 42.798 1.00 24.32 41 SER B C 1
ATOM 5180 O O . SER B 1 32 ? 18.485 35.922 43.068 1.00 23.64 41 SER B O 1
ATOM 5183 N N . ILE B 1 33 ? 17.380 37.456 41.793 1.00 20.05 42 ILE B N 1
ATOM 5184 C CA . ILE B 1 33 ? 16.841 36.507 40.864 1.00 21.84 42 ILE B CA 1
ATOM 5185 C C . ILE B 1 33 ? 17.064 37.132 39.452 1.00 23.97 42 ILE B C 1
ATOM 5186 O O . ILE B 1 33 ? 17.262 38.347 39.360 1.00 23.69 42 ILE B O 1
ATOM 5191 N N . THR B 1 34 ? 17.025 36.313 38.381 1.00 23.40 43 THR B N 1
ATOM 5192 C CA . THR B 1 34 ? 17.167 36.792 36.991 1.00 22.58 43 THR B CA 1
ATOM 5193 C C . THR B 1 34 ? 15.985 36.311 36.220 1.00 25.47 43 THR B C 1
ATOM 5194 O O . THR B 1 34 ? 15.715 35.093 36.192 1.00 26.40 43 THR B O 1
ATOM 5198 N N . LEU B 1 35 ? 15.260 37.205 35.580 1.00 23.41 44 LEU B N 1
ATOM 5199 C CA . LEU B 1 35 ? 14.139 36.816 34.744 1.00 22.51 44 LEU B CA 1
ATOM 5200 C C . LEU B 1 35 ? 14.675 36.590 33.314 1.00 24.74 44 LEU B C 1
ATOM 5201 O O . LEU B 1 35 ? 15.457 37.434 32.846 1.00 25.47 44 LEU B O 1
ATOM 5206 N N . ASN B 1 36 ? 14.278 35.511 32.609 1.00 22.75 45 ASN B N 1
ATOM 5207 C CA . ASN B 1 36 ? 14.768 35.254 31.250 1.00 22.89 45 ASN B CA 1
ATOM 5208 C C . ASN B 1 36 ? 13.603 35.267 30.335 1.00 25.74 45 ASN B C 1
ATOM 5209 O O . ASN B 1 36 ? 12.609 34.545 30.564 1.00 23.39 45 ASN B O 1
ATOM 5214 N N . PHE B 1 37 ? 13.740 36.027 29.236 1.00 22.57 46 PHE B N 1
ATOM 5215 C CA . PHE B 1 37 ? 12.668 36.168 28.264 1.00 21.19 46 PHE B CA 1
ATOM 5216 C C . PHE B 1 37 ? 13.204 35.800 26.912 1.00 21.67 46 PHE B C 1
ATOM 5217 O O . PHE B 1 37 ? 14.420 35.724 26.712 1.00 24.84 46 PHE B O 1
ATOM 5225 N N . MET B 1 38 ? 12.316 35.558 25.975 1.00 22.10 47 MET B N 1
ATOM 5226 C CA . MET B 1 38 ? 12.784 35.242 24.621 1.00 23.62 47 MET B CA 1
ATOM 5227 C C . MET B 1 38 ? 11.829 35.798 23.678 1.00 23.95 47 MET B C 1
ATOM 5228 O O . MET B 1 38 ? 10.606 35.774 23.931 1.00 22.72 47 MET B O 1
ATOM 5233 N N . CYS B 1 39 ? 12.341 36.328 22.550 1.00 22.28 48 CYS B N 1
ATOM 5234 C CA . CYS B 1 39 ? 11.463 36.794 21.470 1.00 23.85 48 CYS B CA 1
ATOM 5235 C C . CYS B 1 39 ? 12.045 36.105 20.212 1.00 26.82 48 CYS B C 1
ATOM 5236 O O . CYS B 1 39 ? 13.123 36.488 19.728 1.00 25.00 48 CYS B O 1
ATOM 5239 N N . TYR B 1 40 ? 11.343 35.058 19.713 1.00 26.02 49 TYR B N 1
ATOM 5240 C CA . TYR B 1 40 ? 11.805 34.200 18.606 1.00 25.61 49 TYR B CA 1
ATOM 5241 C C . TYR B 1 40 ? 13.117 33.584 19.076 1.00 29.39 49 TYR B C 1
ATOM 5242 O O . TYR B 1 40 ? 13.065 32.782 19.984 1.00 32.73 49 TYR B O 1
ATOM 5251 N N . ASP B 1 41 ? 14.274 33.942 18.531 1.00 27.09 50 ASP B N 1
ATOM 5252 C CA . ASP B 1 41 ? 15.524 33.372 18.955 1.00 26.11 50 ASP B CA 1
ATOM 5253 C C . ASP B 1 41 ? 16.359 34.382 19.720 1.00 26.62 50 ASP B C 1
ATOM 5254 O O . ASP B 1 41 ? 17.539 34.129 19.969 1.00 29.35 50 ASP B O 1
ATOM 5259 N N . MET B 1 42 ? 15.810 35.527 20.088 1.00 26.73 51 MET B N 1
ATOM 5260 C CA . MET B 1 42 ? 16.627 36.511 20.797 1.00 25.04 51 MET B CA 1
ATOM 5261 C C . MET B 1 42 ? 16.349 36.521 22.353 1.00 25.96 51 MET B C 1
ATOM 5262 O O . MET B 1 42 ? 15.181 36.688 22.761 1.00 26.49 51 MET B O 1
ATOM 5271 N N . PRO B 1 43 ? 17.352 36.323 23.227 1.00 24.17 52 PRO B N 1
ATOM 5272 C CA . PRO B 1 43 ? 17.111 36.344 24.689 1.00 24.22 52 PRO B CA 1
ATOM 5273 C C . PRO B 1 43 ? 17.167 37.763 25.256 1.00 26.45 52 PRO B C 1
ATOM 5274 O O . PRO B 1 43 ? 17.775 38.663 24.676 1.00 27.15 52 PRO B O 1
ATOM 5278 N N . LEU B 1 44 ? 16.552 37.949 26.393 1.00 22.63 53 LEU B N 1
ATOM 5279 C CA . LEU B 1 44 ? 16.583 39.207 27.098 1.00 22.34 53 LEU B CA 1
ATOM 5280 C C . LEU B 1 44 ? 16.582 38.785 28.555 1.00 23.89 53 LEU B C 1
ATOM 5281 O O . LEU B 1 44 ? 15.853 37.845 28.886 1.00 24.21 53 LEU B O 1
ATOM 5286 N N . GLU B 1 45 ? 17.381 39.426 29.415 1.00 20.29 54 GLU B N 1
ATOM 5287 C CA . GLU B 1 45 ? 17.337 39.016 30.821 1.00 23.53 54 GLU B CA 1
ATOM 5288 C C . GLU B 1 45 ? 17.345 40.262 31.680 1.00 23.54 54 GLU B C 1
ATOM 5289 O O . GLU B 1 45 ? 17.673 41.368 31.209 1.00 21.07 54 GLU B O 1
ATOM 5295 N N . ALA B 1 46 ? 16.970 40.123 32.946 1.00 22.67 55 ALA B N 1
ATOM 5296 C CA . ALA B 1 46 ? 17.040 41.247 33.866 1.00 23.13 55 ALA B CA 1
ATOM 5297 C C . ALA B 1 46 ? 17.225 40.653 35.250 1.00 26.09 55 ALA B C 1
ATOM 5298 O O . ALA B 1 46 ? 16.539 39.650 35.569 1.00 24.60 55 ALA B O 1
ATOM 5300 N N . THR B 1 47 ? 18.108 41.264 36.075 1.00 24.12 56 THR B N 1
ATOM 5301 C CA . THR B 1 47 ? 18.341 40.760 37.413 1.00 24.34 56 THR B CA 1
ATOM 5302 C C . THR B 1 47 ? 17.730 41.699 38.429 1.00 25.12 56 THR B C 1
ATOM 5303 O O . THR B 1 47 ? 17.953 42.920 38.388 1.00 23.94 56 THR B O 1
ATOM 5307 N N . LEU B 1 48 ? 16.918 41.130 39.360 1.00 22.76 57 LEU B N 1
ATOM 5308 C CA . LEU B 1 48 ? 16.239 41.909 40.386 1.00 22.50 57 LEU B CA 1
ATOM 5309 C C . LEU B 1 48 ? 16.812 41.575 41.769 1.00 24.67 57 LEU B C 1
ATOM 5310 O O . LEU B 1 48 ? 16.923 40.392 42.093 1.00 23.39 57 LEU B O 1
ATOM 5315 N N . ASN B 1 49 ? 17.184 42.593 42.527 1.00 23.89 58 ASN B N 1
ATOM 5316 C CA . ASN B 1 49 ? 17.822 42.431 43.840 1.00 24.67 58 ASN B CA 1
ATOM 5317 C C . ASN B 1 49 ? 16.816 42.386 44.956 1.00 27.04 58 ASN B C 1
ATOM 5318 O O . ASN B 1 49 ? 15.829 43.132 44.958 1.00 24.73 58 ASN B O 1
ATOM 5323 N N . TYR B 1 50 ? 17.068 41.515 45.922 1.00 25.28 59 TYR B N 1
ATOM 5324 C CA . TYR B 1 50 ? 16.174 41.404 47.073 1.00 25.92 59 TYR B CA 1
ATOM 5325 C C . TYR B 1 50 ? 16.198 42.684 47.886 1.00 27.40 59 TYR B C 1
ATOM 5326 O O . TYR B 1 50 ? 17.271 43.213 48.159 1.00 29.05 59 TYR B O 1
ATOM 5335 N N . ASN B 1 51 ? 15.039 43.157 48.314 1.00 27.78 60 ASN B N 1
ATOM 5336 C CA . ASN B 1 51 ? 14.890 44.359 49.143 1.00 28.64 60 ASN B CA 1
ATOM 5337 C C . ASN B 1 51 ? 14.226 43.910 50.468 1.00 29.39 60 ASN B C 1
ATOM 5338 O O . ASN B 1 51 ? 13.062 43.552 50.469 1.00 26.97 60 ASN B O 1
ATOM 5343 N N . GLU B 1 52 ? 14.975 43.926 51.591 1.00 29.32 61 GLU B N 1
ATOM 5344 C CA . GLU B 1 52 ? 14.462 43.458 52.889 1.00 32.57 61 GLU B CA 1
ATOM 5345 C C . GLU B 1 52 ? 13.242 44.184 53.328 1.00 32.97 61 GLU B C 1
ATOM 5346 O O . GLU B 1 52 ? 12.309 43.581 53.841 1.00 33.36 61 GLU B O 1
ATOM 5352 N N . LYS B 1 53 ? 13.229 45.483 53.125 1.00 34.93 62 LYS B N 1
ATOM 5353 C CA . LYS B 1 53 ? 12.120 46.332 53.529 1.00 40.16 62 LYS B CA 1
ATOM 5354 C C . LYS B 1 53 ? 10.821 45.932 52.932 1.00 41.69 62 LYS B C 1
ATOM 5355 O O . LYS B 1 53 ? 9.799 46.010 53.606 1.00 39.51 62 LYS B O 1
ATOM 5361 N N . THR B 1 54 ? 10.812 45.500 51.654 1.00 35.10 63 THR B N 1
ATOM 5362 C CA . THR B 1 54 ? 9.540 45.136 51.057 1.00 30.86 63 THR B CA 1
ATOM 5363 C C . THR B 1 54 ? 9.403 43.589 50.821 1.00 28.53 63 THR B C 1
ATOM 5364 O O . THR B 1 54 ? 8.385 43.145 50.315 1.00 29.42 63 THR B O 1
ATOM 5368 N N . ASP B 1 55 ? 10.440 42.810 51.174 1.00 26.43 64 ASP B N 1
ATOM 5369 C CA . ASP B 1 55 ? 10.443 41.361 51.019 1.00 23.86 64 ASP B CA 1
ATOM 5370 C C . ASP B 1 55 ? 10.122 41.033 49.562 1.00 24.09 64 ASP B C 1
ATOM 5371 O O . ASP B 1 55 ? 9.257 40.211 49.273 1.00 24.75 64 ASP B O 1
ATOM 5376 N N . SER B 1 56 ? 10.846 41.697 48.634 1.00 24.36 65 SER B N 1
ATOM 5377 C CA . SER B 1 56 ? 10.555 41.484 47.215 1.00 25.00 65 SER B CA 1
ATOM 5378 C C . SER B 1 56 ? 11.842 41.697 46.392 1.00 24.30 65 SER B C 1
ATOM 5379 O O . SER B 1 56 ? 12.809 42.251 46.896 1.00 25.28 65 SER B O 1
ATOM 5382 N N . TYR B 1 57 ? 11.847 41.218 45.156 1.00 21.23 66 TYR B N 1
ATOM 5383 C CA . TYR B 1 57 ? 13.009 41.377 44.284 1.00 20.99 66 TYR B CA 1
ATOM 5384 C C . TYR B 1 57 ? 12.693 42.552 43.331 1.00 22.30 66 TYR B C 1
ATOM 5385 O O . TYR B 1 57 ? 11.652 42.482 42.655 1.00 23.37 66 TYR B O 1
ATOM 5394 N N . GLU B 1 58 ? 13.545 43.553 43.269 1.00 23.01 67 GLU B N 1
ATOM 5395 C CA . GLU B 1 58 ? 13.254 44.770 42.471 1.00 23.42 67 GLU B CA 1
ATOM 5396 C C . GLU B 1 58 ? 14.333 45.073 41.523 1.00 22.44 67 GLU B C 1
ATOM 5397 O O . GLU B 1 58 ? 15.489 44.940 41.845 1.00 22.28 67 GLU B O 1
ATOM 5403 N N . GLY B 1 59 ? 13.970 45.546 40.339 1.00 20.75 68 GLY B N 1
ATOM 5404 C CA . GLY B 1 59 ? 15.004 45.919 39.373 1.00 20.05 68 GLY B CA 1
ATOM 5405 C C . GLY B 1 59 ? 14.315 46.526 38.159 1.00 22.00 68 GLY B C 1
ATOM 5406 O O . GLY B 1 59 ? 13.103 46.801 38.173 1.00 21.62 68 GLY B O 1
ATOM 5407 N N . VAL B 1 60 ? 15.086 46.680 37.094 1.00 22.13 69 VAL B N 1
ATOM 5408 C CA . VAL B 1 60 ? 14.570 47.321 35.900 1.00 23.11 69 VAL B CA 1
ATOM 5409 C C . VAL B 1 60 ? 14.906 46.480 34.712 1.00 22.50 69 VAL B C 1
ATOM 5410 O O . VAL B 1 60 ? 16.038 45.996 34.609 1.00 23.50 69 VAL B O 1
ATOM 5414 N N . ILE B 1 61 ? 13.937 46.297 33.798 1.00 18.87 70 ILE B N 1
ATOM 5415 C CA . ILE B 1 61 ? 14.181 45.563 32.570 1.00 21.34 70 ILE B CA 1
ATOM 5416 C C . ILE B 1 61 ? 14.594 46.613 31.523 1.00 22.18 70 ILE B C 1
ATOM 5417 O O . ILE B 1 61 ? 13.897 47.621 31.385 1.00 22.29 70 ILE B O 1
ATOM 5422 N N . ASN B 1 62 ? 15.692 46.355 30.814 1.00 20.92 71 ASN B N 1
ATOM 5423 C CA . ASN B 1 62 ? 16.184 47.277 29.794 1.00 23.23 71 ASN B CA 1
ATOM 5424 C C . ASN B 1 62 ? 15.942 46.640 28.428 1.00 21.92 71 ASN B C 1
ATOM 5425 O O . ASN B 1 62 ? 16.645 45.715 28.040 1.00 21.76 71 ASN B O 1
ATOM 5430 N N . TYR B 1 63 ? 14.933 47.112 27.703 1.00 20.37 72 TYR B N 1
ATOM 5431 C CA . TYR B 1 63 ? 14.610 46.517 26.407 1.00 21.90 72 TYR B CA 1
ATOM 5432 C C . TYR B 1 63 ? 15.593 47.058 25.329 1.00 22.60 72 TYR B C 1
ATOM 5433 O O . TYR B 1 63 ? 15.195 47.885 24.513 1.00 21.58 72 TYR B O 1
ATOM 5442 N N . ASN B 1 64 ? 16.823 46.586 25.338 1.00 22.09 73 ASN B N 1
ATOM 5443 C CA . ASN B 1 64 ? 17.798 47.164 24.400 1.00 23.59 73 ASN B CA 1
ATOM 5444 C C . ASN B 1 64 ? 18.192 46.166 23.315 1.00 25.23 73 ASN B C 1
ATOM 5445 O O . ASN B 1 64 ? 19.263 46.289 22.724 1.00 22.51 73 ASN B O 1
ATOM 5450 N N . LYS B 1 65 ? 17.298 45.173 23.052 1.00 25.40 74 LYS B N 1
ATOM 5451 C CA . LYS B 1 65 ? 17.507 44.154 22.025 1.00 23.34 74 LYS B CA 1
ATOM 5452 C C . LYS B 1 65 ? 16.463 44.349 20.907 1.00 22.59 74 LYS B C 1
ATOM 5453 O O . LYS B 1 65 ? 15.296 44.642 21.184 1.00 22.22 74 LYS B O 1
ATOM 5459 N N . ASP B 1 66 ? 16.901 44.222 19.649 1.00 22.88 75 ASP B N 1
ATOM 5460 C CA . ASP B 1 66 ? 16.002 44.422 18.530 1.00 21.88 75 ASP B CA 1
ATOM 5461 C C . ASP B 1 66 ? 15.853 43.081 17.760 1.00 24.64 75 ASP B C 1
ATOM 5462 O O . ASP B 1 66 ? 16.673 42.736 16.916 1.00 26.16 75 ASP B O 1
ATOM 5467 N N . PRO B 1 67 ? 14.818 42.278 18.036 1.00 28.90 76 PRO B N 1
ATOM 5468 C CA . PRO B 1 67 ? 14.627 40.979 17.342 1.00 28.36 76 PRO B CA 1
ATOM 5469 C C . PRO B 1 67 ? 14.444 41.100 15.832 1.00 21.67 76 PRO B C 1
ATOM 5470 O O . PRO B 1 67 ? 13.782 41.995 15.342 1.00 21.55 76 PRO B O 1
ATOM 5474 N N . GLU B 1 68 ? 14.998 40.123 15.134 1.00 24.23 77 GLU B N 1
ATOM 5475 C CA . GLU B 1 68 ? 14.927 40.058 13.663 1.00 24.52 77 GLU B CA 1
ATOM 5476 C C . GLU B 1 68 ? 13.587 39.632 13.209 1.00 24.86 77 GLU B C 1
ATOM 5477 O O . GLU B 1 68 ? 13.191 39.891 12.057 1.00 23.94 77 GLU B O 1
ATOM 5483 N N . TYR B 1 69 ? 12.828 38.962 14.119 1.00 24.82 78 TYR B N 1
ATOM 5484 C CA . TYR B 1 69 ? 11.494 38.444 13.761 1.00 25.42 78 TYR B CA 1
ATOM 5485 C C . TYR B 1 69 ? 10.639 38.348 15.044 1.00 24.90 78 TYR B C 1
ATOM 5486 O O . TYR B 1 69 ? 11.169 37.965 16.094 1.00 24.49 78 TYR B O 1
ATOM 5495 N N . LEU B 1 70 ? 9.366 38.704 14.960 1.00 23.06 79 LEU B N 1
ATOM 5496 C CA . LEU B 1 70 ? 8.397 38.747 16.092 1.00 23.88 79 LEU B CA 1
ATOM 5497 C C . LEU B 1 70 ? 8.701 39.946 16.992 1.00 25.20 79 LEU B C 1
ATOM 5498 O O . LEU B 1 70 ? 9.786 40.545 16.895 1.00 25.04 79 LEU B O 1
ATOM 5503 N N . ASN B 1 71 ? 7.771 40.305 17.870 1.00 23.17 80 ASN B N 1
ATOM 5504 C CA . ASN B 1 71 ? 7.974 41.483 18.734 1.00 22.66 80 ASN B CA 1
ATOM 5505 C C . ASN B 1 71 ? 7.297 41.306 20.080 1.00 21.61 80 ASN B C 1
ATOM 5506 O O . ASN B 1 71 ? 6.922 42.287 20.701 1.00 21.94 80 ASN B O 1
ATOM 5511 N N . VAL B 1 72 ? 7.121 40.031 20.534 1.00 20.68 81 VAL B N 1
ATOM 5512 C CA . VAL B 1 72 ? 6.521 39.835 21.878 1.00 19.92 81 VAL B CA 1
ATOM 5513 C C . VAL B 1 72 ? 7.548 39.067 22.739 1.00 21.22 81 VAL B C 1
ATOM 5514 O O . VAL B 1 72 ? 7.989 37.963 22.375 1.00 21.15 81 VAL B O 1
ATOM 5518 N N . TRP B 1 73 ? 7.947 39.651 23.859 1.00 21.72 82 TRP B N 1
ATOM 5519 C CA . TRP B 1 73 ? 8.882 39.013 24.755 1.00 22.57 82 TRP B CA 1
ATOM 5520 C C . TRP B 1 73 ? 8.083 38.068 25.662 1.00 21.09 82 TRP B C 1
ATOM 5521 O O . TRP B 1 73 ? 7.163 38.533 26.346 1.00 23.19 82 TRP B O 1
ATOM 5532 N N . GLU B 1 74 ? 8.462 36.809 25.706 1.00 22.00 83 GLU B N 1
ATOM 5533 C CA . GLU B 1 74 ? 7.756 35.792 26.526 1.00 22.84 83 GLU B CA 1
ATOM 5534 C C . GLU B 1 74 ? 8.641 35.320 27.662 1.00 22.00 83 GLU B C 1
ATOM 5535 O O . GLU B 1 74 ? 9.800 34.984 27.443 1.00 22.31 83 GLU B O 1
ATOM 5541 N N . LEU B 1 75 ? 8.100 35.278 28.875 1.00 22.68 84 LEU B N 1
ATOM 5542 C CA . LEU B 1 75 ? 8.884 34.797 30.015 1.00 22.07 84 LEU B CA 1
ATOM 5543 C C . LEU B 1 75 ? 9.160 33.265 29.917 1.00 24.95 84 LEU B C 1
ATOM 5544 O O . LEU B 1 75 ? 8.221 32.461 29.733 1.00 26.77 84 LEU B O 1
ATOM 5549 N N . GLN B 1 76 ? 10.407 32.892 30.036 1.00 22.86 85 GLN B N 1
ATOM 5550 C CA . GLN B 1 76 ? 10.854 31.497 29.910 1.00 25.65 85 GLN B CA 1
ATOM 5551 C C . GLN B 1 76 ? 11.163 30.876 31.206 1.00 29.15 85 GLN B C 1
ATOM 5552 O O . GLN B 1 76 ? 10.825 29.706 31.370 1.00 29.31 85 GLN B O 1
ATOM 5558 N N . SER B 1 77 ? 11.801 31.602 32.142 1.00 25.28 86 SER B N 1
ATOM 5559 C CA . SER B 1 77 ? 12.236 30.981 33.393 1.00 25.02 86 SER B CA 1
ATOM 5560 C C . SER B 1 77 ? 12.728 32.003 34.356 1.00 26.47 86 SER B C 1
ATOM 5561 O O . SER B 1 77 ? 12.916 33.179 33.963 1.00 25.30 86 SER B O 1
ATOM 5564 N N . ILE B 1 78 ? 12.908 31.619 35.631 1.00 24.58 87 ILE B N 1
ATOM 5565 C CA . ILE B 1 78 ? 13.452 32.532 36.625 1.00 23.29 87 ILE B CA 1
ATOM 5566 C C . ILE B 1 78 ? 14.656 31.811 37.257 1.00 28.03 87 ILE B C 1
ATOM 5567 O O . ILE B 1 78 ? 14.477 30.717 37.754 1.00 24.22 87 ILE B O 1
ATOM 5572 N N . LYS B 1 79 ? 15.860 32.401 37.219 1.00 24.80 88 LYS B N 1
ATOM 5573 C CA . LYS B 1 79 ? 16.992 31.772 37.857 1.00 24.28 88 LYS B CA 1
ATOM 5574 C C . LYS B 1 79 ? 17.083 32.364 39.243 1.00 27.51 88 LYS B C 1
ATOM 5575 O O . LYS B 1 79 ? 16.956 33.588 39.403 1.00 27.17 88 LYS B O 1
ATOM 5581 N N . ILE B 1 80 ? 17.274 31.522 40.277 1.00 22.66 89 ILE B N 1
ATOM 5582 C CA . ILE B 1 80 ? 17.407 32.002 41.670 1.00 23.75 89 ILE B CA 1
ATOM 5583 C C . ILE B 1 80 ? 18.887 32.029 41.956 1.00 24.37 89 ILE B C 1
ATOM 5584 O O . ILE B 1 80 ? 19.525 30.973 41.911 1.00 28.86 89 ILE B O 1
ATOM 5589 N N . ASN B 1 81 ? 19.447 33.182 42.203 1.00 25.75 90 ASN B N 1
ATOM 5590 C CA . ASN B 1 81 ? 20.890 33.267 42.362 1.00 28.08 90 ASN B CA 1
ATOM 5591 C C . ASN B 1 81 ? 21.310 33.128 43.835 1.00 28.37 90 ASN B C 1
ATOM 5592 O O . ASN B 1 81 ? 21.390 34.135 44.525 1.00 29.41 90 ASN B O 1
ATOM 5597 N N . GLY B 1 82 ? 21.579 31.898 44.295 1.00 33.63 91 GLY B N 1
ATOM 5598 C CA . GLY B 1 82 ? 21.982 31.694 45.685 1.00 36.31 91 GLY B CA 1
ATOM 5599 C C . GLY B 1 82 ? 23.489 31.714 45.849 1.00 39.72 91 GLY B C 1
ATOM 5600 O O . GLY B 1 82 ? 24.223 31.653 44.865 1.00 40.48 91 GLY B O 1
ATOM 5601 N N . LYS B 1 83 ? 23.967 31.821 47.093 1.00 41.00 92 LYS B N 1
ATOM 5602 C CA . LYS B 1 83 ? 25.412 31.816 47.387 1.00 46.29 92 LYS B CA 1
ATOM 5603 C C . LYS B 1 83 ? 26.030 30.415 47.294 1.00 51.31 92 LYS B C 1
ATOM 5604 O O . LYS B 1 83 ? 27.253 30.315 47.295 1.00 54.23 92 LYS B O 1
ATOM 5610 N N . ASP B 1 84 ? 25.231 29.346 47.211 1.00 54.37 93 ASP B N 1
ATOM 5611 C CA . ASP B 1 84 ? 25.805 27.991 47.112 1.00 62.97 93 ASP B CA 1
ATOM 5612 C C . ASP B 1 84 ? 25.417 27.408 45.809 1.00 66.23 93 ASP B C 1
ATOM 5613 O O . ASP B 1 84 ? 26.255 26.977 45.027 1.00 68.22 93 ASP B O 1
ATOM 5618 N N . GLU B 1 85 ? 24.130 27.379 45.575 1.00 66.17 94 GLU B N 1
ATOM 5619 C CA . GLU B 1 85 ? 23.623 26.808 44.355 1.00 66.05 94 GLU B CA 1
ATOM 5620 C C . GLU B 1 85 ? 22.792 27.789 43.569 1.00 63.08 94 GLU B C 1
ATOM 5621 O O . GLU B 1 85 ? 22.155 28.688 44.114 1.00 61.37 94 GLU B O 1
ATOM 5627 N N . GLN B 1 86 ? 22.832 27.606 42.284 1.00 57.72 95 GLN B N 1
ATOM 5628 C CA . GLN B 1 86 ? 22.064 28.365 41.347 1.00 53.74 95 GLN B CA 1
ATOM 5629 C C . GLN B 1 86 ? 20.922 27.400 41.058 1.00 54.05 95 GLN B C 1
ATOM 5630 O O . GLN B 1 86 ? 21.162 26.178 41.065 1.00 54.28 95 GLN B O 1
ATOM 5636 N N . LYS B 1 87 ? 19.723 27.881 40.841 1.00 46.97 96 LYS B N 1
ATOM 5637 C CA . LYS B 1 87 ? 18.595 27.003 40.604 1.00 39.48 96 LYS B CA 1
ATOM 5638 C C . LYS B 1 87 ? 17.690 27.719 39.594 1.00 39.51 96 LYS B C 1
ATOM 5639 O O . LYS B 1 87 ? 17.603 28.933 39.671 1.00 35.92 96 LYS B O 1
ATOM 5645 N N . VAL B 1 88 ? 17.023 26.999 38.700 1.00 34.54 97 VAL B N 1
ATOM 5646 C CA . VAL B 1 88 ? 16.184 27.619 37.703 1.00 33.02 97 VAL B CA 1
ATOM 5647 C C . VAL B 1 88 ? 14.765 27.139 37.748 1.00 34.55 97 VAL B C 1
ATOM 5648 O O . VAL B 1 88 ? 14.545 25.926 37.745 1.00 34.21 97 VAL B O 1
ATOM 5652 N N . LEU B 1 89 ? 13.793 28.055 37.795 1.00 28.94 98 LEU B N 1
ATOM 5653 C CA . LEU B 1 89 ? 12.382 27.681 37.744 1.00 27.23 98 LEU B CA 1
ATOM 5654 C C . LEU B 1 89 ? 12.022 27.757 36.282 1.00 31.30 98 LEU B C 1
ATOM 5655 O O . LEU B 1 89 ? 12.027 28.848 35.704 1.00 31.40 98 LEU B O 1
ATOM 5660 N N . ASN B 1 90 ? 11.729 26.628 35.652 1.00 32.28 99 ASN B N 1
ATOM 5661 C CA . ASN B 1 90 ? 11.383 26.636 34.252 1.00 28.52 99 ASN B CA 1
ATOM 5662 C C . ASN B 1 90 ? 9.886 26.878 34.093 1.00 27.36 99 ASN B C 1
ATOM 5663 O O . ASN B 1 90 ? 9.172 27.106 35.076 1.00 27.88 99 ASN B O 1
ATOM 5668 N N . LYS B 1 91 ? 9.394 26.807 32.859 1.00 27.98 100 LYS B N 1
ATOM 5669 C CA . LYS B 1 91 ? 7.992 27.086 32.613 1.00 30.76 100 LYS B CA 1
ATOM 5670 C C . LYS B 1 91 ? 7.047 26.211 33.384 1.00 32.11 100 LYS B C 1
ATOM 5671 O O . LYS B 1 91 ? 6.075 26.696 33.964 1.00 33.03 100 LYS B O 1
ATOM 5677 N N . GLU B 1 92 ? 7.315 24.907 33.414 1.00 34.42 101 GLU B N 1
ATOM 5678 C CA . GLU B 1 92 ? 6.393 24.027 34.144 1.00 36.47 101 GLU B CA 1
ATOM 5679 C C . GLU B 1 92 ? 6.461 24.338 35.616 1.00 33.80 101 GLU B C 1
ATOM 5680 O O . GLU B 1 92 ? 5.434 24.263 36.313 1.00 33.47 101 GLU B O 1
ATOM 5686 N N . ASP B 1 93 ? 7.654 24.707 36.126 1.00 32.28 102 ASP B N 1
ATOM 5687 C CA . ASP B 1 93 ? 7.762 25.023 37.564 1.00 33.22 102 ASP B CA 1
ATOM 5688 C C . ASP B 1 93 ? 6.974 26.275 37.870 1.00 34.25 102 ASP B C 1
ATOM 5689 O O . ASP B 1 93 ? 6.356 26.394 38.933 1.00 32.58 102 ASP B O 1
ATOM 5694 N N . LEU B 1 94 ? 7.027 27.264 36.932 1.00 33.61 103 LEU B N 1
ATOM 5695 C CA . LEU B 1 94 ? 6.331 28.526 37.194 1.00 28.83 103 LEU B CA 1
ATOM 5696 C C . LEU B 1 94 ? 4.824 28.282 37.125 1.00 27.60 103 LEU B C 1
ATOM 5697 O O . LEU B 1 94 ? 4.070 28.827 37.959 1.00 28.30 103 LEU B O 1
ATOM 5702 N N . GLU B 1 95 ? 4.373 27.477 36.145 1.00 30.35 104 GLU B N 1
ATOM 5703 C CA . GLU B 1 95 ? 2.938 27.177 36.056 1.00 31.89 104 GLU B CA 1
ATOM 5704 C C . GLU B 1 95 ? 2.481 26.466 37.355 1.00 35.73 104 GLU B C 1
ATOM 5705 O O . GLU B 1 95 ? 1.385 26.759 37.845 1.00 35.45 104 GLU B O 1
ATOM 5711 N N . SER B 1 96 ? 3.322 25.584 37.950 1.00 36.13 105 SER B N 1
ATOM 5712 C CA . SER B 1 96 ? 2.908 24.908 39.200 1.00 37.41 105 SER B CA 1
ATOM 5713 C C . SER B 1 96 ? 2.804 25.863 40.273 1.00 39.39 105 SER B C 1
ATOM 5714 O O . SER B 1 96 ? 2.057 25.628 41.224 1.00 39.04 105 SER B O 1
ATOM 5717 N N . MET B 1 97 ? 3.559 26.965 40.188 1.00 35.47 106 MET B N 1
ATOM 5718 C CA . MET B 1 97 ? 3.480 27.948 41.259 1.00 33.09 106 MET B CA 1
ATOM 5719 C C . MET B 1 97 ? 2.258 28.897 41.029 1.00 35.82 106 MET B C 1
ATOM 5720 O O . MET B 1 97 ? 2.080 29.843 41.785 1.00 37.88 106 MET B O 1
ATOM 5725 N N . GLY B 1 98 ? 1.439 28.618 39.998 1.00 37.65 107 GLY B N 1
ATOM 5726 C CA . GLY B 1 98 ? 0.224 29.392 39.782 1.00 39.74 107 GLY B CA 1
ATOM 5727 C C . GLY B 1 98 ? 0.278 30.479 38.714 1.00 40.17 107 GLY B C 1
ATOM 5728 O O . GLY B 1 98 ? -0.669 31.271 38.616 1.00 39.61 107 GLY B O 1
ATOM 5729 N N . LEU B 1 99 ? 1.339 30.529 37.900 1.00 35.41 108 LEU B N 1
ATOM 5730 C CA . LEU B 1 99 ? 1.420 31.602 36.891 1.00 33.88 108 LEU B CA 1
ATOM 5731 C C . LEU B 1 99 ? 0.869 31.173 35.560 1.00 33.82 108 LEU B C 1
ATOM 5732 O O . LEU B 1 99 ? 0.994 29.999 35.192 1.00 33.30 108 LEU B O 1
ATOM 5737 N N . ASN B 1 100 ? 0.263 32.097 34.828 1.00 27.39 109 ASN B N 1
ATOM 5738 C CA . ASN B 1 100 ? -0.162 31.821 33.458 1.00 28.51 109 ASN B CA 1
ATOM 5739 C C . ASN B 1 100 ? 0.848 32.687 32.673 1.00 29.80 109 ASN B C 1
ATOM 5740 O O . ASN B 1 100 ? 0.691 33.911 32.664 1.00 27.25 109 ASN B O 1
ATOM 5745 N N . LEU B 1 101 ? 1.862 32.054 32.068 1.00 28.38 110 LEU B N 1
ATOM 5746 C CA . LEU B 1 101 ? 2.973 32.798 31.456 1.00 30.08 110 LEU B CA 1
ATOM 5747 C C . LEU B 1 101 ? 2.559 33.846 30.454 1.00 29.04 110 LEU B C 1
ATOM 5748 O O . LEU B 1 101 ? 3.234 34.870 30.384 1.00 26.89 110 LEU B O 1
ATOM 5753 N N . LYS B 1 102 ? 1.497 33.639 29.697 1.00 24.52 111 LYS B N 1
ATOM 5754 C CA . LYS B 1 102 ? 1.095 34.685 28.772 1.00 29.46 111 LYS B CA 1
ATOM 5755 C C . LYS B 1 102 ? 0.731 36.008 29.456 1.00 30.42 111 LYS B C 1
ATOM 5756 O O . LYS B 1 102 ? 0.749 37.049 28.788 1.00 27.20 111 LYS B O 1
ATOM 5762 N N . ASP B 1 103 ? 0.413 35.992 30.785 1.00 24.18 112 ASP B N 1
ATOM 5763 C CA . ASP B 1 103 ? 0.056 37.224 31.450 1.00 22.30 112 ASP B CA 1
ATOM 5764 C C . ASP B 1 103 ? 1.225 38.218 31.452 1.00 20.51 112 ASP B C 1
ATOM 5765 O O . ASP B 1 103 ? 0.993 39.414 31.654 1.00 23.79 112 ASP B O 1
ATOM 5770 N N . TYR B 1 104 ? 2.449 37.732 31.294 1.00 20.87 113 TYR B N 1
ATOM 5771 C CA . TYR B 1 104 ? 3.634 38.597 31.321 1.00 23.46 113 TYR B CA 1
ATOM 5772 C C . TYR B 1 104 ? 4.167 38.968 29.915 1.00 24.43 113 TYR B C 1
ATOM 5773 O O . TYR B 1 104 ? 5.229 39.573 29.829 1.00 23.11 113 TYR B O 1
ATOM 5782 N N . ASP B 1 105 ? 3.439 38.636 28.843 1.00 22.90 114 ASP B N 1
ATOM 5783 C CA . ASP B 1 105 ? 3.912 38.959 27.478 1.00 22.76 114 ASP B CA 1
ATOM 5784 C C . ASP B 1 105 ? 4.049 40.501 27.337 1.00 22.32 114 ASP B C 1
ATOM 5785 O O . ASP B 1 105 ? 3.117 41.231 27.676 1.00 23.18 114 ASP B O 1
ATOM 5790 N N . VAL B 1 106 ? 5.200 40.973 26.844 1.00 20.14 115 VAL B N 1
ATOM 5791 C CA . VAL B 1 106 ? 5.442 42.418 26.666 1.00 18.70 115 VAL B CA 1
ATOM 5792 C C . VAL B 1 106 ? 5.680 42.623 25.126 1.00 19.24 115 VAL B C 1
ATOM 5793 O O . VAL B 1 106 ? 6.515 41.922 24.539 1.00 18.91 115 VAL B O 1
ATOM 5797 N N . THR B 1 107 ? 4.943 43.547 24.538 1.00 19.23 116 THR B N 1
ATOM 5798 C CA . THR B 1 107 ? 5.071 43.790 23.099 1.00 19.06 116 THR B CA 1
ATOM 5799 C C . THR B 1 107 ? 5.968 45.006 22.879 1.00 19.99 116 THR B C 1
ATOM 5800 O O . THR B 1 107 ? 5.766 46.080 23.469 1.00 18.72 116 THR B O 1
ATOM 5804 N N . GLN B 1 108 ? 6.956 44.808 21.977 1.00 18.79 117 GLN B N 1
ATOM 5805 C CA . GLN B 1 108 ? 7.892 45.853 21.627 1.00 20.20 117 GLN B CA 1
ATOM 5806 C C . GLN B 1 108 ? 7.467 46.443 20.244 1.00 22.58 117 GLN B C 1
ATOM 5807 O O . GLN B 1 108 ? 7.647 45.813 19.221 1.00 22.15 117 GLN B O 1
ATOM 5813 N N . GLU B 1 109 ? 6.875 47.671 20.252 1.00 20.33 118 GLU B N 1
ATOM 5814 C CA . GLU B 1 109 ? 6.439 48.364 19.021 1.00 21.05 118 GLU B CA 1
ATOM 5815 C C . GLU B 1 109 ? 7.581 49.260 18.533 1.00 21.84 118 GLU B C 1
ATOM 5816 O O . GLU B 1 109 ? 8.579 49.380 19.212 1.00 21.57 118 GLU B O 1
ATOM 5822 N N . PHE B 1 110 ? 7.437 49.883 17.357 1.00 22.18 119 PHE B N 1
ATOM 5823 C CA . PHE B 1 110 ? 8.475 50.806 16.893 1.00 23.47 119 PHE B CA 1
ATOM 5824 C C . PHE B 1 110 ? 7.836 52.026 16.253 1.00 22.92 119 PHE B C 1
ATOM 5825 O O . PHE B 1 110 ? 6.681 51.988 15.862 1.00 21.89 119 PHE B O 1
ATOM 5833 N N . ILE B 1 111 ? 8.579 53.132 16.190 1.00 24.38 120 ILE B N 1
ATOM 5834 C CA . ILE B 1 111 ? 8.111 54.367 15.533 1.00 26.48 120 ILE B CA 1
ATOM 5835 C C . ILE B 1 111 ? 7.736 54.098 14.078 1.00 31.18 120 ILE B C 1
ATOM 5836 O O . ILE B 1 111 ? 8.527 53.435 13.395 1.00 31.82 120 ILE B O 1
ATOM 5841 N N . ILE B 1 112 ? 6.568 54.558 13.619 1.00 35.18 121 ILE B N 1
ATOM 5842 C CA . ILE B 1 112 ? 6.143 54.312 12.245 1.00 47.24 121 ILE B CA 1
ATOM 5843 C C . ILE B 1 112 ? 6.253 55.623 11.413 1.00 57.90 121 ILE B C 1
ATOM 5844 O O . ILE B 1 112 ? 6.558 56.693 11.937 1.00 58.52 121 ILE B O 1
ATOM 5849 N N . SER B 1 113 ? 6.032 55.499 10.102 1.00 69.79 122 SER B N 1
ATOM 5850 C CA . SER B 1 113 ? 6.081 56.598 9.137 1.00 82.40 122 SER B CA 1
ATOM 5851 C C . SER B 1 113 ? 4.698 56.854 8.554 1.00 90.70 122 SER B C 1
ATOM 5852 O O . SER B 1 113 ? 4.095 55.952 7.981 1.00 94.12 122 SER B O 1
ATOM 5855 N N . ASP B 1 114 ? 4.184 58.080 8.706 1.00 99.32 123 ASP B N 1
ATOM 5856 C CA . ASP B 1 114 ? 2.881 58.431 8.134 1.00 110.91 123 ASP B CA 1
ATOM 5857 C C . ASP B 1 114 ? 3.035 58.491 6.617 1.00 117.26 123 ASP B C 1
ATOM 5858 O O . ASP B 1 114 ? 2.079 58.692 5.867 1.00 119.23 123 ASP B O 1
ATOM 5863 N N . ALA B 1 115 ? 4.286 58.301 6.191 1.00 120.92 124 ALA B N 1
ATOM 5864 C CA . ALA B 1 115 ? 4.761 58.333 4.824 1.00 123.69 124 ALA B CA 1
ATOM 5865 C C . ALA B 1 115 ? 4.415 57.104 3.986 1.00 125.71 124 ALA B C 1
ATOM 5866 O O . ALA B 1 115 ? 4.978 56.947 2.902 1.00 126.94 124 ALA B O 1
ATOM 5868 N N . ASN B 1 116 ? 3.503 56.232 4.449 1.00 128.30 125 ASN B N 1
ATOM 5869 C CA . ASN B 1 116 ? 3.165 55.083 3.610 1.00 132.21 125 ASN B CA 1
ATOM 5870 C C . ASN B 1 116 ? 2.526 55.584 2.302 1.00 134.06 125 ASN B C 1
ATOM 5871 O O . ASN B 1 116 ? 2.748 54.979 1.255 1.00 135.53 125 ASN B O 1
ATOM 5876 N N . SER B 1 117 ? 1.740 56.683 2.366 0.00 0.00 126 SER B N 1
ATOM 5877 C CA . SER B 1 117 ? 1.118 57.285 1.179 0.00 0.00 126 SER B CA 1
ATOM 5878 C C . SER B 1 117 ? 0.214 58.487 1.505 0.00 0.00 126 SER B C 1
ATOM 5879 O O . SER B 1 117 ? -0.730 58.372 2.283 0.00 0.00 126 SER B O 1
ATOM 5882 N N . THR B 1 118 ? 0.524 59.639 0.893 0.00 0.00 127 THR B N 1
ATOM 5883 C CA . THR B 1 118 ? -0.202 60.910 1.016 0.00 0.00 127 THR B CA 1
ATOM 5884 C C . THR B 1 118 ? 0.018 61.637 -0.307 0.00 0.00 127 THR B C 1
ATOM 5885 O O . THR B 1 118 ? -0.897 61.884 -1.089 0.00 0.00 127 THR B O 1
ATOM 5889 N N . LYS B 1 119 ? 1.288 61.958 -0.517 0.00 0.00 128 LYS B N 1
ATOM 5890 C CA . LYS B 1 119 ? 1.931 62.618 -1.644 0.00 0.00 128 LYS B CA 1
ATOM 5891 C C . LYS B 1 119 ? 3.371 62.609 -1.174 0.00 0.00 128 LYS B C 1
ATOM 5892 O O . LYS B 1 119 ? 3.631 63.055 -0.057 0.00 0.00 128 LYS B O 1
ATOM 5898 N N . ALA B 1 120 ? 4.307 62.115 -1.974 0.00 0.00 129 ALA B N 1
ATOM 5899 C CA . ALA B 1 120 ? 5.657 62.009 -1.442 0.00 0.00 129 ALA B CA 1
ATOM 5900 C C . ALA B 1 120 ? 6.643 63.102 -1.815 0.00 0.00 129 ALA B C 1
ATOM 5901 O O . ALA B 1 120 ? 7.408 62.959 -2.768 0.00 0.00 129 ALA B O 1
ATOM 5903 N N . VAL B 1 121 ? 6.614 64.204 -1.064 0.00 0.00 130 VAL B N 1
ATOM 5904 C CA . VAL B 1 121 ? 7.586 65.272 -1.244 0.00 0.00 130 VAL B CA 1
ATOM 5905 C C . VAL B 1 121 ? 8.641 64.948 -0.196 0.00 0.00 130 VAL B C 1
ATOM 5906 O O . VAL B 1 121 ? 8.287 64.405 0.853 0.00 0.00 130 VAL B O 1
ATOM 5910 N N . ASN B 1 122 ? 9.912 65.263 -0.442 1.00 158.51 131 ASN B N 1
ATOM 5911 C CA . ASN B 1 122 ? 10.945 64.931 0.536 1.00 158.55 131 ASN B CA 1
ATOM 5912 C C . ASN B 1 122 ? 10.856 65.728 1.853 1.00 158.39 131 ASN B C 1
ATOM 5913 O O . ASN B 1 122 ? 11.891 65.992 2.456 1.00 158.70 131 ASN B O 1
ATOM 5918 N N . GLU B 1 123 ? 9.654 66.143 2.289 1.00 156.80 132 GLU B N 1
ATOM 5919 C CA . GLU B 1 123 ? 9.514 66.820 3.582 1.00 152.75 132 GLU B CA 1
ATOM 5920 C C . GLU B 1 123 ? 8.442 66.090 4.374 1.00 149.66 132 GLU B C 1
ATOM 5921 O O . GLU B 1 123 ? 8.639 65.842 5.563 1.00 148.32 132 GLU B O 1
ATOM 5927 N N . TYR B 1 124 ? 7.307 65.731 3.741 1.00 146.00 133 TYR B N 1
ATOM 5928 C CA . TYR B 1 124 ? 6.340 64.932 4.492 1.00 140.12 133 TYR B CA 1
ATOM 5929 C C . TYR B 1 124 ? 6.920 63.511 4.529 1.00 135.83 133 TYR B C 1
ATOM 5930 O O . TYR B 1 124 ? 6.351 62.608 5.137 1.00 133.48 133 TYR B O 1
ATOM 5939 N N . MET B 1 125 ? 8.078 63.342 3.848 1.00 130.67 134 MET B N 1
ATOM 5940 C CA . MET B 1 125 ? 8.845 62.108 3.756 1.00 121.77 134 MET B CA 1
ATOM 5941 C C . MET B 1 125 ? 9.197 61.568 5.153 1.00 115.17 134 MET B C 1
ATOM 5942 O O . MET B 1 125 ? 8.576 60.595 5.578 1.00 111.71 134 MET B O 1
ATOM 5947 N N . ARG B 1 126 ? 10.171 62.170 5.876 1.00 108.66 135 ARG B N 1
ATOM 5948 C CA . ARG B 1 126 ? 10.471 61.626 7.203 1.00 98.46 135 ARG B CA 1
ATOM 5949 C C . ARG B 1 126 ? 9.503 62.097 8.300 1.00 91.34 135 ARG B C 1
ATOM 5950 O O . ARG B 1 126 ? 9.918 62.742 9.262 1.00 89.25 135 ARG B O 1
ATOM 5958 N N . LYS B 1 127 ? 8.212 61.780 8.155 1.00 84.20 136 LYS B N 1
ATOM 5959 C CA . LYS B 1 127 ? 7.281 62.111 9.213 1.00 74.45 136 LYS B CA 1
ATOM 5960 C C . LYS B 1 127 ? 7.055 60.853 10.067 1.00 64.98 136 LYS B C 1
ATOM 5961 O O . LYS B 1 127 ? 6.336 59.948 9.657 1.00 63.26 136 LYS B O 1
ATOM 5967 N N . THR B 1 128 ? 7.666 60.801 11.231 1.00 54.98 137 THR B N 1
ATOM 5968 C CA . THR B 1 128 ? 7.523 59.672 12.129 1.00 41.38 137 THR B CA 1
ATOM 5969 C C . THR B 1 128 ? 6.404 59.904 13.217 1.00 35.36 137 THR B C 1
ATOM 5970 O O . THR B 1 128 ? 6.019 61.028 13.518 1.00 28.31 137 THR B O 1
ATOM 5974 N N . SER B 1 129 ? 5.935 58.800 13.799 1.00 30.19 138 SER B N 1
ATOM 5975 C CA . SER B 1 129 ? 4.880 58.769 14.795 1.00 30.59 138 SER B CA 1
ATOM 5976 C C . SER B 1 129 ? 5.282 57.808 15.939 1.00 28.24 138 SER B C 1
ATOM 5977 O O . SER B 1 129 ? 5.707 56.693 15.599 1.00 27.57 138 SER B O 1
ATOM 5980 N N . ALA B 1 130 ? 5.145 58.199 17.256 1.00 25.51 139 ALA B N 1
ATOM 5981 C CA . ALA B 1 130 ? 5.373 57.198 18.335 1.00 22.33 139 ALA B CA 1
ATOM 5982 C C . ALA B 1 130 ? 4.245 56.169 18.178 1.00 22.28 139 ALA B C 1
ATOM 5983 O O . ALA B 1 130 ? 3.140 56.499 17.765 1.00 21.61 139 ALA B O 1
ATOM 5985 N N . PRO B 1 131 ? 4.493 54.889 18.505 1.00 20.67 140 PRO B N 1
ATOM 5986 C CA . PRO B 1 131 ? 3.441 53.873 18.364 1.00 21.84 140 PRO B CA 1
ATOM 5987 C C . PRO B 1 131 ? 2.250 54.157 19.278 1.00 22.56 140 PRO B C 1
ATOM 5988 O O . PRO B 1 131 ? 2.421 54.612 20.410 1.00 21.97 140 PRO B O 1
ATOM 5992 N N . VAL B 1 132 ? 1.062 53.875 18.799 1.00 22.07 141 VAL B N 1
ATOM 5993 C CA . VAL B 1 132 ? -0.191 54.099 19.543 1.00 21.08 141 VAL B CA 1
ATOM 5994 C C . VAL B 1 132 ? -0.786 52.774 19.994 1.00 24.32 141 VAL B C 1
ATOM 5995 O O . VAL B 1 132 ? -0.969 51.864 19.202 1.00 23.97 141 VAL B O 1
ATOM 5999 N N . LYS B 1 133 ? -1.090 52.662 21.285 1.00 20.82 142 LYS B N 1
ATOM 6000 C CA . LYS B 1 133 ? -1.768 51.475 21.809 1.00 21.49 142 LYS B CA 1
ATOM 6001 C C . LYS B 1 133 ? -3.192 51.972 22.132 1.00 19.77 142 LYS B C 1
ATOM 6002 O O . LYS B 1 133 ? -3.332 52.847 23.006 1.00 19.98 142 LYS B O 1
ATOM 6008 N N . LYS B 1 134 ? -4.238 51.457 21.495 1.00 16.78 143 LYS B N 1
ATOM 6009 C CA . LYS B 1 134 ? -5.596 51.916 21.791 1.00 17.38 143 LYS B CA 1
ATOM 6010 C C . LYS B 1 134 ? -6.229 51.073 22.915 1.00 18.98 143 LYS B C 1
ATOM 6011 O O . LYS B 1 134 ? -6.165 49.843 22.863 1.00 21.36 143 LYS B O 1
ATOM 6017 N N . LEU B 1 135 ? -6.786 51.710 23.940 1.00 18.99 144 LEU B N 1
ATOM 6018 C CA . LEU B 1 135 ? -7.453 50.989 25.047 1.00 20.20 144 LEU B CA 1
ATOM 6019 C C . LEU B 1 135 ? -8.880 51.511 24.976 1.00 18.80 144 LEU B C 1
ATOM 6020 O O . LEU B 1 135 ? -9.198 52.616 25.500 1.00 19.77 144 LEU B O 1
ATOM 6025 N N . ALA B 1 136 ? -9.749 50.763 24.330 1.00 19.77 145 ALA B N 1
ATOM 6026 C CA . ALA B 1 136 ? -11.085 51.280 24.094 1.00 19.38 145 ALA B CA 1
ATOM 6027 C C . ALA B 1 136 ? -12.086 50.154 23.832 1.00 21.67 145 ALA B C 1
ATOM 6028 O O . ALA B 1 136 ? -11.733 49.109 23.311 1.00 22.35 145 ALA B O 1
ATOM 6030 N N . GLY B 1 137 ? -13.332 50.409 24.146 1.00 21.96 146 GLY B N 1
ATOM 6031 C CA . GLY B 1 137 ? -14.377 49.446 23.837 1.00 24.60 146 GLY B CA 1
ATOM 6032 C C . GLY B 1 137 ? -15.598 50.230 23.395 1.00 24.39 146 GLY B C 1
ATOM 6033 O O . GLY B 1 137 ? -15.581 51.447 23.269 1.00 25.30 146 GLY B O 1
ATOM 6034 N N . ALA B 1 138 ? -16.692 49.519 23.150 1.00 26.53 147 ALA B N 1
ATOM 6035 C CA . ALA B 1 138 ? -17.925 50.130 22.681 1.00 29.53 147 ALA B CA 1
ATOM 6036 C C . ALA B 1 138 ? -18.439 51.238 23.599 1.00 33.02 147 ALA B C 1
ATOM 6037 O O . ALA B 1 138 ? -18.945 52.243 23.107 1.00 33.50 147 ALA B O 1
ATOM 6039 N N . THR B 1 139 ? -18.330 51.086 24.934 1.00 30.47 148 THR B N 1
ATOM 6040 C CA . THR B 1 139 ? -18.766 52.168 25.840 1.00 27.74 148 THR B CA 1
ATOM 6041 C C . THR B 1 139 ? -17.715 52.338 26.949 1.00 26.52 148 THR B C 1
ATOM 6042 O O . THR B 1 139 ? -16.774 51.549 27.021 1.00 25.55 148 THR B O 1
ATOM 6046 N N . ARG B 1 140 ? -17.918 53.341 27.796 1.00 25.82 149 ARG B N 1
ATOM 6047 C CA . ARG B 1 140 ? -17.022 53.598 28.904 1.00 25.47 149 ARG B CA 1
ATOM 6048 C C . ARG B 1 140 ? -16.779 52.322 29.730 1.00 24.53 149 ARG B C 1
ATOM 6049 O O . ARG B 1 140 ? -15.672 52.150 30.246 1.00 22.29 149 ARG B O 1
ATOM 6057 N N . PHE B 1 141 ? -17.781 51.417 29.861 1.00 23.60 150 PHE B N 1
ATOM 6058 C CA . PHE B 1 141 ? -17.570 50.174 30.661 1.00 23.94 150 PHE B CA 1
ATOM 6059 C C . PHE B 1 141 ? -16.564 49.251 30.054 1.00 22.52 150 PHE B C 1
ATOM 6060 O O . PHE B 1 141 ? -15.732 48.667 30.764 1.00 21.99 150 PHE B O 1
ATOM 6068 N N . GLU B 1 142 ? -16.616 49.069 28.721 1.00 20.34 151 GLU B N 1
ATOM 6069 C CA . GLU B 1 142 ? -15.639 48.216 28.076 1.00 20.06 151 GLU B CA 1
ATOM 6070 C C . GLU B 1 142 ? -14.258 48.916 27.967 1.00 19.26 151 GLU B C 1
ATOM 6071 O O . GLU B 1 142 ? -13.254 48.221 27.916 1.00 21.09 151 GLU B O 1
ATOM 6077 N N . THR B 1 143 ? -14.241 50.265 27.866 1.00 18.76 152 THR B N 1
ATOM 6078 C CA . THR B 1 143 ? -12.948 50.940 27.832 1.00 16.90 152 THR B CA 1
ATOM 6079 C C . THR B 1 143 ? -12.269 50.660 29.190 1.00 18.40 152 THR B C 1
ATOM 6080 O O . THR B 1 143 ? -11.083 50.346 29.220 1.00 17.44 152 THR B O 1
ATOM 6084 N N . ALA B 1 144 ? -13.019 50.744 30.276 1.00 19.44 153 ALA B N 1
ATOM 6085 C CA . ALA B 1 144 ? -12.374 50.484 31.583 1.00 17.96 153 ALA B CA 1
ATOM 6086 C C . ALA B 1 144 ? -11.834 49.078 31.654 1.00 19.32 153 ALA B C 1
ATOM 6087 O O . ALA B 1 144 ? -10.759 48.850 32.244 1.00 19.90 153 ALA B O 1
ATOM 6089 N N . VAL B 1 145 ? -12.544 48.103 31.060 1.00 17.88 154 VAL B N 1
ATOM 6090 C CA . VAL B 1 145 ? -12.038 46.737 31.079 1.00 18.49 154 VAL B CA 1
ATOM 6091 C C . VAL B 1 145 ? -10.735 46.620 30.264 1.00 21.03 154 VAL B C 1
ATOM 6092 O O . VAL B 1 145 ? -9.820 45.920 30.684 1.00 18.87 154 VAL B O 1
ATOM 6096 N N . GLU B 1 146 ? -10.642 47.287 29.083 1.00 20.00 155 GLU B N 1
ATOM 6097 C CA . GLU B 1 146 ? -9.377 47.216 28.330 1.00 19.73 155 GLU B CA 1
ATOM 6098 C C . GLU B 1 146 ? -8.217 47.855 29.135 1.00 17.98 155 GLU B C 1
ATOM 6099 O O . GLU B 1 146 ? -7.112 47.332 29.055 1.00 19.64 155 GLU B O 1
ATOM 6105 N N . ILE B 1 147 ? -8.455 48.920 29.884 1.00 17.97 156 ILE B N 1
ATOM 6106 C CA . ILE B 1 147 ? -7.384 49.530 30.725 1.00 19.37 156 ILE B CA 1
ATOM 6107 C C . ILE B 1 147 ? -6.985 48.529 31.827 1.00 20.13 156 ILE B C 1
ATOM 6108 O O . ILE B 1 147 ? -5.804 48.330 32.133 1.00 18.90 156 ILE B O 1
ATOM 6113 N N . SER B 1 148 ? -8.003 47.883 32.432 1.00 20.36 157 SER B N 1
ATOM 6114 C CA . SER B 1 148 ? -7.747 46.889 33.483 1.00 20.58 157 SER B CA 1
ATOM 6115 C C . SER B 1 148 ? -6.882 45.738 32.922 1.00 19.94 157 SER B C 1
ATOM 6116 O O . SER B 1 148 ? -5.935 45.283 33.582 1.00 19.20 157 SER B O 1
ATOM 6119 N N . LYS B 1 149 ? -7.195 45.231 31.738 1.00 19.80 158 LYS B N 1
ATOM 6120 C CA . LYS B 1 149 ? -6.412 44.142 31.161 1.00 20.84 158 LYS B CA 1
ATOM 6121 C C . LYS B 1 149 ? -4.969 44.594 30.828 1.00 22.72 158 LYS B C 1
ATOM 6122 O O . LYS B 1 149 ? -4.044 43.804 30.838 1.00 23.00 158 LYS B O 1
ATOM 6128 N N . GLN B 1 150 ? -4.807 45.895 30.543 1.00 21.31 159 GLN B N 1
ATOM 6129 C CA . GLN B 1 150 ? -3.470 46.375 30.228 1.00 22.07 159 GLN B CA 1
ATOM 6130 C C . GLN B 1 150 ? -2.531 46.375 31.458 1.00 20.27 159 GLN B C 1
ATOM 6131 O O . GLN B 1 150 ? -1.422 45.945 31.322 1.00 22.93 159 GLN B O 1
ATOM 6137 N N . GLY B 1 151 ? -2.980 46.850 32.620 1.00 20.64 160 GLY B N 1
ATOM 6138 C CA . GLY B 1 151 ? -2.046 46.935 33.736 1.00 22.65 160 GLY B CA 1
ATOM 6139 C C . GLY B 1 151 ? -2.216 45.840 34.774 1.00 23.23 160 GLY B C 1
ATOM 6140 O O . GLY B 1 151 ? -1.391 45.751 35.677 1.00 20.64 160 GLY B O 1
ATOM 6141 N N . TRP B 1 152 ? -3.290 45.049 34.649 1.00 22.32 161 TRP B N 1
ATOM 6142 C CA . TRP B 1 152 ? -3.619 43.984 35.643 1.00 25.20 161 TRP B CA 1
ATOM 6143 C C . TRP B 1 152 ? -3.989 42.684 34.918 1.00 21.90 161 TRP B C 1
ATOM 6144 O O . TRP B 1 152 ? -4.984 42.008 35.225 1.00 22.10 161 TRP B O 1
ATOM 6155 N N . LYS B 1 153 ? -3.160 42.333 33.935 1.00 20.04 162 LYS B N 1
ATOM 6156 C CA . LYS B 1 153 ? -3.383 41.137 33.175 1.00 24.01 162 LYS B CA 1
ATOM 6157 C C . LYS B 1 153 ? -3.313 39.889 34.090 1.00 22.78 162 LYS B C 1
ATOM 6158 O O . LYS B 1 153 ? -4.097 38.964 33.910 1.00 24.37 162 LYS B O 1
ATOM 6164 N N . ASP B 1 154 ? -2.404 39.901 35.053 1.00 23.99 163 ASP B N 1
ATOM 6165 C CA . ASP B 1 154 ? -2.242 38.775 35.971 1.00 25.29 163 ASP B CA 1
ATOM 6166 C C . ASP B 1 154 ? -3.267 38.888 37.152 1.00 28.64 163 ASP B C 1
ATOM 6167 O O . ASP B 1 154 ? -3.157 38.106 38.089 1.00 27.38 163 ASP B O 1
ATOM 6172 N N . GLY B 1 155 ? -4.236 39.822 37.125 1.00 25.86 164 GLY B N 1
ATOM 6173 C CA . GLY B 1 155 ? -5.230 39.917 38.208 1.00 24.11 164 GLY B CA 1
ATOM 6174 C C . GLY B 1 155 ? -4.981 41.062 39.144 1.00 23.81 164 GLY B C 1
ATOM 6175 O O . GLY B 1 155 ? -4.022 41.811 38.982 1.00 25.29 164 GLY B O 1
ATOM 6176 N N . SER B 1 156 ? -5.875 41.255 40.167 1.00 21.46 165 SER B N 1
ATOM 6177 C CA . SER B 1 156 ? -5.677 42.319 41.136 1.00 22.60 165 SER B CA 1
ATOM 6178 C C . SER B 1 156 ? -6.411 41.893 42.441 1.00 26.20 165 SER B C 1
ATOM 6179 O O . SER B 1 156 ? -7.567 41.464 42.337 1.00 29.21 165 SER B O 1
ATOM 6182 N N . SER B 1 157 ? -5.785 42.039 43.596 1.00 25.95 166 SER B N 1
ATOM 6183 C CA . SER B 1 157 ? -6.488 41.623 44.804 1.00 29.65 166 SER B CA 1
ATOM 6184 C C . SER B 1 157 ? -7.582 42.616 45.170 1.00 28.74 166 SER B C 1
ATOM 6185 O O . SER B 1 157 ? -8.544 42.222 45.809 1.00 27.59 166 SER B O 1
ATOM 6188 N N . LYS B 1 158 ? -7.462 43.904 44.759 1.00 25.77 167 LYS B N 1
ATOM 6189 C CA . LYS B 1 158 ? -8.494 44.889 45.007 1.00 23.78 167 LYS B CA 1
ATOM 6190 C C . LYS B 1 158 ? -9.016 45.487 43.674 1.00 27.80 167 LYS B C 1
ATOM 6191 O O . LYS B 1 158 ? -8.273 45.501 42.682 1.00 24.62 167 LYS B O 1
ATOM 6197 N N . VAL B 1 159 ? -10.273 45.929 43.647 1.00 25.41 168 VAL B N 1
ATOM 6198 C CA . VAL B 1 159 ? -10.867 46.586 42.485 1.00 26.63 168 VAL B CA 1
ATOM 6199 C C . VAL B 1 159 ? -11.660 47.732 43.012 1.00 26.56 168 VAL B C 1
ATOM 6200 O O . VAL B 1 159 ? -12.404 47.585 44.015 1.00 25.88 168 VAL B O 1
ATOM 6204 N N . VAL B 1 160 ? -11.499 48.929 42.407 1.00 23.22 169 VAL B N 1
ATOM 6205 C CA . VAL B 1 160 ? -12.271 50.082 42.845 1.00 20.79 169 VAL B CA 1
ATOM 6206 C C . VAL B 1 160 ? -13.483 50.220 41.938 1.00 23.42 169 VAL B C 1
ATOM 6207 O O . VAL B 1 160 ? -13.341 49.966 40.748 1.00 21.84 169 VAL B O 1
ATOM 6211 N N . ILE B 1 161 ? -14.649 50.579 42.459 1.00 22.22 170 ILE B N 1
ATOM 6212 C CA . ILE B 1 161 ? -15.842 50.680 41.605 1.00 23.11 170 ILE B CA 1
ATOM 6213 C C . ILE B 1 161 ? -16.428 52.036 41.713 1.00 22.75 170 ILE B C 1
ATOM 6214 O O . ILE B 1 161 ? -16.589 52.574 42.806 1.00 23.39 170 ILE B O 1
ATOM 6219 N N . VAL B 1 162 ? -16.770 52.640 40.572 1.00 20.12 171 VAL B N 1
ATOM 6220 C CA . VAL B 1 162 ? -17.398 53.951 40.544 1.00 19.94 171 VAL B CA 1
ATOM 6221 C C . VAL B 1 162 ? -18.646 53.878 39.646 1.00 21.44 171 VAL B C 1
ATOM 6222 O O . VAL B 1 162 ? -18.664 53.040 38.742 1.00 23.63 171 VAL B O 1
ATOM 6226 N N . ASN B 1 163 ? -19.617 54.758 39.818 1.00 21.46 172 ASN B N 1
ATOM 6227 C CA . ASN B 1 163 ? -20.785 54.725 38.950 1.00 24.04 172 ASN B CA 1
ATOM 6228 C C . ASN B 1 163 ? -20.337 55.337 37.564 1.00 24.33 172 ASN B C 1
ATOM 6229 O O . ASN B 1 163 ? -19.932 56.476 37.545 1.00 26.08 172 ASN B O 1
ATOM 6234 N N . GLY B 1 164 ? -20.435 54.606 36.482 1.00 27.41 173 GLY B N 1
ATOM 6235 C CA . GLY B 1 164 ? -19.928 55.110 35.209 1.00 31.41 173 GLY B CA 1
ATOM 6236 C C . GLY B 1 164 ? -20.697 56.284 34.624 1.00 34.61 173 GLY B C 1
ATOM 6237 O O . GLY B 1 164 ? -20.135 57.088 33.890 1.00 32.05 173 GLY B O 1
ATOM 6238 N N . GLU B 1 165 ? -22.000 56.381 34.936 1.00 34.46 174 GLU B N 1
ATOM 6239 C CA . GLU B 1 165 ? -22.820 57.456 34.408 1.00 38.71 174 GLU B CA 1
ATOM 6240 C C . GLU B 1 165 ? -22.734 58.713 35.267 1.00 40.69 174 GLU B C 1
ATOM 6241 O O . GLU B 1 165 ? -23.078 59.774 34.784 1.00 43.81 174 GLU B O 1
ATOM 6247 N N . LEU B 1 166 ? -22.310 58.610 36.519 1.00 41.42 175 LEU B N 1
ATOM 6248 C CA . LEU B 1 166 ? -22.085 59.730 37.436 1.00 46.26 175 LEU B CA 1
ATOM 6249 C C . LEU B 1 166 ? -20.555 59.793 37.724 1.00 53.71 175 LEU B C 1
ATOM 6250 O O . LEU B 1 166 ? -20.166 59.950 38.890 1.00 57.26 175 LEU B O 1
ATOM 6255 N N . ALA B 1 167 ? -19.703 59.667 36.704 1.00 55.03 176 ALA B N 1
ATOM 6256 C CA . ALA B 1 167 ? -18.237 59.646 36.842 1.00 59.03 176 ALA B CA 1
ATOM 6257 C C . ALA B 1 167 ? -17.632 60.717 37.758 1.00 60.74 176 ALA B C 1
ATOM 6258 O O . ALA B 1 167 ? -16.665 60.393 38.442 1.00 59.99 176 ALA B O 1
ATOM 6260 N N . ALA B 1 168 ? -18.171 61.979 37.788 1.00 59.55 177 ALA B N 1
ATOM 6261 C CA . ALA B 1 168 ? -17.601 63.043 38.641 1.00 54.43 177 ALA B CA 1
ATOM 6262 C C . ALA B 1 168 ? -17.384 62.515 40.065 1.00 51.03 177 ALA B C 1
ATOM 6263 O O . ALA B 1 168 ? -16.566 63.034 40.814 1.00 49.55 177 ALA B O 1
ATOM 6265 N N . ASP B 1 169 ? -18.094 61.454 40.403 1.00 49.69 178 ASP B N 1
ATOM 6266 C CA . ASP B 1 169 ? -17.947 60.727 41.661 1.00 50.74 178 ASP B CA 1
ATOM 6267 C C . ASP B 1 169 ? -16.489 60.258 41.914 1.00 48.84 178 ASP B C 1
ATOM 6268 O O . ASP B 1 169 ? -16.019 60.327 43.027 1.00 47.76 178 ASP B O 1
ATOM 6273 N N . GLY B 1 170 ? -15.798 59.764 40.870 1.00 45.10 179 GLY B N 1
ATOM 6274 C CA . GLY B 1 170 ? -14.437 59.230 40.993 1.00 38.40 179 GLY B CA 1
ATOM 6275 C C . GLY B 1 170 ? -13.335 60.179 40.614 1.00 32.78 179 GLY B C 1
ATOM 6276 O O . GLY B 1 170 ? -12.198 59.747 40.343 1.00 32.06 179 GLY B O 1
ATOM 6277 N N . ILE B 1 171 ? -13.621 61.479 40.605 1.00 26.82 180 ILE B N 1
ATOM 6278 C CA . ILE B 1 171 ? -12.542 62.377 40.189 1.00 26.72 180 ILE B CA 1
ATOM 6279 C C . ILE B 1 171 ? -11.460 62.398 41.246 1.00 33.56 180 ILE B C 1
ATOM 6280 O O . ILE B 1 171 ? -10.424 63.005 40.952 1.00 36.21 180 ILE B O 1
ATOM 6285 N N . THR B 1 172 ? -11.681 61.838 42.476 1.00 24.52 181 THR B N 1
ATOM 6286 C CA . THR B 1 172 ? -10.568 61.827 43.451 1.00 26.59 181 THR B CA 1
ATOM 6287 C C . THR B 1 172 ? -10.189 60.357 43.752 1.00 27.36 181 THR B C 1
ATOM 6288 O O . THR B 1 172 ? -9.349 60.110 44.634 1.00 26.18 181 THR B O 1
ATOM 6292 N N . ALA B 1 173 ? -10.759 59.392 43.018 1.00 24.00 182 ALA B N 1
ATOM 6293 C CA . ALA B 1 173 ? -10.445 57.989 43.281 1.00 22.03 182 ALA B CA 1
ATOM 6294 C C . ALA B 1 173 ? -9.127 57.534 42.755 1.00 22.23 182 ALA B C 1
ATOM 6295 O O . ALA B 1 173 ? -8.620 56.546 43.247 1.00 23.24 182 ALA B O 1
ATOM 6297 N N . THR B 1 174 ? -8.470 58.239 41.749 1.00 21.83 183 THR B N 1
ATOM 6298 C CA . THR B 1 174 ? -7.212 57.682 41.256 1.00 20.23 183 THR B CA 1
ATOM 6299 C C . THR B 1 174 ? -6.108 57.484 42.305 1.00 20.77 183 THR B C 1
ATOM 6300 O O . THR B 1 174 ? -5.448 56.433 42.293 1.00 22.53 183 THR B O 1
ATOM 6304 N N . PRO B 1 175 ? -5.841 58.466 43.176 1.00 21.73 184 PRO B N 1
ATOM 6305 C CA . PRO B 1 175 ? -4.777 58.288 44.230 1.00 26.27 184 PRO B CA 1
ATOM 6306 C C . PRO B 1 175 ? -5.057 57.042 45.146 1.00 23.41 184 PRO B C 1
ATOM 6307 O O . PRO B 1 175 ? -4.125 56.357 45.574 1.00 23.20 184 PRO B O 1
ATOM 6311 N N . LEU B 1 176 ? -6.326 56.777 45.420 1.00 24.48 185 LEU B N 1
ATOM 6312 C CA . LEU B 1 176 ? -6.681 55.580 46.249 1.00 23.46 185 LEU B CA 1
ATOM 6313 C C . LEU B 1 176 ? -6.460 54.330 45.470 1.00 22.23 185 LEU B C 1
ATOM 6314 O O . LEU B 1 176 ? -5.826 53.386 45.947 1.00 22.59 185 LEU B O 1
ATOM 6319 N N . ALA B 1 177 ? -6.962 54.279 44.197 1.00 21.41 186 ALA B N 1
ATOM 6320 C CA . ALA B 1 177 ? -6.726 53.099 43.415 1.00 21.51 186 ALA B CA 1
ATOM 6321 C C . ALA B 1 177 ? -5.227 52.832 43.270 1.00 21.95 186 ALA B C 1
ATOM 6322 O O . ALA B 1 177 ? -4.786 51.671 43.288 1.00 23.38 186 ALA B O 1
ATOM 6324 N N A SER B 1 178 ? -4.422 53.895 43.093 0.49 22.30 187 SER B N 1
ATOM 6325 N N B SER B 1 178 ? -4.418 53.883 43.072 0.51 21.85 187 SER B N 1
ATOM 6326 C CA A SER B 1 178 ? -2.960 53.739 42.951 0.49 24.27 187 SER B CA 1
ATOM 6327 C CA B SER B 1 178 ? -2.963 53.721 42.972 0.51 24.13 187 SER B CA 1
ATOM 6328 C C A SER B 1 178 ? -2.336 53.201 44.258 0.49 26.00 187 SER B C 1
ATOM 6329 C C B SER B 1 178 ? -2.409 53.145 44.301 0.51 26.04 187 SER B C 1
ATOM 6330 O O A SER B 1 178 ? -1.449 52.347 44.223 0.49 27.83 187 SER B O 1
ATOM 6331 O O B SER B 1 178 ? -1.590 52.223 44.279 0.51 28.59 187 SER B O 1
ATOM 6336 N N . THR B 1 179 ? -2.806 53.696 45.390 1.00 26.66 188 THR B N 1
ATOM 6337 C CA . THR B 1 179 ? -2.355 53.202 46.704 1.00 25.15 188 THR B CA 1
ATOM 6338 C C . THR B 1 179 ? -2.700 51.708 46.799 1.00 27.23 188 THR B C 1
ATOM 6339 O O . THR B 1 179 ? -1.901 50.912 47.311 1.00 27.53 188 THR B O 1
ATOM 6343 N N . TYR B 1 180 ? -3.874 51.295 46.263 1.00 24.69 189 TYR B N 1
ATOM 6344 C CA . TYR B 1 180 ? -4.264 49.888 46.313 1.00 24.80 189 TYR B CA 1
ATOM 6345 C C . TYR B 1 180 ? -3.634 49.050 45.237 1.00 28.08 189 TYR B C 1
ATOM 6346 O O . TYR B 1 180 ? -3.741 47.818 45.285 1.00 29.21 189 TYR B O 1
ATOM 6355 N N . ASP B 1 181 ? -2.953 49.697 44.250 1.00 27.45 190 ASP B N 1
ATOM 6356 C CA . ASP B 1 181 ? -2.448 49.023 43.051 1.00 26.69 190 ASP B CA 1
ATOM 6357 C C . ASP B 1 181 ? -3.616 48.294 42.388 1.00 23.65 190 ASP B C 1
ATOM 6358 O O . ASP B 1 181 ? -3.525 47.134 42.013 1.00 22.12 190 ASP B O 1
ATOM 6363 N N . ALA B 1 182 ? -4.712 49.001 42.192 1.00 21.43 191 ALA B N 1
ATOM 6364 C CA . ALA B 1 182 ? -5.936 48.427 41.620 1.00 20.03 191 ALA B CA 1
ATOM 6365 C C . ALA B 1 182 ? -6.500 49.248 40.435 1.00 19.56 191 ALA B C 1
ATOM 6366 O O . ALA B 1 182 ? -6.202 50.468 40.351 1.00 20.22 191 ALA B O 1
ATOM 6368 N N . PRO B 1 183 ? -7.278 48.615 39.547 1.00 21.72 192 PRO B N 1
ATOM 6369 C CA . PRO B 1 183 ? -7.889 49.355 38.424 1.00 21.72 192 PRO B CA 1
ATOM 6370 C C . PRO B 1 183 ? -9.223 49.902 38.930 1.00 24.61 192 PRO B C 1
ATOM 6371 O O . PRO B 1 183 ? -9.704 49.466 40.012 1.00 22.88 192 PRO B O 1
ATOM 6375 N N . ILE B 1 184 ? -9.855 50.790 38.156 1.00 21.40 193 ILE B N 1
ATOM 6376 C CA . ILE B 1 184 ? -11.199 51.302 38.474 1.00 18.72 193 ILE B CA 1
ATOM 6377 C C . ILE B 1 184 ? -12.116 50.685 37.444 1.00 22.81 193 ILE B C 1
ATOM 6378 O O . ILE B 1 184 ? -11.824 50.818 36.231 1.00 19.32 193 ILE B O 1
ATOM 6383 N N . LEU B 1 185 ? -13.190 50.001 37.868 1.00 19.70 194 LEU B N 1
ATOM 6384 C CA . LEU B 1 185 ? -14.169 49.447 36.927 1.00 17.76 194 LEU B CA 1
ATOM 6385 C C . LEU B 1 185 ? -15.457 50.170 37.169 1.00 21.55 194 LEU B C 1
ATOM 6386 O O . LEU B 1 185 ? -15.617 50.844 38.207 1.00 21.38 194 LEU B O 1
ATOM 6391 N N . LEU B 1 186 ? -16.416 50.084 36.242 1.00 22.28 195 LEU B N 1
ATOM 6392 C CA . LEU B 1 186 ? -17.601 50.934 36.404 1.00 21.65 195 LEU B CA 1
ATOM 6393 C C . LEU B 1 186 ? -18.935 50.143 36.650 1.00 20.80 195 LEU B C 1
ATOM 6394 O O . LEU B 1 186 ? -19.129 49.049 36.088 1.00 21.19 195 LEU B O 1
ATOM 6399 N N . ALA B 1 187 ? -19.800 50.743 37.433 1.00 22.87 196 ALA B N 1
ATOM 6400 C CA . ALA B 1 187 ? -21.126 50.158 37.698 1.00 27.10 196 ALA B CA 1
ATOM 6401 C C . ALA B 1 187 ? -22.229 51.104 37.267 1.00 28.03 196 ALA B C 1
ATOM 6402 O O . ALA B 1 187 ? -21.996 52.246 36.897 1.00 28.03 196 ALA B O 1
ATOM 6404 N N . ASN B 1 188 ? -23.457 50.615 37.292 1.00 30.47 197 ASN B N 1
ATOM 6405 C CA . ASN B 1 188 ? -24.636 51.474 37.137 1.00 31.43 197 ASN B CA 1
ATOM 6406 C C . ASN B 1 188 ? -25.190 51.546 38.607 1.00 32.35 197 ASN B C 1
ATOM 6407 O O . ASN B 1 188 ? -24.652 50.859 39.492 1.00 30.23 197 ASN B O 1
ATOM 6412 N N . LYS B 1 189 ? -26.228 52.322 38.881 1.00 37.21 198 LYS B N 1
ATOM 6413 C CA . LYS B 1 189 ? -26.726 52.413 40.276 1.00 42.37 198 LYS B CA 1
ATOM 6414 C C . LYS B 1 189 ? -27.207 51.092 40.831 1.00 45.94 198 LYS B C 1
ATOM 6415 O O . LYS B 1 189 ? -26.855 50.750 41.957 1.00 42.94 198 LYS B O 1
ATOM 6421 N N . ASP B 1 190 ? -27.996 50.338 40.043 1.00 45.69 199 ASP B N 1
ATOM 6422 C CA . ASP B 1 190 ? -28.577 49.067 40.521 1.00 45.85 199 ASP B CA 1
ATOM 6423 C C . ASP B 1 190 ? -28.015 47.822 39.904 1.00 46.06 199 ASP B C 1
ATOM 6424 O O . ASP B 1 190 ? -28.544 46.737 40.157 1.00 44.89 199 ASP B O 1
ATOM 6429 N N . ASP B 1 191 ? -26.947 47.913 39.106 1.00 40.94 200 ASP B N 1
ATOM 6430 C CA . ASP B 1 191 ? -26.411 46.685 38.500 1.00 38.39 200 ASP B CA 1
ATOM 6431 C C . ASP B 1 191 ? -24.992 46.918 37.972 1.00 37.47 200 ASP B C 1
ATOM 6432 O O . ASP B 1 191 ? -24.518 48.056 37.976 1.00 35.51 200 ASP B O 1
ATOM 6437 N N . ILE B 1 192 ? -24.335 45.853 37.569 1.00 35.59 201 ILE B N 1
ATOM 6438 C CA . ILE B 1 192 ? -23.056 45.979 36.894 1.00 34.99 201 ILE B CA 1
ATOM 6439 C C . ILE B 1 192 ? -23.302 45.315 35.578 1.00 35.43 201 ILE B C 1
ATOM 6440 O O . ILE B 1 192 ? -23.915 44.236 35.535 1.00 33.59 201 ILE B O 1
ATOM 6445 N N . PRO B 1 193 ? -22.891 45.937 34.475 1.00 35.25 202 PRO B N 1
ATOM 6446 C CA . PRO B 1 193 ? -23.093 45.293 33.167 1.00 31.41 202 PRO B CA 1
ATOM 6447 C C . PRO B 1 193 ? -22.226 44.039 33.083 1.00 31.15 202 PRO B C 1
ATOM 6448 O O . PRO B 1 193 ? -21.305 43.841 33.881 1.00 30.00 202 PRO B O 1
ATOM 6452 N N . GLU B 1 194 ? -22.473 43.214 32.069 1.00 29.82 203 GLU B N 1
ATOM 6453 C CA . GLU B 1 194 ? -21.753 41.969 31.875 1.00 31.01 203 GLU B CA 1
ATOM 6454 C C . GLU B 1 194 ? -20.234 42.218 31.674 1.00 29.18 203 GLU B C 1
ATOM 6455 O O . GLU B 1 194 ? -19.421 41.403 32.087 1.00 30.22 203 GLU B O 1
ATOM 6461 N N . SER B 1 195 ? -19.868 43.361 31.035 1.00 28.47 204 SER B N 1
ATOM 6462 C CA . SER B 1 195 ? -18.451 43.649 30.806 1.00 28.03 204 SER B CA 1
ATOM 6463 C C . SER B 1 195 ? -17.746 43.753 32.180 1.00 22.98 204 SER B C 1
ATOM 6464 O O . SER B 1 195 ? -16.717 43.132 32.379 1.00 23.93 204 SER B O 1
ATOM 6467 N N . THR B 1 196 ? -18.285 44.531 33.068 1.00 23.13 205 THR B N 1
ATOM 6468 C CA . THR B 1 196 ? -17.685 44.654 34.389 1.00 25.30 205 THR B CA 1
ATOM 6469 C C . THR B 1 196 ? -17.736 43.321 35.170 1.00 28.37 205 THR B C 1
ATOM 6470 O O . THR B 1 196 ? -16.807 42.938 35.870 1.00 25.26 205 THR B O 1
ATOM 6474 N N . LYS B 1 197 ? -18.871 42.623 35.063 1.00 27.90 206 LYS B N 1
ATOM 6475 C CA . LYS B 1 197 ? -19.005 41.340 35.729 1.00 27.58 206 LYS B CA 1
ATOM 6476 C C . LYS B 1 197 ? -17.910 40.395 35.327 1.00 25.69 206 LYS B C 1
ATOM 6477 O O . LYS B 1 197 ? -17.216 39.812 36.153 1.00 25.93 206 LYS B O 1
ATOM 6483 N N . ALA B 1 198 ? -17.721 40.221 34.018 1.00 25.60 207 ALA B N 1
ATOM 6484 C CA . ALA B 1 198 ? -16.703 39.282 33.522 1.00 25.52 207 ALA B CA 1
ATOM 6485 C C . ALA B 1 198 ? -15.272 39.741 33.880 1.00 26.50 207 ALA B C 1
ATOM 6486 O O . ALA B 1 198 ? -14.408 38.905 34.106 1.00 25.54 207 ALA B O 1
ATOM 6488 N N . GLU B 1 199 ? -15.029 41.078 33.946 1.00 25.70 208 GLU B N 1
ATOM 6489 C CA . GLU B 1 199 ? -13.648 41.524 34.305 1.00 21.54 208 GLU B CA 1
ATOM 6490 C C . GLU B 1 199 ? -13.414 41.321 35.799 1.00 23.01 208 GLU B C 1
ATOM 6491 O O . GLU B 1 199 ? -12.294 40.965 36.214 1.00 23.33 208 GLU B O 1
ATOM 6497 N N . LEU B 1 200 ? -14.450 41.522 36.639 1.00 24.36 209 LEU B N 1
ATOM 6498 C CA . LEU B 1 200 ? -14.231 41.225 38.052 1.00 25.65 209 LEU B CA 1
ATOM 6499 C C . LEU B 1 200 ? -13.821 39.751 38.220 1.00 25.19 209 LEU B C 1
ATOM 6500 O O . LEU B 1 200 ? -12.892 39.409 38.962 1.00 27.80 209 LEU B O 1
ATOM 6505 N N . LYS B 1 201 ? -14.524 38.858 37.513 1.00 27.83 210 LYS B N 1
ATOM 6506 C CA . LYS B 1 201 ? -14.211 37.440 37.641 1.00 30.75 210 LYS B CA 1
ATOM 6507 C C . LYS B 1 201 ? -12.830 37.179 37.139 1.00 31.28 210 LYS B C 1
ATOM 6508 O O . LYS B 1 201 ? -12.092 36.400 37.745 1.00 29.27 210 LYS B O 1
ATOM 6514 N N . ARG B 1 202 ? -12.466 37.816 35.996 1.00 27.67 211 ARG B N 1
ATOM 6515 C CA . ARG B 1 202 ? -11.112 37.618 35.459 1.00 27.14 211 ARG B CA 1
ATOM 6516 C C . ARG B 1 202 ? -10.032 38.119 36.460 1.00 25.50 211 ARG B C 1
ATOM 6517 O O . ARG B 1 202 ? -9.013 37.444 36.639 1.00 26.74 211 ARG B O 1
ATOM 6525 N N . LEU B 1 203 ? -10.228 39.276 37.110 1.00 24.78 212 LEU B N 1
ATOM 6526 C CA . LEU B 1 203 ? -9.238 39.798 38.044 1.00 23.26 212 LEU B CA 1
ATOM 6527 C C . LEU B 1 203 ? -9.130 38.965 39.318 1.00 27.78 212 LEU B C 1
ATOM 6528 O O . LEU B 1 203 ? -8.071 38.963 39.978 1.00 25.60 212 LEU B O 1
ATOM 6533 N N . ASN B 1 204 ? -10.226 38.263 39.664 1.00 27.15 213 ASN B N 1
ATOM 6534 C CA . ASN B 1 204 ? -10.254 37.408 40.868 1.00 30.73 213 ASN B CA 1
ATOM 6535 C C . ASN B 1 204 ? -9.859 38.182 42.104 1.00 28.17 213 ASN B C 1
ATOM 6536 O O . ASN B 1 204 ? -8.944 37.811 42.834 1.00 27.06 213 ASN B O 1
ATOM 6541 N N . PRO B 1 205 ? -10.532 39.279 42.401 1.00 26.69 214 PRO B N 1
ATOM 6542 C CA . PRO B 1 205 ? -10.143 40.018 43.602 1.00 27.28 214 PRO B CA 1
ATOM 6543 C C . PRO B 1 205 ? -10.646 39.384 44.920 1.00 32.21 214 PRO B C 1
ATOM 6544 O O . PRO B 1 205 ? -11.480 38.500 44.871 1.00 32.15 214 PRO B O 1
ATOM 6548 N N . SER B 1 206 ? -10.161 39.902 46.067 1.00 31.01 215 SER B N 1
ATOM 6549 C CA . SER B 1 206 ? -10.605 39.514 47.419 1.00 37.13 215 SER B CA 1
ATOM 6550 C C . SER B 1 206 ? -11.461 40.638 47.957 1.00 38.44 215 SER B C 1
ATOM 6551 O O . SER B 1 206 ? -12.324 40.463 48.814 1.00 36.29 215 SER B O 1
ATOM 6554 N N . ASP B 1 207 ? -11.186 41.858 47.457 1.00 33.73 216 ASP B N 1
ATOM 6555 C CA . ASP B 1 207 ? -11.876 43.035 47.947 1.00 31.61 216 ASP B CA 1
ATOM 6556 C C . ASP B 1 207 ? -12.322 43.965 46.847 1.00 31.75 216 ASP B C 1
ATOM 6557 O O . ASP B 1 207 ? -11.569 44.142 45.884 1.00 27.45 216 ASP B O 1
ATOM 6562 N N . VAL B 1 208 ? -13.504 44.541 46.988 1.00 27.41 217 VAL B N 1
ATOM 6563 C CA . VAL B 1 208 ? -14.010 45.515 46.044 1.00 28.49 217 VAL B CA 1
ATOM 6564 C C . VAL B 1 208 ? -14.330 46.713 46.842 1.00 29.34 217 VAL B C 1
ATOM 6565 O O . VAL B 1 208 ? -15.030 46.597 47.871 1.00 29.89 217 VAL B O 1
ATOM 6569 N N . ILE B 1 209 ? -13.853 47.902 46.407 1.00 23.91 218 ILE B N 1
ATOM 6570 C CA . ILE B 1 209 ? -14.107 49.126 47.139 1.00 23.95 218 ILE B CA 1
ATOM 6571 C C . ILE B 1 209 ? -15.007 49.991 46.336 1.00 28.70 218 ILE B C 1
ATOM 6572 O O . ILE B 1 209 ? -14.648 50.341 45.193 1.00 27.80 218 ILE B O 1
ATOM 6577 N N . ILE B 1 210 ? -16.167 50.371 46.877 1.00 25.44 219 ILE B N 1
ATOM 6578 C CA . ILE B 1 210 ? -17.130 51.190 46.171 1.00 25.71 219 ILE B CA 1
ATOM 6579 C C . ILE B 1 210 ? -16.948 52.628 46.518 1.00 29.53 219 ILE B C 1
ATOM 6580 O O . ILE B 1 210 ? -16.829 52.949 47.713 1.00 27.01 219 ILE B O 1
ATOM 6585 N N . ILE B 1 211 ? -16.915 53.534 45.495 1.00 25.87 220 ILE B N 1
ATOM 6586 C CA . ILE B 1 211 ? -16.771 54.952 45.781 1.00 26.87 220 ILE B CA 1
ATOM 6587 C C . ILE B 1 211 ? -18.145 55.579 45.627 1.00 30.39 220 ILE B C 1
ATOM 6588 O O . ILE B 1 211 ? -18.747 55.475 44.555 1.00 30.80 220 ILE B O 1
ATOM 6593 N N . GLY B 1 212 ? -18.652 56.251 46.666 1.00 29.74 221 GLY B N 1
ATOM 6594 C CA . GLY B 1 212 ? -19.937 56.908 46.539 1.00 29.84 221 GLY B CA 1
ATOM 6595 C C . GLY B 1 212 ? -20.958 56.350 47.541 1.00 35.60 221 GLY B C 1
ATOM 6596 O O . GLY B 1 212 ? -20.814 55.240 48.029 1.00 34.12 221 GLY B O 1
ATOM 6597 N N . ASP B 1 213 ? -22.005 57.140 47.812 1.00 37.84 222 ASP B N 1
ATOM 6598 C CA . ASP B 1 213 ? -23.050 56.737 48.733 1.00 41.20 222 ASP B CA 1
ATOM 6599 C C . ASP B 1 213 ? -24.032 55.847 47.968 1.00 43.08 222 ASP B C 1
ATOM 6600 O O . ASP B 1 213 ? -23.828 55.445 46.799 1.00 38.67 222 ASP B O 1
ATOM 6605 N N . ASP B 1 214 ? -25.134 55.586 48.657 1.00 43.11 223 ASP B N 1
ATOM 6606 C CA . ASP B 1 214 ? -26.255 54.777 48.252 1.00 43.65 223 ASP B CA 1
ATOM 6607 C C . ASP B 1 214 ? -26.965 55.282 47.033 1.00 38.76 223 ASP B C 1
ATOM 6608 O O . ASP B 1 214 ? -27.505 54.486 46.265 1.00 39.39 223 ASP B O 1
ATOM 6613 N N . GLY B 1 215 ? -26.999 56.575 46.873 1.00 36.39 224 GLY B N 1
ATOM 6614 C CA . GLY B 1 215 ? -27.601 57.164 45.693 1.00 39.71 224 GLY B CA 1
ATOM 6615 C C . GLY B 1 215 ? -26.756 56.912 44.446 1.00 41.75 224 GLY B C 1
ATOM 6616 O O . GLY B 1 215 ? -27.304 56.901 43.351 1.00 42.33 224 GLY B O 1
ATOM 6617 N N . SER B 1 216 ? -25.418 56.685 44.599 1.00 39.81 225 SER B N 1
ATOM 6618 C CA . SER B 1 216 ? -24.541 56.441 43.431 1.00 36.80 225 SER B CA 1
ATOM 6619 C C . SER B 1 216 ? -24.453 54.976 43.072 1.00 34.21 225 SER B C 1
ATOM 6620 O O . SER B 1 216 ? -24.617 54.631 41.909 1.00 35.29 225 SER B O 1
ATOM 6623 N N . VAL B 1 217 ? -24.180 54.103 44.030 1.00 31.56 226 VAL B N 1
ATOM 6624 C CA . VAL B 1 217 ? -24.093 52.655 43.739 1.00 34.01 226 VAL B CA 1
ATOM 6625 C C . VAL B 1 217 ? -24.938 51.984 44.870 1.00 37.78 226 VAL B C 1
ATOM 6626 O O . VAL B 1 217 ? -24.513 51.976 46.030 1.00 35.94 226 VAL B O 1
ATOM 6630 N N . SER B 1 218 ? -26.094 51.446 44.529 1.00 38.13 227 SER B N 1
ATOM 6631 C CA . SER B 1 218 ? -26.996 50.905 45.568 1.00 39.66 227 SER B CA 1
ATOM 6632 C C . SER B 1 218 ? -26.697 49.487 46.002 1.00 40.92 227 SER B C 1
ATOM 6633 O O . SER B 1 218 ? -25.833 48.784 45.457 1.00 38.77 227 SER B O 1
ATOM 6636 N N . GLN B 1 219 ? -27.468 49.030 47.007 1.00 42.82 228 GLN B N 1
ATOM 6637 C CA . GLN B 1 219 ? -27.329 47.678 47.519 1.00 42.13 228 GLN B CA 1
ATOM 6638 C C . GLN B 1 219 ? -27.608 46.667 46.411 1.00 39.24 228 GLN B C 1
ATOM 6639 O O . GLN B 1 219 ? -27.035 45.593 46.412 1.00 40.04 228 GLN B O 1
ATOM 6645 N N . LYS B 1 220 ? -28.476 47.000 45.463 1.00 40.36 229 LYS B N 1
ATOM 6646 C CA . LYS B 1 220 ? -28.726 46.070 44.354 1.00 43.58 229 LYS B CA 1
ATOM 6647 C C . LYS B 1 220 ? -27.427 45.819 43.568 1.00 45.33 229 LYS B C 1
ATOM 6648 O O . LYS B 1 220 ? -27.101 44.668 43.267 1.00 45.39 229 LYS B O 1
ATOM 6654 N N . ALA B 1 221 ? -26.679 46.904 43.248 1.00 43.62 230 ALA B N 1
ATOM 6655 C CA . ALA B 1 221 ? -25.369 46.815 42.558 1.00 37.87 230 ALA B CA 1
ATOM 6656 C C . ALA B 1 221 ? -24.422 45.985 43.422 1.00 29.38 230 ALA B C 1
ATOM 6657 O O . ALA B 1 221 ? -23.755 45.083 42.928 1.00 30.62 230 ALA B O 1
ATOM 6659 N N . VAL B 1 222 ? -24.377 46.261 44.729 1.00 33.24 231 VAL B N 1
ATOM 6660 C CA . VAL B 1 222 ? -23.493 45.479 45.614 1.00 33.78 231 VAL B CA 1
ATOM 6661 C C . VAL B 1 222 ? -23.799 43.992 45.542 1.00 35.50 231 VAL B C 1
ATOM 6662 O O . VAL B 1 222 ? -22.857 43.192 45.476 1.00 35.67 231 VAL B O 1
ATOM 6666 N N . SER B 1 223 ? -25.113 43.570 45.544 1.00 39.39 232 SER B N 1
ATOM 6667 C CA . SER B 1 223 ? -25.387 42.108 45.496 1.00 41.92 232 SER B CA 1
ATOM 6668 C C . SER B 1 223 ? -24.925 41.515 44.219 1.00 42.14 232 SER B C 1
ATOM 6669 O O . SER B 1 223 ? -24.405 40.392 44.231 1.00 40.33 232 SER B O 1
ATOM 6672 N N . GLN B 1 224 ? -25.105 42.241 43.095 1.00 40.41 233 GLN B N 1
ATOM 6673 C CA . GLN B 1 224 ? -24.643 41.707 41.818 1.00 38.88 233 GLN B CA 1
ATOM 6674 C C . GLN B 1 224 ? -23.137 41.517 41.869 1.00 39.40 233 GLN B C 1
ATOM 6675 O O . GLN B 1 224 ? -22.608 40.516 41.359 1.00 37.59 233 GLN B O 1
ATOM 6681 N N . ILE B 1 225 ? -22.419 42.473 42.500 1.00 34.82 234 ILE B N 1
ATOM 6682 C CA . ILE B 1 225 ? -20.980 42.309 42.551 1.00 31.86 234 ILE B CA 1
ATOM 6683 C C . ILE B 1 225 ? -20.674 41.068 43.347 1.00 34.32 234 ILE B C 1
ATOM 6684 O O . ILE B 1 225 ? -19.839 40.252 42.955 1.00 33.35 234 ILE B O 1
ATOM 6689 N N . LYS B 1 226 ? -21.355 40.921 44.505 1.00 36.71 235 LYS B N 1
ATOM 6690 C CA . LYS B 1 226 ? -21.088 39.766 45.380 1.00 39.48 235 LYS B CA 1
ATOM 6691 C C . LYS B 1 226 ? -21.544 38.422 44.780 1.00 40.32 235 LYS B C 1
ATOM 6692 O O . LYS B 1 226 ? -21.019 37.399 45.199 1.00 40.96 235 LYS B O 1
ATOM 6698 N N . SER B 1 227 ? -22.480 38.411 43.813 1.00 40.79 236 SER B N 1
ATOM 6699 C CA . SER B 1 227 ? -22.829 37.160 43.149 1.00 45.87 236 SER B CA 1
ATOM 6700 C C . SER B 1 227 ? -21.735 36.800 42.165 1.00 47.26 236 SER B C 1
ATOM 6701 O O . SER B 1 227 ? -21.429 35.627 41.981 1.00 45.43 236 SER B O 1
ATOM 6704 N N . ALA B 1 228 ? -21.140 37.819 41.510 1.00 44.00 237 ALA B N 1
ATOM 6705 C CA . ALA B 1 228 ? -20.085 37.577 40.533 1.00 40.92 237 ALA B CA 1
ATOM 6706 C C . ALA B 1 228 ? -18.783 37.096 41.202 1.00 38.08 237 ALA B C 1
ATOM 6707 O O . ALA B 1 228 ? -18.104 36.194 40.692 1.00 35.49 237 ALA B O 1
ATOM 6709 N N . VAL B 1 229 ? -18.420 37.687 42.322 1.00 35.26 238 VAL B N 1
ATOM 6710 C CA . VAL B 1 229 ? -17.164 37.304 42.919 1.00 36.89 238 VAL B CA 1
ATOM 6711 C C . VAL B 1 229 ? -17.259 37.236 44.415 1.00 37.19 238 VAL B C 1
ATOM 6712 O O . VAL B 1 229 ? -18.036 37.976 45.026 1.00 36.83 238 VAL B O 1
ATOM 6716 N N . ASN B 1 230 ? -16.470 36.343 45.028 1.00 39.68 239 ASN B N 1
ATOM 6717 C CA . 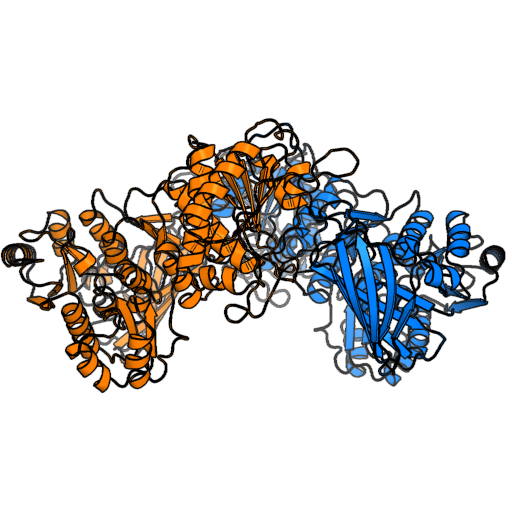ASN B 1 230 ? -16.539 36.261 46.480 1.00 42.62 239 ASN B CA 1
ATOM 6718 C C . ASN B 1 230 ? -15.599 37.239 47.109 1.00 43.04 239 ASN B C 1
ATOM 6719 O O . ASN B 1 230 ? -14.401 36.970 47.217 1.00 41.64 239 ASN B O 1
ATOM 6724 N N . VAL B 1 231 ? -16.124 38.367 47.544 1.00 38.62 240 VAL B N 1
ATOM 6725 C CA . VAL B 1 231 ? -15.254 39.387 48.083 1.00 37.43 240 VAL B CA 1
ATOM 6726 C C . VAL B 1 231 ? -15.828 40.115 49.276 1.00 35.87 240 VAL B C 1
ATOM 6727 O O . VAL B 1 231 ? -17.027 40.078 49.533 1.00 35.51 240 VAL B O 1
ATOM 6731 N N . ASN B 1 232 ? -14.958 40.826 49.965 1.00 35.79 241 ASN B N 1
ATOM 6732 C CA . ASN B 1 232 ? -15.407 41.738 51.001 1.00 37.86 241 ASN B CA 1
ATOM 6733 C C . ASN B 1 232 ? -15.633 43.078 50.295 1.00 38.15 241 ASN B C 1
ATOM 6734 O O . ASN B 1 232 ? -14.716 43.556 49.605 1.00 36.95 241 ASN B O 1
ATOM 6739 N N . VAL B 1 233 ? -16.803 43.672 50.448 1.00 35.27 242 VAL B N 1
ATOM 6740 C CA . VAL B 1 233 ? -17.126 44.941 49.852 1.00 34.92 242 VAL B CA 1
ATOM 6741 C C . VAL B 1 233 ? -17.004 46.033 50.863 1.00 38.25 242 VAL B C 1
ATOM 6742 O O . VAL B 1 233 ? -17.613 45.926 51.927 1.00 38.47 242 VAL B O 1
ATOM 6746 N N . THR B 1 234 ? -16.212 47.077 50.566 1.00 33.37 243 THR B N 1
ATOM 6747 C CA . THR B 1 234 ? -16.061 48.249 51.412 1.00 31.79 243 THR B CA 1
ATOM 6748 C C . THR B 1 234 ? -16.638 49.462 50.668 1.00 32.90 243 THR B C 1
ATOM 6749 O O . THR B 1 234 ? -16.505 49.513 49.447 1.00 31.21 243 THR B O 1
ATOM 6753 N N . ARG B 1 235 ? -17.258 50.421 51.354 1.00 31.66 244 ARG B N 1
ATOM 6754 C CA . ARG B 1 235 ? -17.766 51.607 50.702 1.00 30.07 244 ARG B CA 1
ATOM 6755 C C . ARG B 1 235 ? -17.114 52.830 51.304 1.00 31.25 244 ARG B C 1
ATOM 6756 O O . ARG B 1 235 ? -16.991 52.919 52.522 1.00 29.92 244 ARG B O 1
ATOM 6764 N N . ILE B 1 236 ? -16.675 53.782 50.459 1.00 28.58 245 ILE B N 1
ATOM 6765 C CA . ILE B 1 236 ? -16.110 55.062 50.883 1.00 28.20 245 ILE B CA 1
ATOM 6766 C C . ILE B 1 236 ? -17.009 56.089 50.226 1.00 30.54 245 ILE B C 1
ATOM 6767 O O . ILE B 1 236 ? -16.979 56.253 48.993 1.00 30.62 245 ILE B O 1
ATOM 6772 N N . GLY B 1 237 ? -17.832 56.765 50.997 1.00 32.44 246 GLY B N 1
ATOM 6773 C CA . GLY B 1 237 ? -18.785 57.706 50.399 1.00 29.62 246 GLY B CA 1
ATOM 6774 C C . GLY B 1 237 ? -19.302 58.646 51.454 1.00 34.45 246 GLY B C 1
ATOM 6775 O O . GLY B 1 237 ? -19.820 58.202 52.483 1.00 32.73 246 GLY B O 1
ATOM 6776 N N . GLY B 1 238 ? -19.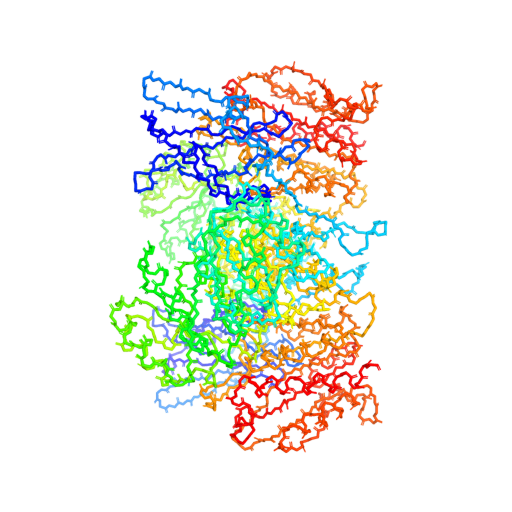149 59.931 51.223 1.00 29.67 247 GLY B N 1
ATOM 6777 C CA . GLY B 1 238 ? -19.610 60.912 52.182 1.00 29.42 247 GLY B CA 1
ATOM 6778 C C . GLY B 1 238 ? -20.943 61.461 51.742 1.00 28.86 247 GLY B C 1
ATOM 6779 O O . GLY B 1 238 ? -21.553 60.963 50.788 1.00 29.02 247 GLY B O 1
ATOM 6780 N N . VAL B 1 239 ? -21.399 62.499 52.426 1.00 31.23 248 VAL B N 1
ATOM 6781 C CA . VAL B 1 239 ? -22.711 63.043 52.129 1.00 30.23 248 VAL B CA 1
ATOM 6782 C C . VAL B 1 239 ? -22.653 63.923 50.885 1.00 31.11 248 VAL B C 1
ATOM 6783 O O . VAL B 1 239 ? -23.680 64.224 50.270 1.00 28.93 248 VAL B O 1
ATOM 6787 N N . ASP B 1 240 ? -21.425 64.345 50.496 1.00 30.23 249 ASP B N 1
ATOM 6788 C CA . ASP B 1 240 ? -21.263 65.129 49.267 1.00 29.83 249 ASP B CA 1
ATOM 6789 C C . ASP B 1 240 ? -19.866 64.808 48.712 1.00 27.58 249 ASP B C 1
ATOM 6790 O O . ASP B 1 240 ? -19.088 64.155 49.398 1.00 23.94 249 ASP B O 1
ATOM 6795 N N . ARG B 1 241 ? -19.530 65.246 47.496 1.00 27.81 250 ARG B N 1
ATOM 6796 C CA . ARG B 1 241 ? -18.202 64.892 46.937 1.00 26.22 250 ARG B CA 1
ATOM 6797 C C . ARG B 1 241 ? -17.059 65.448 47.777 1.00 18.95 250 ARG B C 1
ATOM 6798 O O . ARG B 1 241 ? -15.985 64.855 47.834 1.00 21.16 250 ARG B O 1
ATOM 6806 N N . HIS B 1 242 ? -17.251 66.585 48.430 1.00 22.11 251 HIS B N 1
ATOM 6807 C CA . HIS B 1 242 ? -16.182 67.157 49.261 1.00 25.19 251 HIS B CA 1
ATOM 6808 C C . HIS B 1 242 ? -15.849 66.204 50.429 1.00 28.39 251 HIS B C 1
ATOM 6809 O O . HIS B 1 242 ? -14.660 65.911 50.702 1.00 26.90 251 HIS B O 1
ATOM 6816 N N . GLU B 1 243 ? -16.890 65.694 51.102 1.00 27.06 252 GLU B N 1
ATOM 6817 C CA . GLU B 1 243 ? -16.630 64.773 52.227 1.00 25.03 252 GLU B CA 1
ATOM 6818 C C . GLU B 1 243 ? -16.079 63.472 51.671 1.00 25.74 252 GLU B C 1
ATOM 6819 O O . GLU B 1 243 ? -15.207 62.856 52.290 1.00 26.22 252 GLU B O 1
ATOM 6825 N N . THR B 1 244 ? -16.580 63.016 50.476 1.00 25.64 253 THR B N 1
ATOM 6826 C CA . THR B 1 244 ? -16.023 61.783 49.921 1.00 21.14 253 THR B CA 1
ATOM 6827 C C . THR B 1 244 ? -14.534 61.977 49.665 1.00 21.53 253 THR B C 1
ATOM 6828 O O . THR B 1 244 ? -13.781 61.034 49.909 1.00 23.65 253 THR B O 1
ATOM 6832 N N . SER B 1 245 ? -14.074 63.184 49.196 1.00 24.74 254 SER B N 1
ATOM 6833 C CA . SER B 1 245 ? -12.605 63.316 48.976 1.00 21.71 254 SER B CA 1
ATOM 6834 C C . SER B 1 245 ? -11.872 63.258 50.301 1.00 20.61 254 SER B C 1
ATOM 6835 O O . SER B 1 245 ? -10.764 62.738 50.331 1.00 23.48 254 SER B O 1
ATOM 6838 N N . LEU B 1 246 ? -12.453 63.789 51.376 1.00 24.44 255 LEU B N 1
ATOM 6839 C CA . LEU B 1 246 ? -11.788 63.687 52.713 1.00 23.22 255 LEU B CA 1
ATOM 6840 C C . LEU B 1 246 ? -11.702 62.236 53.153 1.00 22.21 255 LEU B C 1
ATOM 6841 O O . LEU B 1 246 ? -10.657 61.743 53.586 1.00 23.09 255 LEU B O 1
ATOM 6846 N N . LEU B 1 247 ? -12.811 61.496 53.008 1.00 24.85 256 LEU B N 1
ATOM 6847 C CA . LEU B 1 247 ? -12.781 60.083 53.404 1.00 24.91 256 LEU B CA 1
ATOM 6848 C C . LEU B 1 247 ? -11.761 59.310 52.600 1.00 26.95 256 LEU B C 1
ATOM 6849 O O . LEU B 1 247 ? -11.111 58.391 53.107 1.00 24.36 256 LEU B O 1
ATOM 6854 N N . ILE B 1 248 ? -11.564 59.691 51.290 1.00 24.36 257 ILE B N 1
ATOM 6855 C CA . ILE B 1 248 ? -10.577 58.976 50.537 1.00 18.53 257 ILE B CA 1
ATOM 6856 C C . ILE B 1 248 ? -9.192 59.304 51.054 1.00 16.74 257 ILE B C 1
ATOM 6857 O O . ILE B 1 248 ? -8.326 58.419 51.133 1.00 22.39 257 ILE B O 1
ATOM 6862 N N . ALA B 1 249 ? -8.975 60.552 51.373 1.00 20.38 258 ALA B N 1
ATOM 6863 C CA . ALA B 1 249 ? -7.666 60.978 51.854 1.00 21.58 258 ALA B CA 1
ATOM 6864 C C . ALA B 1 249 ? -7.327 60.256 53.217 1.00 23.45 258 ALA B C 1
ATOM 6865 O O . ALA B 1 249 ? -6.186 59.838 53.438 1.00 22.45 258 ALA B O 1
ATOM 6867 N N . LYS B 1 250 ? -8.342 60.100 54.068 1.00 26.13 259 LYS B N 1
ATOM 6868 C CA . LYS B 1 250 ? -8.172 59.388 55.350 1.00 27.91 259 LYS B CA 1
ATOM 6869 C C . LYS B 1 250 ? -7.837 57.924 55.077 1.00 31.93 259 LYS B C 1
ATOM 6870 O O . LYS B 1 250 ? -7.009 57.302 55.771 1.00 32.70 259 LYS B O 1
ATOM 6876 N N . GLU B 1 251 ? -8.453 57.358 54.026 1.00 29.95 260 GLU B N 1
ATOM 6877 C CA . GLU B 1 251 ? -8.159 55.969 53.692 1.00 27.54 260 GLU B CA 1
ATOM 6878 C C . GLU B 1 251 ? -6.713 55.852 53.206 1.00 30.84 260 GLU B C 1
ATOM 6879 O O . GLU B 1 251 ? -5.971 54.949 53.619 1.00 29.47 260 GLU B O 1
ATOM 6885 N N . ILE B 1 252 ? -6.281 56.776 52.333 1.00 26.15 261 ILE B N 1
ATOM 6886 C CA . ILE B 1 252 ? -4.892 56.696 51.869 1.00 27.77 261 ILE B CA 1
ATOM 6887 C C . ILE B 1 252 ? -3.915 56.789 53.091 1.00 26.37 261 ILE B C 1
ATOM 6888 O O . ILE B 1 252 ? -2.912 56.073 53.111 1.00 28.21 261 ILE B O 1
ATOM 6893 N N . ASP B 1 253 ? -4.225 57.639 54.036 1.00 28.67 262 ASP B N 1
ATOM 6894 C CA . ASP B 1 253 ? -3.357 57.849 55.209 1.00 31.98 262 ASP B CA 1
ATOM 6895 C C . ASP B 1 253 ? -3.217 56.568 56.048 1.00 35.81 262 ASP B C 1
ATOM 6896 O O . ASP B 1 253 ? -2.247 56.447 56.777 1.00 37.92 262 ASP B O 1
ATOM 6901 N N . LYS B 1 254 ? -4.129 55.624 55.933 1.00 36.45 263 LYS B N 1
ATOM 6902 C CA . LYS B 1 254 ? -3.994 54.368 56.658 1.00 40.16 263 LYS B CA 1
ATOM 6903 C C . LYS B 1 254 ? -2.850 53.551 56.080 1.00 42.61 263 LYS B C 1
ATOM 6904 O O . LYS B 1 254 ? -2.295 52.707 56.778 1.00 42.08 263 LYS B O 1
ATOM 6910 N N . TYR B 1 255 ? -2.486 53.780 54.793 1.00 39.90 264 TYR B N 1
ATOM 6911 C CA . TYR B 1 255 ? -1.427 53.000 54.146 1.00 35.94 264 TYR B CA 1
ATOM 6912 C C . TYR B 1 255 ? -0.112 53.689 54.164 1.00 37.97 264 TYR B C 1
ATOM 6913 O O . TYR B 1 255 ? 0.913 53.013 54.250 1.00 38.32 264 TYR B O 1
ATOM 6922 N N . HIS B 1 256 ? -0.093 55.009 54.053 1.00 35.11 265 HIS B N 1
ATOM 6923 C CA . HIS B 1 256 ? 1.164 55.706 54.113 1.00 34.92 265 HIS B CA 1
ATOM 6924 C C . HIS B 1 256 ? 0.847 57.140 54.463 1.00 33.18 265 HIS B C 1
ATOM 6925 O O . HIS B 1 256 ? -0.306 57.565 54.343 1.00 32.46 265 HIS B O 1
ATOM 6932 N N . ASP B 1 257 ? 1.812 57.894 54.908 1.00 30.56 266 ASP B N 1
ATOM 6933 C CA . ASP B 1 257 ? 1.555 59.263 55.303 1.00 33.85 266 ASP B CA 1
ATOM 6934 C C . ASP B 1 257 ? 1.116 60.204 54.177 1.00 35.93 266 ASP B C 1
ATOM 6935 O O . ASP B 1 257 ? 1.713 60.216 53.108 1.00 34.79 266 ASP B O 1
ATOM 6940 N N . VAL B 1 258 ? 0.123 61.009 54.466 1.00 32.82 267 VAL B N 1
ATOM 6941 C CA . VAL B 1 258 ? -0.317 62.039 53.563 1.00 30.99 267 VAL B CA 1
ATOM 6942 C C . VAL B 1 258 ? 0.416 63.299 53.937 1.00 32.53 267 VAL B C 1
ATOM 6943 O O . VAL B 1 258 ? 0.200 63.811 55.044 1.00 33.44 267 VAL B O 1
ATOM 6947 N N . ASN B 1 259 ? 1.273 63.831 53.051 1.00 30.31 268 ASN B N 1
ATOM 6948 C CA . ASN B 1 259 ? 1.970 65.071 53.396 1.00 32.47 268 ASN B CA 1
ATOM 6949 C C . ASN B 1 259 ? 1.880 66.095 52.274 1.00 33.61 268 ASN B C 1
ATOM 6950 O O . ASN B 1 259 ? 2.486 67.169 52.351 1.00 31.63 268 ASN B O 1
ATOM 6955 N N . LYS B 1 260 ? 1.106 65.769 51.230 1.00 30.40 269 LYS B N 1
ATOM 6956 C CA . LYS B 1 260 ? 0.948 66.679 50.095 1.00 28.47 269 LYS B CA 1
ATOM 6957 C C . LYS B 1 260 ? -0.503 66.589 49.614 1.00 26.85 269 LYS B C 1
ATOM 6958 O O . LYS B 1 260 ? -1.070 65.485 49.624 1.00 26.72 269 LYS B O 1
ATOM 6964 N N . ILE B 1 261 ? -1.120 67.718 49.257 1.00 26.85 270 ILE B N 1
ATOM 6965 C CA . ILE B 1 261 ? -2.490 67.653 48.722 1.00 26.81 270 ILE B CA 1
ATOM 6966 C C . ILE B 1 261 ? -2.553 68.452 47.427 1.00 28.87 270 ILE B C 1
ATOM 6967 O O . ILE B 1 261 ? -1.774 69.389 47.204 1.00 27.98 270 ILE B O 1
ATOM 6972 N N . TYR B 1 262 ? -3.485 68.072 46.574 1.00 26.32 271 TYR B N 1
ATOM 6973 C CA . TYR B 1 262 ? -3.760 68.786 45.329 1.00 24.24 271 TYR B CA 1
ATOM 6974 C C . TYR B 1 262 ? -5.202 69.224 45.459 1.00 20.02 271 TYR B C 1
ATOM 6975 O O . TYR B 1 262 ? -6.092 68.353 45.608 1.00 22.90 271 TYR B O 1
ATOM 6984 N N . ILE B 1 263 ? -5.497 70.507 45.438 1.00 20.16 272 ILE B N 1
ATOM 6985 C CA . ILE B 1 263 ? -6.871 70.934 45.681 1.00 24.38 272 ILE B CA 1
ATOM 6986 C C . ILE B 1 263 ? -7.580 71.393 44.417 1.00 28.51 272 ILE B C 1
ATOM 6987 O O . ILE B 1 263 ? -6.936 72.031 43.563 1.00 27.79 272 ILE B O 1
ATOM 6992 N N . ALA B 1 264 ? -8.873 71.059 44.292 1.00 26.36 273 ALA B N 1
ATOM 6993 C CA . ALA B 1 264 ? -9.682 71.529 43.185 1.00 24.02 273 ALA B CA 1
ATOM 6994 C C . ALA B 1 264 ? -11.011 71.897 43.717 1.00 24.38 273 ALA B C 1
ATOM 6995 O O . ALA B 1 264 ? -11.432 71.394 44.763 1.00 25.19 273 ALA B O 1
ATOM 6997 N N . ASN B 1 265 ? -11.737 72.753 42.990 1.00 25.75 274 ASN B N 1
ATOM 6998 C CA . ASN B 1 265 ? -13.071 73.151 43.412 1.00 26.22 274 ASN B CA 1
ATOM 6999 C C . ASN B 1 265 ? -13.983 71.963 43.089 1.00 27.04 274 ASN B C 1
ATOM 7000 O O . ASN B 1 265 ? -13.992 71.506 41.951 1.00 24.54 274 ASN B O 1
ATOM 7005 N N . GLY B 1 266 ? -14.745 71.443 44.058 1.00 25.66 275 GLY B N 1
ATOM 7006 C CA . GLY B 1 266 ? -15.557 70.250 43.783 1.00 25.16 275 GLY B CA 1
ATOM 7007 C C . GLY B 1 266 ? -16.618 70.405 42.681 1.00 25.71 275 GLY B C 1
ATOM 7008 O O . GLY B 1 266 ? -16.699 69.588 41.787 1.00 24.74 275 GLY B O 1
ATOM 7009 N N . TYR B 1 267 ? -17.461 71.432 42.764 1.00 27.82 276 TYR B N 1
ATOM 7010 C CA . TYR B 1 267 ? -18.540 71.585 41.760 1.00 26.98 276 TYR B CA 1
ATOM 7011 C C . TYR B 1 267 ? -18.079 72.384 40.519 1.00 29.44 276 TYR B C 1
ATOM 7012 O O . TYR B 1 267 ? -18.542 72.093 39.419 1.00 27.86 276 TYR B O 1
ATOM 7021 N N . ALA B 1 268 ? -17.167 73.326 40.705 1.00 29.05 277 ALA B N 1
ATOM 7022 C CA . ALA B 1 268 ? -16.627 74.191 39.641 1.00 32.20 277 ALA B CA 1
ATOM 7023 C C . ALA B 1 268 ? -15.354 73.718 39.018 1.00 32.47 277 ALA B C 1
ATOM 7024 O O . ALA B 1 268 ? -15.017 74.208 37.954 1.00 35.69 277 ALA B O 1
ATOM 7026 N N . GLY B 1 269 ? -14.632 72.762 39.612 1.00 30.28 278 GLY B N 1
ATOM 7027 C CA . GLY B 1 269 ? -13.359 72.329 39.046 1.00 26.70 278 GLY B CA 1
ATOM 7028 C C . GLY B 1 269 ? -13.254 70.837 38.801 1.00 22.71 278 GLY B C 1
ATOM 7029 O O . GLY B 1 269 ? -12.239 70.198 39.074 1.00 24.07 278 GLY B O 1
ATOM 7030 N N . GLU B 1 270 ? -14.329 70.232 38.258 1.00 21.85 279 GLU B N 1
ATOM 7031 C CA . GLU B 1 270 ? -14.232 68.804 37.975 1.00 22.29 279 GLU B CA 1
ATOM 7032 C C . GLU B 1 270 ? -13.084 68.539 37.026 1.00 24.80 279 GLU B C 1
ATOM 7033 O O . GLU B 1 270 ? -12.378 67.530 37.178 1.00 23.58 279 GLU B O 1
ATOM 7039 N N . TYR B 1 271 ? -12.845 69.452 36.019 1.00 22.89 280 TYR B N 1
ATOM 7040 C CA . TYR B 1 271 ? -11.706 69.138 35.131 1.00 24.32 280 TYR B CA 1
ATOM 7041 C C . TYR B 1 271 ? -10.364 69.482 35.810 1.00 22.71 280 TYR B C 1
ATOM 7042 O O . TYR B 1 271 ? -9.372 68.930 35.455 1.00 23.96 280 TYR B O 1
ATOM 7051 N N . ASP B 1 272 ? -10.351 70.383 36.789 1.00 24.59 281 ASP B N 1
ATOM 7052 C CA . ASP B 1 272 ? -9.088 70.614 37.521 1.00 26.76 281 ASP B CA 1
ATOM 7053 C C . ASP B 1 272 ? -8.672 69.303 38.276 1.00 24.03 281 ASP B C 1
ATOM 7054 O O . ASP B 1 272 ? -7.506 68.880 38.253 1.00 21.80 281 ASP B O 1
ATOM 7059 N N . ALA B 1 273 ? -9.667 68.638 38.951 1.00 24.98 282 ALA B N 1
ATOM 7060 C CA . ALA B 1 273 ? -9.380 67.369 39.644 1.00 23.76 282 ALA B CA 1
ATOM 7061 C C . ALA B 1 273 ? -8.929 66.309 38.631 1.00 21.29 282 ALA B C 1
ATOM 7062 O O . ALA B 1 273 ? -7.963 65.612 38.811 1.00 22.48 282 ALA B O 1
ATOM 7064 N N . LEU B 1 274 ? -9.660 66.208 37.517 1.00 24.10 283 LEU B N 1
ATOM 7065 C CA . LEU B 1 274 ? -9.277 65.239 36.470 1.00 22.02 283 LEU B CA 1
ATOM 7066 C C . LEU B 1 274 ? -7.842 65.498 35.982 1.00 19.24 283 LEU B C 1
ATOM 7067 O O . LEU B 1 274 ? -7.046 64.585 35.829 1.00 20.31 283 LEU B O 1
ATOM 7072 N N . ASN B 1 275 ? -7.535 66.787 35.724 1.00 22.62 284 ASN B N 1
ATOM 7073 C CA . ASN B 1 275 ? -6.217 67.167 35.159 1.00 19.96 284 ASN B CA 1
ATOM 7074 C C . ASN B 1 275 ? -5.095 66.828 36.073 1.00 23.05 284 ASN B C 1
ATOM 7075 O O . ASN B 1 275 ? -4.007 66.493 35.604 1.00 22.01 284 ASN B O 1
ATOM 7080 N N . ILE B 1 276 ? -5.304 66.906 37.416 1.00 22.87 285 ILE B N 1
ATOM 7081 C CA . ILE B 1 276 ? -4.185 66.530 38.283 1.00 20.74 285 ILE B CA 1
ATOM 7082 C C . ILE B 1 276 ? -4.240 65.015 38.666 1.00 23.57 285 ILE B C 1
ATOM 7083 O O . ILE B 1 276 ? -3.364 64.507 39.362 1.00 22.75 285 ILE B O 1
ATOM 7088 N N . SER B 1 277 ? -5.255 64.267 38.209 1.00 24.94 286 SER B N 1
ATOM 7089 C CA . SER B 1 277 ? -5.360 62.843 38.645 1.00 22.86 286 SER B CA 1
ATOM 7090 C C . SER B 1 277 ? -4.188 61.981 38.418 1.00 24.40 286 SER B C 1
ATOM 7091 O O . SER B 1 277 ? -3.803 61.219 39.304 1.00 22.07 286 SER B O 1
ATOM 7094 N N . SER B 1 278 ? -3.553 61.996 37.203 1.00 22.91 287 SER B N 1
ATOM 7095 C CA . SER B 1 278 ? -2.441 61.070 37.069 1.00 18.88 287 SER B CA 1
ATOM 7096 C C . SER B 1 278 ? -1.285 61.423 37.980 1.00 22.41 287 SER B C 1
ATOM 7097 O O . SER B 1 278 ? -0.582 60.512 38.436 1.00 25.12 287 SER B O 1
ATOM 7100 N N . LYS B 1 279 ? -1.053 62.700 38.248 1.00 22.70 288 LYS B N 1
ATOM 7101 C CA . LYS B 1 279 ? 0.093 63.081 39.096 1.00 20.83 288 LYS B CA 1
ATOM 7102 C C . LYS B 1 279 ? -0.201 62.747 40.597 1.00 20.70 288 LYS B C 1
ATOM 7103 O O . LYS B 1 279 ? 0.666 62.188 41.251 1.00 24.28 288 LYS B O 1
ATOM 7109 N N . ALA B 1 280 ? -1.389 63.056 41.059 1.00 23.32 289 ALA B N 1
ATOM 7110 C CA . ALA B 1 280 ? -1.779 62.737 42.440 1.00 21.94 289 ALA B CA 1
ATOM 7111 C C . ALA B 1 280 ? -1.724 61.189 42.515 1.00 23.12 289 ALA B C 1
ATOM 7112 O O . ALA B 1 280 ? -1.279 60.623 43.530 1.00 22.95 289 ALA B O 1
ATOM 7114 N N . GLY B 1 281 ? -2.107 60.483 41.426 1.00 21.94 290 GLY B N 1
ATOM 7115 C CA . GLY B 1 281 ? -2.058 59.020 41.418 1.00 22.20 290 GLY B CA 1
ATOM 7116 C C . GLY B 1 281 ? -0.616 58.489 41.531 1.00 26.00 290 GLY B C 1
ATOM 7117 O O . GLY B 1 281 ? -0.324 57.587 42.308 1.00 22.73 290 GLY B O 1
ATOM 7118 N N . GLU B 1 282 ? 0.312 59.040 40.732 1.00 23.01 291 GLU B N 1
ATOM 7119 C CA . GLU B 1 282 ? 1.700 58.597 40.789 1.00 23.12 291 GLU B CA 1
ATOM 7120 C C . GLU B 1 282 ? 2.248 58.854 42.217 1.00 26.74 291 GLU B C 1
ATOM 7121 O O . GLU B 1 282 ? 2.921 58.008 42.772 1.00 28.08 291 GLU B O 1
ATOM 7127 N N . ASP B 1 283 ? 1.958 60.008 42.778 1.00 25.89 292 ASP B N 1
ATOM 7128 C CA . ASP B 1 283 ? 2.459 60.345 44.123 1.00 26.21 292 ASP B CA 1
ATOM 7129 C C . ASP B 1 283 ? 1.723 59.575 45.213 1.00 29.82 292 ASP B C 1
ATOM 7130 O O . ASP B 1 283 ? 2.231 59.474 46.322 1.00 28.74 292 ASP B O 1
ATOM 7135 N N . GLN B 1 284 ? 0.508 59.032 44.915 1.00 27.12 293 GLN B N 1
ATOM 7136 C CA . GLN B 1 284 ? -0.352 58.393 45.936 1.00 25.78 293 GLN B CA 1
ATOM 7137 C C . GLN B 1 284 ? -0.628 59.385 47.033 1.00 26.46 293 GLN B C 1
ATOM 7138 O O . GLN B 1 284 ? -0.553 59.053 48.218 1.00 28.05 293 GLN B O 1
ATOM 7144 N N . GLN B 1 285 ? -0.906 60.635 46.671 1.00 27.10 294 GLN B N 1
ATOM 7145 C CA . GLN B 1 285 ? -1.271 61.697 47.642 1.00 25.95 294 GLN B CA 1
ATOM 7146 C C . GLN B 1 285 ? -2.635 62.187 47.178 1.00 25.21 294 GLN B C 1
ATOM 7147 O O . GLN B 1 285 ? -2.935 62.231 45.965 1.00 23.09 294 GLN B O 1
ATOM 7153 N N . PRO B 1 286 ? -3.492 62.582 48.098 1.00 23.31 295 PRO B N 1
ATOM 7154 C CA . PRO B 1 286 ? -4.835 63.009 47.704 1.00 23.45 295 PRO B CA 1
ATOM 7155 C C . PRO B 1 286 ? -5.184 64.271 46.982 1.00 24.00 295 PRO B C 1
ATOM 7156 O O . PRO B 1 286 ? -4.536 65.312 47.064 1.00 22.75 295 PRO B O 1
ATOM 7160 N N . ILE B 1 287 ? -6.323 64.136 46.273 1.00 21.71 296 ILE B N 1
ATOM 7161 C CA . ILE B 1 287 ? -6.935 65.295 45.673 1.00 23.20 296 ILE B CA 1
ATOM 7162 C C . ILE B 1 287 ? -7.996 65.710 46.653 1.00 23.06 296 ILE B C 1
ATOM 7163 O O . ILE B 1 287 ? -8.853 64.892 46.968 1.00 23.90 296 ILE B O 1
ATOM 7168 N N . ILE B 1 288 ? -7.968 66.936 47.139 1.00 23.18 297 ILE B N 1
ATOM 7169 C CA . ILE B 1 288 ? -8.933 67.449 48.113 1.00 24.95 297 ILE B CA 1
ATOM 7170 C C . ILE B 1 288 ? -9.878 68.391 47.423 1.00 24.54 297 ILE B C 1
ATOM 7171 O O . ILE B 1 288 ? -9.423 69.313 46.752 1.00 25.09 297 ILE B O 1
ATOM 7176 N N . LEU B 1 289 ? -11.201 68.175 47.557 1.00 22.59 298 LEU B N 1
ATOM 7177 C CA . LEU B 1 289 ? -12.145 69.063 46.904 1.00 21.64 298 LEU B CA 1
ATOM 7178 C C . LEU B 1 289 ? -12.544 70.166 47.855 1.00 27.57 298 LEU B C 1
ATOM 7179 O O . LEU B 1 289 ? -12.814 69.929 49.040 1.00 27.04 298 LEU B O 1
ATOM 7184 N N . ALA B 1 290 ? -12.656 71.381 47.321 1.00 27.14 299 ALA B N 1
ATOM 7185 C CA . ALA B 1 290 ? -12.936 72.565 48.114 1.00 26.42 299 ALA B CA 1
ATOM 7186 C C . ALA B 1 290 ? -14.037 73.414 47.563 1.00 28.99 299 ALA B C 1
ATOM 7187 O O . ALA B 1 290 ? -14.540 73.164 46.468 1.00 28.20 299 ALA B O 1
ATOM 7189 N N . ASN B 1 291 ? -14.428 74.424 48.332 1.00 29.68 300 ASN B N 1
ATOM 7190 C CA . ASN B 1 291 ? -15.345 75.449 47.833 1.00 32.36 300 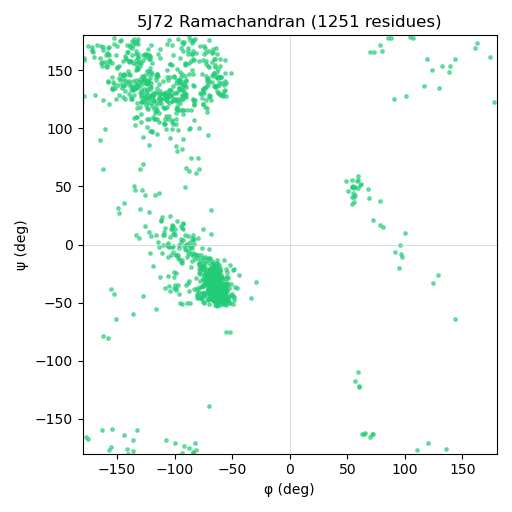ASN B CA 1
ATOM 7191 C C . ASN B 1 291 ? -14.386 76.563 47.319 1.00 35.25 300 ASN B C 1
ATOM 7192 O O . ASN B 1 291 ? -13.172 76.471 47.491 1.00 33.35 300 ASN B O 1
ATOM 7197 N N . LYS B 1 292 ? -14.913 77.593 46.688 1.00 38.94 301 LYS B N 1
ATOM 7198 C CA . LYS B 1 292 ? -14.088 78.675 46.150 1.00 42.94 301 LYS B CA 1
ATOM 7199 C C . LYS B 1 292 ? -13.184 79.383 47.187 1.00 43.79 301 LYS B C 1
ATOM 7200 O O . LYS B 1 292 ? -11.998 79.636 46.921 1.00 41.69 301 LYS B O 1
ATOM 7206 N N . ASP B 1 293 ? -13.750 79.681 48.362 1.00 45.75 302 ASP B N 1
ATOM 7207 C CA . ASP B 1 293 ? -13.048 80.451 49.388 1.00 48.56 302 ASP B CA 1
ATOM 7208 C C . ASP B 1 293 ? -12.483 79.656 50.503 1.00 50.95 302 ASP B C 1
ATOM 7209 O O . ASP B 1 293 ? -11.823 80.235 51.366 1.00 50.65 302 ASP B O 1
ATOM 7214 N N . SER B 1 294 ? -12.680 78.336 50.509 1.00 48.24 303 SER B N 1
ATOM 7215 C CA . SER B 1 294 ? -12.157 77.539 51.606 1.00 42.92 303 SER B CA 1
ATOM 7216 C C . SER B 1 294 ? -12.452 76.081 51.432 1.00 41.42 303 SER B C 1
ATOM 7217 O O . SER B 1 294 ? -13.359 75.740 50.659 1.00 38.56 303 SER B O 1
ATOM 7220 N N . VAL B 1 295 ? -11.696 75.203 52.133 1.00 40.92 304 VAL B N 1
ATOM 7221 C CA . VAL B 1 295 ? -12.040 73.777 52.125 1.00 42.64 304 VAL B CA 1
ATOM 7222 C C . VAL B 1 295 ? -13.081 73.666 53.217 1.00 46.85 304 VAL B C 1
ATOM 7223 O O . VAL B 1 295 ? -13.029 74.472 54.178 1.00 48.03 304 VAL B O 1
ATOM 7227 N N . PRO B 1 296 ? -14.045 72.735 53.149 1.00 47.64 305 PRO B N 1
ATOM 7228 C CA . PRO B 1 296 ? -15.021 72.691 54.251 1.00 47.46 305 PRO B CA 1
ATOM 7229 C C . PRO B 1 296 ? -14.325 72.522 55.630 1.00 44.25 305 PRO B C 1
ATOM 7230 O O . PRO B 1 296 ? -13.180 72.033 55.683 1.00 41.97 305 PRO B O 1
ATOM 7234 N N . GLN B 1 297 ? -15.019 72.896 56.739 1.00 44.47 306 GLN B N 1
ATOM 7235 C CA . GLN B 1 297 ? -14.420 72.819 58.074 1.00 47.17 306 GLN B CA 1
ATOM 7236 C C . GLN B 1 297 ? -13.933 71.422 58.408 1.00 43.31 306 GLN B C 1
ATOM 7237 O O . GLN B 1 297 ? -12.840 71.270 58.964 1.00 38.73 306 GLN B O 1
ATOM 7243 N N . GLY B 1 298 ? -14.741 70.397 58.070 1.00 37.25 307 GLY B N 1
ATOM 7244 C CA . GLY B 1 298 ? -14.358 69.040 58.397 1.00 33.75 307 GLY B CA 1
ATOM 7245 C C . GLY B 1 298 ? -13.038 68.646 57.790 1.00 34.24 307 GLY B C 1
ATOM 7246 O O . GLY B 1 298 ? -12.181 68.023 58.412 1.00 33.58 307 GLY B O 1
ATOM 7247 N N . THR B 1 299 ? -12.871 69.037 56.518 1.00 34.57 308 THR B N 1
ATOM 7248 C CA . THR B 1 299 ? -11.646 68.726 55.820 1.00 32.52 308 THR B CA 1
ATOM 7249 C C . THR B 1 299 ? -10.503 69.527 56.387 1.00 31.37 308 THR B C 1
ATOM 7250 O O . THR B 1 299 ? -9.402 68.995 56.608 1.00 33.94 308 THR B O 1
ATOM 7254 N N . TYR B 1 300 ? -10.743 70.794 56.600 1.00 34.25 309 TYR B N 1
ATOM 7255 C CA . TYR B 1 300 ? -9.697 71.664 57.123 1.00 42.00 309 TYR B CA 1
ATOM 7256 C C . TYR B 1 300 ? -9.209 71.157 58.497 1.00 44.22 309 TYR B C 1
ATOM 7257 O O . TYR B 1 300 ? -7.999 71.139 58.782 1.00 43.46 309 TYR B O 1
ATOM 7266 N N . ASN B 1 301 ? -10.144 70.727 59.324 1.00 44.69 310 ASN B N 1
ATOM 7267 C CA . ASN B 1 301 ? -9.776 70.200 60.624 1.00 46.20 310 ASN B CA 1
ATOM 7268 C C . ASN B 1 301 ? -8.814 69.020 60.464 1.00 44.89 310 ASN B C 1
ATOM 7269 O O . ASN B 1 301 ? -7.777 68.968 61.131 1.00 40.82 310 ASN B O 1
ATOM 7274 N N . TRP B 1 302 ? -9.126 68.076 59.567 1.00 40.52 311 TRP B N 1
ATOM 7275 C CA . TRP B 1 302 ? -8.242 66.927 59.356 1.00 38.86 311 TRP B CA 1
ATOM 7276 C C . TRP B 1 302 ? -6.905 67.378 58.747 1.00 39.43 311 TRP B C 1
ATOM 7277 O O . TRP B 1 302 ? -5.849 66.890 59.167 1.00 40.10 311 TRP B O 1
ATOM 7288 N N . LEU B 1 303 ? -6.932 68.310 57.761 1.00 38.99 312 LEU B N 1
ATOM 7289 C CA . LEU B 1 303 ? -5.680 68.735 57.137 1.00 37.76 312 LEU B CA 1
ATOM 7290 C C . LEU B 1 303 ? -4.723 69.382 58.175 1.00 39.17 312 LEU B C 1
ATOM 7291 O O . LEU B 1 303 ? -3.526 69.101 58.136 1.00 40.35 312 LEU B O 1
ATOM 7296 N N . SER B 1 304 ? -5.249 70.209 59.070 1.00 44.32 313 SER B N 1
ATOM 7297 C CA . SER B 1 304 ? -4.476 70.846 60.154 1.00 51.99 313 SER B CA 1
ATOM 7298 C C . SER B 1 304 ? -3.561 69.859 60.934 1.00 52.31 313 SER B C 1
ATOM 7299 O O . SER B 1 304 ? -2.454 70.238 61.314 1.00 52.23 313 SER B O 1
ATOM 7302 N N . SER B 1 305 ? -3.998 68.623 61.151 1.00 50.76 314 SER B N 1
ATOM 7303 C CA . SER B 1 305 ? -3.241 67.612 61.906 1.00 51.04 314 SER B CA 1
ATOM 7304 C C . SER B 1 305 ? -2.233 66.825 61.104 1.00 50.84 314 SER B C 1
ATOM 7305 O O . SER B 1 305 ? -1.452 66.063 61.683 1.00 47.50 314 SER B O 1
ATOM 7308 N N . GLN B 1 306 ? -2.228 66.980 59.776 1.00 46.81 315 GLN B N 1
ATOM 7309 C CA . GLN B 1 306 ? -1.360 66.132 58.978 1.00 41.84 315 GLN B CA 1
ATOM 7310 C C . GLN B 1 306 ? 0.060 66.636 58.782 1.00 40.18 315 GLN B C 1
ATOM 7311 O O . GLN B 1 306 ? 0.853 65.890 58.181 1.00 41.94 315 GLN B O 1
ATOM 7317 N N . GLY B 1 307 ? 0.414 67.848 59.240 1.00 37.75 316 GLY B N 1
ATOM 7318 C CA . GLY B 1 307 ? 1.790 68.310 59.061 1.00 36.14 316 GLY B CA 1
ATOM 7319 C C . GLY B 1 307 ? 2.133 68.285 57.584 1.00 38.61 316 GLY B C 1
ATOM 7320 O O . GLY B 1 307 ? 3.145 67.715 57.167 1.00 39.72 316 GLY B O 1
ATOM 7321 N N . LEU B 1 308 ? 1.249 68.865 56.775 1.00 38.99 317 LEU B N 1
ATOM 7322 C CA . LEU B 1 308 ? 1.440 68.905 55.317 1.00 38.74 317 LEU B CA 1
ATOM 7323 C C . LEU B 1 308 ? 2.733 69.602 54.911 1.00 37.58 317 LEU B C 1
ATOM 7324 O O . LEU B 1 308 ? 3.008 70.718 55.367 1.00 35.68 317 LEU B O 1
ATOM 7329 N N . GLU B 1 309 ? 3.520 68.938 54.084 1.00 36.01 318 GLU B N 1
ATOM 7330 C CA . GLU B 1 309 ? 4.725 69.542 53.547 1.00 40.51 318 GLU B CA 1
ATOM 7331 C C . GLU B 1 309 ? 4.366 70.446 52.374 1.00 42.61 318 GLU B C 1
ATOM 7332 O O . GLU B 1 309 ? 4.962 71.507 52.218 1.00 39.83 318 GLU B O 1
ATOM 7338 N N . GLU B 1 310 ? 3.362 70.029 51.535 1.00 38.58 319 GLU B N 1
ATOM 7339 C CA . GLU B 1 310 ? 3.009 70.805 50.347 1.00 35.62 319 GLU B CA 1
ATOM 7340 C C . GLU B 1 310 ? 1.532 70.830 50.005 1.00 34.45 319 GLU B C 1
ATOM 7341 O O . GLU B 1 310 ? 0.802 69.863 50.247 1.00 32.45 319 GLU B O 1
ATOM 7347 N N . ALA B 1 311 ? 1.090 71.934 49.456 1.00 32.81 320 ALA B N 1
ATOM 7348 C CA . ALA B 1 311 ? -0.281 72.043 48.979 1.00 31.87 320 ALA B CA 1
ATOM 7349 C C . ALA B 1 311 ? -0.220 72.732 47.608 1.00 32.60 320 ALA B C 1
ATOM 7350 O O . ALA B 1 311 ? 0.523 73.707 47.452 1.00 33.11 320 ALA B O 1
ATOM 7352 N N . TYR B 1 312 ? -0.968 72.216 46.621 1.00 30.57 321 TYR B N 1
ATOM 7353 C CA . TYR B 1 312 ? -1.072 72.788 45.266 1.00 28.22 321 TYR B CA 1
ATOM 7354 C C . TYR B 1 312 ? -2.517 73.143 45.014 1.00 28.02 321 TYR B C 1
ATOM 7355 O O . TYR B 1 312 ? -3.414 72.438 45.496 1.00 25.65 321 TYR B O 1
ATOM 7364 N N . TYR B 1 313 ? -2.757 74.198 44.253 1.00 24.52 322 TYR B N 1
ATOM 7365 C CA . TYR B 1 313 ? -4.099 74.637 43.954 1.00 22.13 322 TYR B CA 1
ATOM 7366 C C . TYR B 1 313 ? -4.286 74.510 42.436 1.00 27.16 322 TYR B C 1
ATOM 7367 O O . TYR B 1 313 ? -3.611 75.211 41.688 1.00 25.93 322 TYR B O 1
ATOM 7376 N N . ILE B 1 314 ? -5.162 73.606 41.996 1.00 26.13 323 ILE B N 1
ATOM 7377 C CA . ILE B 1 314 ? -5.404 73.421 40.553 1.00 27.30 323 ILE B CA 1
ATOM 7378 C C . ILE B 1 314 ? -6.668 74.193 40.215 1.00 28.47 323 ILE B C 1
ATOM 7379 O O . ILE B 1 314 ? -7.796 73.824 40.610 1.00 27.27 323 ILE B O 1
ATOM 7384 N N . GLY B 1 315 ? -6.520 75.307 39.506 1.00 28.22 324 GLY B N 1
ATOM 7385 C CA . GLY B 1 315 ? -7.697 76.117 39.198 1.00 28.50 324 GLY B CA 1
ATOM 7386 C C . GLY B 1 315 ? -7.294 77.580 39.254 1.00 33.16 324 GLY B C 1
ATOM 7387 O O . GLY B 1 315 ? -6.281 77.922 39.888 1.00 34.53 324 GLY B O 1
ATOM 7388 N N . GLY B 1 316 ? -8.079 78.448 38.610 1.00 34.75 325 GLY B N 1
ATOM 7389 C CA . GLY B 1 316 ? -7.770 79.870 38.618 1.00 39.33 325 GLY B CA 1
ATOM 7390 C C . GLY B 1 316 ? -8.512 80.546 39.741 1.00 43.82 325 GLY B C 1
ATOM 7391 O O . GLY B 1 316 ? -9.272 79.897 40.481 1.00 39.96 325 GLY B O 1
ATOM 7392 N N . SER B 1 317 ? -8.334 81.879 39.868 1.00 39.04 326 SER B N 1
ATOM 7393 C CA . SER B 1 317 ? -8.962 82.586 40.983 1.00 42.60 326 SER B CA 1
ATOM 7394 C C . SER B 1 317 ? -10.486 82.526 40.930 1.00 42.68 326 SER B C 1
ATOM 7395 O O . SER B 1 317 ? -11.129 82.680 41.957 1.00 47.95 326 SER B O 1
ATOM 7398 N N . GLN B 1 318 ? -11.060 82.307 39.796 1.00 44.92 327 GLN B N 1
ATOM 7399 C CA . GLN B 1 318 ? -12.516 82.201 39.737 1.00 47.12 327 GLN B CA 1
ATOM 7400 C C . GLN B 1 318 ? -12.996 80.889 40.424 1.00 47.35 327 GLN B C 1
ATOM 7401 O O . GLN B 1 318 ? -14.122 80.850 40.898 1.00 45.97 327 GLN B O 1
ATOM 7407 N N . SER B 1 319 ? -12.133 79.835 40.464 1.00 44.95 328 SER B N 1
ATOM 7408 C CA . SER B 1 319 ? -12.460 78.533 41.068 1.00 42.89 328 SER B CA 1
ATOM 7409 C C . SER B 1 319 ? -11.912 78.383 42.491 1.00 41.48 328 SER B C 1
ATOM 7410 O O . SER B 1 319 ? -12.580 77.813 43.360 1.00 37.51 328 SER B O 1
ATOM 7413 N N . LEU B 1 320 ? -10.687 78.895 42.727 1.00 37.16 329 LEU B N 1
ATOM 7414 C CA . LEU B 1 320 ? -10.049 78.824 44.022 1.00 32.57 329 LEU B CA 1
ATOM 7415 C C . LEU B 1 320 ? -9.480 80.254 44.264 1.00 38.36 329 LEU B C 1
ATOM 7416 O O . LEU B 1 320 ? -8.458 80.626 43.678 1.00 40.06 329 LEU B O 1
ATOM 7421 N N . SER B 1 321 ? -10.162 81.035 45.108 1.00 40.09 330 SER B N 1
ATOM 7422 C CA . SER B 1 321 ? -9.762 82.413 45.399 1.00 41.72 330 SER B CA 1
ATOM 7423 C C . SER B 1 321 ? -8.549 82.449 46.312 1.00 42.05 330 SER B C 1
ATOM 7424 O O . SER B 1 321 ? -8.144 81.436 46.869 1.00 40.57 330 SER B O 1
ATOM 7427 N N . SER B 1 322 ? -7.978 83.645 46.488 1.00 41.51 331 SER B N 1
ATOM 7428 C CA . SER B 1 322 ? -6.832 83.823 47.348 1.00 41.67 331 SER B CA 1
ATOM 7429 C C . SER B 1 322 ? -7.184 83.469 48.788 1.00 42.75 331 SER B C 1
ATOM 7430 O O . SER B 1 322 ? -6.291 83.183 49.581 1.00 41.94 331 SER B O 1
ATOM 7433 N N . LYS B 1 323 ? -8.477 83.491 49.130 1.00 41.59 332 LYS B N 1
ATOM 7434 C CA . LYS B 1 323 ? -8.922 83.167 50.482 1.00 43.25 332 LYS B CA 1
ATOM 7435 C C . LYS B 1 323 ? -8.611 81.688 50.800 1.00 44.90 332 LYS B C 1
ATOM 7436 O O . LYS B 1 323 ? -8.220 81.378 51.918 1.00 42.43 332 LYS B O 1
ATOM 7442 N N . ILE B 1 324 ? -8.750 80.762 49.808 1.00 44.17 333 ILE B N 1
ATOM 7443 C CA . ILE B 1 324 ? -8.420 79.374 50.133 1.00 40.83 333 ILE B CA 1
ATOM 7444 C C . ILE B 1 324 ? -6.923 79.223 50.219 1.00 37.53 333 ILE B C 1
ATOM 7445 O O . ILE B 1 324 ? -6.419 78.447 51.035 1.00 35.01 333 ILE B O 1
ATOM 7450 N N . ILE B 1 325 ? -6.173 79.976 49.390 1.00 36.80 334 ILE B N 1
ATOM 7451 C CA . ILE B 1 325 ? -4.719 79.883 49.467 1.00 38.76 334 ILE B CA 1
ATOM 7452 C C . ILE B 1 325 ? -4.267 80.415 50.863 1.00 40.81 334 ILE B C 1
ATOM 7453 O O . ILE B 1 325 ? -3.381 79.841 51.493 1.00 39.82 334 ILE B O 1
ATOM 7458 N N . ASP B 1 326 ? -4.891 81.499 51.317 1.00 42.16 335 ASP B N 1
ATOM 7459 C CA . ASP B 1 326 ? -4.581 82.079 52.622 1.00 45.41 335 ASP B CA 1
ATOM 7460 C C . ASP B 1 326 ? -4.844 81.026 53.712 1.00 44.78 335 ASP B C 1
ATOM 7461 O O . ASP B 1 326 ? -4.013 80.808 54.590 1.00 43.63 335 ASP B O 1
ATOM 7466 N N . GLN B 1 327 ? -5.984 80.339 53.629 1.00 43.05 336 GLN B N 1
ATOM 7467 C CA . GLN B 1 327 ? -6.356 79.330 54.624 1.00 42.38 336 GLN B CA 1
ATOM 7468 C C . GLN B 1 327 ? -5.409 78.134 54.698 1.00 42.19 336 GLN B C 1
ATOM 7469 O O . GLN B 1 327 ? -5.024 77.721 55.777 1.00 41.54 336 GLN B O 1
ATOM 7475 N N . ILE B 1 328 ? -5.057 77.559 53.553 1.00 39.47 337 ILE B N 1
ATOM 7476 C CA . ILE B 1 328 ? -4.222 76.368 53.526 1.00 36.96 337 ILE B CA 1
ATOM 7477 C C . ILE B 1 328 ? -2.738 76.680 53.673 1.00 34.97 337 ILE B C 1
ATOM 7478 O O . ILE B 1 328 ? -1.998 75.836 54.170 1.00 35.08 337 ILE B O 1
ATOM 7483 N N . SER B 1 329 ? -2.308 77.876 53.216 1.00 36.57 338 SER B N 1
ATOM 7484 C CA . SER B 1 329 ? -0.926 78.319 53.345 1.00 38.28 338 SER B CA 1
ATOM 7485 C C . SER B 1 329 ? -0.514 78.240 54.843 1.00 40.05 338 SER B C 1
ATOM 7486 O O . SER B 1 329 ? 0.606 77.841 55.144 1.00 39.86 338 SER B O 1
ATOM 7489 N N . LYS B 1 330 ? -1.445 78.600 55.742 1.00 39.86 339 LYS B N 1
ATOM 7490 C CA . LYS B 1 330 ? -1.231 78.539 57.202 1.00 46.95 339 LYS B CA 1
ATOM 7491 C C . LYS B 1 330 ? -0.876 77.142 57.631 1.00 48.68 339 LYS B C 1
ATOM 7492 O O . LYS B 1 330 ? -0.105 76.992 58.564 1.00 49.09 339 LYS B O 1
ATOM 7498 N N . ILE B 1 331 ? -1.436 76.089 56.973 1.00 47.83 340 ILE B N 1
ATOM 7499 C CA . ILE B 1 331 ? -1.165 74.724 57.437 1.00 45.55 340 ILE B CA 1
ATOM 7500 C C . ILE B 1 331 ? -0.325 73.847 56.538 1.00 45.64 340 ILE B C 1
ATOM 7501 O O . ILE B 1 331 ? -0.374 72.630 56.661 1.00 45.87 340 ILE B O 1
ATOM 7506 N N . ALA B 1 332 ? 0.460 74.422 55.646 1.00 44.36 341 ALA B N 1
ATOM 7507 C CA . ALA B 1 332 ? 1.324 73.608 54.804 1.00 39.33 341 ALA B CA 1
ATOM 7508 C C . ALA B 1 332 ? 2.674 74.291 54.736 1.00 41.17 341 ALA B C 1
ATOM 7509 O O . ALA B 1 332 ? 2.721 75.515 54.589 1.00 41.74 341 ALA B O 1
ATOM 7511 N N . LYS B 1 333 ? 3.770 73.530 54.847 1.00 42.87 342 LYS B N 1
ATOM 7512 C CA . LYS B 1 333 ? 5.094 74.142 54.803 1.00 46.43 342 LYS B CA 1
ATOM 7513 C C . LYS B 1 333 ? 5.246 74.923 53.501 1.00 49.50 342 LYS B C 1
ATOM 7514 O O . LYS B 1 333 ? 5.761 76.034 53.515 1.00 48.92 342 LYS B O 1
ATOM 7520 N N . ASN B 1 334 ? 4.795 74.347 52.374 1.00 44.66 343 ASN B N 1
ATOM 7521 C CA . ASN B 1 334 ? 4.885 75.036 51.102 1.00 40.56 343 ASN B CA 1
ATOM 7522 C C . ASN B 1 334 ? 3.497 75.044 50.434 1.00 39.31 343 ASN B C 1
ATOM 7523 O O . ASN B 1 334 ? 3.149 74.092 49.731 1.00 34.64 343 ASN B O 1
ATOM 7528 N N . GLY B 1 335 ? 2.733 76.105 50.670 1.00 35.08 344 GLY B N 1
ATOM 7529 C CA . GLY B 1 335 ? 1.379 76.218 50.152 1.00 36.02 344 GLY B CA 1
ATOM 7530 C C . GLY B 1 335 ? 0.990 77.622 49.755 1.00 35.38 344 GLY B C 1
ATOM 7531 O O . GLY B 1 335 ? -0.160 78.022 49.932 1.00 36.90 344 GLY B O 1
ATOM 7532 N N . THR B 1 336 ? 1.943 78.391 49.218 1.00 35.95 345 THR B N 1
ATOM 7533 C CA . THR B 1 336 ? 1.659 79.782 48.810 1.00 38.11 345 THR B CA 1
ATOM 7534 C C . THR B 1 336 ? 1.122 79.790 47.382 1.00 40.31 345 THR B C 1
ATOM 7535 O O . THR B 1 336 ? 1.085 78.722 46.747 1.00 39.50 345 THR B O 1
ATOM 7539 N N . SER B 1 337 ? 0.726 80.985 46.872 1.00 42.58 346 SER B N 1
ATOM 7540 C CA . SER B 1 337 ? 0.193 81.166 45.516 1.00 41.12 346 SER B CA 1
ATOM 7541 C C . SER B 1 337 ? 1.159 80.685 44.462 1.00 42.15 346 SER B C 1
ATOM 7542 O O . SER B 1 337 ? 0.759 80.525 43.313 1.00 42.01 346 SER B O 1
ATOM 7545 N N . LYS B 1 338 ? 2.422 80.423 44.815 1.00 39.45 347 LYS B N 1
ATOM 7546 C CA . LYS B 1 338 ? 3.357 79.924 43.827 1.00 42.59 347 LYS B CA 1
ATOM 7547 C C . LYS B 1 338 ? 2.958 78.515 43.386 1.00 43.39 347 LYS B C 1
ATOM 7548 O O . LYS B 1 338 ? 3.386 78.039 42.332 1.00 39.90 347 LYS B O 1
ATOM 7554 N N . ASN B 1 339 ? 2.169 77.832 44.222 1.00 38.49 348 ASN B N 1
ATOM 7555 C CA . ASN B 1 339 ? 1.766 76.457 43.941 1.00 34.77 348 ASN B CA 1
ATOM 7556 C C . ASN B 1 339 ? 0.408 76.394 43.203 1.00 33.59 348 ASN B C 1
ATOM 7557 O O . ASN B 1 339 ? -0.218 75.325 43.151 1.00 31.15 348 ASN B O 1
ATOM 7562 N N . ARG B 1 340 ? -0.065 77.522 42.666 1.00 30.42 349 ARG B N 1
ATOM 7563 C CA . ARG B 1 340 ? -1.289 77.507 41.878 1.00 28.36 349 ARG B CA 1
ATOM 7564 C C . ARG B 1 340 ? -0.933 77.087 40.436 1.00 31.13 349 ARG B C 1
ATOM 7565 O O . ARG B 1 340 ? 0.070 77.546 39.905 1.00 28.36 349 ARG B O 1
ATOM 7573 N N . VAL B 1 341 ? -1.715 76.204 39.827 1.00 28.29 350 VAL B N 1
ATOM 7574 C CA . VAL B 1 341 ? -1.479 75.774 38.444 1.00 25.39 350 VAL B CA 1
ATOM 7575 C C . VAL B 1 341 ? -2.827 76.104 37.812 1.00 28.73 350 VAL B C 1
ATOM 7576 O O . VAL B 1 341 ? -3.846 75.561 38.266 1.00 28.33 350 VAL B O 1
ATOM 7580 N N . SER B 1 342 ? -2.900 77.005 36.830 1.00 27.64 351 SER B N 1
ATOM 7581 C CA . SER B 1 342 ? -4.240 77.289 36.331 1.00 26.73 351 SER B CA 1
ATOM 7582 C C . SER B 1 342 ? -4.222 77.263 34.829 1.00 28.29 351 SER B C 1
ATOM 7583 O O . SER B 1 342 ? -3.330 76.669 34.266 1.00 31.44 351 SER B O 1
ATOM 7586 N N . GLY B 1 343 ? -5.211 77.884 34.195 1.00 28.04 352 GLY B N 1
ATOM 7587 C CA . GLY B 1 343 ? -5.300 77.882 32.752 1.00 28.02 352 GLY B CA 1
ATOM 7588 C C . GLY B 1 343 ? -6.624 78.538 32.424 1.00 29.49 352 GLY B C 1
ATOM 7589 O O . GLY B 1 343 ? -7.527 78.608 33.252 1.00 28.64 352 GLY B O 1
ATOM 7590 N N . ALA B 1 344 ? -6.761 79.001 31.177 1.00 28.18 353 ALA B N 1
ATOM 7591 C CA . ALA B 1 344 ? -7.979 79.690 30.755 1.00 29.37 353 ALA B CA 1
ATOM 7592 C C . ALA B 1 344 ? -9.141 78.732 30.601 1.00 27.31 353 ALA B C 1
ATOM 7593 O O . ALA B 1 344 ? -10.289 79.151 30.646 1.00 24.61 353 ALA B O 1
ATOM 7595 N N . ASP B 1 345 ? -8.847 77.434 30.368 1.00 24.79 354 ASP B N 1
ATOM 7596 C CA . ASP B 1 345 ? -9.910 76.443 30.236 1.00 19.32 354 ASP B CA 1
ATOM 7597 C C . ASP B 1 345 ? -9.282 75.062 30.574 1.00 18.85 354 ASP B C 1
ATOM 7598 O O . ASP B 1 345 ? -8.108 75.018 30.899 1.00 19.82 354 ASP B O 1
ATOM 7603 N N . ARG B 1 346 ? -10.060 73.959 30.461 1.00 20.84 355 ARG B N 1
ATOM 7604 C CA . ARG B 1 346 ? -9.552 72.623 30.838 1.00 21.62 355 ARG B CA 1
ATOM 7605 C C . ARG B 1 346 ? -8.324 72.219 30.029 1.00 23.12 355 ARG B C 1
ATOM 7606 O O . ARG B 1 346 ? -7.488 71.458 30.547 1.00 20.69 355 ARG B O 1
ATOM 7614 N N . HIS B 1 347 ? -8.183 72.730 28.777 1.00 19.49 356 HIS B N 1
ATOM 7615 C CA . HIS B 1 347 ? -6.996 72.334 28.016 1.00 16.24 356 HIS B CA 1
ATOM 7616 C C . HIS B 1 347 ? -5.739 73.092 28.422 1.00 18.96 356 HIS B C 1
ATOM 7617 O O . HIS B 1 347 ? -4.656 72.475 28.515 1.00 19.54 356 HIS B O 1
ATOM 7624 N N . GLU B 1 348 ? -5.836 74.412 28.671 1.00 19.06 357 GLU B N 1
ATOM 7625 C CA . GLU B 1 348 ? -4.644 75.099 29.115 1.00 19.86 357 GLU B CA 1
ATOM 7626 C C . GLU B 1 348 ? -4.243 74.583 30.523 1.00 19.85 357 GLU B C 1
ATOM 7627 O O . GLU B 1 348 ? -3.059 74.427 30.817 1.00 21.92 357 GLU B O 1
ATOM 7633 N N . THR B 1 349 ? -5.232 74.235 31.347 1.00 20.78 358 THR B N 1
ATOM 7634 C CA . THR B 1 349 ? -4.879 73.734 32.673 1.00 20.63 358 THR B CA 1
ATOM 7635 C C . THR B 1 349 ? -4.197 72.377 32.521 1.00 19.30 358 THR B C 1
ATOM 7636 O O . THR B 1 349 ? -3.210 72.090 33.169 1.00 19.40 358 THR B O 1
ATOM 7640 N N . ASN B 1 350 ? -4.697 71.536 31.621 1.00 20.28 359 ASN B N 1
ATOM 7641 C CA . ASN B 1 350 ? -4.066 70.242 31.380 1.00 15.09 359 ASN B CA 1
ATOM 7642 C C . ASN B 1 350 ? -2.613 70.474 30.916 1.00 18.75 359 ASN B C 1
ATOM 7643 O O . ASN B 1 350 ? -1.691 69.808 31.376 1.00 19.04 359 ASN B O 1
ATOM 7648 N N . ALA B 1 351 ? -2.420 71.413 29.953 1.00 19.06 360 ALA B N 1
ATOM 7649 C CA . ALA B 1 351 ? -1.054 71.652 29.481 1.00 20.30 360 ALA B CA 1
ATOM 7650 C C . ALA B 1 351 ? -0.148 72.220 30.616 1.00 20.78 360 ALA B C 1
ATOM 7651 O O . ALA B 1 351 ? 1.017 71.808 30.705 1.00 19.96 360 ALA B O 1
ATOM 7653 N N . ASN B 1 352 ? -0.664 73.109 31.469 1.00 19.83 361 ASN B N 1
ATOM 7654 C CA . ASN B 1 352 ? 0.141 73.659 32.567 1.00 21.64 361 ASN B CA 1
ATOM 7655 C C . ASN B 1 352 ? 0.454 72.566 33.603 1.00 22.84 361 ASN B C 1
ATOM 7656 O O . ASN B 1 352 ? 1.551 72.578 34.206 1.00 23.13 361 ASN B O 1
ATOM 7661 N N . VAL B 1 353 ? -0.505 71.617 33.810 1.00 22.44 362 VAL B N 1
ATOM 7662 C CA . VAL B 1 353 ? -0.172 70.491 34.694 1.00 20.92 362 VAL B CA 1
ATOM 7663 C C . VAL B 1 353 ? 0.951 69.658 34.143 1.00 19.89 362 VAL B C 1
ATOM 7664 O O . VAL B 1 353 ? 1.891 69.284 34.844 1.00 20.44 362 VAL B O 1
ATOM 7668 N N . ILE B 1 354 ? 0.894 69.335 32.838 1.00 17.60 363 ILE B N 1
ATOM 7669 C CA . ILE B 1 354 ? 1.938 68.527 32.269 1.00 17.93 363 ILE B CA 1
ATOM 7670 C C . ILE B 1 354 ? 3.271 69.291 32.297 1.00 21.83 363 ILE B C 1
ATOM 7671 O O . ILE B 1 354 ? 4.310 68.697 32.607 1.00 22.89 363 ILE B O 1
ATOM 7676 N N . LYS B 1 355 ? 3.238 70.582 31.974 1.00 21.79 364 LYS B N 1
ATOM 7677 C CA . LYS B 1 355 ? 4.470 71.387 31.980 1.00 20.58 364 LYS B CA 1
ATOM 7678 C C . LYS B 1 355 ? 5.099 71.421 33.399 1.00 25.15 364 LYS B C 1
ATOM 7679 O O . LYS B 1 355 ? 6.312 71.276 33.549 1.00 25.83 364 LYS B O 1
ATOM 7685 N N . THR B 1 356 ? 4.286 71.611 34.407 1.00 25.12 365 THR B N 1
ATOM 7686 C CA . THR B 1 356 ? 4.759 71.750 35.813 1.00 24.73 365 THR B CA 1
ATOM 7687 C C . THR B 1 356 ? 5.130 70.450 36.444 1.00 27.69 365 THR B C 1
ATOM 7688 O O . THR B 1 356 ? 6.187 70.340 37.060 1.00 24.82 365 THR B O 1
ATOM 7692 N N . PHE B 1 357 ? 4.269 69.419 36.289 1.00 25.96 366 PHE B N 1
ATOM 7693 C CA . PHE B 1 357 ? 4.496 68.158 37.035 1.00 26.48 366 PHE B CA 1
ATOM 7694 C C . PHE B 1 357 ? 5.153 67.063 36.275 1.00 25.91 366 PHE B C 1
ATOM 7695 O O . PHE B 1 357 ? 5.517 66.058 36.868 1.00 24.62 366 PHE B O 1
ATOM 7703 N N . TYR B 1 358 ? 5.320 67.206 34.937 1.00 23.33 367 TYR B N 1
ATOM 7704 C CA . TYR B 1 358 ? 6.054 66.239 34.166 1.00 22.33 367 TYR B CA 1
ATOM 7705 C C . TYR B 1 358 ? 7.122 67.007 33.378 1.00 28.40 367 TYR B C 1
ATOM 7706 O O . TYR B 1 358 ? 7.106 67.113 32.153 1.00 26.47 367 TYR B O 1
ATOM 7715 N N . PRO B 1 359 ? 8.113 67.540 34.115 1.00 31.91 368 PRO B N 1
ATOM 7716 C CA . PRO B 1 359 ? 9.211 68.322 33.516 1.00 32.26 368 PRO B CA 1
ATOM 7717 C C . PRO B 1 359 ? 10.136 67.599 32.598 1.00 29.67 368 PRO B C 1
ATOM 7718 O O . PRO B 1 359 ? 10.779 68.281 31.814 1.00 31.05 368 PRO B O 1
ATOM 7722 N N . ASP B 1 360 ? 10.263 66.284 32.631 1.00 28.02 369 ASP B N 1
ATOM 7723 C CA . ASP B 1 360 ? 11.250 65.667 31.749 1.00 28.83 369 ASP B CA 1
ATOM 7724 C C . ASP B 1 360 ? 10.936 65.875 30.285 1.00 31.91 369 ASP B C 1
ATOM 7725 O O . ASP B 1 360 ? 9.764 65.929 29.901 1.00 29.48 369 ASP B O 1
ATOM 7730 N N . LYS B 1 361 ? 11.967 65.970 29.456 1.00 28.19 370 LYS B N 1
ATOM 7731 C CA . LYS B 1 361 ? 11.760 66.133 28.027 1.00 27.43 370 LYS B CA 1
ATOM 7732 C C . LYS B 1 361 ? 11.397 64.768 27.379 1.00 27.33 370 LYS B C 1
ATOM 7733 O O . LYS B 1 361 ? 10.814 64.737 26.290 1.00 27.61 370 LYS B O 1
ATOM 7739 N N . GLU B 1 362 ? 11.815 63.641 28.014 1.00 24.45 371 GLU B N 1
ATOM 7740 C CA . GLU B 1 362 ? 11.558 62.318 27.470 1.00 26.35 371 GLU B CA 1
ATOM 7741 C C . GLU B 1 362 ? 10.596 61.584 28.406 1.00 29.61 371 GLU B C 1
ATOM 7742 O O . GLU B 1 362 ? 10.955 61.187 29.526 1.00 30.28 371 GLU B O 1
ATOM 7748 N N . LEU B 1 363 ? 9.360 61.467 27.992 1.00 24.75 372 LEU B N 1
ATOM 7749 C CA . LEU B 1 363 ? 8.375 60.772 28.832 1.00 23.91 372 LEU B CA 1
ATOM 7750 C C . LEU B 1 363 ? 8.369 59.318 28.477 1.00 24.33 372 LEU B C 1
ATOM 7751 O O . LEU B 1 363 ? 8.680 58.961 27.338 1.00 23.30 372 LEU B O 1
ATOM 7756 N N . SER B 1 364 ? 7.954 58.461 29.429 1.00 21.57 373 SER B N 1
ATOM 7757 C CA . SER B 1 364 ? 7.879 57.057 29.082 1.00 22.42 373 SER B CA 1
ATOM 7758 C C . SER B 1 364 ? 6.585 56.809 28.265 1.00 22.50 373 SER B C 1
ATOM 7759 O O . SER B 1 364 ? 6.491 55.833 27.540 1.00 24.24 373 SER B O 1
ATOM 7762 N N . ALA B 1 365 ? 5.622 57.694 28.392 1.00 20.19 374 ALA B N 1
ATOM 7763 C CA . ALA B 1 365 ? 4.347 57.510 27.716 1.00 19.43 374 ALA B CA 1
ATOM 7764 C C . ALA B 1 365 ? 3.496 58.725 27.843 1.00 17.94 374 ALA B C 1
ATOM 7765 O O . ALA B 1 365 ? 3.764 59.609 28.643 1.00 18.36 374 ALA B O 1
ATOM 7767 N N . MET B 1 366 ? 2.427 58.782 27.043 1.00 19.13 375 MET B N 1
ATOM 7768 C CA . MET B 1 366 ? 1.442 59.834 27.177 1.00 18.61 375 MET B CA 1
ATOM 7769 C C . MET B 1 366 ? 0.109 59.163 26.982 1.00 20.20 375 MET B C 1
ATOM 7770 O O . MET B 1 366 ? -0.030 58.446 25.992 1.00 18.80 375 MET B O 1
ATOM 7778 N N . LEU B 1 367 ? -0.880 59.339 27.856 1.00 15.13 376 LEU B N 1
ATOM 7779 C CA . LEU B 1 367 ? -2.172 58.693 27.639 1.00 14.52 376 LEU B CA 1
ATOM 7780 C C . LEU B 1 367 ? -3.080 59.821 27.166 1.00 20.02 376 LEU B C 1
ATOM 7781 O O . LEU B 1 367 ? -3.099 60.893 27.764 1.00 22.36 376 LEU B O 1
ATOM 7786 N N . VAL B 1 368 ? -3.840 59.606 26.102 1.00 18.16 377 VAL B N 1
ATOM 7787 C CA . VAL B 1 368 ? -4.651 60.685 25.558 1.00 15.45 377 VAL B CA 1
ATOM 7788 C C . VAL B 1 368 ? -6.111 60.355 25.634 1.00 17.11 377 VAL B C 1
ATOM 7789 O O . VAL B 1 368 ? -6.540 59.341 25.059 1.00 20.25 377 VAL B O 1
ATOM 7793 N N . ALA B 1 369 ? -6.897 61.225 26.283 1.00 15.26 378 ALA B N 1
ATOM 7794 C CA . ALA B 1 369 ? -8.311 60.985 26.392 1.00 16.91 378 ALA B CA 1
ATOM 7795 C C . ALA B 1 369 ? -9.102 62.188 25.841 1.00 18.45 378 ALA B C 1
ATOM 7796 O O . ALA B 1 369 ? -8.584 63.318 25.763 1.00 17.19 378 ALA B O 1
ATOM 7798 N N . LYS B 1 370 ? -10.370 61.969 25.524 1.00 17.64 379 LYS B N 1
ATOM 7799 C CA . LYS B 1 370 ? -11.233 63.060 25.086 1.00 18.06 379 LYS B CA 1
ATOM 7800 C C . LYS B 1 370 ? -11.557 63.990 26.191 1.00 21.25 379 LYS B C 1
ATOM 7801 O O . LYS B 1 370 ? -11.807 63.548 27.315 1.00 21.60 379 LYS B O 1
ATOM 7807 N N . SER B 1 371 ? -11.601 65.297 25.924 1.00 18.61 380 SER B N 1
ATOM 7808 C CA . SER B 1 371 ? -11.835 66.204 27.036 1.00 17.59 380 SER B CA 1
ATOM 7809 C C . SER B 1 371 ? -13.293 66.521 27.207 1.00 21.16 380 SER B C 1
ATOM 7810 O O . SER B 1 371 ? -13.633 67.339 28.046 1.00 22.81 380 SER B O 1
ATOM 7813 N N . ASP B 1 372 ? -14.168 65.902 26.401 1.00 21.96 381 ASP B N 1
ATOM 7814 C CA . ASP B 1 372 ? -15.582 66.249 26.548 1.00 26.82 381 ASP B CA 1
ATOM 7815 C C . ASP B 1 372 ? -16.297 65.369 27.544 1.00 28.73 381 ASP B C 1
ATOM 7816 O O . ASP B 1 372 ? -17.450 65.628 27.829 1.00 32.43 381 ASP B O 1
ATOM 7821 N N . ILE B 1 373 ? -15.644 64.355 28.103 1.00 26.55 382 ILE B N 1
ATOM 7822 C CA . ILE B 1 373 ? -16.278 63.548 29.156 1.00 29.20 382 ILE B CA 1
ATOM 7823 C C . ILE B 1 373 ? -15.281 63.412 30.295 1.00 28.89 382 ILE B C 1
ATOM 7824 O O . ILE B 1 373 ? -14.082 63.697 30.103 1.00 29.33 382 ILE B O 1
ATOM 7829 N N . ILE B 1 374 ? -15.734 63.012 31.444 1.00 26.43 383 ILE B N 1
ATOM 7830 C CA . ILE B 1 374 ? -14.813 62.846 32.564 1.00 23.55 383 ILE B CA 1
ATOM 7831 C C . ILE B 1 374 ? -14.385 61.401 32.760 1.00 22.58 383 ILE B C 1
ATOM 7832 O O . ILE B 1 374 ? -13.229 61.141 33.083 1.00 20.80 383 ILE B O 1
ATOM 7837 N N . VAL B 1 375 ? -15.300 60.452 32.542 1.00 21.88 384 VAL B N 1
ATOM 7838 C CA . VAL B 1 375 ? -15.029 59.063 32.942 1.00 23.90 384 VAL B CA 1
ATOM 7839 C C . VAL B 1 375 ? -13.791 58.383 32.367 1.00 23.14 384 VAL B C 1
ATOM 7840 O O . VAL B 1 375 ? -13.106 57.670 33.097 1.00 22.65 384 VAL B O 1
ATOM 7844 N N . ASP B 1 376 ? -13.505 58.570 31.065 1.00 20.07 385 ASP B N 1
ATOM 7845 C CA . ASP B 1 376 ? -12.345 57.921 30.508 1.00 18.98 385 ASP B CA 1
ATOM 7846 C C . ASP B 1 376 ? -11.033 58.379 31.214 1.00 18.18 385 ASP B C 1
ATOM 7847 O O . ASP B 1 376 ? -10.167 57.525 31.369 1.00 20.23 385 ASP B O 1
ATOM 7852 N N . SER B 1 377 ? -10.873 59.636 31.585 1.00 19.47 386 SER B N 1
ATOM 7853 C CA . SER B 1 377 ? -9.624 60.039 32.280 1.00 22.34 386 SER B CA 1
ATOM 7854 C C . SER B 1 377 ? -9.610 59.426 33.689 1.00 22.14 386 SER B C 1
ATOM 7855 O O . SER B 1 377 ? -8.540 59.109 34.200 1.00 20.93 386 SER B O 1
ATOM 7858 N N . ILE B 1 378 ? -10.798 59.240 34.294 1.00 22.31 387 ILE B N 1
ATOM 7859 C CA . ILE B 1 378 ? -10.831 58.612 35.640 1.00 22.18 387 ILE B CA 1
ATOM 7860 C C . ILE B 1 378 ? -10.373 57.184 35.530 1.00 22.12 387 ILE B C 1
ATOM 7861 O O . ILE B 1 378 ? -9.514 56.732 36.314 1.00 21.45 387 ILE B O 1
ATOM 7870 N N . THR B 1 379 ? -10.905 56.434 34.557 1.00 18.75 388 THR B N 1
ATOM 7871 C CA . THR B 1 379 ? -10.471 55.042 34.503 1.00 16.93 388 THR B CA 1
ATOM 7872 C C . THR B 1 379 ? -9.023 54.888 34.020 1.00 20.31 388 THR B C 1
ATOM 7873 O O . THR B 1 379 ? -8.357 53.901 34.351 1.00 19.97 388 THR B O 1
ATOM 7877 N N . ALA B 1 380 ? -8.531 55.868 33.188 1.00 20.21 389 ALA B N 1
ATOM 7878 C CA . ALA B 1 380 ? -7.133 55.788 32.771 1.00 18.91 389 ALA B CA 1
ATOM 7879 C C . ALA B 1 380 ? -6.182 56.175 33.925 1.00 17.90 389 ALA B C 1
ATOM 7880 O O . ALA B 1 380 ? -5.023 55.782 33.865 1.00 20.37 389 ALA B O 1
ATOM 7882 N N . GLY B 1 381 ? -6.670 56.921 34.941 1.00 18.82 390 GLY B N 1
ATOM 7883 C CA . GLY B 1 381 ? -5.816 57.451 36.027 1.00 16.85 390 GLY B CA 1
ATOM 7884 C C . GLY B 1 381 ? -4.905 56.421 36.665 1.00 20.22 390 GLY B C 1
ATOM 7885 O O . GLY B 1 381 ? -3.698 56.604 36.792 1.00 19.26 390 GLY B O 1
ATOM 7886 N N . PRO B 1 382 ? -5.465 55.274 37.090 1.00 20.99 391 PRO B N 1
ATOM 7887 C CA . PRO B 1 382 ? -4.645 54.201 37.720 1.00 20.61 391 PRO B CA 1
ATOM 7888 C C . PRO B 1 382 ? -3.561 53.650 36.839 1.00 19.52 391 PRO B C 1
ATOM 7889 O O . PRO B 1 382 ? -2.475 53.328 37.328 1.00 20.21 391 PRO B O 1
ATOM 7893 N N . LEU B 1 383 ? -3.814 53.515 35.520 1.00 16.39 392 LEU B N 1
ATOM 7894 C CA . LEU B 1 383 ? -2.781 53.014 34.627 1.00 17.78 392 LEU B CA 1
ATOM 7895 C C . LEU B 1 383 ? -1.718 54.135 34.389 1.00 19.59 392 LEU B C 1
ATOM 7896 O O . LEU B 1 383 ? -0.509 53.860 34.414 1.00 19.32 392 LEU B O 1
ATOM 7901 N N . ALA B 1 384 ? -2.169 55.397 34.196 1.00 18.16 393 ALA B N 1
ATOM 7902 C CA . ALA B 1 384 ? -1.215 56.487 34.032 1.00 18.59 393 ALA B CA 1
ATOM 7903 C C . ALA B 1 384 ? -0.257 56.541 35.274 1.00 19.99 393 ALA B C 1
ATOM 7904 O O . ALA B 1 384 ? 0.947 56.773 35.132 1.00 19.58 393 ALA B O 1
ATOM 7906 N N . ALA B 1 385 ? -0.814 56.367 36.483 1.00 19.12 394 ALA B N 1
ATOM 7907 C CA . ALA B 1 385 ? 0.009 56.417 37.672 1.00 21.00 394 ALA B CA 1
ATOM 7908 C C . ALA B 1 385 ? 1.020 55.258 37.663 1.00 19.57 394 ALA B C 1
ATOM 7909 O O . ALA B 1 385 ? 2.199 55.460 37.990 1.00 20.97 394 ALA B O 1
ATOM 7911 N N . LYS B 1 386 ? 0.578 54.054 37.290 1.00 17.51 395 LYS B N 1
ATOM 7912 C CA . LYS B 1 386 ? 1.448 52.901 37.243 1.00 17.15 395 LYS B CA 1
ATOM 7913 C C . LYS B 1 386 ? 2.577 53.134 36.264 1.00 19.20 395 LYS B C 1
ATOM 7914 O O . LYS B 1 386 ? 3.744 52.813 36.503 1.00 18.46 395 LYS B O 1
ATOM 7920 N N . LEU B 1 387 ? 2.224 53.721 35.122 1.00 20.23 396 LEU B N 1
ATOM 7921 C CA . LEU B 1 387 ? 3.222 53.978 34.094 1.00 21.46 396 LEU B CA 1
ATOM 7922 C C . LEU B 1 387 ? 4.052 55.202 34.385 1.00 21.60 396 LEU B C 1
ATOM 7923 O O . LEU B 1 387 ? 5.037 55.427 33.689 1.00 21.41 396 LEU B O 1
ATOM 7928 N N . LYS B 1 388 ? 3.676 55.981 35.408 1.00 19.53 397 LYS B N 1
ATOM 7929 C CA . LYS B 1 388 ? 4.341 57.260 35.796 1.00 18.75 397 LYS B CA 1
ATOM 7930 C C . LYS B 1 388 ? 4.337 58.168 34.563 1.00 22.37 397 LYS B C 1
ATOM 7931 O O . LYS B 1 388 ? 5.373 58.741 34.179 1.00 22.94 397 LYS B O 1
ATOM 7937 N N . ALA B 1 389 ? 3.170 58.272 33.940 1.00 19.96 398 ALA B N 1
ATOM 7938 C CA . ALA B 1 389 ? 3.029 59.091 32.729 1.00 20.40 398 ALA B CA 1
ATOM 7939 C C . ALA B 1 389 ? 1.817 59.994 32.853 1.00 20.07 398 ALA B C 1
ATOM 7940 O O . ALA B 1 389 ? 0.902 59.745 33.635 1.00 18.55 398 ALA B O 1
ATOM 7942 N N . PRO B 1 390 ? 1.791 61.101 32.111 1.00 17.81 399 PRO B N 1
ATOM 7943 C CA . PRO B 1 390 ? 0.628 61.993 32.208 1.00 14.98 399 PRO B CA 1
ATOM 7944 C C . PRO B 1 390 ? -0.534 61.633 31.342 1.00 18.44 399 PRO B C 1
ATOM 7945 O O . PRO B 1 390 ? -0.376 60.911 30.359 1.00 16.55 399 PRO B O 1
ATOM 7949 N N . ILE B 1 391 ? -1.659 62.203 31.646 1.00 17.43 400 ILE B N 1
ATOM 7950 C CA . ILE B 1 391 ? -2.856 62.100 30.783 1.00 19.06 400 ILE B CA 1
ATOM 7951 C C . ILE B 1 391 ? -3.037 63.476 30.094 1.00 17.91 400 ILE B C 1
ATOM 7952 O O . ILE B 1 391 ? -3.122 64.514 30.765 1.00 17.65 400 ILE B O 1
ATOM 7957 N N . LEU B 1 392 ? -3.127 63.460 28.753 1.00 15.19 401 LEU B N 1
ATOM 7958 C CA . LEU B 1 392 ? -3.352 64.668 27.966 1.00 16.28 401 LEU B CA 1
ATOM 7959 C C . LEU B 1 392 ? -4.842 64.622 27.538 1.00 15.22 401 LEU B C 1
ATOM 7960 O O . LEU B 1 392 ? -5.279 63.533 27.128 1.00 16.48 401 LEU B O 1
ATOM 7965 N N . ILE B 1 393 ? -5.607 65.708 27.684 1.00 15.42 402 ILE B N 1
ATOM 7966 C CA . ILE B 1 393 ? -6.982 65.697 27.228 1.00 15.73 402 ILE B CA 1
ATOM 7967 C C . ILE B 1 393 ? -7.099 66.729 26.115 1.00 20.23 402 ILE B C 1
ATOM 7968 O O . ILE B 1 393 ? -6.475 67.798 26.195 1.00 19.38 402 ILE B O 1
ATOM 7973 N N . THR B 1 394 ? -7.883 66.415 25.089 1.00 18.74 403 THR B N 1
ATOM 7974 C CA . THR B 1 394 ? -8.095 67.376 23.969 1.00 19.84 403 THR B CA 1
ATOM 7975 C C . THR B 1 394 ? -9.388 66.993 23.323 1.00 18.90 403 THR B C 1
ATOM 7976 O O . THR B 1 394 ? -9.889 65.859 23.519 1.00 17.78 403 THR B O 1
ATOM 7980 N N . PRO B 1 395 ? -10.032 67.910 22.592 1.00 16.63 404 PRO B N 1
ATOM 7981 C CA . PRO B 1 395 ? -11.309 67.529 21.947 1.00 18.45 404 PRO B CA 1
ATOM 7982 C C . PRO B 1 395 ? -11.165 66.449 20.926 1.00 18.13 404 PRO B C 1
ATOM 7983 O O . PRO B 1 395 ? -10.073 66.182 20.429 1.00 19.08 404 PRO B O 1
ATOM 7987 N N . LYS B 1 396 ? -12.295 65.845 20.558 1.00 19.82 405 LYS B N 1
ATOM 7988 C CA . LYS B 1 396 ? -12.250 64.790 19.557 1.00 21.28 405 LYS B CA 1
ATOM 7989 C C . LYS B 1 396 ? -11.740 65.228 18.200 1.00 23.44 405 LYS B C 1
ATOM 7990 O O . LYS B 1 396 ? -11.090 64.412 17.521 1.00 22.89 405 LYS B O 1
ATOM 7996 N N . THR B 1 397 ? -12.015 66.501 17.787 1.00 22.20 406 THR B N 1
ATOM 7997 C CA . THR B 1 397 ? -11.657 66.868 16.405 1.00 25.85 406 THR B CA 1
ATOM 7998 C C . THR B 1 397 ? -10.438 67.757 16.294 1.00 27.08 406 THR B C 1
ATOM 7999 O O . THR B 1 397 ? -10.105 68.131 15.198 1.00 27.07 406 THR B O 1
ATOM 8003 N N . TYR B 1 398 ? -9.765 68.125 17.388 1.00 22.29 407 TYR B N 1
ATOM 8004 C CA . TYR B 1 398 ? -8.540 68.923 17.217 1.00 18.97 407 TYR B CA 1
ATOM 8005 C C . TYR B 1 398 ? -7.621 68.849 18.455 1.00 20.12 407 TYR B C 1
ATOM 8006 O O . TYR B 1 398 ? -8.078 68.615 19.557 1.00 19.39 407 TYR B O 1
ATOM 8015 N N . VAL B 1 399 ? -6.326 69.046 18.230 1.00 19.58 408 VAL B N 1
ATOM 8016 C CA . VAL B 1 399 ? -5.356 69.142 19.295 1.00 18.11 408 VAL B CA 1
ATOM 8017 C C . VAL B 1 399 ? -5.438 70.563 19.751 1.00 22.42 408 VAL B C 1
ATOM 8018 O O . VAL B 1 399 ? -5.243 71.488 18.951 1.00 20.09 408 VAL B O 1
ATOM 8022 N N . SER B 1 400 ? -5.704 70.788 21.032 1.00 18.18 409 SER B N 1
ATOM 8023 C CA . SER B 1 400 ? -5.767 72.156 21.521 1.00 21.63 409 SER B CA 1
ATOM 8024 C C . SER B 1 400 ? -4.445 72.879 21.288 1.00 19.05 409 SER B C 1
ATOM 8025 O O . SER B 1 400 ? -3.367 72.293 21.490 1.00 18.73 409 SER B O 1
ATOM 8028 N N . ALA B 1 401 ? -4.515 74.160 20.874 1.00 18.12 410 ALA B N 1
ATOM 8029 C CA . ALA B 1 401 ? -3.302 74.973 20.671 1.00 18.98 410 ALA B CA 1
ATOM 8030 C C . ALA B 1 401 ? -2.537 75.118 21.982 1.00 17.39 410 ALA B C 1
ATOM 8031 O O . ALA B 1 401 ? -1.339 75.365 21.979 1.00 18.36 410 ALA B O 1
ATOM 8033 N N . TYR B 1 402 ? -3.236 74.955 23.147 1.00 18.01 411 TYR B N 1
ATOM 8034 C CA . TYR B 1 402 ? -2.466 75.089 24.372 1.00 17.70 411 TYR B CA 1
ATOM 8035 C C . TYR B 1 402 ? -1.424 73.989 24.582 1.00 18.47 411 TYR B C 1
ATOM 8036 O O . TYR B 1 402 ? -0.549 74.168 25.444 1.00 19.04 411 TYR B O 1
ATOM 8045 N N . HIS B 1 403 ? -1.510 72.877 23.859 1.00 16.78 412 HIS B N 1
ATOM 8046 C CA . HIS B 1 403 ? -0.583 71.734 24.013 1.00 17.04 412 HIS B CA 1
ATOM 8047 C C . HIS B 1 403 ? 0.686 71.896 23.158 1.00 21.50 412 HIS B C 1
ATOM 8048 O O . HIS B 1 403 ? 1.572 71.063 23.234 1.00 18.75 412 HIS B O 1
ATOM 8055 N N . SER B 1 404 ? 0.782 73.002 22.352 1.00 21.28 413 SER B N 1
ATOM 8056 C CA . SER B 1 404 ? 1.923 73.083 21.386 1.00 23.45 413 SER B CA 1
ATOM 8057 C C . SER B 1 404 ? 3.301 73.012 21.956 1.00 24.25 413 SER B C 1
ATOM 8058 O O . SER B 1 404 ? 4.096 72.265 21.403 1.00 24.15 413 SER B O 1
ATOM 8061 N N . THR B 1 405 ? 3.599 73.738 23.025 1.00 24.21 414 THR B N 1
ATOM 8062 C CA . THR B 1 405 ? 4.978 73.706 23.553 1.00 28.64 414 THR B CA 1
ATOM 8063 C C . THR B 1 405 ? 5.316 72.353 24.077 1.00 24.66 414 THR B C 1
ATOM 8064 O O . THR B 1 405 ? 6.360 71.804 23.776 1.00 23.99 414 THR B O 1
ATOM 8068 N N . ASN B 1 406 ? 4.403 71.761 24.868 1.00 24.55 415 ASN B N 1
ATOM 8069 C CA . ASN B 1 406 ? 4.717 70.453 25.431 1.00 22.75 415 ASN B CA 1
ATOM 8070 C C . ASN B 1 406 ? 4.871 69.431 24.384 1.00 20.21 415 ASN B C 1
ATOM 8071 O O . ASN B 1 406 ? 5.803 68.625 24.474 1.00 21.11 415 ASN B O 1
ATOM 8076 N N . LEU B 1 407 ? 3.957 69.367 23.390 1.00 18.94 416 LEU B N 1
ATOM 8077 C CA . LEU B 1 407 ? 4.059 68.309 22.397 1.00 21.43 416 LEU B CA 1
ATOM 8078 C C . LEU B 1 407 ? 5.262 68.497 21.501 1.00 23.04 416 LEU B C 1
ATOM 8079 O O . LEU B 1 407 ? 5.904 67.524 21.092 1.00 19.93 416 LEU B O 1
ATOM 8084 N N . SER B 1 408 ? 5.565 69.743 21.208 1.00 21.28 417 SER B N 1
ATOM 8085 C CA . SER B 1 408 ? 6.735 70.022 20.362 1.00 21.23 417 SER B CA 1
ATOM 8086 C C . SER B 1 408 ? 8.003 69.606 21.065 1.00 22.63 417 SER B C 1
ATOM 8087 O O . SER B 1 408 ? 8.796 68.839 20.493 1.00 25.09 417 SER B O 1
ATOM 8090 N N . GLU B 1 409 ? 8.195 70.077 22.301 1.00 23.48 418 GLU B N 1
ATOM 8091 C CA . GLU B 1 409 ? 9.426 69.845 23.038 1.00 27.93 418 GLU B CA 1
ATOM 8092 C C . GLU B 1 409 ? 9.658 68.420 23.504 1.00 31.95 418 GLU B C 1
ATOM 8093 O O . GLU B 1 409 ? 10.795 67.943 23.471 1.00 29.99 418 GLU B O 1
ATOM 8099 N N . LYS B 1 410 ? 8.603 67.756 23.978 1.00 26.15 419 LYS B N 1
ATOM 8100 C CA . LYS B 1 410 ? 8.765 66.414 24.529 1.00 22.29 419 LYS B CA 1
ATOM 8101 C C . LYS B 1 410 ? 8.665 65.289 23.563 1.00 22.00 419 LYS B C 1
ATOM 8102 O O . LYS B 1 410 ? 8.226 65.458 22.415 1.00 23.96 419 LYS B O 1
ATOM 8108 N N . THR B 1 411 ? 9.139 64.095 24.003 1.00 22.24 420 THR B N 1
ATOM 8109 C CA . THR B 1 411 ? 8.920 62.874 23.284 1.00 21.09 420 THR B CA 1
ATOM 8110 C C . THR B 1 411 ? 8.204 61.929 24.258 1.00 22.14 420 THR B C 1
ATOM 8111 O O . THR B 1 411 ? 8.291 62.151 25.487 1.00 21.53 420 THR B O 1
ATOM 8115 N N . ALA B 1 412 ? 7.526 60.917 23.739 1.00 21.36 421 ALA B N 1
ATOM 8116 C CA . ALA B 1 412 ? 6.890 59.888 24.594 1.00 21.91 421 ALA B CA 1
ATOM 8117 C C . ALA B 1 412 ? 7.173 58.609 23.881 1.00 23.42 421 ALA B C 1
ATOM 8118 O O . ALA B 1 412 ? 7.034 58.528 22.655 1.00 22.18 421 ALA B O 1
ATOM 8120 N N . GLU B 1 413 ? 7.571 57.565 24.597 1.00 20.56 422 GLU B N 1
ATOM 8121 C CA . GLU B 1 413 ? 7.897 56.321 23.892 1.00 20.38 422 GLU B CA 1
ATOM 8122 C C . GLU B 1 413 ? 6.668 55.664 23.342 1.00 21.66 422 GLU B C 1
ATOM 8123 O O . GLU B 1 413 ? 6.667 55.151 22.229 1.00 19.42 422 GLU B O 1
ATOM 8129 N N . THR B 1 414 ? 5.564 55.645 24.146 1.00 20.20 423 THR B N 1
ATOM 8130 C CA . THR B 1 414 ? 4.316 55.015 23.667 1.00 19.67 423 THR B CA 1
ATOM 8131 C C . THR B 1 414 ? 3.139 55.994 23.934 1.00 21.94 423 THR B C 1
ATOM 8132 O O . THR B 1 414 ? 3.077 56.638 24.983 1.00 20.64 423 THR B O 1
ATOM 8136 N N . VAL B 1 415 ? 2.217 56.088 22.983 1.00 18.98 424 VAL B N 1
ATOM 8137 C CA . VAL B 1 415 ? 1.062 56.887 23.183 1.00 17.57 424 VAL B CA 1
ATOM 8138 C C . VAL B 1 415 ? -0.093 55.931 23.385 1.00 19.35 424 VAL B C 1
ATOM 8139 O O . VAL B 1 415 ? -0.256 55.010 22.584 1.00 20.30 424 VAL B O 1
ATOM 8143 N N . TYR B 1 416 ? -0.902 56.136 24.427 1.00 18.67 425 TYR B N 1
ATOM 8144 C CA . TYR B 1 416 ? -2.089 55.269 24.672 1.00 18.44 425 TYR B CA 1
ATOM 8145 C C . TYR B 1 416 ? -3.296 56.090 24.328 1.00 16.47 425 TYR B C 1
ATOM 8146 O O . TYR B 1 416 ? -3.438 57.183 24.828 1.00 21.64 425 TYR B O 1
ATOM 8155 N N . GLN B 1 417 ? -4.163 55.583 23.455 1.00 17.14 426 GLN B N 1
ATOM 8156 C CA . GLN B 1 417 ? -5.375 56.313 23.077 1.00 14.93 426 GLN B CA 1
ATOM 8157 C C . GLN B 1 417 ? -6.487 55.736 23.934 1.00 16.91 426 GLN B C 1
ATOM 8158 O O . GLN B 1 417 ? -6.802 54.545 23.819 1.00 19.91 426 GLN B O 1
ATOM 8164 N N . ILE B 1 418 ? -7.081 56.561 24.777 1.00 16.09 427 ILE B N 1
ATOM 8165 C CA . ILE B 1 418 ? -8.098 56.050 25.650 1.00 17.41 427 ILE B CA 1
ATOM 8166 C C . ILE B 1 418 ? -9.487 56.278 25.100 1.00 17.21 427 ILE B C 1
ATOM 8167 O O . ILE B 1 418 ? -9.850 57.406 24.813 1.00 20.72 427 ILE B O 1
ATOM 8172 N N . GLY B 1 419 ? -10.271 55.189 24.971 1.00 17.15 428 GLY B N 1
ATOM 8173 C CA . GLY B 1 419 ? -11.659 55.327 24.524 1.00 18.13 428 GLY B CA 1
ATOM 8174 C C . GLY B 1 419 ? -11.704 55.512 23.002 1.00 22.12 428 GLY B C 1
ATOM 8175 O O . GLY B 1 419 ? -10.694 55.670 22.333 1.00 20.76 428 GLY B O 1
ATOM 8176 N N . ASP B 1 420 ? -12.902 55.472 22.488 1.00 24.67 429 ASP B N 1
ATOM 8177 C CA . ASP B 1 420 ? -13.184 55.607 21.066 1.00 23.73 429 ASP B CA 1
ATOM 8178 C C . ASP B 1 420 ? -13.801 56.977 20.767 1.00 24.66 429 ASP B C 1
ATOM 8179 O O . ASP B 1 420 ? -14.495 57.527 21.604 1.00 26.10 429 ASP B O 1
ATOM 8184 N N . GLY B 1 421 ? -13.580 57.524 19.589 1.00 24.10 430 GLY B N 1
ATOM 8185 C CA . GLY B 1 421 ? -14.216 58.792 19.235 1.00 23.67 430 GLY B CA 1
ATOM 8186 C C . GLY B 1 421 ? -13.222 59.864 18.827 1.00 25.11 430 GLY B C 1
ATOM 8187 O O . GLY B 1 421 ? -13.532 60.696 17.985 1.00 23.72 430 GLY B O 1
ATOM 8188 N N . MET B 1 422 ? -12.008 59.874 19.408 1.00 22.81 431 MET B N 1
ATOM 8189 C CA . MET B 1 422 ? -11.049 60.884 18.960 1.00 23.25 431 MET B CA 1
ATOM 8190 C C . MET B 1 422 ? -10.677 60.568 17.446 1.00 25.32 431 MET B C 1
ATOM 8191 O O . MET B 1 422 ? -10.482 59.411 17.085 1.00 24.13 431 MET B O 1
ATOM 8196 N N . LYS B 1 423 ? -10.614 61.602 16.591 1.00 24.55 432 LYS B N 1
ATOM 8197 C CA . LYS B 1 423 ? -10.318 61.420 15.152 1.00 23.98 432 LYS B CA 1
ATOM 8198 C C . LYS B 1 423 ? -8.922 60.938 14.967 1.00 25.70 432 LYS B C 1
ATOM 8199 O O . LYS B 1 423 ? -8.012 61.336 15.688 1.00 23.25 432 LYS B O 1
ATOM 8205 N N . ASP B 1 424 ? -8.710 60.087 13.968 1.00 24.80 433 ASP B N 1
ATOM 8206 C CA . ASP B 1 424 ? -7.391 59.584 13.648 1.00 23.34 433 ASP B CA 1
ATOM 8207 C C . ASP B 1 424 ? -6.392 60.675 13.456 1.00 26.55 433 ASP B C 1
ATOM 8208 O O . ASP B 1 424 ? -5.244 60.538 13.867 1.00 27.19 433 ASP B O 1
ATOM 8213 N N . SER B 1 425 ? -6.794 61.787 12.849 1.00 25.11 434 SER B N 1
ATOM 8214 C CA . SER B 1 425 ? -5.813 62.818 12.566 1.00 26.50 434 SER B CA 1
ATOM 8215 C C . SER B 1 425 ? -5.304 63.499 13.816 1.00 25.19 434 SER B C 1
ATOM 8216 O O . SER B 1 425 ? -4.174 63.953 13.843 1.00 23.64 434 SER B O 1
ATOM 8219 N N . VAL B 1 426 ? -6.156 63.568 14.871 1.00 22.33 435 VAL B N 1
ATOM 8220 C CA . VAL B 1 426 ? -5.795 64.218 16.149 1.00 19.27 435 VAL B CA 1
ATOM 8221 C C . VAL B 1 426 ? -4.847 63.293 16.906 1.00 19.15 435 VAL B C 1
ATOM 8222 O O . VAL B 1 426 ? -3.793 63.753 17.302 1.00 22.63 435 VAL B O 1
ATOM 8226 N N . ILE B 1 427 ? -5.178 61.986 17.066 1.00 17.60 436 ILE B N 1
ATOM 8227 C CA . ILE B 1 427 ? -4.266 61.138 17.813 1.00 20.03 436 ILE B CA 1
ATOM 8228 C C . ILE B 1 427 ? -2.952 60.996 17.014 1.00 22.41 436 ILE B C 1
ATOM 8229 O O . ILE B 1 427 ? -1.874 60.986 17.604 1.00 22.40 436 ILE B O 1
ATOM 8234 N N A ASN B 1 428 ? -3.014 60.934 15.646 0.58 21.66 437 ASN B N 1
ATOM 8235 N N B ASN B 1 428 ? -3.030 60.911 15.686 0.42 23.22 437 ASN B N 1
ATOM 8236 C CA A ASN B 1 428 ? -1.769 60.830 14.876 0.58 21.35 437 ASN B CA 1
ATOM 8237 C CA B ASN B 1 428 ? -1.803 60.730 14.923 0.42 23.41 437 ASN B CA 1
ATOM 8238 C C A ASN B 1 428 ? -0.912 62.108 14.999 0.58 19.81 437 ASN B C 1
ATOM 8239 C C B ASN B 1 428 ? -0.974 62.028 14.956 0.42 22.50 437 ASN B C 1
ATOM 8240 O O A ASN B 1 428 ? 0.315 62.033 15.051 0.58 20.72 437 ASN B O 1
ATOM 8241 O O B ASN B 1 428 ? 0.247 61.968 14.887 0.42 23.48 437 ASN B O 1
ATOM 8250 N N . SER B 1 429 ? -1.551 63.278 15.060 1.00 19.73 438 SER B N 1
ATOM 8251 C CA . SER B 1 429 ? -0.822 64.522 15.222 1.00 23.21 438 SER B CA 1
ATOM 8252 C C . SER B 1 429 ? -0.035 64.461 16.551 1.00 23.40 438 SER B C 1
ATOM 8253 O O . SER B 1 429 ? 1.160 64.766 16.574 1.00 21.79 438 SER B O 1
ATOM 8256 N N . ILE B 1 430 ? -0.710 64.078 17.634 1.00 21.39 439 ILE B N 1
ATOM 8257 C CA . ILE B 1 430 ? -0.034 63.996 18.948 1.00 18.86 439 ILE B CA 1
ATOM 8258 C C . ILE B 1 430 ? 1.090 62.982 18.882 1.00 19.60 439 ILE B C 1
ATOM 8259 O O . ILE B 1 430 ? 2.200 63.268 19.372 1.00 19.54 439 ILE B O 1
ATOM 8264 N N . ALA B 1 431 ? 0.835 61.794 18.260 1.00 19.61 440 ALA B N 1
ATOM 8265 C CA . ALA B 1 431 ? 1.901 60.764 18.230 1.00 19.92 440 ALA B CA 1
ATOM 8266 C C . ALA B 1 431 ? 3.091 61.212 17.374 1.00 21.01 440 ALA B C 1
ATOM 8267 O O . ALA B 1 431 ? 4.240 60.878 17.681 1.00 21.76 440 ALA B O 1
ATOM 8269 N N . SER B 1 432 ? 2.817 61.976 16.300 1.00 22.25 441 SER B N 1
ATOM 8270 C CA . SER B 1 432 ? 3.919 62.506 15.481 1.00 22.21 441 SER B CA 1
ATOM 8271 C C . SER B 1 432 ? 4.693 63.519 16.251 1.00 20.44 441 SER B C 1
ATOM 8272 O O . SER B 1 432 ? 5.913 63.452 16.267 1.00 20.97 441 SER B O 1
ATOM 8275 N N . SER B 1 433 ? 4.026 64.470 16.923 1.00 21.85 442 SER B N 1
ATOM 8276 C CA . SER B 1 433 ? 4.790 65.433 17.730 1.00 21.75 442 SER B CA 1
ATOM 8277 C C . SER B 1 433 ? 5.667 64.768 18.765 1.00 21.16 442 SER B C 1
ATOM 8278 O O . SER B 1 433 ? 6.792 65.227 19.063 1.00 20.69 442 SER B O 1
ATOM 8281 N N . LEU B 1 434 ? 5.148 63.655 19.356 1.00 21.69 443 LEU B N 1
ATOM 8282 C CA . LEU B 1 434 ? 5.891 63.034 20.455 1.00 17.48 443 LEU B CA 1
ATOM 8283 C C . LEU B 1 434 ? 6.961 62.091 19.968 1.00 20.85 443 LEU B C 1
ATOM 8284 O O . LEU B 1 434 ? 7.597 61.451 20.784 1.00 21.10 443 LEU B O 1
ATOM 8289 N N . SER B 1 435 ? 7.188 61.976 18.628 1.00 19.60 444 SER B N 1
ATOM 8290 C CA . SER B 1 435 ? 8.283 61.116 18.200 1.00 23.56 444 SER B CA 1
ATOM 8291 C C . SER B 1 435 ? 9.595 61.867 18.116 1.00 27.06 444 SER B C 1
ATOM 8292 O O . SER B 1 435 ? 10.630 61.226 17.877 1.00 26.37 444 SER B O 1
ATOM 8295 N N . LYS B 1 436 ? 9.608 63.196 18.266 1.00 26.40 445 LYS B N 1
ATOM 8296 C CA . LYS B 1 436 ? 10.901 63.893 18.230 1.00 31.18 445 LYS B CA 1
ATOM 8297 C C . LYS B 1 436 ? 10.891 65.183 18.970 1.00 30.40 445 LYS B C 1
ATOM 8298 O O . LYS B 1 436 ? 9.832 65.783 19.197 1.00 27.41 445 LYS B O 1
ATOM 8304 N N . HIS B 1 437 ? 12.066 65.614 19.390 1.00 28.37 446 HIS B N 1
ATOM 8305 C CA . HIS B 1 437 ? 12.222 66.883 20.104 1.00 31.04 446 HIS B CA 1
ATOM 8306 C C . HIS B 1 437 ? 12.139 68.047 19.107 1.00 33.92 446 HIS B C 1
ATOM 8307 O O . HIS B 1 437 ? 12.576 67.896 17.965 1.00 34.18 446 HIS B O 1
ATOM 8314 N N . ASN B 1 438 ? 11.584 69.191 19.545 1.00 36.27 447 ASN B N 1
ATOM 8315 C CA . ASN B 1 438 ? 11.365 70.372 18.693 1.00 43.21 447 ASN B CA 1
ATOM 8316 C C . ASN B 1 438 ? 10.664 69.962 17.446 1.00 42.76 447 ASN B C 1
ATOM 8317 O O . ASN B 1 438 ? 11.034 70.345 16.322 1.00 37.97 447 ASN B O 1
ATOM 8322 N N . ALA B 1 439 ? 9.629 69.153 17.632 1.00 34.34 448 ALA B N 1
ATOM 8323 C CA . ALA B 1 439 ? 8.832 68.736 16.494 1.00 34.78 448 ALA B CA 1
ATOM 8324 C C . ALA B 1 439 ? 8.091 69.993 15.949 1.00 34.88 448 ALA B C 1
ATOM 8325 O O . ALA B 1 439 ? 7.710 70.865 16.739 1.00 32.91 448 ALA B O 1
ATOM 8327 N N . PRO B 1 440 ? 7.876 70.097 14.626 1.00 38.43 449 PRO B N 1
ATOM 8328 C CA . PRO B 1 440 ? 7.170 71.293 14.132 1.00 43.98 449 PRO B CA 1
ATOM 8329 C C . PRO B 1 440 ? 5.712 71.243 14.558 1.00 48.27 449 PRO B C 1
ATOM 8330 O O . PRO B 1 440 ? 5.139 70.174 14.766 1.00 46.73 449 PRO B O 1
ATOM 8334 N N . THR B 1 441 ? 5.124 72.415 14.699 1.00 54.50 450 THR B N 1
ATOM 8335 C CA . THR B 1 441 ? 3.729 72.522 15.049 1.00 62.80 450 THR B CA 1
ATOM 8336 C C . THR B 1 441 ? 3.047 72.749 13.744 1.00 68.06 450 THR B C 1
ATOM 8337 O O . THR B 1 441 ? 2.761 73.896 13.401 1.00 71.87 450 THR B O 1
ATOM 8341 N N . GLU B 1 442 ? 2.809 71.708 12.972 1.00 69.50 451 GLU B N 1
ATOM 8342 C CA . GLU B 1 442 ? 2.127 72.007 11.738 1.00 74.26 451 GLU B CA 1
ATOM 8343 C C . GLU B 1 442 ? 1.040 70.971 11.496 1.00 76.74 451 GLU B C 1
ATOM 8344 O O . GLU B 1 442 ? -0.103 71.401 11.447 1.00 77.71 451 GLU B O 1
ATOM 8350 N N . PRO B 1 443 ? 1.299 69.645 11.376 0.00 0.00 452 PRO B N 1
ATOM 8351 C CA . PRO B 1 443 ? 0.293 68.590 11.141 0.00 0.00 452 PRO B CA 1
ATOM 8352 C C . PRO B 1 443 ? -1.094 68.901 11.709 0.00 0.00 452 PRO B C 1
ATOM 8353 O O . PRO B 1 443 ? -2.099 68.474 11.141 0.00 0.00 452 PRO B O 1
ATOM 8357 N N . ASP B 1 444 ? -1.149 69.625 12.834 0.00 0.00 453 ASP B N 1
ATOM 8358 C CA . ASP B 1 444 ? -2.404 70.085 13.427 0.00 0.00 453 ASP B CA 1
ATOM 8359 C C . ASP B 1 444 ? -3.035 71.148 12.516 0.00 0.00 453 ASP B C 1
ATOM 8360 O O . ASP B 1 444 ? -3.993 71.801 12.910 0.00 0.00 453 ASP B O 1
ATOM 8365 N N . ASN B 1 445 ? -2.477 71.331 11.313 1.00 158.79 454 ASN B N 1
ATOM 8366 C CA . ASN B 1 445 ? -2.919 72.309 10.331 1.00 157.75 454 ASN B CA 1
ATOM 8367 C C . ASN B 1 445 ? -4.198 71.872 9.641 1.00 157.49 454 ASN B C 1
ATOM 8368 O O . ASN B 1 445 ? -5.093 72.688 9.419 1.00 156.57 454 ASN B O 1
ATOM 8373 N N . SER B 1 446 ? -4.285 70.583 9.287 1.00 156.87 455 SER B N 1
ATOM 8374 C CA . SER B 1 446 ? -5.470 70.039 8.632 1.00 154.60 455 SER B CA 1
ATOM 8375 C C . SER B 1 446 ? -6.388 69.386 9.681 1.00 152.26 455 SER B C 1
ATOM 8376 O O . SER B 1 446 ? -5.896 68.753 10.620 1.00 151.15 455 SER B O 1
ATOM 8379 N N . GLY B 1 447 ? -7.711 69.544 9.530 1.00 148.24 456 GLY B N 1
ATOM 8380 C CA . GLY B 1 447 ? -8.646 68.948 10.475 1.00 141.94 456 GLY B CA 1
ATOM 8381 C C . GLY B 1 447 ? -10.009 68.783 9.843 1.00 136.40 456 GLY B C 1
ATOM 8382 O O . GLY B 1 447 ? -10.369 67.696 9.396 1.00 134.31 456 GLY B O 1
ATOM 8383 N N . SER B 1 448 ? -10.781 69.875 9.809 1.00 132.11 457 SER B N 1
ATOM 8384 C CA . SER B 1 448 ? -12.106 69.891 9.201 1.00 125.11 457 SER B CA 1
ATOM 8385 C C . SER B 1 448 ? -11.952 70.365 7.753 1.00 119.95 457 SER B C 1
ATOM 8386 O O . SER B 1 448 ? -12.170 71.536 7.459 1.00 118.23 457 SER B O 1
ATOM 8389 N N . ALA B 1 449 ? -11.579 69.454 6.847 1.00 113.53 458 ALA B N 1
ATOM 8390 C CA . ALA B 1 449 ? -11.382 69.779 5.434 1.00 103.11 458 ALA B CA 1
ATOM 8391 C C . ALA B 1 449 ? -12.592 70.520 4.821 1.00 94.14 458 ALA B C 1
ATOM 8392 O O . ALA B 1 449 ? -12.456 71.140 3.776 1.00 90.19 458 ALA B O 1
ATOM 8394 N N . ALA B 1 450 ? -13.755 70.454 5.477 1.00 86.41 459 ALA B N 1
ATOM 8395 C CA . ALA B 1 450 ? -14.968 71.113 5.013 1.00 78.74 459 ALA B CA 1
ATOM 8396 C C . ALA B 1 450 ? -15.082 72.571 5.521 1.00 72.08 459 ALA B C 1
ATOM 8397 O O . ALA B 1 450 ? -15.497 73.454 4.781 1.00 69.53 459 ALA B O 1
ATOM 8399 N N . GLY B 1 451 ? -14.709 72.803 6.774 1.00 62.90 460 GLY B N 1
ATOM 8400 C CA . GLY B 1 451 ? -14.842 74.133 7.342 1.00 50.79 460 GLY B CA 1
ATOM 8401 C C . GLY B 1 451 ? -14.004 75.221 6.697 1.00 36.87 460 GLY B C 1
ATOM 8402 O O . GLY B 1 451 ? -13.147 75.007 5.851 1.00 32.71 460 GLY B O 1
ATOM 8403 N N . LYS B 1 452 ? -14.311 76.433 7.089 1.00 28.64 461 LYS B N 1
ATOM 8404 C CA . LYS B 1 452 ? -13.537 77.567 6.677 1.00 26.98 461 LYS B CA 1
ATOM 8405 C C . LYS B 1 452 ? -12.121 77.455 7.331 1.00 23.25 461 LYS B C 1
ATOM 8406 O O . LYS B 1 452 ? -11.949 76.696 8.277 1.00 21.72 461 LYS B O 1
ATOM 8412 N N . THR B 1 453 ? -11.125 78.241 6.831 1.00 22.42 462 THR B N 1
ATOM 8413 C CA . THR B 1 453 ? -9.799 78.221 7.436 1.00 20.90 462 THR B CA 1
ATOM 8414 C C . THR B 1 453 ? -9.364 79.648 7.713 1.00 18.82 462 THR B C 1
ATOM 8415 O O . THR B 1 453 ? -9.487 80.518 6.854 1.00 18.10 462 THR B O 1
ATOM 8419 N N . VAL B 1 454 ? -8.860 79.890 8.912 1.00 16.83 463 VAL B N 1
ATOM 8420 C CA . VAL B 1 454 ? -8.421 81.235 9.319 1.00 16.78 463 VAL B CA 1
ATOM 8421 C C . VAL B 1 454 ? -6.973 81.126 9.819 1.00 18.18 463 VAL B C 1
ATOM 8422 O O . VAL B 1 454 ? -6.625 80.094 10.411 1.00 18.72 463 VAL B O 1
ATOM 8426 N N . VAL B 1 455 ? -6.145 82.110 9.539 1.00 17.44 464 VAL B N 1
ATOM 8427 C CA . VAL B 1 455 ? -4.784 82.144 10.126 1.00 17.42 464 VAL B CA 1
ATOM 8428 C C . VAL B 1 455 ? -4.846 83.192 11.207 1.00 18.74 464 VAL B C 1
ATOM 8429 O O . VAL B 1 455 ? -5.342 84.315 10.940 1.00 16.11 464 VAL B O 1
ATOM 8433 N N . ILE B 1 456 ? -4.408 82.853 12.427 1.00 16.17 465 ILE B N 1
ATOM 8434 C CA . ILE B 1 456 ? -4.364 83.782 13.562 1.00 17.15 465 ILE B CA 1
ATOM 8435 C C . ILE B 1 456 ? -2.892 84.147 13.789 1.00 16.19 465 ILE B C 1
ATOM 8436 O O . ILE B 1 456 ? -2.062 83.235 13.912 1.00 16.33 465 ILE B O 1
ATOM 8441 N N . ASP B 1 457 ? -2.568 85.441 13.839 1.00 14.94 466 ASP B N 1
ATOM 8442 C CA . ASP B 1 457 ? -1.164 85.860 13.968 1.00 14.76 466 ASP B CA 1
ATOM 8443 C C . ASP B 1 457 ? -0.940 86.692 15.211 1.00 17.63 466 ASP B C 1
ATOM 8444 O O . ASP B 1 457 ? -1.268 87.901 15.231 1.00 17.05 466 ASP B O 1
ATOM 8449 N N . PRO B 1 458 ? -0.460 86.089 16.302 1.00 17.65 467 PRO B N 1
ATOM 8450 C CA . PRO B 1 458 ? -0.199 86.895 17.519 1.00 18.82 467 PRO B CA 1
ATOM 8451 C C . PRO B 1 458 ? 1.074 87.740 17.296 1.00 18.04 467 PRO B C 1
ATOM 8452 O O . PRO B 1 458 ? 2.158 87.173 17.106 1.00 17.35 467 PRO B O 1
ATOM 8456 N N . GLY B 1 459 ? 0.929 89.073 17.331 1.00 16.05 468 GLY B N 1
ATOM 8457 C CA . GLY B 1 459 ? 2.044 89.957 17.041 1.00 15.49 468 GLY B CA 1
ATOM 8458 C C . GLY B 1 459 ? 3.275 89.750 17.905 1.00 21.18 468 GLY B C 1
ATOM 8459 O O . GLY B 1 459 ? 3.193 89.388 19.081 1.00 16.90 468 GLY B O 1
ATOM 8460 N N . HIS B 1 460 ? 4.412 89.996 17.285 1.00 19.59 469 HIS B N 1
ATOM 8461 C CA . HIS B 1 460 ? 5.692 89.955 18.000 1.00 21.59 469 HIS B CA 1
ATOM 8462 C C . HIS B 1 460 ? 5.994 88.553 18.500 1.00 21.79 469 HIS B C 1
ATOM 8463 O O . HIS B 1 460 ? 5.444 87.582 17.993 1.00 18.57 469 HIS B O 1
ATOM 8470 N N . GLY B 1 461 ? 6.948 88.421 19.466 1.00 19.79 470 GLY B N 1
ATOM 8471 C CA . GLY B 1 461 ? 7.313 87.077 19.919 1.00 21.62 470 GLY B CA 1
ATOM 8472 C C . GLY B 1 461 ? 8.848 86.990 20.083 1.00 26.56 470 GLY B C 1
ATOM 8473 O O . GLY B 1 461 ? 9.582 87.655 19.350 1.00 22.80 470 GLY B O 1
ATOM 8474 N N . GLY B 1 462 ? 9.310 86.170 21.046 1.00 24.37 471 GLY B N 1
ATOM 8475 C CA . GLY B 1 462 ? 10.748 85.901 21.227 1.00 26.92 471 GLY B CA 1
ATOM 8476 C C . GLY B 1 462 ? 11.523 87.145 21.530 1.00 26.72 471 GLY B C 1
ATOM 8477 O O . GLY B 1 462 ? 11.248 87.853 22.485 1.00 28.32 471 GLY B O 1
ATOM 8478 N N . SER B 1 463 ? 12.526 87.449 20.664 1.00 29.27 472 SER B N 1
ATOM 8479 C CA . SER B 1 463 ? 13.313 88.645 20.904 1.00 27.44 472 SER B CA 1
ATOM 8480 C C . SER B 1 463 ? 12.588 89.905 20.763 1.00 28.52 472 SER B C 1
ATOM 8481 O O . SER B 1 463 ? 13.070 90.930 21.245 1.00 30.18 472 SER B O 1
ATOM 8484 N N . ASP B 1 464 ? 11.441 89.914 20.080 1.00 27.93 473 ASP B N 1
ATOM 8485 C CA . ASP B 1 464 ? 10.694 91.167 19.948 1.00 25.38 473 ASP B CA 1
ATOM 8486 C C . ASP B 1 464 ? 9.533 91.110 20.973 1.00 27.12 473 ASP B C 1
ATOM 8487 O O . ASP B 1 464 ? 8.565 90.366 20.791 1.00 24.02 473 ASP B O 1
ATOM 8492 N N . SER B 1 465 ? 9.669 91.829 22.089 1.00 29.60 474 SER B N 1
ATOM 8493 C CA . SER B 1 465 ? 8.632 91.759 23.112 1.00 33.75 474 SER B CA 1
ATOM 8494 C C . SER B 1 465 ? 7.401 92.671 22.726 1.00 33.91 474 SER B C 1
ATOM 8495 O O . SER B 1 465 ? 6.327 92.544 23.331 1.00 34.12 474 SER B O 1
ATOM 8498 N N . GLY B 1 466 ? 7.583 93.532 21.701 1.00 32.47 475 GLY B N 1
ATOM 8499 C CA . GLY B 1 466 ? 6.549 94.471 21.295 1.00 35.84 475 GLY B CA 1
ATOM 8500 C C . GLY B 1 466 ? 6.487 95.533 22.365 1.00 40.68 475 GLY B C 1
ATOM 8501 O O . GLY B 1 466 ? 7.422 95.658 23.169 1.00 39.05 475 GLY B O 1
ATOM 8502 N N . ALA B 1 467 ? 5.400 96.302 22.406 1.00 40.81 476 ALA B N 1
ATOM 8503 C CA . ALA B 1 467 ? 5.255 97.357 23.431 1.00 43.52 476 ALA B CA 1
ATOM 8504 C C . ALA B 1 467 ? 5.217 96.764 24.850 1.00 45.70 476 ALA B C 1
ATOM 8505 O O . ALA B 1 467 ? 4.689 95.669 25.079 1.00 44.42 476 ALA B O 1
ATOM 8507 N N . THR B 1 468 ? 5.806 97.470 25.815 1.00 48.05 477 THR B N 1
ATOM 8508 C CA . THR B 1 468 ? 5.801 96.968 27.200 1.00 50.95 477 THR B CA 1
ATOM 8509 C C . THR B 1 468 ? 5.400 98.102 28.175 1.00 52.08 477 THR B C 1
ATOM 8510 O O . THR B 1 468 ? 5.433 99.270 27.809 1.00 52.55 477 THR B O 1
ATOM 8514 N N . SER B 1 469 ? 5.032 97.738 29.388 1.00 54.91 478 SER B N 1
ATOM 8515 C CA . SER B 1 469 ? 4.641 98.690 30.414 1.00 60.03 478 SER B CA 1
ATOM 8516 C C . SER B 1 469 ? 4.710 97.966 31.778 1.00 59.38 478 SER B C 1
ATOM 8517 O O . SER B 1 469 ? 4.879 96.749 31.805 1.00 56.37 478 SER B O 1
ATOM 8520 N N . GLY B 1 470 ? 4.589 98.716 32.897 1.00 59.13 479 GLY B N 1
ATOM 8521 C CA . GLY B 1 470 ? 4.627 98.106 34.221 1.00 59.70 479 GLY B CA 1
ATOM 8522 C C . GLY B 1 470 ? 3.217 97.810 34.705 1.00 60.68 479 GLY B C 1
ATOM 8523 O O . GLY B 1 470 ? 3.029 97.371 35.836 1.00 60.81 479 GLY B O 1
ATOM 8524 N N . LEU B 1 471 ? 2.197 98.057 33.836 1.00 59.78 480 LEU B N 1
ATOM 8525 C CA . LEU B 1 471 ? 0.800 97.784 34.211 1.00 56.99 480 LEU B CA 1
ATOM 8526 C C . LEU B 1 471 ? 0.595 96.289 34.416 1.00 55.62 480 LEU B C 1
ATOM 8527 O O . LEU B 1 471 ? 1.321 95.470 33.841 1.00 55.83 480 LEU B O 1
ATOM 8532 N N . ASN B 1 472 ? -0.392 95.930 35.236 1.00 56.89 481 ASN B N 1
ATOM 8533 C CA . ASN B 1 472 ? -0.740 94.533 35.499 1.00 60.92 481 ASN B CA 1
ATOM 8534 C C . ASN B 1 472 ? 0.487 93.698 35.986 1.00 62.51 481 ASN B C 1
ATOM 8535 O O . ASN B 1 472 ? 0.613 92.506 35.676 1.00 59.94 481 ASN B O 1
ATOM 8540 N N . GLY B 1 473 ? 1.376 94.373 36.772 1.00 64.17 482 GLY B N 1
ATOM 8541 C CA . GLY B 1 473 ? 2.579 93.753 37.319 1.00 64.16 482 GLY B CA 1
ATOM 8542 C C . GLY B 1 473 ? 3.566 93.457 36.215 1.00 63.63 482 GLY B C 1
ATOM 8543 O O . GLY B 1 473 ? 4.211 92.415 36.220 1.00 65.33 482 GLY B O 1
ATOM 8544 N N . GLY B 1 474 ? 3.691 94.388 35.268 1.00 62.33 483 GLY B N 1
ATOM 8545 C CA . GLY B 1 474 ? 4.576 94.170 34.137 1.00 62.14 483 GLY B CA 1
ATOM 8546 C C . GLY B 1 474 ? 3.777 93.515 33.024 1.00 60.00 483 GLY B C 1
ATOM 8547 O O . GLY B 1 474 ? 3.142 92.461 33.187 1.00 56.42 483 GLY B O 1
ATOM 8548 N N . ALA B 1 475 ? 3.817 94.152 31.872 1.00 56.64 484 ALA B N 1
ATOM 8549 C CA . ALA B 1 475 ? 3.083 93.687 30.724 1.00 50.96 484 ALA B CA 1
ATOM 8550 C C . ALA B 1 475 ? 3.953 93.684 29.470 1.00 46.89 484 ALA B C 1
ATOM 8551 O O . ALA B 1 475 ? 4.673 94.658 29.220 1.00 42.40 484 ALA B O 1
ATOM 8553 N N . GLN B 1 476 ? 3.895 92.602 28.684 1.00 40.91 485 GLN B N 1
ATOM 8554 C CA . GLN B 1 476 ? 4.634 92.583 27.427 1.00 41.09 485 GLN B CA 1
ATOM 8555 C C . GLN B 1 476 ? 3.666 92.230 26.310 1.00 36.13 485 GLN B C 1
ATOM 8556 O O . GLN B 1 476 ? 2.986 91.192 26.391 1.00 31.63 485 GLN B O 1
ATOM 8562 N N . GLU B 1 477 ? 3.634 93.071 25.269 1.00 32.69 486 GLU B N 1
ATOM 8563 C CA . GLU B 1 477 ? 2.723 92.828 24.164 1.00 32.45 486 GLU B CA 1
ATOM 8564 C C . GLU B 1 477 ? 2.803 91.366 23.672 1.00 33.02 486 GLU B C 1
ATOM 8565 O O . GLU B 1 477 ? 1.765 90.730 23.507 1.00 32.32 486 GLU B O 1
ATOM 8571 N N . LYS B 1 478 ? 4.026 90.810 23.451 1.00 30.54 487 LYS B N 1
ATOM 8572 C CA . LYS B 1 478 ? 4.086 89.463 22.858 1.00 25.88 487 LYS B CA 1
ATOM 8573 C C . LYS B 1 478 ? 3.365 88.425 23.698 1.00 23.17 487 LYS B C 1
ATOM 8574 O O . LYS B 1 478 ? 2.898 87.439 23.145 1.00 21.79 487 LYS B O 1
ATOM 8580 N N . LYS B 1 479 ? 3.290 88.617 25.045 1.00 23.21 488 LYS B N 1
ATOM 8581 C CA . LYS B 1 479 ? 2.558 87.660 25.861 1.00 26.05 488 LYS B CA 1
ATOM 8582 C C . LYS B 1 479 ? 1.023 87.840 25.763 1.00 26.02 488 LYS B C 1
ATOM 8583 O O . LYS B 1 479 ? 0.290 86.852 25.725 1.00 24.61 488 LYS B O 1
ATOM 8589 N N . TYR B 1 480 ? 0.549 89.104 25.791 1.00 26.08 489 TYR B N 1
ATOM 8590 C CA . TYR B 1 480 ? -0.888 89.383 25.705 1.00 22.06 489 TYR B CA 1
ATOM 8591 C C . TYR B 1 480 ? -1.386 88.966 24.362 1.00 20.24 489 TYR B C 1
ATOM 8592 O O . TYR B 1 480 ? -2.483 88.399 24.303 1.00 21.58 489 TYR B O 1
ATOM 8601 N N . THR B 1 481 ? -0.613 89.206 23.272 1.00 21.63 490 THR B N 1
ATOM 8602 C CA . THR B 1 481 ? -1.103 88.805 21.960 1.00 22.88 490 THR B CA 1
ATOM 8603 C C . THR B 1 481 ? -1.179 87.300 21.897 1.00 20.80 490 THR B C 1
ATOM 8604 O O . THR B 1 481 ? -2.136 86.762 21.358 1.00 20.77 490 THR B O 1
ATOM 8608 N N . LEU B 1 482 ? -0.167 86.581 22.461 1.00 19.50 491 LEU B N 1
ATOM 8609 C CA . LEU B 1 482 ? -0.262 85.131 22.377 1.00 18.14 491 LEU B CA 1
ATOM 8610 C C . LEU B 1 482 ? -1.458 84.569 23.191 1.00 16.17 491 LEU B C 1
ATOM 8611 O O . LEU B 1 482 ? -2.197 83.724 22.696 1.00 18.06 491 LEU B O 1
ATOM 8616 N N . ASN B 1 483 ? -1.656 85.045 24.420 1.00 17.82 492 ASN B N 1
ATOM 8617 C CA . ASN B 1 483 ? -2.773 84.489 25.194 1.00 18.98 492 ASN B CA 1
ATOM 8618 C C . ASN B 1 483 ? -4.140 84.862 24.572 1.00 18.88 492 ASN B C 1
ATOM 8619 O O . ASN B 1 483 ? -5.058 84.051 24.590 1.00 17.59 492 ASN B O 1
ATOM 8624 N N . THR B 1 484 ? -4.235 86.060 24.006 1.00 19.28 493 THR B N 1
ATOM 8625 C CA . THR B 1 484 ? -5.495 86.463 23.372 1.00 18.35 493 THR B CA 1
ATOM 8626 C C . THR B 1 484 ? -5.707 85.577 22.135 1.00 18.59 493 THR B C 1
ATOM 8627 O O . THR B 1 484 ? -6.789 85.008 21.902 1.00 16.12 493 THR B O 1
ATOM 8631 N N . ALA B 1 485 ? -4.644 85.436 21.332 1.00 18.19 494 ALA B N 1
ATOM 8632 C CA . ALA B 1 485 ? -4.709 84.644 20.103 1.00 16.94 494 ALA B CA 1
ATOM 8633 C C . ALA B 1 485 ? -5.012 83.204 20.368 1.00 19.12 494 ALA B C 1
ATOM 8634 O O . ALA B 1 485 ? -5.733 82.573 19.593 1.00 18.43 494 ALA B O 1
ATOM 8636 N N . LEU B 1 486 ? -4.485 82.630 21.478 1.00 15.30 495 LEU B N 1
ATOM 8637 C CA . LEU B 1 486 ? -4.806 81.237 21.780 1.00 15.30 495 LEU B CA 1
ATOM 8638 C C . LEU B 1 486 ? -6.305 81.089 22.069 1.00 16.06 495 LEU B C 1
ATOM 8639 O O . LEU B 1 486 ? -6.932 80.110 21.652 1.00 16.80 495 LEU B O 1
ATOM 8644 N N . ALA B 1 487 ? -6.871 82.052 22.768 1.00 17.22 496 ALA B N 1
ATOM 8645 C CA . ALA B 1 487 ? -8.306 81.956 23.096 1.00 19.03 496 ALA B CA 1
ATOM 8646 C C . ALA B 1 487 ? -9.124 82.096 21.799 1.00 18.21 496 ALA B C 1
ATOM 8647 O O . ALA B 1 487 ? -10.103 81.372 21.616 1.00 18.10 496 ALA B O 1
ATOM 8649 N N . THR B 1 488 ? -8.704 83.007 20.902 1.00 16.83 497 THR B N 1
ATOM 8650 C CA . THR B 1 488 ? -9.395 83.176 19.618 1.00 15.88 497 THR B CA 1
ATOM 8651 C C . THR B 1 488 ? -9.349 81.870 18.833 1.00 17.84 497 THR B C 1
ATOM 8652 O O . THR B 1 488 ? -10.375 81.397 18.338 1.00 16.42 497 THR B O 1
ATOM 8656 N N . THR B 1 489 ? -8.130 81.241 18.746 1.00 17.13 498 THR B N 1
ATOM 8657 C CA . THR B 1 489 ? -7.963 79.982 18.032 1.00 15.86 498 THR B CA 1
ATOM 8658 C C . THR B 1 489 ? -8.839 78.864 18.577 1.00 18.14 498 THR B C 1
ATOM 8659 O O . THR B 1 489 ? -9.469 78.131 17.821 1.00 16.90 498 THR B O 1
ATOM 8663 N N . GLU B 1 490 ? -8.889 78.713 19.915 1.00 15.68 499 GLU B N 1
ATOM 8664 C CA . GLU B 1 490 ? -9.633 77.586 20.511 1.00 19.00 499 GLU B CA 1
ATOM 8665 C C . GLU B 1 490 ? -11.156 77.783 20.303 1.00 18.94 499 GLU B C 1
ATOM 8666 O O . GLU B 1 490 ? -11.912 76.832 20.048 1.00 19.06 499 GLU B O 1
ATOM 8672 N N . TYR B 1 491 ? -11.586 79.052 20.360 1.00 17.92 500 TYR B N 1
ATOM 8673 C CA . TYR B 1 491 ? -12.992 79.363 20.139 1.00 16.97 500 TYR B CA 1
ATOM 8674 C C . TYR B 1 491 ? -13.335 78.978 18.706 1.00 17.45 500 TYR B C 1
ATOM 8675 O O . TYR B 1 491 ? -14.311 78.243 18.475 1.00 19.60 500 TYR B O 1
ATOM 8684 N N . LEU B 1 492 ? -12.565 79.431 17.755 1.00 17.06 501 LEU B N 1
ATOM 8685 C CA . LEU B 1 492 ? -12.895 79.110 16.361 1.00 16.93 501 LEU B CA 1
ATOM 8686 C C . LEU B 1 492 ? -12.878 77.571 16.099 1.00 16.73 501 LEU B C 1
ATOM 8687 O O . LEU B 1 492 ? -13.768 77.032 15.442 1.00 18.95 501 LEU B O 1
ATOM 8692 N N . ARG B 1 493 ? -11.829 76.874 16.610 1.00 15.80 502 ARG B N 1
ATOM 8693 C CA . ARG B 1 493 ? -11.801 75.416 16.439 1.00 18.14 502 ARG B CA 1
ATOM 8694 C C . ARG B 1 493 ? -13.027 74.775 17.084 1.00 19.01 502 ARG B C 1
ATOM 8695 O O . ARG B 1 493 ? -13.549 73.793 16.515 1.00 20.86 502 ARG B O 1
ATOM 8703 N N . SER B 1 494 ? -13.467 75.256 18.231 1.00 19.97 503 SER B N 1
ATOM 8704 C CA . SER B 1 494 ? -14.642 74.676 18.908 1.00 20.72 503 SER B CA 1
ATOM 8705 C C . SER B 1 494 ? -15.912 74.858 18.083 1.00 24.41 503 SER B C 1
ATOM 8706 O O . SER B 1 494 ? -16.898 74.147 18.299 1.00 22.94 503 SER B O 1
ATOM 8709 N N . LYS B 1 495 ? -15.895 75.793 17.115 1.00 24.40 504 LYS B N 1
ATOM 8710 C CA . LYS B 1 495 ? -17.044 76.042 16.247 1.00 25.27 504 LYS B CA 1
ATOM 8711 C C . LYS B 1 495 ? -16.830 75.397 14.885 1.00 26.37 504 LYS B C 1
ATOM 8712 O O . LYS B 1 495 ? -17.563 75.706 13.940 1.00 26.05 504 LYS B O 1
ATOM 8718 N N . GLY B 1 496 ? -15.824 74.510 14.756 1.00 22.39 505 GLY B N 1
ATOM 8719 C CA . GLY B 1 496 ? -15.573 73.842 13.477 1.00 23.75 505 GLY B CA 1
ATOM 8720 C C . GLY B 1 496 ? -14.846 74.627 12.414 1.00 27.78 505 GLY B C 1
ATOM 8721 O O . GLY B 1 496 ? -14.888 74.261 11.240 1.00 28.83 505 GLY B O 1
ATOM 8722 N N . ILE B 1 497 ? -14.176 75.742 12.791 1.00 23.40 506 ILE B N 1
ATOM 8723 C CA . ILE B 1 497 ? -13.399 76.498 11.797 1.00 24.45 506 ILE B CA 1
ATOM 8724 C C . ILE B 1 497 ? -11.957 76.072 11.970 1.00 24.56 506 ILE B C 1
ATOM 8725 O O . ILE B 1 497 ? -11.466 76.019 13.097 1.00 25.32 506 ILE B O 1
ATOM 8730 N N A ASN B 1 498 ? -11.278 75.757 10.906 0.72 20.80 507 ASN B N 1
ATOM 8731 N N B ASN B 1 498 ? -11.294 75.756 10.952 0.28 23.18 507 ASN B N 1
ATOM 8732 C CA A ASN B 1 498 ? -9.880 75.358 10.994 0.72 20.61 507 ASN B CA 1
ATOM 8733 C CA B ASN B 1 498 ? -9.890 75.380 11.016 0.28 25.10 507 ASN B CA 1
ATOM 8734 C C A ASN B 1 498 ? -9.002 76.559 11.278 0.72 22.93 507 ASN B C 1
ATOM 8735 C C B ASN B 1 498 ? -9.026 76.602 11.256 0.28 26.68 507 ASN B C 1
ATOM 8736 O O A ASN B 1 498 ? -9.221 77.598 10.651 0.72 21.57 507 ASN B O 1
ATOM 8737 O O B ASN B 1 498 ? -9.247 77.641 10.626 0.28 25.90 507 ASN B O 1
ATOM 8746 N N . VAL B 1 499 ? -8.012 76.442 12.194 1.00 20.31 508 VAL B N 1
ATOM 8747 C CA . VAL B 1 499 ? -7.124 77.596 12.433 1.00 17.60 508 VAL B CA 1
ATOM 8748 C C . VAL B 1 499 ? -5.696 77.181 12.328 1.00 20.52 508 VAL B C 1
ATOM 8749 O O . VAL B 1 499 ? -5.311 76.133 12.879 1.00 22.40 508 VAL B O 1
ATOM 8753 N N . VAL B 1 500 ? -4.905 77.947 11.611 1.00 16.68 509 VAL B N 1
ATOM 8754 C CA . VAL B 1 500 ? -3.475 77.736 11.636 1.00 17.10 509 VAL B CA 1
ATOM 8755 C C . VAL B 1 500 ? -2.888 79.013 12.322 1.00 22.52 509 VAL B C 1
ATOM 8756 O O . VAL B 1 500 ? -3.195 80.142 11.918 1.00 18.83 509 VAL B O 1
ATOM 8760 N N . MET B 1 501 ? -2.095 78.853 13.409 1.00 17.78 510 MET B N 1
ATOM 8761 C CA . MET B 1 501 ? -1.474 80.029 14.015 1.00 17.53 510 MET B CA 1
ATOM 8762 C C . MET B 1 501 ? -0.095 80.238 13.372 1.00 19.83 510 MET B C 1
ATOM 8763 O O . MET B 1 501 ? 0.592 79.262 13.076 1.00 17.86 510 MET B O 1
ATOM 8768 N N . THR B 1 502 ? 0.322 81.471 13.204 1.00 17.16 511 THR B N 1
ATOM 8769 C CA . THR B 1 502 ? 1.677 81.726 12.671 1.00 16.59 511 THR B CA 1
ATOM 8770 C C . THR B 1 502 ? 2.659 81.285 13.755 1.00 20.47 511 THR B C 1
ATOM 8771 O O . THR B 1 502 ? 3.743 80.797 13.433 1.00 19.51 511 THR B O 1
ATOM 8775 N N . ARG B 1 503 ? 2.341 81.514 15.007 1.00 17.50 512 ARG B N 1
ATOM 8776 C CA . ARG B 1 503 ? 3.159 80.981 16.097 1.00 22.39 512 ARG B CA 1
ATOM 8777 C C . ARG B 1 503 ? 2.200 80.629 17.218 1.00 24.39 512 ARG B C 1
ATOM 8778 O O . ARG B 1 503 ? 1.166 81.304 17.411 1.00 21.74 512 ARG B O 1
ATOM 8786 N N . ASP B 1 504 ? 2.507 79.555 17.972 1.00 24.12 513 ASP B N 1
ATOM 8787 C CA . ASP B 1 504 ? 1.626 79.264 19.119 1.00 27.83 513 ASP B CA 1
ATOM 8788 C C . ASP B 1 504 ? 2.442 79.165 20.400 1.00 28.32 513 ASP B C 1
ATOM 8789 O O . ASP B 1 504 ? 1.951 78.678 21.426 1.00 29.37 513 ASP B O 1
ATOM 8794 N N . THR B 1 505 ? 3.669 79.662 20.340 1.00 25.13 514 THR B N 1
ATOM 8795 C CA . THR B 1 505 ? 4.594 79.702 21.454 1.00 26.45 514 THR B CA 1
ATOM 8796 C C . THR B 1 505 ? 5.348 81.002 21.398 1.00 28.15 514 THR B C 1
ATOM 8797 O O . THR B 1 505 ? 5.225 81.737 20.425 1.00 25.78 514 THR B O 1
ATOM 8801 N N . ASP B 1 506 ? 6.140 81.301 22.446 1.00 28.06 515 ASP B N 1
ATOM 8802 C CA . ASP B 1 506 ? 6.948 82.487 22.462 1.00 28.99 515 ASP B CA 1
ATOM 8803 C C . ASP B 1 506 ? 8.214 82.237 21.588 1.00 35.87 515 ASP B C 1
ATOM 8804 O O . ASP B 1 506 ? 9.157 81.570 22.045 1.00 38.28 515 ASP B O 1
ATOM 8809 N N . LYS B 1 507 ? 8.240 82.721 20.371 1.00 31.69 516 LYS B N 1
ATOM 8810 C CA . LYS B 1 507 ? 9.402 82.519 19.500 1.00 28.89 516 LYS B CA 1
ATOM 8811 C C . LYS B 1 507 ? 9.484 83.694 18.572 1.00 27.22 516 LYS B C 1
ATOM 8812 O O . LYS B 1 507 ? 8.462 84.328 18.265 1.00 21.94 516 LYS B O 1
ATOM 8818 N N . THR B 1 508 ? 10.697 83.993 18.119 1.00 23.65 517 THR B N 1
ATOM 8819 C CA . THR B 1 508 ? 10.929 85.094 17.209 1.00 21.48 517 THR B CA 1
ATOM 8820 C C . THR B 1 508 ? 10.422 84.722 15.856 1.00 19.60 517 THR B C 1
ATOM 8821 O O . THR B 1 508 ? 10.707 83.622 15.358 1.00 22.50 517 THR B O 1
ATOM 8825 N N . MET B 1 509 ? 9.718 85.619 15.181 1.00 18.92 518 MET B N 1
ATOM 8826 C CA . MET B 1 509 ? 9.210 85.254 13.858 1.00 18.02 518 MET B CA 1
ATOM 8827 C C . MET B 1 509 ? 8.968 86.536 13.051 1.00 19.85 518 MET B C 1
ATOM 8828 O O . MET B 1 509 ? 8.144 87.365 13.440 1.00 19.28 518 MET B O 1
ATOM 8833 N N . ALA B 1 510 ? 9.655 86.669 11.888 1.00 19.38 519 ALA B N 1
ATOM 8834 C CA . ALA B 1 510 ? 9.575 87.920 11.100 1.00 20.11 519 ALA B CA 1
ATOM 8835 C C . ALA B 1 510 ? 8.234 88.025 10.340 1.00 19.10 519 ALA B C 1
ATOM 8836 O O . ALA B 1 510 ? 7.610 87.022 10.070 1.00 18.72 519 ALA B O 1
ATOM 8838 N N . LEU B 1 511 ? 7.853 89.235 9.975 1.00 18.41 520 LEU B N 1
ATOM 8839 C CA . LEU B 1 511 ? 6.609 89.479 9.213 1.00 17.06 520 LEU B CA 1
ATOM 8840 C C . LEU B 1 511 ? 6.638 88.696 7.957 1.00 18.78 520 LEU B C 1
ATOM 8841 O O . LEU B 1 511 ? 5.631 88.147 7.534 1.00 18.59 520 LEU B O 1
ATOM 8846 N N . GLY B 1 512 ? 7.817 88.644 7.304 1.00 18.53 521 GLY B N 1
ATOM 8847 C CA . GLY B 1 512 ? 7.886 87.909 6.049 1.00 16.67 521 GLY B CA 1
ATOM 8848 C C . GLY B 1 512 ? 7.650 86.402 6.206 1.00 20.14 521 GLY B C 1
ATOM 8849 O O . GLY B 1 512 ? 7.256 85.711 5.280 1.00 19.29 521 GLY B O 1
ATOM 8850 N N . GLU B 1 513 ? 7.919 85.867 7.403 1.00 19.72 522 GLU B N 1
ATOM 8851 C CA . GLU B 1 513 ? 7.635 84.431 7.599 1.00 17.51 522 GLU B CA 1
ATOM 8852 C C . GLU B 1 513 ? 6.134 84.257 7.796 1.00 19.12 522 GLU B C 1
ATOM 8853 O O . GLU B 1 513 ? 5.579 83.249 7.386 1.00 18.73 522 GLU B O 1
ATOM 8859 N N . ARG B 1 514 ? 5.493 85.212 8.483 1.00 17.47 523 ARG B N 1
ATOM 8860 C CA . ARG B 1 514 ? 4.043 85.109 8.758 1.00 16.51 523 ARG B CA 1
ATOM 8861 C C . ARG B 1 514 ? 3.251 85.214 7.476 1.00 17.31 523 ARG B C 1
ATOM 8862 O O . ARG B 1 514 ? 2.282 84.480 7.324 1.00 17.01 523 ARG B O 1
ATOM 8870 N N . THR B 1 515 ? 3.653 86.105 6.530 1.00 15.93 524 THR B N 1
ATOM 8871 C CA . THR B 1 515 ? 2.886 86.193 5.283 1.00 19.45 524 THR B CA 1
ATOM 8872 C C . THR B 1 515 ? 3.178 84.958 4.381 1.00 21.86 524 THR B C 1
ATOM 8873 O O . THR B 1 515 ? 2.303 84.498 3.651 1.00 20.36 524 THR B O 1
ATOM 8877 N N . ALA B 1 516 ? 4.417 84.436 4.403 1.00 21.46 525 ALA B N 1
ATOM 8878 C CA . ALA B 1 516 ? 4.706 83.255 3.569 1.00 18.87 525 ALA B CA 1
ATOM 8879 C C . ALA B 1 516 ? 3.787 82.106 4.049 1.00 21.51 525 ALA B C 1
ATOM 8880 O O . ALA B 1 516 ? 3.225 81.361 3.235 1.00 22.87 525 ALA B O 1
ATOM 8882 N N . LEU B 1 517 ? 3.615 81.983 5.362 1.00 20.26 526 LEU B N 1
ATOM 8883 C CA . LEU B 1 517 ? 2.752 80.946 5.870 1.00 19.72 526 LEU B CA 1
ATOM 8884 C C . LEU B 1 517 ? 1.319 81.191 5.413 1.00 22.28 526 LEU B C 1
ATOM 8885 O O . LEU B 1 517 ? 0.634 80.258 4.983 1.00 24.28 526 LEU B O 1
ATOM 8894 N N . SER B 1 518 ? 0.836 82.451 5.500 1.00 21.44 527 SER B N 1
ATOM 8895 C CA . SER B 1 518 ? -0.533 82.745 5.072 1.00 16.37 527 SER B CA 1
ATOM 8896 C C . SER B 1 518 ? -0.680 82.414 3.597 1.00 19.81 527 SER B C 1
ATOM 8897 O O . SER B 1 518 ? -1.699 81.873 3.179 1.00 21.22 527 SER B O 1
ATOM 8900 N N . ASN B 1 519 ? 0.314 82.762 2.812 1.00 20.71 528 ASN B N 1
ATOM 8901 C CA . ASN B 1 519 ? 0.184 82.519 1.385 1.00 19.33 528 ASN B CA 1
ATOM 8902 C C . ASN B 1 519 ? 0.226 80.971 1.069 1.00 22.56 528 ASN B C 1
ATOM 8903 O O . ASN B 1 519 ? -0.245 80.591 -0.001 1.00 23.23 528 ASN B O 1
ATOM 8908 N N . THR B 1 520 ? 0.766 80.161 1.960 1.00 21.86 529 THR B N 1
ATOM 8909 C CA . THR B 1 520 ? 0.764 78.701 1.717 1.00 25.57 529 THR B CA 1
ATOM 8910 C C . THR B 1 520 ? -0.604 78.108 2.151 1.00 28.49 529 THR B C 1
ATOM 8911 O O . THR B 1 520 ? -1.135 77.198 1.524 1.00 25.39 529 THR B O 1
ATOM 8915 N N . ILE B 1 521 ? -1.150 78.643 3.265 1.00 22.23 530 ILE B N 1
ATOM 8916 C CA . ILE B 1 521 ? -2.390 78.130 3.796 1.00 24.45 530 ILE B CA 1
ATOM 8917 C C . ILE B 1 521 ? -3.582 78.557 2.954 1.00 25.18 530 ILE B C 1
ATOM 8918 O O . ILE B 1 521 ? -4.567 77.799 2.829 1.00 23.34 530 ILE B O 1
ATOM 8923 N N . LYS B 1 522 ? -3.527 79.758 2.398 1.00 21.89 531 LYS B N 1
ATOM 8924 C CA . LYS B 1 522 ? -4.615 80.323 1.585 1.00 24.83 531 LYS B CA 1
ATOM 8925 C C . LYS B 1 522 ? -5.900 80.421 2.380 1.00 25.25 531 LYS B C 1
ATOM 8926 O O . LYS B 1 522 ? -6.972 79.952 1.955 1.00 21.39 531 LYS B O 1
ATOM 8932 N N . PRO B 1 523 ? -5.854 81.105 3.531 1.00 21.57 532 PRO B N 1
ATOM 8933 C CA . PRO B 1 523 ? -7.067 81.199 4.340 1.00 20.02 532 PRO B CA 1
ATOM 8934 C C . PRO B 1 523 ? -8.207 82.109 3.832 1.00 20.86 532 PRO B C 1
ATOM 8935 O O . PRO B 1 523 ? -7.993 82.966 2.975 1.00 21.39 532 PRO B O 1
ATOM 8939 N N . ASP B 1 524 ? -9.371 81.929 4.432 1.00 21.71 533 ASP B N 1
ATOM 8940 C CA . ASP B 1 524 ? -10.533 82.793 4.173 1.00 22.68 533 ASP B CA 1
ATOM 8941 C C . ASP B 1 524 ? -10.246 84.120 4.848 1.00 23.15 533 ASP B C 1
ATOM 8942 O O . ASP B 1 524 ? -10.727 85.173 4.390 1.00 21.04 533 ASP B O 1
ATOM 8947 N N . LEU B 1 525 ? -9.471 84.095 5.948 1.00 21.45 534 LEU B N 1
ATOM 8948 C CA . LEU B 1 525 ? -9.110 85.351 6.605 1.00 20.87 534 LEU B CA 1
ATOM 8949 C C . LEU B 1 525 ? -7.853 85.149 7.437 1.00 20.47 534 LEU B C 1
ATOM 8950 O O . LEU B 1 525 ? -7.695 84.118 8.062 1.00 17.76 534 LEU B O 1
ATOM 8955 N N . PHE B 1 526 ? -6.979 86.139 7.417 1.00 17.29 535 PHE B N 1
ATOM 8956 C CA . PHE B 1 526 ? -5.762 86.201 8.244 1.00 19.04 535 PHE B CA 1
ATOM 8957 C C . PHE B 1 526 ? -5.989 87.346 9.248 1.00 18.71 535 PHE B C 1
ATOM 8958 O O . PHE B 1 526 ? -6.273 88.480 8.828 1.00 16.37 535 PHE B O 1
ATOM 8966 N N . THR B 1 527 ? -5.871 87.098 10.553 1.00 17.60 536 THR B N 1
ATOM 8967 C CA . THR B 1 527 ? -6.094 88.153 11.467 1.00 16.53 536 THR B CA 1
ATOM 8968 C C . THR B 1 527 ? -4.829 88.273 12.377 1.00 20.42 536 THR B C 1
ATOM 8969 O O . THR B 1 527 ? -4.493 87.339 13.093 1.00 17.55 536 THR B O 1
ATOM 8973 N N . SER B 1 528 ? -4.191 89.444 12.341 1.00 18.18 537 SER B N 1
ATOM 8974 C CA . SER B 1 528 ? -3.054 89.740 13.182 1.00 17.06 537 SER B CA 1
ATOM 8975 C C . SER B 1 528 ? -3.609 90.418 14.434 1.00 17.72 537 SER B C 1
ATOM 8976 O O . SER B 1 528 ? -4.527 91.278 14.398 1.00 18.19 537 SER B O 1
ATOM 8979 N N . ILE B 1 529 ? -3.095 90.003 15.590 1.00 16.17 538 ILE B N 1
ATOM 8980 C CA . ILE B 1 529 ? -3.554 90.527 16.879 1.00 16.52 538 ILE B CA 1
ATOM 8981 C C . ILE B 1 529 ? -2.414 91.225 17.594 1.00 19.23 538 ILE B C 1
ATOM 8982 O O . ILE B 1 529 ? -1.343 90.618 17.799 1.00 19.89 538 ILE B O 1
ATOM 8987 N N . HIS B 1 530 ? -2.614 92.498 17.961 1.00 17.10 539 HIS B N 1
ATOM 8988 C CA . HIS B 1 530 ? -1.581 93.336 18.589 1.00 20.93 539 HIS B CA 1
ATOM 8989 C C . HIS B 1 530 ? -2.144 94.173 19.709 1.00 24.69 539 HIS B C 1
ATOM 8990 O O . HIS B 1 530 ? -3.367 94.285 19.898 1.00 21.31 539 HIS B O 1
ATOM 8997 N N . TYR B 1 531 ? -1.256 94.788 20.459 1.00 25.51 540 TYR B N 1
ATOM 8998 C CA . TYR B 1 531 ? -1.727 95.716 21.508 1.00 29.62 540 TYR B CA 1
ATOM 8999 C C . TYR B 1 531 ? -1.041 97.070 21.168 1.00 38.04 540 TYR B C 1
ATOM 9000 O O . TYR B 1 531 ? 0.102 97.086 20.690 1.00 39.09 540 TYR B O 1
ATOM 9009 N N . ASN B 1 532 ? -1.762 98.180 21.343 1.00 42.71 541 ASN B N 1
ATOM 9010 C CA . ASN B 1 532 ? -1.252 99.509 21.001 1.00 49.18 541 ASN B CA 1
ATOM 9011 C C . ASN B 1 532 ? -0.410 100.096 22.124 1.00 53.68 541 ASN B C 1
ATOM 9012 O O . ASN B 1 532 ? -0.215 99.453 23.159 1.00 53.79 541 ASN B O 1
ATOM 9017 N N . ALA B 1 533 ? 0.064 101.335 21.884 1.00 59.46 542 ALA B N 1
ATOM 9018 C CA . ALA B 1 533 ? 0.883 102.151 22.774 1.00 65.27 542 ALA B CA 1
ATOM 9019 C C . ALA B 1 533 ? 1.855 102.901 21.939 1.00 69.35 542 ALA B C 1
ATOM 9020 O O . ALA B 1 533 ? 1.828 104.129 21.850 1.00 70.04 542 ALA B O 1
ATOM 9022 N N . SER B 1 534 ? 2.724 102.069 21.306 0.00 0.00 543 SER B N 1
ATOM 9023 C CA . SER B 1 534 ? 3.900 102.372 20.494 0.00 0.00 543 SER B CA 1
ATOM 9024 C C . SER B 1 534 ? 4.947 102.684 21.552 0.00 0.00 543 SER B C 1
ATOM 9025 O O . SER B 1 534 ? 5.793 103.562 21.392 0.00 0.00 543 SER B O 1
ATOM 9028 N N . ASN B 1 535 ? 4.862 101.909 22.658 0.00 0.00 544 ASN B N 1
ATOM 9029 C CA . ASN B 1 535 ? 5.677 102.052 23.860 0.00 0.00 544 ASN B CA 1
ATOM 9030 C C . ASN B 1 535 ? 5.234 103.379 24.490 0.00 0.00 544 ASN B C 1
ATOM 9031 O O . ASN B 1 535 ? 6.049 104.219 24.860 0.00 0.00 544 ASN B O 1
ATOM 9036 N N . GLY B 1 536 ? 3.901 103.534 24.598 0.00 0.00 545 GLY B N 1
ATOM 9037 C CA . GLY B 1 536 ? 3.274 104.737 25.138 0.00 0.00 545 GLY B CA 1
ATOM 9038 C C . GLY B 1 536 ? 1.841 104.391 25.489 0.00 0.00 545 GLY B C 1
ATOM 9039 O O . GLY B 1 536 ? 1.548 103.214 25.615 0.00 0.00 545 GLY B O 1
ATOM 9040 N N . SER B 1 537 ? 0.909 105.354 25.620 0.00 0.00 546 SER B N 1
ATOM 9041 C CA . SER B 1 537 ? -0.414 104.872 26.035 1.00 68.24 546 SER B CA 1
ATOM 9042 C C . SER B 1 537 ? -1.643 105.738 25.837 1.00 68.31 546 SER B C 1
ATOM 9043 O O . SER B 1 537 ? -2.208 106.137 26.863 1.00 70.92 546 SER B O 1
ATOM 9046 N N . GLY B 1 538 ? -2.085 106.073 24.590 1.00 66.49 547 GLY B N 1
ATOM 9047 C CA . GLY B 1 538 ? -3.367 106.768 24.444 1.00 58.52 547 GLY B CA 1
ATOM 9048 C C . GLY B 1 538 ? -4.376 105.672 24.809 1.00 59.04 547 GLY B C 1
ATOM 9049 O O . GLY B 1 538 ? -4.113 104.917 25.762 1.00 58.67 547 GLY B O 1
ATOM 9050 N N . ASN B 1 539 ? -5.530 105.511 24.111 1.00 53.49 548 ASN B N 1
ATOM 9051 C CA . ASN B 1 539 ? -6.369 104.383 24.548 1.00 49.67 548 ASN B CA 1
ATOM 9052 C C . ASN B 1 539 ? -7.463 103.971 23.537 1.00 46.63 548 ASN B C 1
ATOM 9053 O O . ASN B 1 539 ? -7.875 104.781 22.701 1.00 43.12 548 ASN B O 1
ATOM 9058 N N . GLY B 1 540 ? -7.919 102.690 23.614 1.00 39.42 549 GLY B N 1
ATOM 9059 C CA . GLY B 1 540 ? -8.977 102.235 22.729 1.00 32.53 549 GLY B CA 1
ATOM 9060 C C . GLY B 1 540 ? -8.632 101.071 21.822 1.00 27.25 549 GLY B C 1
ATOM 9061 O O . GLY B 1 540 ? -7.591 100.447 21.951 1.00 24.38 549 GLY B O 1
ATOM 9062 N N . VAL B 1 541 ? -9.543 100.789 20.879 1.00 22.65 550 VAL B N 1
ATOM 9063 C CA . VAL B 1 541 ? -9.388 99.692 19.958 1.00 22.20 550 VAL B CA 1
ATOM 9064 C C . VAL B 1 541 ? -9.505 100.223 18.531 1.00 21.21 550 VAL B C 1
ATOM 9065 O O . VAL B 1 541 ? -10.324 101.113 18.273 1.00 21.28 550 VAL B O 1
ATOM 9069 N N . GLU B 1 542 ? -8.671 99.737 17.612 1.00 19.86 551 GLU B N 1
ATOM 9070 C CA . GLU B 1 542 ? -8.799 100.129 16.208 1.00 21.60 551 GLU B CA 1
ATOM 9071 C C . GLU B 1 542 ? -8.437 98.935 15.371 1.00 19.56 551 GLU B C 1
ATOM 9072 O O . GLU B 1 542 ? -7.714 98.039 15.843 1.00 19.97 551 GLU B O 1
ATOM 9078 N N . ILE B 1 543 ? -8.901 98.909 14.133 1.00 16.25 552 ILE B N 1
ATOM 9079 C CA . ILE B 1 543 ? -8.569 97.757 13.297 1.00 16.39 552 ILE B CA 1
ATOM 9080 C C . ILE B 1 543 ? -8.164 98.231 11.895 1.00 19.71 552 ILE B C 1
ATOM 9081 O O . ILE B 1 543 ? -8.836 99.102 11.332 1.00 19.53 552 ILE B O 1
ATOM 9086 N N . TYR B 1 544 ? -7.072 97.690 11.353 1.00 15.62 553 TYR B N 1
ATOM 9087 C CA . TYR B 1 544 ? -6.691 98.057 9.989 1.00 15.49 553 TYR B CA 1
ATOM 9088 C C . TYR B 1 544 ? -7.104 97.018 9.018 1.00 17.73 553 TYR B C 1
ATOM 9089 O O . TYR B 1 544 ? -6.996 95.822 9.308 1.00 16.70 553 TYR B O 1
ATOM 9098 N N . TYR B 1 545 ? -7.512 97.446 7.809 1.00 14.66 554 TYR B N 1
ATOM 9099 C CA . TYR B 1 545 ? -7.969 96.500 6.806 1.00 13.95 554 TYR B CA 1
ATOM 9100 C C . TYR B 1 545 ? -7.312 96.915 5.469 1.00 17.65 554 TYR B C 1
ATOM 9101 O O . TYR B 1 545 ? -6.584 97.942 5.441 1.00 15.86 554 TYR B O 1
ATOM 9110 N N . LYS B 1 546 ? -7.513 96.106 4.423 1.00 17.20 555 LYS B N 1
ATOM 9111 C CA . LYS B 1 546 ? -6.835 96.323 3.150 1.00 16.55 555 LYS B CA 1
ATOM 9112 C C . LYS B 1 546 ? -7.400 97.480 2.330 1.00 19.68 555 LYS B C 1
ATOM 9113 O O . LYS B 1 546 ? -8.616 97.588 2.191 1.00 18.82 555 LYS B O 1
ATOM 9119 N N . VAL B 1 547 ? -6.530 98.352 1.822 1.00 17.93 556 VAL B N 1
ATOM 9120 C CA . VAL B 1 547 ? -7.064 99.527 1.123 1.00 19.58 556 VAL B CA 1
ATOM 9121 C C . VAL B 1 547 ? -7.844 99.059 -0.148 1.00 19.25 556 VAL B C 1
ATOM 9122 O O . VAL B 1 547 ? -8.696 99.803 -0.604 1.00 21.28 556 VAL B O 1
ATOM 9126 N N . LYS B 1 548 ? -7.583 97.885 -0.681 1.00 20.63 557 LYS B N 1
ATOM 9127 C CA . LYS B 1 548 ? -8.384 97.510 -1.865 1.00 22.40 557 LYS B CA 1
ATOM 9128 C C . LYS B 1 548 ? -9.840 97.348 -1.494 1.00 25.16 557 LYS B C 1
ATOM 9129 O O . LYS B 1 548 ? -10.702 97.372 -2.379 1.00 23.43 557 LYS B O 1
ATOM 9135 N N . ASP B 1 549 ? -10.159 97.195 -0.199 1.00 19.29 558 ASP B N 1
ATOM 9136 C CA . ASP B 1 549 ? -11.565 97.027 0.216 1.00 20.36 558 ASP B CA 1
ATOM 9137 C C . ASP B 1 549 ? -12.156 98.332 0.771 1.00 20.37 558 ASP B C 1
ATOM 9138 O O . ASP B 1 549 ? -13.180 98.268 1.447 1.00 21.54 558 ASP B O 1
ATOM 9143 N N . LYS B 1 550 ? -11.515 99.498 0.527 1.00 19.84 559 LYS B N 1
ATOM 9144 C CA . LYS B 1 550 ? -11.974 100.731 1.161 1.00 22.03 559 LYS B CA 1
ATOM 9145 C C . LYS B 1 550 ? -13.430 101.043 0.762 1.00 25.19 559 LYS B C 1
ATOM 9146 O O . LYS B 1 550 ? -14.117 101.686 1.511 1.00 26.67 559 LYS B O 1
ATOM 9152 N N . ASN B 1 551 ? -13.871 100.576 -0.385 1.00 23.38 560 ASN B N 1
ATOM 9153 C CA . ASN B 1 551 ? -15.278 100.846 -0.742 1.00 28.91 560 ASN B CA 1
ATOM 9154 C C . ASN B 1 551 ? -16.116 99.597 -0.533 1.00 30.61 560 ASN B C 1
ATOM 9155 O O . ASN B 1 551 ? -17.174 99.432 -1.161 1.00 28.12 560 ASN B O 1
ATOM 9160 N N . GLY B 1 552 ? -15.662 98.702 0.354 1.00 24.16 561 GLY B N 1
ATOM 9161 C CA . GLY B 1 552 ? -16.408 97.487 0.622 1.00 21.52 561 GLY B CA 1
ATOM 9162 C C . GLY B 1 552 ? -15.612 96.270 0.212 1.00 23.23 561 GLY B C 1
ATOM 9163 O O . GLY B 1 552 ? -14.962 96.236 -0.842 1.00 22.32 561 GLY B O 1
ATOM 9164 N N . GLY B 1 553 ? -15.623 95.262 1.069 1.00 21.34 562 GLY B N 1
ATOM 9165 C CA . GLY B 1 553 ? -14.891 94.045 0.731 1.00 21.55 562 GLY B CA 1
ATOM 9166 C C . GLY B 1 553 ? -14.697 93.242 1.991 1.00 19.45 562 GLY B C 1
ATOM 9167 O O . GLY B 1 553 ? -15.007 93.720 3.102 1.00 19.77 562 GLY B O 1
ATOM 9168 N N . THR B 1 554 ? -14.166 92.018 1.831 1.00 19.03 563 THR B N 1
ATOM 9169 C CA . THR B 1 554 ? -14.032 91.144 2.996 1.00 22.30 563 THR B CA 1
ATOM 9170 C C . THR B 1 554 ? -13.315 91.694 4.193 1.00 19.46 563 THR B C 1
ATOM 9171 O O . THR B 1 554 ? -13.799 91.531 5.318 1.00 18.40 563 THR B O 1
ATOM 9175 N N . THR B 1 555 ? -12.145 92.368 3.992 1.00 17.42 564 THR B N 1
ATOM 9176 C CA . THR B 1 555 ? -11.440 92.832 5.202 1.00 16.60 564 THR B CA 1
ATOM 9177 C C . THR B 1 555 ? -12.144 93.945 5.853 1.00 17.75 564 THR B C 1
ATOM 9178 O O . THR B 1 555 ? -12.071 94.057 7.081 1.00 15.97 564 THR B O 1
ATOM 9182 N N . LYS B 1 556 ? -12.869 94.789 5.098 1.00 16.86 565 LYS B N 1
ATOM 9183 C CA . LYS B 1 556 ? -13.607 95.889 5.739 1.00 19.79 565 LYS B CA 1
ATOM 9184 C C . LYS B 1 556 ? -14.743 95.329 6.578 1.00 19.64 565 LYS B C 1
ATOM 9185 O O . LYS B 1 556 ? -14.968 95.742 7.731 1.00 17.28 565 LYS B O 1
ATOM 9191 N N . THR B 1 557 ? -15.467 94.334 6.013 1.00 17.22 566 THR B N 1
ATOM 9192 C CA . THR B 1 557 ? -16.517 93.688 6.775 1.00 17.15 566 THR B CA 1
ATOM 9193 C C . THR B 1 557 ? -15.954 93.010 8.055 1.00 17.36 566 THR B C 1
ATOM 9194 O O . THR B 1 557 ? -16.526 93.094 9.153 1.00 18.01 566 THR B O 1
ATOM 9198 N N . ALA B 1 558 ? -14.822 92.290 7.878 1.00 17.25 567 ALA B N 1
ATOM 9199 C CA . ALA B 1 558 ? -14.218 91.589 9.050 1.00 16.29 567 ALA B CA 1
ATOM 9200 C C . ALA B 1 558 ? -13.885 92.587 10.120 1.00 15.66 567 ALA B C 1
ATOM 9201 O O . ALA B 1 558 ? -14.170 92.364 11.307 1.00 15.83 567 ALA B O 1
ATOM 9203 N N . ALA B 1 559 ? -13.258 93.726 9.711 1.00 16.20 568 ALA B N 1
ATOM 9204 C CA . ALA B 1 559 ? -12.889 94.742 10.704 1.00 16.52 568 ALA B CA 1
ATOM 9205 C C . ALA B 1 559 ? -14.135 95.294 11.435 1.00 16.69 568 ALA B C 1
ATOM 9206 O O . ALA B 1 559 ? -14.150 95.415 12.654 1.00 16.08 568 ALA B O 1
ATOM 9208 N N . SER B 1 560 ? -15.173 95.612 10.655 1.00 16.36 569 SER B N 1
ATOM 9209 C CA . SER B 1 560 ? -16.399 96.130 11.279 1.00 17.34 569 SER B CA 1
ATOM 9210 C C . SER B 1 560 ? -17.013 95.097 12.241 1.00 16.94 569 SER B C 1
ATOM 9211 O O . SER B 1 560 ? -17.479 95.490 13.321 1.00 17.22 569 SER B O 1
ATOM 9214 N N . ASN B 1 561 ? -17.012 93.800 11.880 1.00 16.43 570 ASN B N 1
ATOM 9215 C CA . ASN B 1 561 ? -17.599 92.743 12.752 1.00 16.59 570 ASN B CA 1
ATOM 9216 C C . ASN B 1 561 ? -16.796 92.545 14.041 1.00 17.80 570 ASN B C 1
ATOM 9217 O O . ASN B 1 561 ? -17.359 92.418 15.131 1.00 18.53 570 ASN B O 1
ATOM 9222 N N . ILE B 1 562 ? -15.451 92.531 13.931 1.00 16.49 571 ILE B N 1
ATOM 9223 C CA . ILE B 1 562 ? -14.648 92.338 15.157 1.00 17.12 571 ILE B CA 1
ATOM 9224 C C . ILE B 1 562 ? -14.686 93.520 16.044 1.00 16.95 571 ILE B C 1
ATOM 9225 O O . ILE B 1 562 ? -14.766 93.378 17.247 1.00 18.40 571 ILE B O 1
ATOM 9230 N N . LEU B 1 563 ? -14.665 94.749 15.478 1.00 15.99 572 LEU B N 1
ATOM 9231 C CA . LEU B 1 563 ? -14.739 95.935 16.336 1.00 16.38 572 LEU B CA 1
ATOM 9232 C C . LEU B 1 563 ? -16.070 95.868 17.114 1.00 15.66 572 LEU B C 1
ATOM 9233 O O . LEU B 1 563 ? -16.097 96.139 18.324 1.00 18.90 572 LEU B O 1
ATOM 9238 N N . LYS B 1 564 ? -17.159 95.536 16.397 1.00 16.45 573 LYS B N 1
ATOM 9239 C CA . LYS B 1 564 ? -18.469 95.411 17.054 1.00 15.81 573 LYS B CA 1
ATOM 9240 C C . LYS B 1 564 ? -18.374 94.449 18.231 1.00 18.97 573 LYS B C 1
ATOM 9241 O O . LYS B 1 564 ? -18.794 94.770 19.332 1.00 19.17 573 LYS B O 1
ATOM 9247 N N . ARG B 1 565 ? -17.765 93.259 18.020 1.00 18.10 574 ARG B N 1
ATOM 9248 C CA . ARG B 1 565 ? -17.755 92.237 19.082 1.00 17.82 574 ARG B CA 1
ATOM 9249 C C . ARG B 1 565 ? -16.885 92.610 20.192 1.00 18.15 574 ARG B C 1
ATOM 9250 O O . ARG B 1 565 ? -17.265 92.366 21.360 1.00 19.18 574 ARG B O 1
ATOM 9258 N N . ILE B 1 566 ? -15.740 93.210 19.927 1.00 14.83 575 ILE B N 1
ATOM 9259 C CA . ILE B 1 566 ? -14.940 93.655 21.091 1.00 14.66 575 ILE B CA 1
ATOM 9260 C C . ILE B 1 566 ? -15.690 94.660 21.920 1.00 19.91 575 ILE B C 1
ATOM 9261 O O . ILE B 1 566 ? -15.688 94.579 23.162 1.00 20.02 575 ILE B O 1
ATOM 9266 N N . LEU B 1 567 ? -16.343 95.627 21.277 1.00 19.88 576 LEU B N 1
ATOM 9267 C CA . LEU B 1 567 ? -17.016 96.650 22.056 1.00 19.98 576 LEU B CA 1
ATOM 9268 C C . LEU B 1 567 ? -18.268 96.142 22.743 1.00 19.94 576 LEU B C 1
ATOM 9269 O O . LEU B 1 567 ? -18.761 96.841 23.652 1.00 22.21 576 LEU B O 1
ATOM 9274 N N . GLU B 1 568 ? -18.771 94.971 22.380 1.00 19.91 577 GLU B N 1
ATOM 9275 C CA . GLU B 1 568 ? -19.938 94.431 23.119 1.00 19.45 577 GLU B CA 1
ATOM 9276 C C . GLU B 1 568 ? -19.479 93.929 24.482 1.00 23.80 577 GLU B C 1
ATOM 9277 O O . GLU B 1 568 ? -20.325 93.745 25.365 1.00 25.99 577 GLU B O 1
ATOM 9283 N N . LYS B 1 569 ? -18.164 93.724 24.708 1.00 21.47 578 LYS B N 1
ATOM 9284 C CA . LYS B 1 569 ? -17.754 93.256 26.055 1.00 19.54 578 LYS B CA 1
ATOM 9285 C C . LYS B 1 569 ? -16.860 94.209 26.728 1.00 23.78 578 LYS B C 1
ATOM 9286 O O . LYS B 1 569 ? -16.684 94.100 27.927 1.00 25.59 578 LYS B O 1
ATOM 9292 N N . PHE B 1 570 ? -16.221 95.153 25.972 1.00 21.57 579 PHE B N 1
ATOM 9293 C CA . PHE B 1 570 ? -15.288 96.084 26.598 1.00 23.17 579 PHE B CA 1
ATOM 9294 C C . PHE B 1 570 ? -15.667 97.533 26.407 1.00 24.85 579 PHE B C 1
ATOM 9295 O O . PHE B 1 570 ? -16.069 97.897 25.326 1.00 25.24 579 PHE B O 1
ATOM 9303 N N . ASN B 1 571 ? -15.573 98.365 27.460 1.00 26.46 580 ASN B N 1
ATOM 9304 C CA . ASN B 1 571 ? -15.850 99.795 27.305 1.00 31.45 580 ASN B CA 1
ATOM 9305 C C . ASN B 1 571 ? -14.542 100.512 26.947 1.00 33.57 580 ASN B C 1
ATOM 9306 O O . ASN B 1 571 ? -14.000 101.292 27.702 1.00 38.72 580 ASN B O 1
ATOM 9311 N N . MET B 1 572 ? -14.040 100.221 25.813 1.00 33.12 581 MET B N 1
ATOM 9312 C CA . MET B 1 572 ? -12.836 100.826 25.336 1.00 31.58 581 MET B CA 1
ATOM 9313 C C . MET B 1 572 ? -13.234 101.919 24.298 1.00 29.53 581 MET B C 1
ATOM 9314 O O . MET B 1 572 ? -14.322 101.855 23.706 1.00 27.00 581 MET B O 1
ATOM 9319 N N . LYS B 1 573 ? -12.396 102.919 24.112 1.00 23.57 582 LYS B N 1
ATOM 9320 C CA . LYS B 1 573 ? -12.669 103.978 23.138 1.00 25.78 582 LYS B CA 1
ATOM 9321 C C . LYS B 1 573 ? -12.736 103.382 21.727 1.00 25.66 582 LYS B C 1
ATOM 9322 O O . LYS B 1 573 ? -11.835 102.638 21.359 1.00 23.34 582 LYS B O 1
ATOM 9328 N N . ASN B 1 574 ? -13.779 103.692 20.973 1.00 21.15 583 ASN B N 1
ATOM 9329 C CA . ASN B 1 574 ? -13.908 103.198 19.614 1.00 20.14 583 ASN B CA 1
ATOM 9330 C C . ASN B 1 574 ? -13.110 104.110 18.683 1.00 21.18 583 ASN B C 1
ATOM 9331 O O . ASN B 1 574 ? -13.524 105.249 18.402 1.00 21.27 583 ASN B O 1
ATOM 9336 N N . ARG B 1 575 ? -11.949 103.613 18.191 1.00 17.66 584 ARG B N 1
ATOM 9337 C CA . ARG B 1 575 ? -11.134 104.423 17.293 1.00 17.95 584 ARG B CA 1
ATOM 9338 C C . ARG B 1 575 ? -11.403 104.097 15.858 1.00 22.68 584 ARG B C 1
ATOM 9339 O O . ARG B 1 575 ? -10.780 104.736 14.985 1.00 21.13 584 ARG B O 1
ATOM 9347 N N . GLY B 1 576 ? -12.271 103.104 15.584 1.00 18.84 585 GLY B N 1
ATOM 9348 C CA . GLY B 1 576 ? -12.670 102.836 14.198 1.00 19.63 585 GLY B CA 1
ATOM 9349 C C . GLY B 1 576 ? -11.808 101.874 13.389 1.00 19.10 585 GLY B C 1
ATOM 9350 O O . GLY B 1 576 ? -10.799 101.363 13.850 1.00 19.09 585 GLY B O 1
ATOM 9351 N N . ILE B 1 577 ? -12.244 101.628 12.146 1.00 17.93 586 ILE B N 1
ATOM 9352 C CA . ILE B 1 577 ? -11.543 100.767 11.203 1.00 17.02 586 ILE B CA 1
ATOM 9353 C C . ILE B 1 577 ? -10.882 101.675 10.256 1.00 18.77 586 ILE B C 1
ATOM 9354 O O . ILE B 1 577 ? -11.456 102.728 9.944 1.00 18.77 586 ILE B O 1
ATOM 9359 N N . LYS B 1 578 ? -9.701 101.333 9.782 1.00 17.49 587 LYS B N 1
ATOM 9360 C CA . LYS B 1 578 ? -8.987 102.266 8.914 1.00 24.03 587 LYS B CA 1
ATOM 9361 C C . LYS B 1 578 ? -7.973 101.601 8.049 1.00 21.24 587 LYS B C 1
ATOM 9362 O O . LYS B 1 578 ? -7.710 100.413 8.209 1.00 18.36 587 LYS B O 1
ATOM 9368 N N . THR B 1 579 ? -7.450 102.364 7.083 1.00 19.36 588 THR B N 1
ATOM 9369 C CA . THR B 1 579 ? -6.413 101.850 6.188 1.00 18.02 588 THR B CA 1
ATOM 9370 C C . THR B 1 579 ? -5.203 102.789 6.293 1.00 20.37 588 THR B C 1
ATOM 9371 O O . THR B 1 579 ? -5.292 103.911 6.794 1.00 20.04 588 THR B O 1
ATOM 9375 N N . ARG B 1 580 ? -4.065 102.331 5.835 1.00 19.82 589 ARG B N 1
ATOM 9376 C CA . ARG B 1 580 ? -2.879 103.174 5.789 1.00 22.64 589 ARG B CA 1
ATOM 9377 C C . ARG B 1 580 ? -2.067 102.683 4.585 1.00 21.20 589 ARG B C 1
ATOM 9378 O O . ARG B 1 580 ? -1.965 101.477 4.385 1.00 21.42 589 ARG B O 1
ATOM 9386 N N . THR B 1 581 ? -1.514 103.576 3.786 1.00 18.98 590 THR B N 1
ATOM 9387 C CA . THR B 1 581 ? -0.766 103.147 2.626 1.00 16.99 590 THR B CA 1
ATOM 9388 C C . THR B 1 581 ? 0.567 103.854 2.473 1.00 14.96 590 THR B C 1
ATOM 9389 O O . THR B 1 581 ? 0.793 104.962 2.958 1.00 17.73 590 THR B O 1
ATOM 9393 N N . LEU B 1 582 ? 1.478 103.129 1.760 1.00 17.77 591 LEU B N 1
ATOM 9394 C CA . LEU B 1 582 ? 2.765 103.652 1.355 1.00 18.61 591 LEU B CA 1
ATOM 9395 C C . LEU B 1 582 ? 2.487 104.706 0.258 1.00 18.93 591 LEU B C 1
ATOM 9396 O O . LEU B 1 582 ? 1.337 104.878 -0.159 1.00 16.80 591 LEU B O 1
ATOM 9401 N N . ASP B 1 583 ? 3.530 105.379 -0.214 1.00 19.63 592 ASP B N 1
ATOM 9402 C CA . ASP B 1 583 ? 3.386 106.404 -1.282 1.00 20.86 592 ASP B CA 1
ATOM 9403 C C . ASP B 1 583 ? 2.860 105.865 -2.572 1.00 24.29 592 ASP B C 1
ATOM 9404 O O . ASP B 1 583 ? 2.278 106.624 -3.369 1.00 22.57 592 ASP B O 1
ATOM 9409 N N . ASN B 1 584 ? 3.054 104.570 -2.841 1.00 22.49 593 ASN B N 1
ATOM 9410 C CA . ASN B 1 584 ? 2.534 104.024 -4.100 1.00 23.84 593 ASN B CA 1
ATOM 9411 C C . ASN B 1 584 ? 1.144 103.489 -3.947 1.00 24.04 593 ASN B C 1
ATOM 9412 O O . ASN B 1 584 ? 0.639 102.866 -4.871 1.00 26.34 593 ASN B O 1
ATOM 9417 N N . GLY B 1 585 ? 0.476 103.699 -2.809 1.00 19.53 594 GLY B N 1
ATOM 9418 C CA . GLY B 1 585 ? -0.903 103.241 -2.709 1.00 18.76 594 GLY B CA 1
ATOM 9419 C C . GLY B 1 585 ? -1.063 101.831 -2.148 1.00 20.09 594 GLY B C 1
ATOM 9420 O O . GLY B 1 585 ? -2.193 101.418 -1.916 1.00 20.38 594 GLY B O 1
ATOM 9421 N N . LYS B 1 586 ? 0.042 101.096 -1.924 1.00 17.68 595 LYS B N 1
ATOM 9422 C CA . LYS B 1 586 ? -0.109 99.731 -1.342 1.00 17.90 595 LYS B CA 1
ATOM 9423 C C . LYS B 1 586 ? -0.210 99.832 0.160 1.00 16.50 595 LYS B C 1
ATOM 9424 O O . LYS B 1 586 ? 0.220 100.816 0.727 1.00 17.34 595 LYS B O 1
ATOM 9430 N N . ASP B 1 587 ? -0.754 98.792 0.795 1.00 16.82 596 ASP B N 1
ATOM 9431 C CA . ASP B 1 587 ? -0.943 98.837 2.261 1.00 15.03 596 ASP B CA 1
ATOM 9432 C C . ASP B 1 587 ? 0.404 99.034 2.967 1.00 16.87 596 ASP B C 1
ATOM 9433 O O . ASP B 1 587 ? 1.426 98.493 2.519 1.00 17.00 596 ASP B O 1
ATOM 9438 N N . TYR B 1 588 ? 0.370 99.794 4.076 1.00 16.45 597 TYR B N 1
ATOM 9439 C CA . TYR B 1 588 ? 1.553 100.063 4.882 1.00 17.42 597 TYR B CA 1
ATOM 9440 C C . TYR B 1 588 ? 1.948 98.822 5.695 1.00 17.65 597 TYR B C 1
ATOM 9441 O O . TYR B 1 588 ? 3.142 98.481 5.767 1.00 16.31 597 TYR B O 1
ATOM 9450 N N . LEU B 1 589 ? 0.988 98.132 6.295 1.00 15.22 598 LEU B N 1
ATOM 9451 C CA . LEU B 1 589 ? 1.333 96.943 7.100 1.00 18.01 598 LEU B CA 1
ATOM 9452 C C . LEU B 1 589 ? 1.787 95.809 6.237 1.00 18.84 598 LEU B C 1
ATOM 9453 O O . LEU B 1 589 ? 1.086 95.396 5.303 1.00 18.11 598 LEU B O 1
ATOM 9458 N N . TYR B 1 590 ? 2.947 95.258 6.544 1.00 17.96 599 TYR B N 1
ATOM 9459 C CA . TYR B 1 590 ? 3.541 94.170 5.742 1.00 16.06 599 TYR B CA 1
ATOM 9460 C C . TYR B 1 590 ? 2.567 92.931 5.568 1.00 15.32 599 TYR B C 1
ATOM 9461 O O . TYR B 1 590 ? 2.433 92.399 4.460 1.00 18.58 599 TYR B O 1
ATOM 9470 N N . VAL B 1 591 ? 1.909 92.514 6.667 1.00 16.80 600 VAL B N 1
ATOM 9471 C CA . VAL B 1 591 ? 1.045 91.336 6.637 1.00 18.66 600 VAL B CA 1
ATOM 9472 C C . VAL B 1 591 ? -0.239 91.615 5.844 1.00 17.94 600 VAL B C 1
ATOM 9473 O O . VAL B 1 591 ? -0.964 90.675 5.588 1.00 18.09 600 VAL B O 1
ATOM 9477 N N . LEU B 1 592 ? -0.524 92.900 5.498 1.00 16.21 601 LEU B N 1
ATOM 9478 C CA . LEU B 1 592 ? -1.653 93.157 4.590 1.00 15.63 601 LEU B CA 1
ATOM 9479 C C . LEU B 1 592 ? -1.053 93.252 3.143 1.00 17.86 601 LEU B C 1
ATOM 9480 O O . LEU B 1 592 ? -1.514 92.569 2.218 1.00 19.88 601 LEU B O 1
ATOM 9485 N N . ARG B 1 593 ? 0.004 94.065 2.956 1.00 15.72 602 ARG B N 1
ATOM 9486 C CA . ARG B 1 593 ? 0.553 94.299 1.611 1.00 18.11 602 ARG B CA 1
ATOM 9487 C C . ARG B 1 593 ? 1.022 93.023 0.958 1.00 18.72 602 ARG B C 1
ATOM 9488 O O . ARG B 1 593 ? 0.770 92.827 -0.222 1.00 20.88 602 ARG B O 1
ATOM 9496 N N . ASN B 1 594 ? 1.684 92.159 1.723 1.00 18.23 603 ASN B N 1
ATOM 9497 C CA . ASN B 1 594 ? 2.294 90.970 1.101 1.00 19.29 603 ASN B CA 1
ATOM 9498 C C . ASN B 1 594 ? 1.458 89.722 1.262 1.00 21.84 603 ASN B C 1
ATOM 9499 O O . ASN B 1 594 ? 1.929 88.599 1.018 1.00 20.13 603 ASN B O 1
ATOM 9504 N N . ASN B 1 595 ? 0.201 89.911 1.673 1.00 18.58 604 ASN B N 1
ATOM 9505 C CA . ASN B 1 595 ? -0.682 88.761 1.801 1.00 17.65 604 ASN B CA 1
ATOM 9506 C C . ASN B 1 595 ? -1.552 88.639 0.567 1.00 19.43 604 ASN B C 1
ATOM 9507 O O . ASN B 1 595 ? -2.173 89.626 0.173 1.00 21.16 604 ASN B O 1
ATOM 9512 N N . ASN B 1 596 ? -1.641 87.447 -0.013 1.00 19.31 605 ASN B N 1
ATOM 9513 C CA . ASN B 1 596 ? -2.522 87.260 -1.144 1.00 22.07 605 ASN B CA 1
ATOM 9514 C C . ASN B 1 596 ? -3.920 86.921 -0.687 1.00 23.15 605 ASN B C 1
ATOM 9515 O O . ASN B 1 596 ? -4.789 86.746 -1.542 1.00 23.70 605 ASN B O 1
ATOM 9520 N N . TYR B 1 597 ? -4.177 86.877 0.614 1.00 20.38 606 TYR B N 1
ATOM 9521 C CA . TYR B 1 597 ? -5.498 86.518 1.153 1.00 20.39 606 TYR B CA 1
ATOM 9522 C C . TYR B 1 597 ? -6.040 87.653 2.026 1.00 20.52 606 TYR B C 1
ATOM 9523 O O . TYR B 1 597 ? -5.262 88.518 2.450 1.00 19.68 606 TYR B O 1
ATOM 9532 N N . PRO B 1 598 ? -7.340 87.710 2.305 1.00 20.21 607 PRO B N 1
ATOM 9533 C CA . PRO B 1 598 ? -7.926 88.793 3.128 1.00 19.17 607 PRO B CA 1
ATOM 9534 C C . PRO B 1 598 ? -7.192 88.836 4.475 1.00 19.82 607 PRO B C 1
ATOM 9535 O O . PRO B 1 598 ? -7.025 87.783 5.090 1.00 17.85 607 PRO B O 1
ATOM 9539 N N . ALA B 1 599 ? -6.716 90.001 4.857 1.00 17.41 608 ALA B N 1
ATOM 9540 C CA . ALA B 1 599 ? -5.939 90.168 6.105 1.00 18.08 608 ALA B CA 1
ATOM 9541 C C . ALA B 1 599 ? -6.338 91.455 6.821 1.00 17.29 608 ALA B C 1
ATOM 9542 O O . ALA B 1 599 ? -6.589 92.468 6.169 1.00 15.26 608 ALA B O 1
ATOM 9544 N N . ILE B 1 600 ? -6.307 91.454 8.187 1.00 15.62 609 ILE B N 1
ATOM 9545 C CA . ILE B 1 600 ? -6.609 92.648 8.994 1.00 16.31 609 ILE B CA 1
ATOM 9546 C C . ILE B 1 600 ? -5.664 92.599 10.183 1.00 18.30 609 ILE B C 1
ATOM 9547 O O . ILE B 1 600 ? -5.078 91.535 10.445 1.00 16.40 609 ILE B O 1
ATOM 9552 N N . LEU B 1 601 ? -5.485 93.727 10.850 1.00 15.99 610 LEU B N 1
ATOM 9553 C CA . LEU B 1 601 ? -4.681 93.755 12.060 1.00 15.17 610 LEU B CA 1
ATOM 9554 C C . LEU B 1 601 ? -5.501 94.442 13.118 1.00 16.56 610 LEU B C 1
ATOM 9555 O O . LEU B 1 601 ? -5.927 95.610 12.957 1.00 15.73 610 LEU B O 1
ATOM 9560 N N . VAL B 1 602 ? -5.728 93.754 14.241 1.00 15.21 611 VAL B N 1
ATOM 9561 C CA . VAL B 1 602 ? -6.539 94.269 15.341 1.00 15.04 611 VAL B CA 1
ATOM 9562 C C . VAL B 1 602 ? -5.609 94.830 16.429 1.00 18.72 611 VAL B C 1
ATOM 9563 O O . VAL B 1 602 ? -4.731 94.090 16.879 1.00 20.40 611 VAL B O 1
ATOM 9567 N N . GLU B 1 603 ? -5.761 96.118 16.819 1.00 15.98 612 GLU B N 1
ATOM 9568 C CA . GLU B 1 603 ? -4.970 96.671 17.953 1.00 21.82 612 GLU B CA 1
ATOM 9569 C C . GLU B 1 603 ? -6.030 96.654 19.062 1.00 29.34 612 GLU B C 1
ATOM 9570 O O . GLU B 1 603 ? -6.892 97.570 19.077 1.00 26.67 612 GLU B O 1
ATOM 9576 N N . CYS B 1 604 ? -6.007 95.621 19.946 1.00 30.85 613 CYS B N 1
ATOM 9577 C CA . CYS B 1 604 ? -7.025 95.336 20.997 1.00 34.17 613 CYS B CA 1
ATOM 9578 C C . CYS B 1 604 ? -7.201 96.376 22.021 1.00 34.75 613 CYS B C 1
ATOM 9579 O O . CYS B 1 604 ? -8.326 96.558 22.507 1.00 31.55 613 CYS B O 1
ATOM 9582 N N . ALA B 1 605 ? -6.108 97.016 22.413 1.00 33.73 614 ALA B N 1
ATOM 9583 C CA . ALA B 1 605 ? -6.177 97.952 23.519 1.00 34.88 614 ALA B CA 1
ATOM 9584 C C . ALA B 1 605 ? -4.825 98.583 23.641 1.00 41.61 614 ALA B C 1
ATOM 9585 O O . ALA B 1 605 ? -3.912 98.111 22.937 1.00 41.46 614 ALA B O 1
ATOM 9587 N N . PHE B 1 606 ? -4.661 99.637 24.490 1.00 42.54 615 PHE B N 1
ATOM 9588 C CA . PHE B 1 606 ? -3.326 100.236 24.629 1.00 48.89 615 PHE B CA 1
ATOM 9589 C C . PHE B 1 606 ? -2.698 99.566 25.847 1.00 51.27 615 PHE B C 1
ATOM 9590 O O . PHE B 1 606 ? -3.217 99.698 26.970 1.00 48.32 615 PHE B O 1
ATOM 9598 N N . ILE B 1 607 ? -1.598 98.815 25.623 1.00 51.17 616 ILE B N 1
ATOM 9599 C CA . ILE B 1 607 ? -0.942 98.092 26.710 1.00 51.83 616 ILE B CA 1
ATOM 9600 C C . ILE B 1 607 ? -0.286 99.017 27.787 1.00 53.28 616 ILE B C 1
ATOM 9601 O O . ILE B 1 607 ? -0.022 98.538 28.880 1.00 54.97 616 ILE B O 1
ATOM 9606 N N . ASP B 1 608 ? -0.012 100.295 27.493 1.00 53.68 617 ASP B N 1
ATOM 9607 C CA . ASP B 1 608 ? 0.521 101.159 28.559 1.00 54.93 617 ASP B CA 1
ATOM 9608 C C . ASP B 1 608 ? -0.630 102.051 29.137 1.00 54.53 617 ASP B C 1
ATOM 9609 O O . ASP B 1 608 ? -0.348 102.976 29.896 1.00 54.15 617 ASP B O 1
ATOM 9614 N N . ASN B 1 609 ? -1.907 101.785 28.765 1.00 53.52 618 ASN B N 1
ATOM 9615 C CA . ASN B 1 609 ? -3.040 102.579 29.258 1.00 53.06 618 ASN B CA 1
ATOM 9616 C C . ASN B 1 609 ? -3.671 101.858 30.400 1.00 51.39 618 ASN B C 1
ATOM 9617 O O . ASN B 1 609 ? -4.164 100.741 30.224 1.00 49.96 618 ASN B O 1
ATOM 9622 N N . LYS B 1 610 ? -3.680 102.484 31.574 1.00 49.65 619 LYS B N 1
ATOM 9623 C CA . LYS B 1 610 ? -4.221 101.825 32.740 1.00 48.70 619 LYS B CA 1
ATOM 9624 C C . LYS B 1 610 ? -5.709 101.484 32.620 1.00 48.55 619 LYS B C 1
ATOM 9625 O O . LYS B 1 610 ? -6.110 100.375 32.973 1.00 48.45 619 LYS B O 1
ATOM 9631 N N . SER B 1 611 ? -6.521 102.393 32.131 1.00 49.05 620 SER B N 1
ATOM 9632 C CA . SER B 1 611 ? -7.946 102.058 32.052 1.00 51.73 620 SER B CA 1
ATOM 9633 C C . SER B 1 611 ? -8.159 100.822 31.117 1.00 49.17 620 SER B C 1
ATOM 9634 O O . SER B 1 611 ? -8.931 99.920 31.449 1.00 48.41 620 SER B O 1
ATOM 9637 N N . ASP B 1 612 ? -7.457 100.792 29.978 1.00 46.62 621 ASP B N 1
ATOM 9638 C CA . ASP B 1 612 ? -7.573 99.674 29.062 1.00 46.74 621 ASP B CA 1
ATOM 9639 C C . ASP B 1 612 ? -7.076 98.384 29.731 1.00 45.80 621 ASP B C 1
ATOM 9640 O O . ASP B 1 612 ? -7.764 97.357 29.694 1.00 44.31 621 ASP B O 1
ATOM 9645 N N . MET B 1 613 ? -5.894 98.449 30.364 1.00 45.57 622 MET B N 1
ATOM 9646 C CA . MET B 1 613 ? -5.299 97.265 30.978 1.00 48.22 622 MET B CA 1
ATOM 9647 C C . MET B 1 613 ? -6.080 96.757 32.207 1.00 48.13 622 MET B C 1
ATOM 9648 O O . MET B 1 613 ? -6.044 95.539 32.475 1.00 46.93 622 MET B O 1
ATOM 9653 N N . ASP B 1 614 ? -6.798 97.630 32.928 1.00 46.25 623 ASP B N 1
ATOM 9654 C CA . ASP B 1 614 ? -7.599 97.144 34.068 1.00 47.60 623 ASP B CA 1
ATOM 9655 C C . ASP B 1 614 ? -8.681 96.149 33.561 1.00 48.17 623 ASP B C 1
ATOM 9656 O O . ASP B 1 614 ? -9.122 95.240 34.288 1.00 46.39 623 ASP B O 1
ATOM 9661 N N . LYS B 1 615 ? -9.115 96.332 32.287 1.00 44.98 624 LYS B N 1
ATOM 9662 C CA . LYS B 1 615 ? -10.136 95.456 31.722 1.00 41.42 624 LYS B CA 1
ATOM 9663 C C . LYS B 1 615 ? -9.529 94.155 31.212 1.00 38.78 624 LYS B C 1
ATOM 9664 O O . LYS B 1 615 ? -10.260 93.237 30.844 1.00 37.80 624 LYS B O 1
ATOM 9670 N N . LEU B 1 616 ? -8.195 94.076 31.191 1.00 38.35 625 LEU B N 1
ATOM 9671 C CA . LEU B 1 616 ? -7.492 92.879 30.714 1.00 42.62 625 LEU B CA 1
ATOM 9672 C C . LEU B 1 616 ? -6.552 92.314 31.820 1.00 45.87 625 LEU B C 1
ATOM 9673 O O . LEU B 1 616 ? -5.531 91.689 31.537 1.00 44.89 625 LEU B O 1
ATOM 9678 N N . ASN B 1 617 ? -6.968 92.585 33.074 1.00 47.08 626 ASN B N 1
ATOM 9679 C CA . ASN B 1 617 ? -6.417 92.271 34.400 1.00 50.34 626 ASN B CA 1
ATOM 9680 C C . ASN B 1 617 ? -6.162 90.788 34.661 1.00 50.30 626 ASN B C 1
ATOM 9681 O O . ASN B 1 617 ? -5.263 90.456 35.423 1.00 49.87 626 ASN B O 1
ATOM 9686 N N . THR B 1 618 ? -6.970 89.902 34.083 1.00 44.53 627 THR B N 1
ATOM 9687 C CA . THR B 1 618 ? -6.852 88.489 34.411 1.00 37.56 627 THR B CA 1
ATOM 9688 C C . THR B 1 618 ? -6.860 87.655 33.160 1.00 35.92 627 THR B C 1
ATOM 9689 O O . THR B 1 618 ? -7.125 88.173 32.061 1.00 33.37 627 THR B O 1
ATOM 9693 N N . ALA B 1 619 ? -6.612 86.355 33.326 1.00 33.56 628 ALA B N 1
ATOM 9694 C CA . ALA B 1 619 ? -6.599 85.445 32.204 1.00 31.57 628 ALA B CA 1
ATOM 9695 C C . ALA B 1 619 ? -7.992 85.360 31.639 1.00 34.14 628 ALA B C 1
ATOM 9696 O O . ALA B 1 619 ? -8.162 85.201 30.435 1.00 33.57 628 ALA B O 1
ATOM 9698 N N . GLU B 1 620 ? -8.999 85.471 32.499 1.00 33.91 629 GLU B N 1
ATOM 9699 C CA . GLU B 1 620 ? -10.376 85.343 32.038 1.00 36.25 629 GLU B CA 1
ATOM 9700 C C . GLU B 1 620 ? -10.726 86.563 31.150 1.00 33.82 629 GLU B C 1
ATOM 9701 O O . GLU B 1 620 ? -11.427 86.392 30.149 1.00 32.39 629 GLU B O 1
ATOM 9707 N N . LYS B 1 621 ? -10.243 87.766 31.487 1.00 29.86 630 LYS B N 1
ATOM 9708 C CA . LYS B 1 621 ? -10.555 88.913 30.630 1.00 30.85 630 LYS B CA 1
ATOM 9709 C C . LYS B 1 621 ? -9.836 88.816 29.263 1.00 30.34 630 LYS B C 1
ATOM 9710 O O . LYS B 1 621 ? -10.388 89.179 28.203 1.00 26.21 630 LYS B O 1
ATOM 9716 N N . VAL B 1 622 ? -8.574 88.352 29.289 1.00 25.34 631 VAL B N 1
ATOM 9717 C CA . VAL B 1 622 ? -7.839 88.131 28.039 1.00 23.78 631 VAL B CA 1
ATOM 9718 C C . VAL B 1 622 ? -8.610 87.076 27.258 1.00 23.29 631 VAL B C 1
ATOM 9719 O O . VAL B 1 622 ? -8.728 87.155 26.026 1.00 22.50 631 VAL B O 1
ATOM 9723 N N . LYS B 1 623 ? -9.173 86.082 27.936 1.00 23.34 632 LYS B N 1
ATOM 9724 C CA . LYS B 1 623 ? -9.904 85.055 27.191 1.00 25.49 632 LYS B CA 1
ATOM 9725 C C . LYS B 1 623 ? -11.177 85.682 26.548 1.00 26.60 632 LYS B C 1
ATOM 9726 O O . LYS B 1 623 ? -11.543 85.329 25.436 1.00 23.91 632 LYS B O 1
ATOM 9732 N N . THR B 1 624 ? -11.819 86.591 27.255 1.00 23.05 633 THR B N 1
ATOM 9733 C CA . THR B 1 624 ? -13.003 87.251 26.709 1.00 24.97 633 THR B CA 1
ATOM 9734 C C . THR B 1 624 ? -12.627 88.040 25.472 1.00 22.07 633 THR B C 1
ATOM 9735 O O . THR B 1 624 ? -13.325 87.998 24.447 1.00 24.37 633 THR B O 1
ATOM 9739 N N . MET B 1 625 ? -11.477 88.745 25.553 1.00 21.29 634 MET B N 1
ATOM 9740 C CA . MET B 1 625 ? -11.060 89.488 24.388 1.00 19.26 634 MET B CA 1
ATOM 9741 C C . MET B 1 625 ? -10.833 88.532 23.234 1.00 19.48 634 MET B C 1
ATOM 9742 O O . MET B 1 625 ? -11.327 88.793 22.113 1.00 17.70 634 MET B O 1
ATOM 9747 N N . GLY B 1 626 ? -10.095 87.418 23.429 1.00 19.54 635 GLY B N 1
ATOM 9748 C CA . GLY B 1 626 ? -9.854 86.506 22.294 1.00 16.25 635 GLY B CA 1
ATOM 9749 C C . GLY B 1 626 ? -11.169 85.906 21.805 1.00 18.11 635 GLY B C 1
ATOM 9750 O O . GLY B 1 626 ? -11.366 85.681 20.602 1.00 18.04 635 GLY B O 1
ATOM 9751 N N . THR B 1 627 ? -12.083 85.626 22.711 1.00 15.59 636 THR B N 1
ATOM 9752 C CA . THR B 1 627 ? -13.382 85.056 22.251 1.00 17.87 636 THR B CA 1
ATOM 9753 C C . THR B 1 627 ? -14.154 86.022 21.376 1.00 17.05 636 THR B C 1
ATOM 9754 O O . THR B 1 627 ? -14.674 85.581 20.349 1.00 18.60 636 THR B O 1
ATOM 9758 N N . GLN B 1 628 ? -14.208 87.340 21.755 1.00 17.23 637 GLN B N 1
ATOM 9759 C CA . GLN B 1 628 ? -14.965 88.324 20.952 1.00 15.26 637 GLN B CA 1
ATOM 9760 C C . GLN B 1 628 ? -14.331 88.400 19.580 1.00 17.37 637 GLN B C 1
ATOM 9761 O O . GLN B 1 628 ? -15.030 88.452 18.544 1.00 19.47 637 GLN B O 1
ATOM 9767 N N . ILE B 1 629 ? -12.975 88.416 19.532 1.00 16.42 638 ILE B N 1
ATOM 9768 C CA . ILE B 1 629 ? -12.392 88.460 18.200 1.00 15.66 638 ILE B CA 1
ATOM 9769 C C . ILE B 1 629 ? -12.808 87.222 17.431 1.00 17.17 638 ILE B C 1
ATOM 9770 O O . ILE B 1 629 ? -13.106 87.340 16.217 1.00 17.73 638 ILE B O 1
ATOM 9775 N N . GLY B 1 630 ? -12.822 86.005 18.055 1.00 18.27 639 GLY B N 1
ATOM 9776 C CA . GLY B 1 630 ? -13.221 84.816 17.326 1.00 15.67 639 GLY B CA 1
ATOM 9777 C C . GLY B 1 630 ? -14.671 84.910 16.809 1.00 17.53 639 GLY B C 1
ATOM 9778 O O . GLY B 1 630 ? -14.968 84.470 15.715 1.00 17.84 639 GLY B O 1
ATOM 9779 N N . ILE B 1 631 ? -15.555 85.497 17.620 1.00 18.91 640 ILE B N 1
ATOM 9780 C CA . ILE B 1 631 ? -16.976 85.644 17.193 1.00 18.68 640 ILE B CA 1
ATOM 9781 C C . ILE B 1 631 ? -17.051 86.539 15.983 1.00 18.45 640 ILE B C 1
ATOM 9782 O O . ILE B 1 631 ? -17.792 86.238 15.036 1.00 18.14 640 ILE B O 1
ATOM 9787 N N . GLY B 1 632 ? -16.257 87.653 16.033 1.00 16.68 641 GLY B N 1
ATOM 9788 C CA . GLY B 1 632 ? -16.213 88.594 14.932 1.00 16.37 641 GLY B CA 1
ATOM 9789 C C . GLY B 1 632 ? -15.739 87.912 13.653 1.00 18.82 641 GLY B C 1
ATOM 9790 O O . GLY B 1 632 ? -16.228 88.157 12.552 1.00 19.19 641 GLY B O 1
ATOM 9791 N N . ILE B 1 633 ? -14.690 87.038 13.782 1.00 17.38 642 ILE B N 1
ATOM 9792 C CA . ILE B 1 633 ? -14.188 86.322 12.595 1.00 15.05 642 ILE B CA 1
ATOM 9793 C C . ILE B 1 633 ? -15.254 85.336 12.106 1.00 15.81 642 ILE B C 1
ATOM 9794 O O . ILE B 1 633 ? -15.510 85.219 10.904 1.00 16.81 642 ILE B O 1
ATOM 9799 N N . GLU B 1 634 ? -15.850 84.614 13.046 1.00 16.47 643 GLU B N 1
ATOM 9800 C CA . GLU B 1 634 ? -16.885 83.636 12.693 1.00 18.28 643 GLU B CA 1
ATOM 9801 C C . GLU B 1 634 ? -18.057 84.362 11.951 1.00 21.11 643 GLU B C 1
ATOM 9802 O O . GLU B 1 634 ? -18.542 83.843 10.942 1.00 21.67 643 GLU B O 1
ATOM 9808 N N . ASP B 1 635 ? -18.454 85.571 12.440 1.00 18.19 644 ASP B N 1
ATOM 9809 C CA . ASP B 1 635 ? -19.560 86.362 11.825 1.00 18.87 644 ASP B CA 1
ATOM 9810 C C . ASP B 1 635 ? -19.200 86.592 10.383 1.00 21.01 644 ASP B C 1
ATOM 9811 O O . ASP B 1 635 ? -20.053 86.589 9.529 1.00 21.76 644 ASP B O 1
ATOM 9816 N N . THR B 1 636 ? -17.916 86.835 10.110 1.00 18.52 645 THR B N 1
ATOM 9817 C CA . THR B 1 636 ? -17.493 87.151 8.755 1.00 19.52 645 THR B CA 1
ATOM 9818 C C . THR B 1 636 ? -17.324 85.970 7.832 1.00 24.28 645 THR B C 1
ATOM 9819 O O . THR B 1 636 ? -17.769 86.025 6.686 1.00 23.50 645 THR B O 1
ATOM 9823 N N . VAL B 1 637 ? -16.659 84.890 8.277 1.00 22.50 646 VAL B N 1
ATOM 9824 C CA . VAL B 1 637 ? -16.345 83.844 7.300 1.00 22.55 646 VAL B CA 1
ATOM 9825 C C . VAL B 1 637 ? -17.380 82.737 7.230 1.00 28.15 646 VAL B C 1
ATOM 9826 O O . VAL B 1 637 ? -17.320 81.958 6.273 1.00 29.38 646 VAL B O 1
ATOM 9830 N N . LYS B 1 638 ? -18.267 82.615 8.205 1.00 31.55 647 LYS B N 1
ATOM 9831 C CA . LYS B 1 638 ? -19.196 81.472 8.126 1.00 39.85 647 LYS B CA 1
ATOM 9832 C C . LYS B 1 638 ? -20.059 81.514 6.860 1.00 45.50 647 LYS B C 1
ATOM 9833 O O . LYS B 1 638 ? -20.318 82.585 6.305 1.00 47.68 647 LYS B O 1
#

Secondary structure (DSSP, 8-state):
--EEEEES-SEEETTEEEEEEEEESS---EEEEEEEEEETTEEEEEEEEEETTTTEEEEEEEE----SS--EEEEEEEEEEESS-EEEE-HHHHHHTT--GGGG-EEEE--EE--S--SS-SSS-PPEE--EEEE--SSHHHHHHHHHHHH-TT--SEEEEEETTSGGGGTT-HHHHHHHT--EEEE-SS---HHHHHHHHHH--SEEEEES-TTTS-HHHHHHHHHHS--EEEEE--SSHHHHHHHHHHHHHTTS---EEEEEETTT-HHHHHHHHHHHHHHT--EEEE-SS---HHHHHHHHHHTEEEEEEES-TTTS-HHHHHHHHTTEEE-SGGGEE--SSHHHHHHHHHHHH---SEEEEEEEEETT-SHHHHHHHHHHHHHT-PEEEE-TT---GGGHHHHHH-EEEEEEEESS-S-HHHHHHHHHHTTSTT--S-HHHHTSSSS-EEEEEE--BTTB--SEESGGGSEEHHHHHHHHHHHHHHHHHHTT-EEEES-SSS----HHHHHHHHHHH--SEEEEEEEE-SSSS--SEEEE--GGGTTS-HHHHHHHHHHHHHHHH----EEEEE--B-TTSSBSSHHHHT-SS-EEEEEEEETT-HHHHHTT-SHHHHHHHHHHHHHHHHHHH-/--EEEEES-SEE-TT-EEEEEEEESS--S-SEEEEEEEETTEEEEEEEEEETTTTEEEEEEE-----SS--EEEEEEEEEE-SS-EEEE-HHHHHHTT--GGGG-EEE---EEGGGSS---TTTTT-EE--EEEE--SSHHHHHHHHHHHH-TT--SEEEEEESTTGGGGTTHHHHHHHHT--EEEE-SS---HHHHHHHHHH--SEEEEES-TTTS-HHHHHHHHHHS--EEEEE--SSHHHHHHHHHHHHHHHS---EEEEEETTT-HHHHHHHHHHHHHHT--EEEE-SS---HHHHHHHHTT-EEEEEEES-TTTS-HHHHHHHHTTEEE-SGGGEE--SSHHHHHHHHHHHH---SEEEEEEEEETT-SHHHHHHHHHHHHHT--EEEE-TT---GGGHHHHHH-EEEEEEEESS-S-HHHHHHHHHHTTSTT--S-GGG-S-TTS-EEEEEE--BTTB--SEESTTTSEEHHHHHHHHHHHHHHHHHHTT-EEEES-SSS----HHHHHHHHHHH--SEEEEEEEE-SSS----EEEE--GGGTTS-HHHHHHHHHHHHHHHH----EEEEE--B-TTSSBSSHHHHT-SS-EEEEEEEETT-HHHHHTT-SHHHHHHHHHHHHHHHHHHH-

CATH classification: 3.40.630.40